Protein AF-A0A409XR43-F1 (afdb_monomer)

Mean predicted aligned error: 22.11 Å

InterPro domains:
  IPR002133 S-adenosylmethionine synthetase [MF_00086] (869-1264)
  IPR002133 S-adenosylmethionine synthetase [PTHR11964] (870-1263)
  IPR002133 S-adenosylmethionine synthetase [TIGR01034] (872-1263)
  IPR010569 Myotubularin-like, phosphatase domain [PF06602] (106-155)
  IPR010569 Myotubularin-like, phosphatase domain [PF06602] (156-466)
  IPR010569 Myotubularin-like, phosphatase domain [PS51339] (156-533)
  IPR011993 PH-like domain superfamily [G3DSA:2.30.29.30] (1-97)
  IPR016130 Protein-tyrosine phosphatase, active site [PS00383] (319-329)
  IPR022628 S-adenosylmethionine synthetase, N-terminal [PF00438] (871-968)
  IPR022629 S-adenosylmethionine synthetase, central domain [PF02772] (982-1102)
  IPR022630 S-adenosylmethionine synthetase, C-terminal [PF02773] (1104-1154)
  IPR022630 S-adenosylmethionine synthetase, C-terminal [PF02773] (1170-1258)
  IPR022631 S-adenosylmethionine synthetase, conserved site [PS00376] (983-993)
  IPR022631 S-adenosylmethionine synthetase, conserved site [PS00377] (1130-1138)
  IPR022636 S-adenosylmethionine synthetase superfamily [SSF55973] (870-977)
  IPR022636 S-adenosylmethionine synthetase superfamily [SSF55973] (979-1103)
  IPR022636 S-adenosylmethionine synthetase superfamily [SSF55973] (1104-1263)
  IPR029021 Protein-tyrosine phosphatase-like [SSF52799] (121-538)
  IPR048994 MTMR6-9, GRAM domain [PF21098] (8-97)

Structure (mmCIF, N/CA/C/O backbone):
data_AF-A0A409XR43-F1
#
_entry.id   AF-A0A409XR43-F1
#
loop_
_atom_site.group_PDB
_atom_site.id
_atom_site.type_symbol
_atom_site.label_atom_id
_atom_site.label_alt_id
_atom_site.label_comp_id
_atom_site.label_asym_id
_atom_site.label_entity_id
_atom_site.label_seq_id
_atom_site.pdbx_PDB_ins_code
_atom_site.Cartn_x
_atom_site.Cartn_y
_atom_site.Cartn_z
_atom_site.occupancy
_atom_site.B_iso_or_equiv
_atom_site.auth_seq_id
_atom_site.auth_comp_id
_atom_site.auth_asym_id
_atom_site.auth_atom_id
_atom_site.pdbx_PDB_model_num
ATOM 1 N N . MET A 1 1 ? -24.125 31.873 16.838 1.00 56.75 1 MET A N 1
ATOM 2 C CA . MET A 1 1 ? -24.594 32.013 18.234 1.00 56.75 1 MET A CA 1
ATOM 3 C C . MET A 1 1 ? -25.557 30.895 18.568 1.00 56.75 1 MET A C 1
ATOM 5 O O . MET A 1 1 ? -25.382 30.265 19.590 1.00 56.75 1 MET A O 1
ATOM 9 N N . ASP A 1 2 ? -26.499 30.618 17.676 1.00 68.12 2 ASP A N 1
ATOM 10 C CA . ASP A 1 2 ? -27.660 29.738 17.850 1.00 68.12 2 ASP A CA 1
ATOM 11 C C . ASP A 1 2 ? -27.308 28.286 18.249 1.00 68.12 2 ASP A C 1
ATOM 13 O O . ASP A 1 2 ? -28.085 27.643 18.943 1.00 68.12 2 ASP A O 1
ATOM 17 N N . ALA A 1 3 ? -26.110 27.810 17.885 1.00 78.12 3 ALA A N 1
ATOM 18 C CA . ALA A 1 3 ? -25.539 26.517 18.289 1.00 78.12 3 ALA A CA 1
ATOM 19 C C . ALA A 1 3 ? -24.966 26.472 19.729 1.00 78.12 3 ALA A C 1
ATOM 21 O O . ALA A 1 3 ? -24.562 25.417 20.207 1.00 78.12 3 ALA A O 1
ATOM 22 N N . ILE A 1 4 ? -24.873 27.608 20.433 1.00 89.69 4 ILE A N 1
ATOM 23 C CA . ILE A 1 4 ? -24.396 27.675 21.823 1.00 89.69 4 ILE A CA 1
ATOM 24 C C . ILE A 1 4 ? -25.603 27.489 22.745 1.00 89.69 4 ILE A C 1
ATOM 26 O O . ILE A 1 4 ? -26.322 28.445 23.038 1.00 89.69 4 ILE A O 1
ATOM 30 N N . ARG A 1 5 ? -25.809 26.257 23.218 1.00 89.88 5 ARG A N 1
ATOM 31 C CA . ARG A 1 5 ? -26.901 25.899 24.140 1.00 89.88 5 ARG A CA 1
ATOM 32 C C . ARG A 1 5 ? -26.661 26.452 25.550 1.00 89.88 5 ARG A C 1
ATOM 34 O O . ARG A 1 5 ? -27.595 26.905 26.205 1.00 89.88 5 ARG A O 1
ATOM 41 N N . VAL A 1 6 ? -25.396 26.515 25.976 1.00 89.69 6 VAL A N 1
ATOM 42 C CA . VAL A 1 6 ? -24.961 27.171 27.220 1.00 89.69 6 VAL A CA 1
ATOM 43 C C . VAL A 1 6 ? -23.689 27.989 26.984 1.00 89.69 6 VAL A C 1
ATOM 45 O O . VAL A 1 6 ? -22.737 27.508 26.382 1.00 89.69 6 VAL A O 1
ATOM 48 N N . SER A 1 7 ? -23.653 29.246 27.434 1.00 90.31 7 SER A N 1
ATOM 49 C CA . SER A 1 7 ? -22.516 30.159 27.197 1.00 90.31 7 SER A CA 1
ATOM 50 C C . SER A 1 7 ? -21.487 30.193 28.334 1.00 90.31 7 SER A C 1
ATOM 52 O O . SER A 1 7 ? -20.334 30.574 28.113 1.00 90.31 7 SER A O 1
ATOM 54 N N . LYS A 1 8 ? -21.892 29.801 29.548 1.00 94.62 8 LYS A N 1
ATOM 55 C CA . LYS A 1 8 ? -21.066 29.771 30.761 1.00 94.62 8 LYS A CA 1
ATOM 56 C C . LYS A 1 8 ? -21.533 28.652 31.696 1.00 94.62 8 LYS A C 1
ATOM 58 O O . LYS A 1 8 ? -22.727 28.566 31.970 1.00 94.62 8 LYS A O 1
ATOM 63 N N . VAL A 1 9 ? -20.602 27.870 32.242 1.00 95.56 9 VAL A N 1
ATOM 64 C CA . VAL A 1 9 ? -20.854 26.913 33.332 1.00 95.56 9 VAL A CA 1
ATOM 65 C C . VAL A 1 9 ? -19.812 27.107 34.434 1.00 95.56 9 VAL A C 1
ATOM 67 O O . VAL A 1 9 ? -18.614 27.066 34.169 1.00 95.56 9 VAL A O 1
ATOM 70 N N . GLU A 1 10 ? -20.267 27.333 35.665 1.00 93.94 10 GLU A N 1
ATOM 71 C CA . GLU A 1 10 ? -19.424 27.593 36.843 1.00 93.94 10 GLU A CA 1
ATOM 72 C C . GLU A 1 10 ? -19.152 26.317 37.656 1.00 93.94 10 GLU A C 1
ATOM 74 O O . GLU A 1 10 ? -19.918 25.353 37.605 1.00 93.94 10 GLU A O 1
ATOM 79 N N . HIS A 1 11 ? -18.080 26.333 38.454 1.00 91.75 11 HIS A N 1
ATOM 80 C CA . HIS A 1 11 ? -17.653 25.227 39.322 1.00 91.75 11 HIS A CA 1
ATOM 81 C C . HIS A 1 11 ? -17.430 23.892 38.590 1.00 91.75 11 HIS A C 1
ATOM 83 O O . HIS A 1 11 ? -17.760 22.821 39.114 1.00 91.75 11 HIS A O 1
ATOM 89 N N . VAL A 1 12 ? -16.874 23.968 37.383 1.00 94.38 12 VAL A N 1
ATOM 90 C CA . VAL A 1 12 ? -16.429 22.810 36.607 1.00 94.38 12 VAL A CA 1
ATOM 91 C C . VAL A 1 12 ? -15.034 22.422 37.088 1.00 94.38 12 VAL A C 1
ATOM 93 O O . VAL A 1 12 ? -14.179 23.286 37.290 1.00 94.38 12 VAL A O 1
ATOM 96 N N . VAL A 1 13 ? -14.801 21.126 37.280 1.00 93.06 13 VAL A N 1
ATOM 97 C CA . VAL A 1 13 ? -13.472 20.595 37.604 1.00 93.06 13 VAL A CA 1
ATOM 98 C C . VAL A 1 13 ? -12.750 20.283 36.298 1.00 93.06 13 VAL A C 1
ATOM 100 O O . VAL A 1 13 ? -13.281 19.562 35.456 1.00 93.06 13 VAL A O 1
ATOM 103 N N . PHE A 1 14 ? -11.550 20.824 36.127 1.00 91.62 14 PHE A N 1
ATOM 104 C CA . PHE A 1 14 ? -10.672 20.580 34.988 1.00 91.62 14 PHE A CA 1
ATOM 105 C C . PHE A 1 14 ? -9.510 19.696 35.427 1.00 91.62 14 PHE A C 1
ATOM 107 O O . PHE A 1 14 ? -8.864 19.972 36.437 1.00 91.62 14 PHE A O 1
ATOM 114 N N . VAL A 1 15 ? -9.238 18.643 34.657 1.00 87.25 15 VAL A N 1
ATOM 115 C CA . VAL A 1 15 ? -8.086 17.762 34.876 1.00 87.25 15 VAL A CA 1
ATOM 116 C C . VAL A 1 15 ? -7.250 17.700 33.605 1.00 87.25 15 VAL A C 1
ATOM 118 O O . VAL A 1 15 ? -7.756 17.290 32.559 1.00 87.25 15 VAL A O 1
ATOM 121 N N . LYS A 1 16 ? -5.970 18.069 33.698 1.00 83.94 16 LYS A N 1
ATOM 122 C CA . LYS A 1 16 ? -4.986 17.980 32.608 1.00 83.94 16 LYS A CA 1
ATOM 123 C C . LYS A 1 16 ? -3.634 17.549 33.172 1.00 83.94 16 LYS A C 1
ATOM 125 O O . LYS A 1 16 ? -3.187 18.088 34.177 1.00 83.94 16 LYS A O 1
ATOM 130 N N . SER A 1 17 ? -2.992 16.571 32.532 1.00 72.12 17 SER A N 1
ATOM 131 C CA . SER A 1 17 ? -1.673 16.043 32.933 1.00 72.12 17 SER A CA 1
ATOM 132 C C . SER A 1 17 ? -1.564 15.628 34.415 1.00 72.12 17 SER A C 1
ATOM 134 O O . SER A 1 17 ? -0.502 15.745 35.017 1.00 72.12 17 SER A O 1
ATOM 136 N N . GLY A 1 18 ? -2.666 15.166 35.017 1.00 67.88 18 GLY A N 1
ATOM 137 C CA . GLY A 1 18 ? -2.748 14.784 36.434 1.00 67.88 18 GLY A CA 1
ATOM 138 C C . GLY A 1 18 ? -3.056 15.930 37.409 1.00 67.88 18 GLY A C 1
ATOM 139 O O . GLY A 1 18 ? -3.532 15.654 38.508 1.00 67.88 18 GLY A O 1
ATOM 140 N N . SER A 1 19 ? -2.867 17.193 37.016 1.00 77.81 19 SER A N 1
ATOM 141 C CA . SER A 1 19 ? -3.287 18.361 37.801 1.00 77.81 19 SER A CA 1
ATOM 142 C C . SER A 1 19 ? -4.807 18.522 37.773 1.00 77.81 19 SER A C 1
ATOM 144 O O . SER A 1 19 ? -5.421 18.402 36.710 1.00 77.81 19 SER A O 1
ATOM 146 N N . LEU A 1 20 ? -5.399 18.828 38.931 1.00 86.88 20 LEU A N 1
ATOM 147 C CA . LEU A 1 20 ? -6.825 19.105 39.108 1.00 86.88 20 LEU A CA 1
ATOM 148 C C . LEU A 1 20 ? -7.008 20.558 39.562 1.00 86.88 20 LEU A C 1
ATOM 150 O O . LEU A 1 20 ? -6.550 20.922 40.644 1.00 86.88 20 LEU A O 1
ATOM 154 N N . SER A 1 21 ? -7.727 21.350 38.766 1.00 90.25 21 SER A N 1
ATOM 155 C CA . SER A 1 21 ? -8.113 22.731 39.089 1.00 90.25 21 SER A CA 1
ATOM 156 C C . SER A 1 21 ? -9.639 22.885 39.033 1.00 90.25 21 SER A C 1
ATOM 158 O O . SER A 1 21 ? -10.322 22.158 38.309 1.00 90.25 21 SER A O 1
ATOM 160 N N . GLN A 1 22 ? -10.201 23.847 39.769 1.00 92.50 22 GLN A N 1
ATOM 161 C CA . GLN A 1 22 ? -11.610 24.246 39.631 1.00 92.50 22 GLN A CA 1
ATOM 162 C C . GLN A 1 22 ? -11.707 25.579 38.876 1.00 92.50 22 GLN A C 1
ATOM 164 O O . GLN A 1 22 ? -10.772 26.382 38.897 1.00 92.50 22 GLN A O 1
ATOM 169 N N . GLY A 1 23 ? -12.817 25.797 38.173 1.00 94.50 23 GLY A N 1
ATOM 170 C CA . GLY A 1 23 ? -13.014 26.999 37.380 1.00 94.50 23 GLY A CA 1
ATOM 171 C C . GLY A 1 23 ? -14.369 27.081 36.689 1.00 94.50 23 GLY A C 1
ATOM 172 O O . GLY A 1 23 ? -15.352 26.428 37.052 1.00 94.50 23 GLY A O 1
ATOM 173 N N . THR A 1 24 ? -14.401 27.906 35.650 1.00 95.81 24 THR A N 1
ATOM 174 C CA . THR A 1 24 ? -15.565 28.219 34.827 1.00 95.81 24 THR A CA 1
ATOM 175 C C . THR A 1 24 ? -15.274 27.912 33.360 1.00 95.81 24 THR A C 1
ATOM 177 O O . THR A 1 24 ? -14.298 28.401 32.790 1.00 95.81 24 THR A O 1
ATOM 180 N N . VAL A 1 25 ? -16.162 27.150 32.724 1.00 96.62 25 VAL A N 1
ATOM 181 C CA . VAL A 1 25 ? -16.175 26.947 31.270 1.00 96.62 25 VAL A CA 1
ATOM 182 C C . VAL A 1 25 ? -16.951 28.084 30.613 1.00 96.62 25 VAL A C 1
ATOM 184 O O . VAL A 1 25 ? -18.084 28.371 30.996 1.00 96.62 25 VAL A O 1
ATOM 187 N N . HIS A 1 26 ? -16.367 28.690 29.587 1.00 95.88 26 HIS A N 1
ATOM 188 C CA . HIS A 1 26 ? -17.008 29.642 28.689 1.00 95.88 26 HIS A CA 1
ATOM 189 C C . HIS A 1 26 ? -17.009 29.084 27.262 1.00 95.88 26 HIS A C 1
ATOM 191 O O . HIS A 1 26 ? -15.996 28.563 26.792 1.00 95.88 26 HIS A O 1
ATOM 197 N N . LEU A 1 27 ? -18.133 29.220 26.556 1.00 95.06 27 LEU A N 1
ATOM 198 C CA . LEU A 1 27 ? -18.263 28.818 25.154 1.00 95.06 27 LEU A CA 1
ATOM 199 C C . LEU A 1 27 ? -18.451 30.043 24.260 1.00 95.06 27 LEU A C 1
ATOM 201 O O . LEU A 1 27 ? -19.288 30.911 24.512 1.00 95.06 27 LEU A O 1
ATOM 205 N N . THR A 1 28 ? -17.653 30.103 23.197 1.00 94.00 28 THR A N 1
ATOM 206 C CA . THR A 1 28 ? -17.691 31.155 22.171 1.00 94.00 28 THR A CA 1
ATOM 207 C C . THR A 1 28 ? -17.979 30.535 20.803 1.00 94.00 28 THR A C 1
ATOM 209 O O . THR A 1 28 ? -18.048 29.315 20.678 1.00 94.00 28 THR A O 1
ATOM 212 N N . ALA A 1 29 ? -18.100 31.342 19.745 1.00 91.44 29 ALA A N 1
ATOM 213 C CA . ALA A 1 29 ? -18.298 30.823 18.387 1.00 91.44 29 ALA A CA 1
ATOM 214 C C . ALA A 1 29 ? -17.105 30.010 17.832 1.00 91.44 29 ALA A C 1
ATOM 216 O O . ALA A 1 29 ? -17.284 29.282 16.863 1.00 91.44 29 ALA A O 1
ATOM 217 N N . HIS A 1 30 ? -15.909 30.118 18.428 1.00 93.69 30 HIS A N 1
ATOM 218 C CA . HIS A 1 30 ? -14.676 29.524 17.882 1.00 93.69 30 HIS A CA 1
ATOM 219 C C . HIS A 1 30 ? -13.808 28.768 18.903 1.00 93.69 30 HIS A C 1
ATOM 221 O O . HIS A 1 30 ? -12.930 28.009 18.497 1.00 93.69 30 HIS A O 1
ATOM 227 N N . HIS A 1 31 ? -14.032 28.978 20.204 1.00 95.25 31 HIS A N 1
ATOM 228 C CA . HIS A 1 31 ? -13.247 28.393 21.293 1.00 95.25 31 HIS A CA 1
ATOM 229 C C . HIS A 1 31 ? -14.134 27.942 22.452 1.00 95.25 31 HIS A C 1
ATOM 231 O O . HIS A 1 31 ? -15.040 28.684 22.855 1.00 95.25 31 HIS A O 1
ATOM 237 N N . ILE A 1 32 ? -13.758 26.820 23.064 1.00 95.75 32 ILE A N 1
ATOM 238 C CA . ILE A 1 32 ? -14.008 26.576 24.485 1.00 95.75 32 ILE A CA 1
ATOM 239 C C . ILE A 1 32 ? -12.869 27.216 25.286 1.00 95.75 32 ILE A C 1
ATOM 241 O O . ILE A 1 32 ? -11.696 27.103 24.924 1.00 95.75 32 ILE A O 1
ATOM 245 N N . ILE A 1 33 ? -13.220 27.932 26.350 1.00 95.81 33 ILE A N 1
ATOM 246 C CA . ILE A 1 33 ? -12.279 28.613 27.240 1.00 95.81 33 ILE A CA 1
ATOM 247 C C . ILE A 1 33 ? -12.524 28.092 28.654 1.00 95.81 33 ILE A C 1
ATOM 249 O O . ILE A 1 33 ? -13.663 28.098 29.121 1.00 95.81 33 ILE A O 1
ATOM 253 N N . PHE A 1 34 ? -11.475 27.652 29.344 1.00 95.12 34 PHE A N 1
ATOM 254 C CA . PHE A 1 34 ? -11.529 27.358 30.773 1.00 95.12 34 PHE A CA 1
ATOM 255 C C . PHE A 1 34 ? -10.788 28.445 31.545 1.00 95.12 34 PHE A C 1
ATOM 257 O O . PHE A 1 34 ? -9.589 28.662 31.354 1.00 95.12 34 PHE A O 1
ATOM 264 N N . ARG A 1 35 ? -11.518 29.128 32.423 1.00 94.50 35 ARG A N 1
ATOM 265 C CA . ARG A 1 35 ? -10.984 30.120 33.346 1.00 94.50 35 ARG A CA 1
ATOM 266 C C . ARG A 1 35 ? -10.892 29.501 34.733 1.00 94.50 35 ARG A C 1
ATOM 268 O O . ARG A 1 35 ? -11.909 29.092 35.282 1.00 94.50 35 ARG A O 1
ATOM 275 N N . TYR A 1 36 ? -9.690 29.469 35.282 1.00 92.56 36 TYR A N 1
ATOM 276 C CA . TYR A 1 36 ? -9.402 28.966 36.619 1.00 92.56 36 TYR A CA 1
ATOM 277 C C . TYR A 1 36 ? -10.042 29.857 37.700 1.00 92.56 36 TYR A C 1
ATOM 279 O O . TYR A 1 36 ? -10.218 31.062 37.497 1.00 92.56 36 TYR A O 1
ATOM 287 N N . ASP A 1 37 ? -10.419 29.256 38.833 1.00 88.88 37 ASP A N 1
ATOM 288 C CA . ASP A 1 37 ? -10.868 29.994 40.025 1.00 88.88 37 ASP A CA 1
ATOM 289 C C . ASP A 1 37 ? -9.679 30.660 40.756 1.00 88.88 37 ASP A C 1
ATOM 291 O O . ASP A 1 37 ? -9.871 31.648 41.468 1.00 88.88 37 ASP A O 1
ATOM 295 N N . ASP A 1 38 ? -8.454 30.156 40.554 1.00 82.00 38 ASP A N 1
ATOM 296 C CA . ASP A 1 38 ? -7.212 30.829 40.951 1.00 82.00 38 ASP A CA 1
ATOM 297 C C . ASP A 1 38 ? -6.918 32.009 40.005 1.00 82.00 38 ASP A C 1
ATOM 299 O O . ASP A 1 38 ? -7.050 31.900 38.785 1.00 82.00 38 ASP A O 1
ATOM 303 N N . ALA A 1 39 ? -6.526 33.151 40.572 1.00 65.44 39 ALA A N 1
ATOM 304 C CA . ALA A 1 39 ? -6.247 34.377 39.832 1.00 65.44 39 ALA A CA 1
ATOM 305 C C . ALA A 1 39 ? -4.817 34.446 39.257 1.00 65.44 39 ALA A C 1
ATOM 307 O O . ALA A 1 39 ? -4.546 35.336 38.448 1.00 65.44 39 ALA A O 1
ATOM 308 N N . GLU A 1 40 ? -3.910 33.550 39.664 1.00 73.50 40 GLU A N 1
ATOM 309 C CA . GLU A 1 40 ? -2.545 33.469 39.128 1.00 73.50 40 GLU A CA 1
ATOM 310 C C . GLU A 1 40 ? -2.440 32.538 37.899 1.00 73.50 40 GLU A C 1
ATOM 312 O O . GLU A 1 40 ? -1.562 32.734 37.049 1.00 73.50 40 GLU A O 1
ATOM 317 N N . GLU A 1 41 ? -3.360 31.576 37.734 1.00 74.38 41 GLU A N 1
ATOM 318 C CA . GLU A 1 41 ? -3.400 30.691 36.559 1.00 74.38 41 GLU A CA 1
ATOM 319 C C . GLU A 1 41 ? -4.002 31.389 35.321 1.00 74.38 41 GLU A C 1
ATOM 321 O O . GLU A 1 41 ? -5.062 32.018 35.355 1.00 74.38 41 GLU A O 1
ATOM 326 N N . LYS A 1 42 ? -3.331 31.262 34.168 1.00 81.44 42 LYS A N 1
ATOM 327 C CA . LYS A 1 42 ? -3.791 31.851 32.896 1.00 81.44 42 LYS A CA 1
ATOM 328 C C . LYS A 1 42 ? -4.887 31.001 32.263 1.00 81.44 42 LYS A C 1
ATOM 330 O O . LYS A 1 42 ? -4.706 29.798 32.115 1.00 81.44 42 LYS A O 1
ATOM 335 N N . GLU A 1 43 ? -5.958 31.644 31.792 1.00 90.81 43 GLU A N 1
ATOM 336 C CA . GLU A 1 43 ? -7.058 30.994 31.064 1.00 90.81 43 GLU A CA 1
ATOM 337 C C . GLU A 1 43 ? -6.564 30.044 29.955 1.00 90.81 43 GLU A C 1
ATOM 339 O O . GLU A 1 43 ? -5.723 30.401 29.126 1.00 90.81 43 GLU A O 1
ATOM 344 N N . MET A 1 44 ? -7.138 28.842 29.901 1.00 90.62 44 MET A N 1
ATOM 345 C CA . MET A 1 44 ? -6.900 27.871 28.836 1.00 90.62 44 MET A CA 1
ATOM 346 C C . MET A 1 44 ? -7.872 28.150 27.687 1.00 90.62 44 MET A C 1
ATOM 348 O O . MET A 1 44 ? -9.084 28.064 27.867 1.00 90.62 44 MET A O 1
ATOM 352 N N . TRP A 1 45 ? -7.346 28.489 26.510 1.00 92.81 45 TRP A N 1
ATOM 353 C CA . TRP A 1 45 ? -8.127 28.786 25.305 1.00 92.81 45 TRP A CA 1
ATOM 354 C C . TRP A 1 45 ? -7.925 27.686 24.259 1.00 92.81 45 TRP A C 1
ATOM 356 O O . TRP A 1 45 ? -6.801 27.473 23.798 1.00 92.81 45 TRP A O 1
ATOM 366 N N . MET A 1 46 ? -9.006 27.023 23.837 1.00 94.12 46 MET A N 1
ATOM 367 C CA . MET A 1 46 ? -8.946 25.947 22.846 1.00 94.12 46 MET A CA 1
ATOM 368 C C . MET A 1 46 ? -9.850 26.210 21.634 1.00 94.12 46 MET A C 1
ATOM 370 O O . MET A 1 46 ? -11.071 26.070 21.744 1.00 94.12 46 MET A O 1
ATOM 374 N N . PRO A 1 47 ? -9.267 26.546 20.466 1.00 95.19 47 PRO A N 1
ATOM 375 C CA . PRO A 1 47 ? -9.981 26.587 19.194 1.00 95.19 47 PRO A CA 1
ATOM 376 C C . PRO A 1 47 ? -10.643 25.242 18.871 1.00 95.19 47 PRO A C 1
ATOM 378 O O . PRO A 1 47 ? -9.985 24.203 18.934 1.00 95.19 47 PRO A O 1
ATOM 381 N N . TYR A 1 48 ? -11.912 25.242 18.458 1.00 94.81 48 TYR A N 1
ATOM 382 C CA . TYR A 1 48 ? -12.632 24.001 18.136 1.00 94.81 48 TYR A CA 1
ATOM 383 C C . TYR A 1 48 ? -11.939 23.113 17.079 1.00 94.81 48 TYR A C 1
ATOM 385 O O . TYR A 1 48 ? -11.883 21.901 17.285 1.00 94.81 48 TYR A O 1
ATOM 393 N N . PRO A 1 49 ? -11.312 23.644 16.006 1.00 93.44 49 PRO A N 1
ATOM 394 C CA . PRO A 1 49 ? -10.635 22.804 15.011 1.00 93.44 49 PRO A CA 1
ATOM 395 C C . PRO A 1 49 ? -9.370 22.078 15.511 1.00 93.44 49 PRO A C 1
ATOM 397 O O . PRO A 1 49 ? -8.866 21.196 14.815 1.00 93.44 49 PRO A O 1
ATOM 400 N N . LEU A 1 50 ? -8.864 22.393 16.713 1.00 94.12 50 LEU A N 1
ATOM 401 C CA . LEU A 1 50 ? -7.809 21.613 17.377 1.00 94.12 50 LEU A CA 1
ATOM 402 C C . LEU A 1 50 ? -8.332 20.345 18.059 1.00 94.12 50 LEU A C 1
ATOM 404 O O . LEU A 1 50 ? -7.527 19.472 18.380 1.00 94.12 50 LEU A O 1
ATOM 408 N N . ILE A 1 51 ? -9.643 20.211 18.265 1.00 93.94 51 ILE A N 1
ATOM 409 C CA . ILE A 1 51 ? -10.250 19.021 18.864 1.00 93.94 51 ILE A CA 1
ATOM 410 C C . ILE A 1 51 ? -10.161 17.851 17.864 1.00 93.94 51 ILE A C 1
ATOM 412 O O . ILE A 1 51 ? -10.384 18.007 16.656 1.00 93.94 51 ILE A O 1
ATOM 416 N N . SER A 1 52 ? -9.771 16.677 18.365 1.00 90.50 52 SER A N 1
ATOM 417 C CA . SER A 1 52 ? -9.657 15.420 17.605 1.00 90.50 52 SER A CA 1
ATOM 418 C C . SER A 1 52 ? -10.626 14.336 18.083 1.00 90.50 52 SER A C 1
ATOM 420 O O . SER A 1 52 ? -10.995 13.476 17.287 1.00 90.50 52 SER A O 1
ATOM 422 N N . LEU A 1 53 ? -11.053 14.382 19.349 1.00 90.94 53 LEU A N 1
ATOM 423 C CA . LEU A 1 53 ? -12.076 13.507 19.924 1.00 90.94 53 LEU A CA 1
ATOM 424 C C . LEU A 1 53 ? -12.704 14.178 21.155 1.00 90.94 53 LEU A C 1
ATOM 426 O O . LEU A 1 53 ? -11.985 14.779 21.957 1.00 90.94 53 LEU A O 1
ATOM 430 N N . VAL A 1 54 ? -14.015 14.027 21.344 1.00 93.62 54 VAL A N 1
ATOM 431 C CA . VAL A 1 54 ? -14.704 14.303 22.613 1.00 93.62 54 VAL A CA 1
ATOM 432 C C . VAL A 1 54 ? -15.534 13.088 23.004 1.00 93.62 54 VAL A C 1
ATOM 434 O O . VAL A 1 54 ? -16.404 12.657 22.250 1.00 93.62 54 VAL A O 1
ATOM 437 N N . ASN A 1 55 ? -15.286 12.559 24.199 1.00 90.12 55 ASN A N 1
ATOM 438 C CA . ASN A 1 55 ? -16.040 11.456 24.784 1.00 90.12 55 ASN A CA 1
ATOM 439 C C . ASN A 1 55 ? -16.783 11.960 26.023 1.00 90.12 55 ASN A C 1
ATOM 441 O O . ASN A 1 55 ? -16.154 12.264 27.038 1.00 90.12 55 ASN A O 1
ATOM 445 N N . ARG A 1 56 ? -18.113 12.012 25.968 1.00 90.19 56 ARG A N 1
ATOM 446 C CA . ARG A 1 56 ? -18.955 12.110 27.164 1.00 90.19 56 ARG A CA 1
ATOM 447 C C . ARG A 1 56 ? -18.976 10.743 27.845 1.00 90.19 56 ARG A C 1
ATOM 449 O O . ARG A 1 56 ? -19.181 9.729 27.182 1.00 90.19 56 ARG A O 1
ATOM 456 N N . LEU A 1 57 ? -18.733 10.705 29.150 1.00 84.88 57 LEU A N 1
ATOM 457 C CA . LEU A 1 57 ? -18.824 9.490 29.960 1.00 84.88 57 LEU A CA 1
ATOM 458 C C . LEU A 1 57 ? -20.201 9.380 30.642 1.00 84.88 57 LEU A C 1
ATOM 460 O O . LEU A 1 57 ? -20.863 10.403 30.836 1.00 84.88 57 LEU A O 1
ATOM 464 N N . PRO A 1 58 ? -20.635 8.163 31.030 1.00 80.62 58 PRO A N 1
ATOM 465 C CA . PRO A 1 58 ? -21.769 7.971 31.934 1.00 80.62 58 PRO A CA 1
ATOM 466 C C . PRO A 1 58 ? -21.564 8.656 33.294 1.00 80.62 58 PRO A C 1
ATOM 468 O O . PRO A 1 58 ? -20.452 9.048 33.652 1.00 80.62 58 PRO A O 1
ATOM 471 N N . HIS A 1 59 ? -22.636 8.756 34.082 1.00 79.12 59 HIS A N 1
ATOM 472 C CA . HIS A 1 59 ? -22.570 9.345 35.418 1.00 79.12 59 HIS A CA 1
ATOM 473 C C . HIS A 1 59 ? -21.654 8.583 36.369 1.00 79.12 59 HIS A C 1
ATOM 475 O O . HIS A 1 59 ? -21.693 7.355 36.455 1.00 79.12 59 HIS A O 1
ATOM 481 N N . THR A 1 60 ? -20.892 9.337 37.160 1.00 77.69 60 THR A N 1
ATOM 482 C CA . THR A 1 60 ? -20.228 8.784 38.340 1.00 77.69 60 THR A CA 1
ATOM 483 C C . THR A 1 60 ? -21.265 8.467 39.421 1.00 77.69 60 THR A C 1
ATOM 485 O O . THR A 1 60 ? -22.353 9.046 39.453 1.00 77.69 60 THR A O 1
ATOM 488 N N . LEU A 1 61 ? -20.907 7.615 40.387 1.00 73.56 61 LEU A N 1
ATOM 489 C CA . LEU A 1 61 ? -21.747 7.320 41.561 1.00 73.56 61 LEU A CA 1
ATOM 490 C C . LEU A 1 61 ? -22.075 8.563 42.419 1.00 73.56 61 LEU A C 1
ATOM 492 O O . LEU A 1 61 ? -22.948 8.503 43.279 1.00 73.56 61 LEU A O 1
ATOM 496 N N . GLN A 1 62 ? -21.393 9.690 42.185 1.00 74.75 62 GLN A N 1
ATOM 497 C CA . GLN A 1 62 ? -21.636 10.982 42.834 1.00 74.75 62 GLN A CA 1
ATOM 498 C C . GLN A 1 62 ? -22.556 11.908 42.008 1.00 74.75 62 GLN A C 1
ATOM 500 O O . GLN A 1 62 ? -22.700 13.082 42.343 1.00 74.75 62 GLN A O 1
ATOM 505 N N . GLY A 1 63 ? -23.146 11.418 40.910 1.00 77.19 63 GLY A N 1
ATOM 506 C CA . GLY A 1 63 ? -24.011 12.193 40.010 1.00 77.19 63 GLY A CA 1
ATOM 507 C C . GLY A 1 63 ? -23.270 13.182 39.100 1.00 77.19 63 GLY A C 1
ATOM 508 O O . GLY A 1 63 ? -23.903 14.007 38.443 1.00 77.19 63 GLY A O 1
ATOM 509 N N . GLN A 1 64 ? -21.936 13.124 39.055 1.00 85.62 64 GLN A N 1
ATOM 510 C CA . GLN A 1 64 ? -21.130 13.996 38.200 1.00 85.62 64 GLN A CA 1
ATOM 511 C C . GLN A 1 64 ? -21.073 13.457 36.767 1.00 85.62 64 GLN A C 1
ATOM 513 O O . GLN A 1 64 ? -21.243 12.261 36.528 1.00 85.62 64 GLN A O 1
ATOM 518 N N . SER A 1 65 ? -20.820 14.351 35.813 1.00 89.44 65 SER A N 1
ATOM 519 C CA . SER A 1 65 ? -20.831 14.056 34.373 1.00 89.44 65 SER A CA 1
ATOM 520 C C . SER A 1 65 ? -19.535 14.553 33.743 1.00 89.44 65 SER A C 1
ATOM 522 O O . SER A 1 65 ? -19.191 15.718 33.925 1.00 89.44 65 SER A O 1
ATOM 524 N N . GLN A 1 66 ? -18.796 13.697 33.037 1.00 90.88 66 GLN A N 1
ATOM 525 C CA . GLN A 1 66 ? -17.437 14.004 32.574 1.00 90.88 66 GLN A CA 1
ATOM 526 C C . GLN A 1 66 ? -17.347 14.030 31.045 1.00 90.88 66 GLN A C 1
ATOM 528 O O . GLN A 1 66 ? -17.841 13.129 30.366 1.00 90.88 66 GLN A O 1
ATOM 533 N N . LEU A 1 67 ? -16.690 15.058 30.508 1.00 93.81 67 LEU A N 1
ATOM 534 C CA . LEU A 1 67 ? -16.326 15.184 29.099 1.00 93.81 67 LEU A CA 1
ATOM 535 C C . LEU A 1 67 ? -14.804 15.077 28.962 1.00 93.81 67 LEU A C 1
ATOM 537 O O . LEU A 1 67 ? -14.077 15.937 29.458 1.00 93.81 67 LEU A O 1
ATOM 541 N N . ASN A 1 68 ? -14.326 14.047 28.269 1.00 91.69 68 ASN A N 1
ATOM 542 C CA . ASN A 1 68 ? -12.910 13.840 27.972 1.00 91.69 68 ASN A CA 1
ATOM 543 C C . ASN A 1 68 ? -12.598 14.348 26.566 1.00 91.69 68 ASN A C 1
ATOM 545 O O . ASN A 1 68 ? -13.188 13.878 25.594 1.00 91.69 68 ASN A O 1
ATOM 549 N N . PHE A 1 69 ? -11.645 15.265 26.456 1.00 93.06 69 PHE A N 1
ATOM 550 C CA . PHE A 1 69 ? -11.223 15.893 25.211 1.00 93.06 69 PHE A CA 1
ATOM 551 C C . PHE A 1 69 ? -9.829 15.404 24.813 1.00 93.06 69 PHE A C 1
ATOM 553 O O . PHE A 1 69 ? -8.937 15.251 25.651 1.00 93.06 69 PHE A O 1
ATOM 560 N N . GLN A 1 70 ? -9.629 15.211 23.513 1.00 90.69 70 GLN A N 1
ATOM 561 C CA . GLN A 1 70 ? -8.321 14.990 22.905 1.00 90.69 70 GLN A CA 1
ATOM 562 C C . GLN A 1 70 ? -8.087 16.027 21.809 1.00 90.69 70 GLN A C 1
ATOM 564 O O . GLN A 1 70 ? -9.029 16.480 21.148 1.00 90.69 70 GLN A O 1
ATOM 569 N N . THR A 1 71 ? -6.824 16.400 21.613 1.00 92.75 71 THR A N 1
ATOM 570 C CA . THR A 1 71 ? -6.422 17.408 20.626 1.00 92.75 71 THR A CA 1
ATOM 571 C C . THR A 1 71 ? -5.557 16.833 19.506 1.00 92.75 71 THR A C 1
ATOM 573 O O . THR A 1 71 ? -4.926 15.782 19.630 1.00 92.75 71 THR A O 1
ATOM 576 N N . ARG A 1 72 ? -5.478 17.561 18.389 1.00 91.62 72 ARG A N 1
ATOM 577 C CA . ARG A 1 72 ? -4.546 17.312 17.272 1.00 91.62 72 ARG A CA 1
ATOM 578 C C . ARG A 1 72 ? -3.092 17.653 17.637 1.00 91.62 72 ARG A C 1
ATOM 580 O O . ARG A 1 72 ? -2.168 17.288 16.914 1.00 91.62 72 ARG A O 1
ATOM 587 N N . THR A 1 73 ? -2.905 18.317 18.776 1.00 91.88 73 THR A N 1
ATOM 588 C CA . THR A 1 73 ? -1.643 18.627 19.464 1.00 91.88 73 THR A CA 1
ATOM 589 C C . THR A 1 73 ? -1.302 17.634 20.577 1.00 91.88 73 THR A C 1
ATOM 591 O O . THR A 1 73 ? -0.495 17.951 21.441 1.00 91.88 73 THR A O 1
ATOM 594 N N . PHE A 1 74 ? -1.906 16.440 20.561 1.00 91.69 74 PHE A N 1
ATOM 595 C CA . PHE A 1 74 ? -1.631 15.307 21.462 1.00 91.69 74 PHE A CA 1
ATOM 596 C C . PHE A 1 74 ? -1.951 15.528 22.948 1.00 91.69 74 PHE A C 1
ATOM 598 O O . PHE A 1 74 ? -1.965 14.566 23.708 1.00 91.69 74 PHE A O 1
ATOM 605 N N . GLU A 1 75 ? -2.297 16.749 23.358 1.00 87.19 75 GLU A N 1
ATOM 606 C CA . GLU A 1 75 ? -2.827 17.025 24.690 1.00 87.19 75 GLU A CA 1
ATOM 607 C C . GLU A 1 75 ? -4.189 16.350 24.903 1.00 87.19 75 GLU A C 1
ATOM 609 O O . GLU A 1 75 ? -5.072 16.418 24.035 1.00 87.19 75 GLU A O 1
ATOM 614 N N . SER A 1 76 ? -4.364 15.781 26.095 1.00 87.88 76 SER A N 1
ATOM 615 C CA . SER A 1 76 ? -5.625 15.287 26.640 1.00 87.88 76 SER A CA 1
ATOM 616 C C . SER A 1 76 ? -6.021 16.106 27.877 1.00 87.88 76 SER A C 1
ATOM 618 O O . SER A 1 76 ? -5.168 16.634 28.595 1.00 87.88 76 SER A O 1
ATOM 620 N N . PHE A 1 77 ? -7.324 16.258 28.117 1.00 90.62 77 PHE A N 1
ATOM 621 C CA . PHE A 1 77 ? -7.867 16.843 29.349 1.00 90.62 77 PHE A CA 1
ATOM 622 C C . PHE A 1 77 ? -9.317 16.398 29.560 1.00 90.62 77 PHE A C 1
ATOM 624 O O . PHE A 1 77 ? -9.956 15.866 28.649 1.00 90.62 77 PHE A O 1
ATOM 631 N N . SER A 1 78 ? -9.865 16.637 30.749 1.00 91.81 78 SER A N 1
ATOM 632 C CA . SER A 1 78 ? -11.286 16.416 31.016 1.00 91.81 78 SER A CA 1
ATOM 633 C C . SER A 1 78 ? -11.932 17.557 31.790 1.00 91.81 78 SER A C 1
ATOM 635 O O . SER A 1 78 ? -11.272 18.249 32.566 1.00 91.81 78 SER A O 1
ATOM 637 N N . LEU A 1 79 ? -13.227 17.747 31.545 1.00 94.44 79 LEU A N 1
ATOM 638 C CA . LEU A 1 79 ? -14.102 18.671 32.255 1.00 94.44 79 LEU A CA 1
ATOM 639 C C . LEU A 1 79 ? -15.201 17.862 32.950 1.00 94.44 79 LEU A C 1
ATOM 641 O O . LEU A 1 79 ? -15.963 17.159 32.284 1.00 94.44 79 LEU A O 1
ATOM 645 N N . THR A 1 80 ? -15.290 17.971 34.273 1.00 94.00 80 THR A N 1
ATOM 646 C CA . THR A 1 80 ? -16.277 17.269 35.102 1.00 94.00 80 THR A CA 1
ATOM 647 C C . THR A 1 80 ? -17.278 18.258 35.691 1.00 94.00 80 THR A C 1
ATOM 649 O O . THR A 1 80 ? -16.921 19.216 36.382 1.00 94.00 80 THR A O 1
ATOM 652 N N . PHE A 1 81 ? -18.552 18.011 35.402 1.00 94.56 81 PHE A N 1
ATOM 653 C CA . PHE A 1 81 ? -19.689 18.887 35.655 1.00 94.56 81 PHE A CA 1
ATOM 654 C C . PHE A 1 81 ? -20.585 18.335 36.770 1.00 94.56 81 PHE A C 1
ATOM 656 O O . PHE A 1 81 ? -20.775 17.123 36.900 1.00 94.56 81 PHE A O 1
ATOM 663 N N . LYS A 1 82 ? -21.190 19.240 37.550 1.00 90.75 82 LYS A N 1
ATOM 664 C CA . LYS A 1 82 ? -22.090 18.906 38.672 1.00 90.75 82 LYS A CA 1
ATOM 665 C C . LYS A 1 82 ? -23.518 18.527 38.249 1.00 90.75 82 LYS A C 1
ATOM 667 O O . LYS A 1 82 ? -24.277 18.053 39.088 1.00 90.75 82 LYS A O 1
ATOM 672 N N . LYS A 1 83 ? -23.896 18.754 36.986 1.00 89.62 83 LYS A N 1
ATOM 673 C CA . LYS A 1 83 ? -25.184 18.347 36.399 1.00 89.62 83 LYS A CA 1
ATOM 674 C C . LYS A 1 83 ? -24.960 17.712 35.032 1.00 89.62 83 LYS A C 1
ATOM 676 O O . LYS A 1 83 ? -24.032 18.110 34.329 1.00 89.62 83 LYS A O 1
ATOM 681 N N . ASP A 1 84 ? -25.850 16.806 34.634 1.00 87.44 84 ASP A N 1
ATOM 682 C CA . ASP A 1 84 ? -25.829 16.250 33.278 1.00 87.44 84 ASP A CA 1
ATOM 683 C C . ASP A 1 84 ? -26.201 17.278 32.209 1.00 87.44 84 ASP A C 1
ATOM 685 O O . ASP A 1 84 ? -25.520 17.363 31.194 1.00 87.44 84 ASP A O 1
ATOM 689 N N . SER A 1 85 ? -27.233 18.095 32.462 1.00 90.19 85 SER A N 1
ATOM 690 C CA . SER A 1 85 ? -27.684 19.160 31.551 1.00 90.19 85 SER A CA 1
ATOM 691 C C . SER A 1 85 ? -26.515 20.007 31.065 1.00 90.19 85 SER A C 1
ATOM 693 O O . SER A 1 85 ? -26.297 20.164 29.871 1.00 90.19 85 SER A O 1
ATOM 695 N N . ASP A 1 86 ? -25.700 20.461 32.013 1.00 93.62 86 ASP A N 1
ATOM 696 C CA . ASP A 1 86 ? -24.596 21.372 31.763 1.00 93.62 86 ASP A CA 1
ATOM 697 C C . ASP A 1 86 ? -23.480 20.686 30.945 1.00 93.62 86 ASP A C 1
ATOM 699 O O . ASP A 1 86 ? -22.850 21.326 30.107 1.00 93.62 86 ASP A O 1
ATOM 703 N N . ALA A 1 87 ? -23.263 19.376 31.133 1.00 92.38 87 ALA A N 1
ATOM 704 C CA . ALA A 1 87 ? -22.332 18.583 30.326 1.00 92.38 87 ALA A CA 1
ATOM 705 C C . ALA A 1 87 ? -22.886 18.262 28.926 1.00 92.38 87 ALA A C 1
ATOM 707 O O . ALA A 1 87 ? -22.139 18.301 27.949 1.00 92.38 87 ALA A O 1
ATOM 708 N N . GLY A 1 88 ? -24.179 17.953 28.811 1.00 92.50 88 GLY A N 1
ATOM 709 C CA . GLY A 1 88 ? -24.857 17.686 27.542 1.00 92.50 88 GLY A CA 1
ATOM 710 C C . GLY A 1 88 ? -24.917 18.925 26.649 1.00 92.50 88 GLY A C 1
ATOM 711 O O . GLY A 1 88 ? -24.553 18.852 25.475 1.00 92.50 88 GLY A O 1
ATOM 712 N N . ASP A 1 89 ? -25.283 20.075 27.219 1.00 94.06 89 ASP A N 1
ATOM 713 C CA . ASP A 1 89 ? -25.318 21.357 26.516 1.00 94.06 89 ASP A CA 1
ATOM 714 C C . ASP A 1 89 ? -23.919 21.801 26.074 1.00 94.06 89 ASP A C 1
ATOM 716 O O . ASP A 1 89 ? -23.767 22.271 24.945 1.00 94.06 89 ASP A O 1
ATOM 720 N N . VAL A 1 90 ? -22.877 21.605 26.898 1.00 95.50 90 VAL A N 1
ATOM 721 C CA . VAL A 1 90 ? -21.486 21.854 26.477 1.00 95.50 90 VAL A CA 1
ATOM 722 C C . VAL A 1 90 ? -21.064 20.893 25.362 1.00 95.50 90 VAL A C 1
ATOM 724 O O . VAL A 1 90 ? -20.549 21.351 24.344 1.00 95.50 90 VAL A O 1
ATOM 727 N N . PHE A 1 91 ? -21.293 19.585 25.512 1.00 94.88 91 PHE A N 1
ATOM 728 C CA . PHE A 1 91 ? -20.909 18.574 24.518 1.00 94.88 91 PHE A CA 1
ATOM 729 C C . PHE A 1 91 ? -21.529 18.853 23.144 1.00 94.88 91 PHE A C 1
ATOM 731 O O . PHE A 1 91 ? -20.818 18.888 22.139 1.00 94.88 91 PHE A O 1
ATOM 738 N N . GLU A 1 92 ? -22.838 19.103 23.101 1.00 93.88 92 GLU A N 1
ATOM 739 C CA . GLU A 1 92 ? -23.550 19.384 21.856 1.00 93.88 92 GLU A CA 1
ATOM 740 C C . GLU A 1 92 ? -23.164 20.747 21.259 1.00 93.88 92 GLU A C 1
ATOM 742 O O . GLU A 1 92 ? -22.958 20.833 20.050 1.00 93.88 92 GLU A O 1
ATOM 747 N N . SER A 1 93 ? -22.962 21.786 22.083 1.00 94.88 93 SER A N 1
ATOM 748 C CA . SER A 1 93 ? -22.480 23.088 21.590 1.00 94.88 93 SER A CA 1
ATOM 749 C C . SER A 1 93 ? -21.094 22.969 20.945 1.00 94.88 93 SER A C 1
ATOM 751 O O . SER A 1 93 ? -20.863 23.493 19.857 1.00 94.88 93 SER A O 1
ATOM 753 N N . VAL A 1 94 ? -20.160 22.249 21.580 1.00 94.88 94 VAL A N 1
ATOM 754 C CA . VAL A 1 94 ? -18.818 22.023 21.017 1.00 94.88 94 VAL A CA 1
ATOM 755 C C . VAL A 1 94 ? -18.903 21.198 19.731 1.00 94.88 94 VAL A C 1
ATOM 757 O O . VAL A 1 94 ? -18.219 21.522 18.762 1.00 94.88 94 VAL A O 1
ATOM 760 N N . LYS A 1 95 ? -19.756 20.169 19.683 1.00 93.12 95 LYS A N 1
ATOM 761 C CA . LYS A 1 95 ? -19.997 19.337 18.494 1.00 93.12 95 LYS A CA 1
ATOM 762 C C . LYS A 1 95 ? -20.492 20.164 17.306 1.00 93.12 95 LYS A C 1
ATOM 764 O O . LYS A 1 95 ? -19.872 20.121 16.244 1.00 93.12 95 LYS A O 1
ATOM 769 N N . GLU A 1 96 ? -21.544 20.961 17.488 1.00 91.06 96 GLU A N 1
ATOM 770 C CA . GLU A 1 96 ? -22.099 21.822 16.433 1.00 91.06 96 GLU A CA 1
ATOM 771 C C . GLU A 1 96 ? -21.094 22.879 15.939 1.00 91.06 96 GLU A C 1
ATOM 773 O O . GLU A 1 96 ? -21.062 23.188 14.749 1.00 91.06 96 GLU A O 1
ATOM 778 N N . LEU A 1 97 ? -20.234 23.402 16.820 1.00 92.00 97 LEU A N 1
ATOM 779 C CA . LEU A 1 97 ? -19.240 24.430 16.479 1.00 92.00 97 LEU A CA 1
ATOM 780 C C . LEU A 1 97 ? -17.901 23.867 15.961 1.00 92.00 97 LEU A C 1
ATOM 782 O O . LEU A 1 97 ? -17.116 24.603 15.364 1.00 92.00 97 LEU A O 1
ATOM 786 N N . THR A 1 98 ? -17.631 22.573 16.161 1.00 91.62 98 THR A N 1
ATOM 787 C CA . THR A 1 98 ? -16.433 21.892 15.633 1.00 91.62 98 THR A CA 1
ATOM 788 C C . THR A 1 98 ? -16.651 21.351 14.219 1.00 91.62 98 THR A C 1
ATOM 790 O O . THR A 1 98 ? -15.704 21.296 13.434 1.00 91.62 98 THR A O 1
ATOM 793 N N . VAL A 1 99 ? -17.876 20.939 13.878 1.00 88.88 99 VAL A N 1
ATOM 794 C CA . VAL A 1 99 ? -18.207 20.322 12.580 1.00 88.88 99 VAL A CA 1
ATOM 795 C C . VAL A 1 99 ? -18.631 21.400 11.575 1.00 88.88 99 VAL A C 1
ATOM 797 O O . VAL A 1 99 ? -19.797 21.536 11.205 1.00 88.88 99 VAL A O 1
ATOM 800 N N . ALA A 1 100 ? -17.660 22.212 11.153 1.00 86.69 100 ALA A N 1
ATOM 801 C CA . ALA A 1 100 ? -17.877 23.305 10.209 1.00 86.69 100 ALA A CA 1
ATOM 802 C C . ALA A 1 100 ? -18.275 22.789 8.811 1.00 86.69 100 ALA A C 1
ATOM 804 O O . ALA A 1 100 ? -17.667 21.874 8.262 1.00 86.69 100 ALA A O 1
ATOM 805 N N . THR A 1 101 ? -19.259 23.431 8.179 1.00 85.81 101 THR A N 1
ATOM 806 C CA . THR A 1 101 ? -19.734 23.071 6.826 1.00 85.81 101 THR A CA 1
ATOM 807 C C . THR A 1 101 ? -19.010 23.826 5.708 1.00 85.81 101 THR A C 1
ATOM 809 O O . THR A 1 101 ? -19.124 23.461 4.539 1.00 85.81 101 THR A O 1
ATOM 812 N N . SER A 1 102 ? -18.243 24.870 6.038 1.00 89.00 102 SER A N 1
ATOM 813 C CA . SER A 1 102 ? -17.432 25.629 5.081 1.00 89.00 102 SER A CA 1
ATOM 814 C C . SER A 1 102 ? -16.188 26.217 5.740 1.00 89.00 102 SER A C 1
ATOM 816 O O . SER A 1 102 ? -16.236 26.663 6.882 1.00 89.00 102 SER A O 1
ATOM 818 N N . VAL A 1 103 ? -15.094 26.327 4.981 1.00 90.25 103 VAL A N 1
ATOM 819 C CA . VAL A 1 103 ? -13.857 27.007 5.409 1.00 90.25 103 VAL A CA 1
ATOM 820 C C . VAL A 1 103 ? -14.118 28.460 5.836 1.00 90.25 103 VAL A C 1
ATOM 822 O O . VAL A 1 103 ? -13.496 28.939 6.777 1.00 90.25 103 VAL A O 1
ATOM 825 N N . ASN A 1 104 ? -15.105 29.132 5.228 1.00 90.88 104 ASN A N 1
ATOM 826 C CA . ASN A 1 104 ? -15.529 30.490 5.598 1.00 90.88 104 ASN A CA 1
ATOM 827 C C . ASN A 1 104 ? -16.134 30.609 7.017 1.00 90.88 104 ASN A C 1
ATOM 829 O O . ASN A 1 104 ? -16.361 31.725 7.473 1.00 90.88 104 ASN A O 1
ATOM 833 N N . GLN A 1 105 ? -16.432 29.494 7.696 1.00 91.50 105 GLN A N 1
ATOM 834 C CA . GLN A 1 105 ? -16.929 29.467 9.081 1.00 91.50 105 GLN A CA 1
ATOM 835 C C . GLN A 1 105 ? -15.794 29.317 10.110 1.00 91.50 105 GLN A C 1
ATOM 837 O O . GLN A 1 105 ? -16.046 29.380 11.309 1.00 91.50 105 GLN A O 1
ATOM 842 N N . LEU A 1 106 ? -14.551 29.104 9.664 1.00 93.88 106 LEU A N 1
ATOM 843 C CA . LEU A 1 106 ? -13.396 28.940 10.544 1.00 93.88 106 LEU A CA 1
ATOM 844 C C . LEU A 1 106 ? -12.881 30.294 11.058 1.00 93.88 106 LEU A C 1
ATOM 846 O O . LEU A 1 106 ? -13.012 31.327 10.397 1.00 93.88 106 LEU A O 1
ATOM 850 N N . TYR A 1 107 ? -12.245 30.271 12.234 1.00 95.06 107 TYR A N 1
ATOM 851 C CA . TYR A 1 107 ? -11.901 31.471 13.005 1.00 95.06 107 TYR A CA 1
ATOM 852 C C . TYR A 1 107 ? -11.090 32.522 12.228 1.00 95.06 107 TYR A C 1
ATOM 854 O O . TYR A 1 107 ? -11.305 33.710 12.441 1.00 95.06 107 TYR A O 1
ATOM 862 N N . ALA A 1 108 ? -10.233 32.130 11.282 1.00 96.50 108 ALA A N 1
ATOM 863 C CA . ALA A 1 108 ? -9.437 33.046 10.459 1.00 96.50 108 ALA A CA 1
ATOM 864 C C . ALA A 1 108 ? -10.244 34.138 9.729 1.00 96.50 108 ALA A C 1
ATOM 866 O O . ALA A 1 108 ? -9.700 35.209 9.479 1.00 96.50 108 ALA A O 1
ATOM 867 N N . PHE A 1 109 ? -11.523 33.894 9.412 1.00 95.25 109 PHE A N 1
ATOM 868 C CA . PHE A 1 109 ? -12.420 34.873 8.769 1.00 95.25 109 PHE A CA 1
ATOM 869 C C . PHE A 1 109 ? -13.098 35.838 9.757 1.00 95.25 109 PHE A C 1
ATOM 871 O O . PHE A 1 109 ? -13.795 36.763 9.343 1.00 95.25 109 PHE A O 1
ATOM 878 N N . PHE A 1 110 ? -12.890 35.625 11.058 1.00 94.50 110 PHE A N 1
ATOM 879 C CA . PHE A 1 110 ? -13.409 36.432 12.165 1.00 94.50 110 PHE A CA 1
ATOM 880 C C . PHE A 1 110 ? -12.294 36.926 13.107 1.00 94.50 110 PHE A C 1
ATOM 882 O O . PHE A 1 110 ? -12.558 37.700 14.028 1.00 94.50 110 PHE A O 1
ATOM 889 N N . TYR A 1 111 ? -11.050 36.482 12.906 1.00 95.06 111 TYR A N 1
ATOM 890 C CA . TYR A 1 111 ? -9.910 36.832 13.742 1.00 95.06 111 TYR A CA 1
ATOM 891 C C . TYR A 1 111 ? -9.355 38.210 13.372 1.00 95.06 111 TYR A C 1
ATOM 893 O O . TYR A 1 111 ? -8.811 38.412 12.290 1.00 95.06 111 TYR A O 1
ATOM 901 N N . THR A 1 112 ? -9.451 39.149 14.315 1.00 92.88 112 THR A N 1
ATOM 902 C CA . THR A 1 112 ? -8.778 40.452 14.245 1.00 92.88 112 THR A CA 1
ATOM 903 C C . THR A 1 112 ? -7.729 40.531 15.362 1.00 92.88 112 THR A C 1
ATOM 905 O O . THR A 1 112 ? -8.112 40.534 16.537 1.00 92.88 112 THR A O 1
ATOM 908 N N . PRO A 1 113 ? -6.417 40.583 15.056 1.00 90.44 113 PRO A N 1
ATOM 909 C CA . PRO A 1 113 ? -5.381 40.730 16.074 1.00 90.44 113 PRO A CA 1
ATOM 910 C C . PRO A 1 113 ? -5.578 42.030 16.862 1.00 90.44 113 PRO A C 1
ATOM 912 O O . PRO A 1 113 ? -5.802 43.096 16.289 1.00 90.44 113 PRO A O 1
ATOM 915 N N . THR A 1 114 ? -5.526 41.927 18.191 1.00 87.94 114 THR A N 1
ATOM 916 C CA . THR A 1 114 ? -5.739 43.044 19.121 1.00 87.94 114 THR A CA 1
ATOM 917 C C . THR A 1 114 ? -4.628 43.038 20.182 1.00 87.94 114 THR A C 1
ATOM 919 O O . THR A 1 114 ? -4.639 42.152 21.038 1.00 87.94 114 THR A O 1
ATOM 922 N N . PRO A 1 115 ? -3.675 43.993 20.159 1.00 88.75 115 PRO A N 1
ATOM 923 C CA . PRO A 1 115 ? -3.474 44.999 19.109 1.00 88.75 115 PRO A CA 1
ATOM 924 C C . PRO A 1 115 ? -3.138 44.360 17.743 1.00 88.75 115 PRO A C 1
ATOM 926 O O . PRO A 1 115 ? -2.689 43.211 17.709 1.00 88.75 115 PRO A O 1
ATOM 929 N N . PRO A 1 116 ? -3.330 45.082 16.622 1.00 89.00 116 PRO A N 1
ATOM 930 C CA . PRO A 1 116 ? -2.901 44.619 15.304 1.00 89.00 116 PRO A CA 1
ATOM 931 C C . PRO A 1 116 ? -1.396 44.332 15.247 1.00 89.00 116 PRO A C 1
ATOM 933 O O . PRO A 1 116 ? -0.612 44.949 15.975 1.00 89.00 116 PRO A O 1
ATOM 936 N N . PHE A 1 117 ? -0.982 43.428 14.357 1.00 90.00 117 PHE A N 1
ATOM 937 C CA . PHE A 1 117 ? 0.439 43.172 14.128 1.00 90.00 117 PHE A CA 1
ATOM 938 C C . PHE A 1 117 ? 1.123 44.407 13.507 1.00 90.00 117 PHE A C 1
ATOM 940 O O . PHE A 1 117 ? 0.500 45.123 12.714 1.00 90.00 117 PHE A O 1
ATOM 947 N N . PRO A 1 118 ? 2.391 44.693 13.873 1.00 84.00 118 PRO A N 1
ATOM 948 C CA . PRO A 1 118 ? 3.100 45.883 13.395 1.00 84.00 118 PRO A CA 1
ATOM 949 C C . PRO A 1 118 ? 3.438 45.804 11.901 1.00 84.00 118 PRO A C 1
ATOM 951 O O . PRO A 1 118 ? 3.508 46.835 11.236 1.00 84.00 118 PRO A O 1
ATOM 954 N N . ASN A 1 119 ? 3.591 44.583 11.385 1.00 80.12 119 ASN A N 1
ATOM 955 C CA . ASN A 1 119 ? 3.730 44.265 9.972 1.00 80.12 119 ASN A CA 1
ATOM 956 C C . ASN A 1 119 ? 2.495 43.459 9.538 1.00 80.12 119 ASN A C 1
ATOM 958 O O . ASN A 1 119 ? 1.955 42.698 10.339 1.00 80.12 119 ASN A O 1
ATOM 962 N N . ASN A 1 120 ? 2.062 43.633 8.289 1.00 82.06 120 ASN A N 1
ATOM 963 C CA . ASN A 1 120 ? 0.961 42.877 7.672 1.00 82.06 120 ASN A CA 1
ATOM 964 C C . ASN A 1 120 ? 1.351 42.429 6.243 1.00 82.06 120 ASN A C 1
ATOM 966 O O . ASN A 1 120 ? 0.528 42.423 5.329 1.00 82.06 120 ASN A O 1
ATOM 970 N N . ASP A 1 121 ? 2.643 42.160 6.022 1.00 87.75 121 ASP A N 1
ATOM 971 C CA . ASP A 1 121 ? 3.232 41.767 4.737 1.00 87.75 121 ASP A CA 1
ATOM 972 C C . ASP A 1 121 ? 3.400 40.242 4.591 1.00 87.75 121 ASP A C 1
ATOM 974 O O . ASP A 1 121 ? 3.941 39.771 3.586 1.00 87.75 121 ASP A O 1
ATOM 978 N N . GLY A 1 122 ? 2.887 39.445 5.534 1.00 91.50 122 GLY A N 1
ATOM 979 C CA . GLY A 1 122 ? 2.993 37.988 5.554 1.00 91.50 122 GLY A CA 1
ATOM 980 C C . GLY A 1 122 ? 2.346 37.291 4.355 1.00 91.50 122 GLY A C 1
ATOM 981 O O . GLY A 1 122 ? 2.841 36.257 3.919 1.00 91.50 122 GLY A O 1
ATOM 982 N N . TRP A 1 123 ? 1.301 37.853 3.741 1.00 93.75 123 TRP A N 1
ATOM 983 C CA . TRP A 1 123 ? 0.767 37.340 2.463 1.00 93.75 123 TRP A CA 1
ATOM 984 C C . TRP A 1 123 ? 1.636 37.678 1.239 1.00 93.75 123 TRP A C 1
ATOM 986 O O . TRP A 1 123 ? 1.443 37.107 0.165 1.00 93.75 123 TRP A O 1
ATOM 996 N N . THR A 1 124 ? 2.604 38.582 1.396 1.00 93.00 124 THR A N 1
ATOM 997 C CA . THR A 1 124 ? 3.549 39.029 0.358 1.00 93.00 124 THR A CA 1
ATOM 998 C C . THR A 1 124 ? 4.998 38.599 0.615 1.00 93.00 124 THR A C 1
ATOM 1000 O O . THR A 1 124 ? 5.866 38.885 -0.208 1.00 93.00 124 THR A O 1
ATOM 1003 N N . ILE A 1 125 ? 5.275 37.870 1.706 1.00 93.44 125 ILE A N 1
ATOM 1004 C CA . ILE A 1 125 ? 6.630 37.428 2.084 1.00 93.44 125 ILE A CA 1
ATOM 1005 C C . ILE A 1 125 ? 7.298 36.557 1.006 1.00 93.44 125 ILE A C 1
ATOM 1007 O O . ILE A 1 125 ? 8.518 36.617 0.828 1.00 93.44 125 ILE A O 1
ATOM 1011 N N . TYR A 1 126 ? 6.494 35.792 0.258 1.00 94.81 126 TYR A N 1
ATOM 1012 C CA . TYR A 1 126 ? 6.923 34.976 -0.872 1.00 94.81 126 TYR A CA 1
ATOM 1013 C C . TYR A 1 126 ? 6.473 35.568 -2.213 1.00 94.81 126 TYR A C 1
ATOM 1015 O O . TYR A 1 126 ? 5.292 35.563 -2.569 1.00 94.81 126 TYR A O 1
ATOM 1023 N N . SER A 1 127 ? 7.461 35.986 -3.002 1.00 93.19 127 SER A N 1
ATOM 1024 C CA . SER A 1 127 ? 7.324 36.289 -4.425 1.00 93.19 127 SER A CA 1
ATOM 1025 C C . SER A 1 127 ? 8.046 35.211 -5.244 1.00 93.19 127 SER A C 1
ATOM 1027 O O . SER A 1 127 ? 9.264 35.053 -5.098 1.00 93.19 127 SER A O 1
ATOM 1029 N N . PRO A 1 128 ? 7.351 34.481 -6.141 1.00 89.44 128 PRO A N 1
ATOM 1030 C CA . PRO A 1 128 ? 7.989 33.471 -6.981 1.00 89.44 128 PRO A CA 1
ATOM 1031 C C . PRO A 1 128 ? 9.113 34.030 -7.858 1.00 89.44 128 PRO A C 1
ATOM 1033 O O . PRO A 1 128 ? 10.109 33.345 -8.076 1.00 89.44 128 PRO A O 1
ATOM 1036 N N . ARG A 1 129 ? 8.982 35.265 -8.368 1.00 88.25 129 ARG A N 1
ATOM 1037 C CA . ARG A 1 129 ? 10.013 35.856 -9.236 1.00 88.25 129 ARG A CA 1
ATOM 1038 C C . ARG A 1 129 ? 11.272 36.188 -8.447 1.00 88.25 129 ARG A C 1
ATOM 1040 O O . ARG A 1 129 ? 12.349 35.792 -8.878 1.00 88.25 129 ARG A O 1
ATOM 1047 N N . ASP A 1 130 ? 11.134 36.830 -7.292 1.00 91.19 130 ASP A N 1
ATOM 1048 C CA . ASP A 1 130 ? 12.283 37.268 -6.493 1.00 91.19 130 ASP A CA 1
ATOM 1049 C C . ASP A 1 130 ? 13.038 36.075 -5.888 1.00 91.19 130 ASP A C 1
ATOM 1051 O O . ASP A 1 130 ? 14.267 36.044 -5.913 1.00 91.19 130 ASP A O 1
ATOM 1055 N N . GLU A 1 131 ? 12.323 35.031 -5.456 1.00 91.81 131 GLU A N 1
ATOM 1056 C CA . GLU A 1 131 ? 12.935 33.798 -4.946 1.00 91.81 131 GLU A CA 1
ATOM 1057 C C . GLU A 1 131 ? 13.684 33.014 -6.041 1.00 91.81 131 GLU A C 1
ATOM 1059 O O . GLU A 1 131 ? 14.819 32.583 -5.835 1.00 91.81 131 GLU A O 1
ATOM 1064 N N . TYR A 1 132 ? 13.119 32.876 -7.246 1.00 86.62 132 TYR A N 1
ATOM 1065 C CA . TYR A 1 132 ? 13.854 32.255 -8.354 1.00 86.62 132 TYR A CA 1
ATOM 1066 C C . TYR A 1 132 ? 14.999 33.149 -8.875 1.00 86.62 132 TYR A C 1
ATOM 1068 O O . TYR A 1 132 ? 16.033 32.628 -9.298 1.00 86.62 132 TYR A O 1
ATOM 1076 N N . MET A 1 133 ? 14.893 34.481 -8.782 1.00 85.12 133 MET A N 1
ATOM 1077 C CA . MET A 1 133 ? 16.008 35.395 -9.072 1.00 85.12 133 MET A CA 1
ATOM 1078 C C . MET A 1 133 ? 17.132 35.306 -8.029 1.00 85.12 133 MET A C 1
ATOM 1080 O O . MET A 1 133 ? 18.299 35.366 -8.421 1.00 85.12 133 MET A O 1
ATOM 1084 N N . ARG A 1 134 ? 16.818 35.079 -6.741 1.00 88.12 134 ARG A N 1
ATOM 1085 C CA . ARG A 1 134 ? 17.798 34.765 -5.678 1.00 88.12 134 ARG A CA 1
ATOM 1086 C C . ARG A 1 134 ? 18.599 33.504 -6.018 1.00 88.12 134 ARG A C 1
ATOM 1088 O O . ARG A 1 134 ? 19.820 33.504 -5.885 1.00 88.12 134 ARG A O 1
ATOM 1095 N N . MET A 1 135 ? 17.935 32.473 -6.551 1.00 80.06 135 MET A N 1
ATOM 1096 C CA . MET A 1 135 ? 18.582 31.264 -7.092 1.00 80.06 135 MET A CA 1
ATOM 1097 C C . MET A 1 135 ? 19.383 31.501 -8.391 1.00 80.06 135 MET A C 1
ATOM 1099 O O . MET A 1 135 ? 20.096 30.608 -8.846 1.00 80.06 135 MET A O 1
ATOM 1103 N N . GLY A 1 136 ? 19.286 32.680 -9.013 1.00 73.25 136 GLY A N 1
ATOM 1104 C CA . GLY A 1 136 ? 19.988 33.023 -10.253 1.00 73.25 136 GLY A CA 1
ATOM 1105 C C . GLY A 1 136 ? 19.223 32.737 -11.554 1.00 73.25 136 GLY A C 1
ATOM 1106 O O . GLY A 1 136 ? 19.790 32.913 -12.638 1.00 73.25 136 GLY A O 1
ATOM 1107 N N . VAL A 1 137 ? 17.955 32.313 -11.490 1.00 76.69 137 VAL A N 1
ATOM 1108 C CA . VAL A 1 137 ? 17.120 32.045 -12.675 1.00 76.69 137 VAL A CA 1
ATOM 1109 C C . VAL A 1 137 ? 16.821 33.353 -13.406 1.00 76.69 137 VAL A C 1
ATOM 1111 O O . VAL A 1 137 ? 16.331 34.314 -12.816 1.00 76.69 137 VAL A O 1
ATOM 1114 N N . GLY A 1 138 ? 17.124 33.404 -14.706 1.00 66.81 138 GLY A N 1
ATOM 1115 C CA . GLY A 1 138 ? 16.936 34.604 -15.528 1.00 66.81 138 GLY A CA 1
ATOM 1116 C C . GLY A 1 138 ? 17.937 35.739 -15.265 1.00 66.81 138 GLY A C 1
ATOM 1117 O O . GLY A 1 138 ? 17.849 36.766 -15.932 1.00 66.81 138 GLY A O 1
ATOM 1118 N N . THR A 1 139 ? 18.890 35.567 -14.340 1.00 67.44 139 THR A N 1
ATOM 1119 C CA . THR A 1 139 ? 19.926 36.567 -14.017 1.00 67.44 139 THR A CA 1
ATOM 1120 C C . THR A 1 139 ? 21.340 36.015 -14.204 1.00 67.44 139 THR A C 1
ATOM 1122 O O . THR A 1 139 ? 22.123 36.583 -14.962 1.00 67.44 139 THR A O 1
ATOM 1125 N N . ARG A 1 140 ? 21.670 34.892 -13.552 1.00 58.62 140 ARG A N 1
ATOM 1126 C CA . ARG A 1 140 ? 22.998 34.251 -13.591 1.00 58.62 140 ARG A CA 1
ATOM 1127 C C . ARG A 1 140 ? 23.118 33.154 -14.650 1.00 58.62 140 ARG A C 1
ATOM 1129 O O . ARG A 1 140 ? 24.229 32.861 -15.065 1.00 58.62 140 ARG A O 1
ATOM 1136 N N . SER A 1 141 ? 22.007 32.562 -15.099 1.00 58.91 141 SER A N 1
ATOM 1137 C CA . SER A 1 141 ? 21.994 31.574 -16.188 1.00 58.91 141 SER A CA 1
ATOM 1138 C C . SER A 1 141 ? 20.802 31.770 -17.125 1.00 58.91 141 SER A C 1
ATOM 1140 O O . SER A 1 141 ? 19.675 31.986 -16.675 1.00 58.91 141 SER A O 1
ATOM 1142 N N . LYS A 1 142 ? 21.050 31.628 -18.435 1.00 67.44 142 LYS A N 1
ATOM 1143 C CA . LYS A 1 142 ? 20.018 31.584 -19.487 1.00 67.44 142 LYS A CA 1
ATOM 1144 C C . LYS A 1 142 ? 19.450 30.180 -19.740 1.00 67.44 142 LYS A C 1
ATOM 1146 O O . LYS A 1 142 ? 18.564 30.036 -20.577 1.00 67.44 142 LYS A O 1
ATOM 1151 N N . ALA A 1 143 ? 19.942 29.143 -19.053 1.00 66.88 143 ALA A N 1
ATOM 1152 C CA . ALA A 1 143 ? 19.452 27.771 -19.232 1.00 66.88 143 ALA A CA 1
ATOM 1153 C C . ALA A 1 143 ? 18.015 27.567 -18.712 1.00 66.88 143 ALA A C 1
ATOM 1155 O O . ALA A 1 143 ? 17.336 26.634 -19.131 1.00 66.88 143 ALA A O 1
ATOM 1156 N N . TRP A 1 144 ? 17.546 28.458 -17.832 1.00 74.69 144 TRP A N 1
ATOM 1157 C CA . TRP A 1 144 ? 16.208 28.436 -17.245 1.00 74.69 144 TRP A CA 1
ATOM 1158 C C . TRP A 1 144 ? 15.522 29.788 -17.447 1.00 74.69 144 TRP A C 1
ATOM 1160 O O . TRP A 1 144 ? 16.146 30.840 -17.297 1.00 74.69 144 TRP A O 1
ATOM 1170 N N . ARG A 1 145 ? 14.226 29.764 -17.775 1.00 75.44 145 ARG A N 1
ATOM 1171 C CA . ARG A 1 145 ? 13.409 30.960 -18.023 1.00 75.44 145 ARG A CA 1
ATOM 1172 C C . ARG A 1 145 ? 12.071 30.879 -17.299 1.00 75.44 145 ARG A C 1
ATOM 1174 O O . ARG A 1 145 ? 11.515 29.795 -17.137 1.00 75.44 145 ARG A O 1
ATOM 1181 N N . PHE A 1 146 ? 11.512 32.037 -16.966 1.00 78.50 146 PHE A N 1
ATOM 1182 C CA . PHE A 1 146 ? 10.108 32.133 -16.578 1.00 78.50 146 PHE A CA 1
ATOM 1183 C C . PHE A 1 146 ? 9.183 31.812 -17.767 1.00 78.50 146 PHE A C 1
ATOM 1185 O O . PHE A 1 146 ? 9.573 31.873 -18.942 1.00 78.50 146 PHE A O 1
ATOM 1192 N N . THR A 1 147 ? 7.941 31.451 -17.457 1.00 72.50 147 THR A N 1
ATOM 1193 C CA . THR A 1 147 ? 6.885 31.213 -18.440 1.00 72.50 147 THR A CA 1
ATOM 1194 C C . THR A 1 147 ? 5.550 31.627 -17.833 1.00 72.50 147 THR A C 1
ATOM 1196 O O . THR A 1 147 ? 5.208 31.180 -16.743 1.00 72.50 147 THR A O 1
ATOM 1199 N N . ASP A 1 148 ? 4.789 32.472 -18.524 1.00 68.56 148 ASP A N 1
ATOM 1200 C CA . ASP A 1 148 ? 3.475 32.929 -18.048 1.00 68.56 148 ASP A CA 1
ATOM 1201 C C . ASP A 1 148 ? 2.336 31.981 -18.490 1.00 68.56 148 ASP A C 1
ATOM 1203 O O . ASP A 1 148 ? 1.162 32.288 -18.322 1.00 68.56 148 ASP A O 1
ATOM 1207 N N . LEU A 1 149 ? 2.680 30.793 -19.013 1.00 57.97 149 LEU A N 1
ATOM 1208 C CA . LEU A 1 149 ? 1.745 29.760 -19.490 1.00 57.97 149 LEU A CA 1
ATOM 1209 C C . LEU A 1 149 ? 0.700 29.344 -18.440 1.00 57.97 149 LEU A C 1
ATOM 1211 O O . LEU A 1 149 ? -0.423 29.028 -18.809 1.00 57.97 149 LEU A O 1
ATOM 1215 N N . ASN A 1 150 ? 1.062 29.364 -17.151 1.00 60.81 150 ASN A N 1
ATOM 1216 C CA . ASN A 1 150 ? 0.161 29.032 -16.042 1.00 60.81 150 ASN A CA 1
ATOM 1217 C C . ASN A 1 150 ? -0.368 30.265 -15.288 1.00 60.81 150 ASN A C 1
ATOM 1219 O O . ASN A 1 150 ? -0.914 30.111 -14.198 1.00 60.81 150 ASN A O 1
ATOM 1223 N N . LYS A 1 151 ? -0.175 31.487 -15.806 1.00 66.38 151 LYS A N 1
ATOM 1224 C CA . LYS A 1 151 ? -0.531 32.731 -15.096 1.00 66.38 151 LYS A CA 1
ATOM 1225 C C . LYS A 1 151 ? -2.012 32.772 -14.697 1.00 66.38 151 LYS A C 1
ATOM 1227 O O . LYS A 1 151 ? -2.337 33.233 -13.609 1.00 66.38 151 LYS A O 1
ATOM 1232 N N . ASP A 1 152 ? -2.872 32.217 -15.548 1.00 63.50 152 ASP A N 1
ATOM 1233 C CA . ASP A 1 152 ? -4.323 32.147 -15.348 1.00 63.50 152 ASP A CA 1
ATOM 1234 C C . ASP A 1 152 ? -4.774 30.764 -14.804 1.00 63.50 152 ASP A C 1
ATOM 1236 O O . ASP A 1 152 ? -5.953 30.406 -14.848 1.00 63.50 152 ASP A O 1
ATOM 1240 N N . TYR A 1 153 ? -3.828 29.977 -14.267 1.00 53.28 153 TYR A N 1
ATOM 1241 C CA . TYR A 1 153 ? -3.990 28.602 -13.763 1.00 53.28 153 TYR A CA 1
ATOM 1242 C C . TYR A 1 153 ? -4.522 27.597 -14.805 1.00 53.28 153 TYR A C 1
ATOM 1244 O O . TYR A 1 153 ? -5.396 26.778 -14.511 1.00 53.28 153 TYR A O 1
ATOM 1252 N N . THR A 1 154 ? -4.002 27.672 -16.032 1.00 40.84 154 THR A N 1
ATOM 1253 C CA . THR A 1 154 ? -4.431 26.892 -17.208 1.00 40.84 154 THR A CA 1
ATOM 1254 C C . THR A 1 154 ? -3.533 25.694 -17.563 1.00 40.84 154 THR A C 1
ATOM 1256 O O . THR A 1 154 ? -3.921 24.897 -18.416 1.00 40.84 154 THR A O 1
ATOM 1259 N N . GLY A 1 155 ? -2.374 25.507 -16.916 1.00 37.69 155 GLY A N 1
ATOM 1260 C CA . GLY A 1 155 ? -1.509 24.329 -17.104 1.00 37.69 155 GLY A CA 1
ATOM 1261 C C . GLY A 1 155 ? -0.127 24.456 -16.444 1.00 37.69 155 GLY A C 1
ATOM 1262 O O . GLY A 1 155 ? 0.617 25.389 -16.735 1.00 37.69 155 GLY A O 1
ATOM 1263 N N . SER A 1 156 ? 0.238 23.516 -15.565 1.00 34.91 156 SER A N 1
ATOM 1264 C CA . SER A 1 156 ? 1.406 23.596 -14.666 1.00 34.91 156 SER A CA 1
ATOM 1265 C C . SER A 1 156 ? 2.558 22.639 -15.023 1.00 34.91 156 SER A C 1
ATOM 1267 O O . SER A 1 156 ? 2.339 21.638 -15.696 1.00 34.91 156 SER A O 1
ATOM 1269 N N . ILE A 1 157 ? 3.780 22.940 -14.541 1.00 39.06 157 ILE A N 1
ATOM 1270 C CA . ILE A 1 157 ? 4.883 21.997 -14.219 1.00 39.06 157 ILE A CA 1
ATOM 1271 C C . ILE A 1 157 ? 6.067 22.762 -13.584 1.00 39.06 157 ILE A C 1
ATOM 1273 O O . ILE A 1 157 ? 6.372 23.893 -13.960 1.00 39.06 157 ILE A O 1
ATOM 1277 N N . THR A 1 158 ? 6.753 22.120 -12.634 1.00 50.31 158 THR A N 1
ATOM 1278 C CA . THR A 1 158 ? 8.161 22.400 -12.215 1.00 50.31 158 THR A CA 1
ATOM 1279 C C . THR A 1 158 ? 8.724 21.257 -11.355 1.00 50.31 158 THR A C 1
ATOM 1281 O O . THR A 1 158 ? 9.931 21.075 -11.255 1.00 50.31 158 THR A O 1
ATOM 1284 N N . ARG A 1 159 ? 7.821 20.449 -10.796 1.00 67.00 159 ARG A N 1
ATOM 1285 C CA . ARG A 1 159 ? 7.969 19.098 -10.235 1.00 67.00 159 ARG A CA 1
ATOM 1286 C C . ARG A 1 159 ? 6.695 18.339 -10.620 1.00 67.00 159 ARG A C 1
ATOM 1288 O O . ARG A 1 159 ? 5.663 18.987 -10.809 1.00 67.00 159 ARG A O 1
ATOM 1295 N N . SER A 1 160 ? 6.758 17.024 -10.808 1.00 78.44 160 SER A N 1
ATOM 1296 C CA . SER A 1 160 ? 5.713 16.285 -11.529 1.00 78.44 160 SER A CA 1
ATOM 1297 C C . SER A 1 160 ? 4.879 15.345 -10.651 1.00 78.44 160 SER A C 1
ATOM 1299 O O . SER A 1 160 ? 5.292 14.879 -9.583 1.00 78.44 160 SER A O 1
ATOM 1301 N N . SER A 1 161 ? 3.673 15.053 -11.140 1.00 85.62 161 SER A N 1
ATOM 1302 C CA . SER A 1 161 ? 2.983 13.792 -10.873 1.00 85.62 161 SER A CA 1
ATOM 1303 C C . SER A 1 161 ? 3.676 12.647 -11.625 1.00 85.62 161 SER A C 1
ATOM 1305 O O . SER A 1 161 ? 4.567 12.861 -12.442 1.00 85.62 161 SER A O 1
ATOM 1307 N N . GLN A 1 162 ? 3.228 11.418 -11.398 1.00 89.19 162 GLN A N 1
ATOM 1308 C CA . GLN A 1 162 ? 3.547 10.282 -12.258 1.00 89.19 162 GLN A CA 1
ATOM 1309 C C . GLN A 1 162 ? 3.207 10.538 -13.741 1.00 89.19 162 GLN A C 1
ATOM 1311 O O . GLN A 1 162 ? 2.198 11.193 -14.026 1.00 89.19 162 GLN A O 1
ATOM 1316 N N . PRO A 1 163 ? 3.972 9.958 -14.683 1.00 90.06 163 PRO A N 1
ATOM 1317 C CA . PRO A 1 163 ? 3.629 9.961 -16.099 1.00 90.06 163 PRO A CA 1
ATOM 1318 C C . PRO A 1 163 ? 2.496 8.963 -16.401 1.00 90.06 163 PRO A C 1
ATOM 1320 O O . PRO A 1 163 ? 2.414 7.875 -15.821 1.00 90.06 163 PRO A O 1
ATOM 1323 N N . MET A 1 164 ? 1.629 9.308 -17.357 1.00 88.81 164 MET A N 1
ATOM 1324 C CA . MET A 1 164 ? 0.450 8.513 -17.741 1.00 88.81 164 MET A CA 1
ATOM 1325 C C . MET A 1 164 ? 0.795 7.405 -18.750 1.00 88.81 164 MET A C 1
ATOM 1327 O O . MET A 1 164 ? 0.343 7.400 -19.893 1.00 88.81 164 MET A O 1
ATOM 1331 N N . VAL A 1 165 ? 1.664 6.487 -18.323 1.00 87.00 165 VAL A N 1
ATOM 1332 C CA . VAL A 1 165 ? 2.255 5.429 -19.160 1.00 87.00 165 VAL A CA 1
ATOM 1333 C C . VAL A 1 165 ? 1.278 4.263 -19.378 1.00 87.00 165 VAL A C 1
ATOM 1335 O O . VAL A 1 165 ? 1.032 3.833 -20.505 1.00 87.00 165 VAL A O 1
ATOM 1338 N N . GLY A 1 166 ? 0.683 3.757 -18.305 1.00 85.50 166 GLY A N 1
ATOM 1339 C CA . GLY A 1 166 ? -0.255 2.641 -18.297 1.00 85.50 166 GLY A CA 1
ATOM 1340 C C . GLY A 1 166 ? 0.353 1.279 -18.653 1.00 85.50 166 GLY A C 1
ATOM 1341 O O . GLY A 1 166 ? 1.540 1.134 -18.962 1.00 85.50 166 GLY A O 1
ATOM 1342 N N . ILE A 1 167 ? -0.508 0.257 -18.652 1.00 81.12 167 ILE A N 1
ATOM 1343 C CA . ILE A 1 167 ? -0.180 -1.106 -19.112 1.00 81.12 167 ILE A CA 1
ATOM 1344 C C . ILE A 1 167 ? 0.298 -1.086 -20.576 1.00 81.12 167 ILE A C 1
ATOM 1346 O O . ILE A 1 167 ? 1.185 -1.844 -20.953 1.00 81.12 167 ILE A O 1
ATOM 1350 N N . THR A 1 168 ? -0.246 -0.174 -21.385 1.00 82.75 168 THR A N 1
ATOM 1351 C CA . THR A 1 168 ? 0.074 0.029 -22.806 1.00 82.75 168 THR A CA 1
ATOM 1352 C C . THR A 1 168 ? 1.460 0.621 -23.077 1.00 82.75 168 THR A C 1
ATOM 1354 O O . THR A 1 168 ? 1.837 0.712 -24.241 1.00 82.75 168 THR A O 1
ATOM 1357 N N . GLN A 1 169 ? 2.215 1.029 -22.047 1.00 84.56 169 GLN A N 1
ATOM 1358 C CA . GLN A 1 169 ? 3.515 1.707 -22.189 1.00 84.56 169 GLN A CA 1
ATOM 1359 C C . GLN A 1 169 ? 3.451 2.945 -23.106 1.00 84.56 169 GLN A C 1
ATOM 1361 O O . GLN A 1 169 ? 4.316 3.186 -23.948 1.00 84.56 169 GLN A O 1
ATOM 1366 N N . SER A 1 170 ? 2.391 3.732 -22.922 1.00 85.62 170 SER A N 1
ATOM 1367 C CA . SER A 1 170 ? 2.118 4.992 -23.615 1.00 85.62 170 SER A CA 1
ATOM 1368 C C . SER A 1 170 ? 3.247 6.000 -23.394 1.00 85.62 170 SER A C 1
ATOM 1370 O O . SER A 1 170 ? 3.854 6.054 -22.323 1.00 85.62 170 SER A O 1
ATOM 1372 N N . ARG A 1 171 ? 3.521 6.815 -24.416 1.00 90.38 171 ARG A N 1
ATOM 1373 C CA . ARG A 1 171 ? 4.685 7.707 -24.474 1.00 90.38 171 ARG A CA 1
ATOM 1374 C C . ARG A 1 171 ? 4.288 9.144 -24.768 1.00 90.38 171 ARG A C 1
ATOM 1376 O O . ARG A 1 171 ? 3.331 9.385 -25.500 1.00 90.38 171 ARG A O 1
ATOM 1383 N N . SER A 1 172 ? 5.086 10.081 -24.267 1.00 90.44 172 SER A N 1
ATOM 1384 C CA . SER A 1 172 ? 4.993 11.506 -24.578 1.00 90.44 172 SER A CA 1
ATOM 1385 C C . SER A 1 172 ? 6.371 11.995 -25.007 1.00 90.44 172 SER A C 1
ATOM 1387 O O . SER A 1 172 ? 7.260 12.173 -24.180 1.00 90.44 172 SER A O 1
ATOM 1389 N N . VAL A 1 173 ? 6.563 12.216 -26.310 1.00 90.12 173 VAL A N 1
ATOM 1390 C CA . VAL A 1 173 ? 7.846 12.708 -26.852 1.00 90.12 173 VAL A CA 1
ATOM 1391 C C . VAL A 1 173 ? 8.160 14.111 -26.316 1.00 90.12 173 VAL A C 1
ATOM 1393 O O . VAL A 1 173 ? 9.321 14.479 -26.171 1.00 90.12 173 VAL A O 1
ATOM 1396 N N . GLN A 1 174 ? 7.126 14.883 -25.980 1.00 88.56 174 GLN A N 1
ATOM 1397 C CA . GLN A 1 174 ? 7.220 16.188 -25.335 1.00 88.56 174 GLN A CA 1
ATOM 1398 C C . GLN A 1 174 ? 7.781 16.083 -23.909 1.00 88.56 174 GLN A C 1
ATOM 1400 O O . GLN A 1 174 ? 8.603 16.911 -23.529 1.00 88.56 174 GLN A O 1
ATOM 1405 N N . ASP A 1 175 ? 7.374 15.065 -23.146 1.00 89.50 175 ASP A N 1
ATOM 1406 C CA . ASP A 1 175 ? 7.854 14.810 -21.780 1.00 89.50 175 ASP A CA 1
ATOM 1407 C C . ASP A 1 175 ? 9.284 14.246 -21.787 1.00 89.50 175 ASP A C 1
ATOM 1409 O O . ASP A 1 175 ? 10.171 14.779 -21.120 1.00 89.50 175 ASP A O 1
ATOM 1413 N N . GLU A 1 176 ? 9.546 13.264 -22.660 1.00 90.44 176 GLU A N 1
ATOM 1414 C CA . GLU A 1 176 ? 10.889 12.740 -22.940 1.00 90.44 176 GLU A CA 1
ATOM 1415 C C . GLU A 1 176 ? 11.866 13.878 -23.291 1.00 90.44 176 GLU A C 1
ATOM 1417 O O . GLU A 1 176 ? 12.956 13.961 -22.723 1.00 90.44 176 GLU A O 1
ATOM 1422 N N . LYS A 1 177 ? 11.461 14.805 -24.175 1.00 87.50 177 LYS A N 1
ATOM 1423 C CA . LYS A 1 177 ? 12.281 15.962 -24.573 1.00 87.50 177 LYS A CA 1
ATOM 1424 C C . LYS A 1 177 ? 12.389 17.049 -23.508 1.00 87.50 177 LYS A C 1
ATOM 1426 O O . LYS A 1 177 ? 13.413 17.730 -23.469 1.00 87.50 177 LYS A O 1
ATOM 1431 N N . LEU A 1 178 ? 11.386 17.219 -22.648 1.00 86.81 178 LEU A N 1
ATOM 1432 C CA . LEU A 1 178 ? 11.458 18.146 -21.519 1.00 86.81 178 LEU A CA 1
ATOM 1433 C C . LEU A 1 178 ? 12.478 17.656 -20.485 1.00 86.81 178 LEU A C 1
ATOM 1435 O O . LEU A 1 178 ? 13.347 18.424 -20.075 1.00 86.81 178 LEU A O 1
ATOM 1439 N N . ILE A 1 179 ? 12.424 16.375 -20.117 1.00 86.62 179 ILE A N 1
ATOM 1440 C CA . ILE A 1 179 ? 13.366 15.765 -19.171 1.00 86.62 179 ILE A CA 1
ATOM 1441 C C . ILE A 1 179 ? 14.781 15.712 -19.764 1.00 86.62 179 ILE A C 1
ATOM 1443 O O . ILE A 1 179 ? 15.736 16.062 -19.074 1.00 86.62 179 ILE A O 1
ATOM 1447 N N . GLU A 1 180 ? 14.927 15.399 -21.057 1.00 84.56 180 GLU A N 1
ATOM 1448 C CA . GLU A 1 180 ? 16.211 15.502 -21.765 1.00 84.56 180 GLU A CA 1
ATOM 1449 C C . GLU A 1 180 ? 16.782 16.932 -21.718 1.00 84.56 180 GLU A C 1
ATOM 1451 O O . GLU A 1 180 ? 17.962 17.105 -21.421 1.00 84.56 180 GLU A O 1
ATOM 1456 N N . ALA A 1 181 ? 15.965 17.969 -21.942 1.00 82.44 181 ALA A N 1
ATOM 1457 C CA . ALA A 1 181 ? 16.414 19.362 -21.870 1.00 82.44 181 ALA A CA 1
ATOM 1458 C C . ALA A 1 181 ? 16.833 19.780 -20.446 1.00 82.44 181 ALA A C 1
ATOM 1460 O O . ALA A 1 181 ? 17.846 20.462 -20.278 1.00 82.44 181 ALA A O 1
ATOM 1461 N N . ILE A 1 182 ? 16.108 19.327 -19.415 1.00 81.75 182 ILE A N 1
ATOM 1462 C CA . ILE A 1 182 ? 16.473 19.533 -18.003 1.00 81.75 182 ILE A CA 1
ATOM 1463 C C . ILE A 1 182 ? 17.833 18.880 -17.713 1.00 81.75 182 ILE A C 1
ATOM 1465 O O . ILE A 1 182 ? 18.747 19.549 -17.224 1.00 81.75 182 ILE A O 1
ATOM 1469 N N . PHE A 1 183 ? 17.996 17.607 -18.085 1.00 81.56 183 PHE A N 1
ATOM 1470 C CA . PHE A 1 183 ? 19.225 16.821 -17.909 1.00 81.56 183 PHE A CA 1
ATOM 1471 C C . PHE A 1 183 ? 20.375 17.225 -18.845 1.00 81.56 183 PHE A C 1
ATOM 1473 O O . PHE A 1 183 ? 21.491 16.738 -18.682 1.00 81.56 183 PHE A O 1
ATOM 1480 N N . GLN A 1 184 ? 20.144 18.136 -19.794 1.00 76.19 184 GLN A N 1
ATOM 1481 C CA . GLN A 1 184 ? 21.190 18.758 -20.607 1.00 76.19 184 GLN A CA 1
ATOM 1482 C C . GLN A 1 184 ? 21.525 20.195 -20.173 1.00 76.19 184 GLN A C 1
ATOM 1484 O O . GLN A 1 184 ? 22.525 20.738 -20.645 1.00 76.19 184 GLN A O 1
ATOM 1489 N N . SER A 1 185 ? 20.767 20.811 -19.257 1.00 72.00 185 SER A N 1
ATOM 1490 C CA . SER A 1 185 ? 20.915 22.238 -18.912 1.00 72.00 185 SER A CA 1
ATOM 1491 C C . SER A 1 185 ? 22.330 22.623 -18.439 1.00 72.00 185 SER A C 1
ATOM 1493 O O . SER A 1 185 ? 22.845 23.672 -18.836 1.00 72.00 185 SER A O 1
ATOM 1495 N N . HIS A 1 186 ? 23.030 21.732 -17.725 1.00 64.62 186 HIS A N 1
ATOM 1496 C CA . HIS A 1 186 ? 24.437 21.890 -17.319 1.00 64.62 186 HIS A CA 1
ATOM 1497 C C . HIS A 1 186 ? 25.472 21.982 -18.468 1.00 64.62 186 HIS A C 1
ATOM 1499 O O . HIS A 1 186 ? 26.632 22.334 -18.229 1.00 64.62 186 HIS A O 1
ATOM 1505 N N . TRP A 1 187 ? 25.086 21.692 -19.718 1.00 58.66 187 TRP A N 1
ATOM 1506 C CA . TRP A 1 187 ? 25.953 21.862 -20.894 1.00 58.66 187 TRP A CA 1
ATOM 1507 C C . TRP A 1 187 ? 25.957 23.290 -21.453 1.00 58.66 187 TRP A C 1
ATOM 1509 O O . TRP A 1 187 ? 26.880 23.636 -22.189 1.00 58.66 187 TRP A O 1
ATOM 1519 N N . SER A 1 188 ? 24.978 24.134 -21.103 1.00 56.25 188 SER A N 1
ATOM 1520 C CA . SER A 1 188 ? 24.995 25.545 -21.508 1.00 56.25 188 SER A CA 1
ATOM 1521 C C . SER A 1 188 ? 26.198 26.257 -20.859 1.00 56.25 188 SER A C 1
ATOM 1523 O O . SER A 1 188 ? 26.290 26.240 -19.624 1.00 56.25 188 SER A O 1
ATOM 1525 N N . PRO A 1 189 ? 27.110 26.891 -21.635 1.00 48.66 189 PRO A N 1
ATOM 1526 C CA . PRO A 1 189 ? 28.356 27.466 -21.111 1.00 48.66 189 PRO A CA 1
ATOM 1527 C C . PRO A 1 189 ? 28.155 28.485 -19.987 1.00 48.66 189 PRO A C 1
ATOM 1529 O O . PRO A 1 189 ? 28.977 28.585 -19.082 1.00 48.66 189 PRO A O 1
ATOM 1532 N N . GLU A 1 190 ? 27.036 29.207 -20.024 1.00 49.97 190 GLU A N 1
ATOM 1533 C CA . GLU A 1 190 ? 26.684 30.272 -19.081 1.00 49.97 190 GLU A CA 1
ATOM 1534 C C . GLU A 1 190 ? 26.129 29.742 -17.746 1.00 49.97 190 GLU A C 1
ATOM 1536 O O . GLU A 1 190 ? 25.906 30.511 -16.821 1.00 49.97 190 GLU A O 1
ATOM 1541 N N . SER A 1 191 ? 25.912 28.429 -17.616 1.00 47.75 191 SER A N 1
ATOM 1542 C CA . SER A 1 191 ? 25.415 27.802 -16.377 1.00 47.75 191 SER A CA 1
ATOM 1543 C C . SER A 1 191 ? 26.514 27.527 -15.351 1.00 47.75 191 SER A C 1
ATOM 1545 O O . SER A 1 191 ? 26.226 27.086 -14.239 1.00 47.75 191 SER A O 1
ATOM 1547 N N . ARG A 1 192 ? 27.783 27.707 -15.728 1.00 49.88 192 ARG A N 1
ATOM 1548 C CA . ARG A 1 192 ? 28.933 27.306 -14.916 1.00 49.88 192 ARG A CA 1
ATOM 1549 C C . ARG A 1 192 ? 29.399 28.461 -14.039 1.00 49.88 192 ARG A C 1
ATOM 1551 O O . ARG A 1 192 ? 30.024 29.400 -14.517 1.00 49.88 192 ARG A O 1
ATOM 1558 N N . VAL A 1 193 ? 29.158 28.338 -12.732 1.00 45.53 193 VAL A N 1
ATOM 1559 C CA . VAL A 1 193 ? 29.593 29.312 -11.709 1.00 45.53 193 VAL A CA 1
ATOM 1560 C C . VAL A 1 193 ? 31.127 29.444 -11.643 1.00 45.53 193 VAL A C 1
ATOM 1562 O O . VAL A 1 193 ? 31.644 30.455 -11.175 1.00 45.53 193 VAL A O 1
ATOM 1565 N N . SER A 1 194 ? 31.881 28.468 -12.165 1.00 46.53 194 SER A N 1
ATOM 1566 C CA . SER A 1 194 ? 33.312 28.627 -12.440 1.00 46.53 194 SER A CA 1
ATOM 1567 C C . SER A 1 194 ? 33.747 27.868 -13.697 1.00 46.53 194 SER A C 1
ATOM 1569 O O . SER A 1 194 ? 33.131 26.877 -14.088 1.00 46.53 194 SER A O 1
ATOM 1571 N N . ASN A 1 195 ? 34.868 28.287 -14.291 1.00 42.50 195 ASN A N 1
ATOM 1572 C CA . ASN A 1 195 ? 35.522 27.567 -15.391 1.00 42.50 195 ASN A CA 1
ATOM 1573 C C . ASN A 1 195 ? 36.278 26.298 -14.938 1.00 42.50 195 ASN A C 1
ATOM 1575 O O . ASN A 1 195 ? 36.891 25.628 -15.770 1.00 42.50 195 ASN A O 1
ATOM 1579 N N . ALA A 1 196 ? 36.266 25.955 -13.645 1.00 45.72 196 ALA A N 1
ATOM 1580 C CA . ALA A 1 196 ? 36.902 24.739 -13.155 1.00 45.72 196 ALA A CA 1
ATOM 1581 C C . ALA A 1 196 ? 36.049 23.511 -13.507 1.00 45.72 196 ALA A C 1
ATOM 1583 O O . ALA A 1 196 ? 34.906 23.375 -13.073 1.00 45.72 196 ALA A O 1
ATOM 1584 N N . VAL A 1 197 ? 36.626 22.580 -14.268 1.00 45.16 197 VAL A N 1
ATOM 1585 C CA . VAL A 1 197 ? 36.059 21.235 -14.416 1.00 45.16 197 VAL A CA 1
ATOM 1586 C C . VAL A 1 197 ? 36.243 20.510 -13.084 1.00 45.16 197 VAL A C 1
ATOM 1588 O O . VAL A 1 197 ? 37.378 20.268 -12.673 1.00 45.16 197 VAL A O 1
ATOM 1591 N N . VAL A 1 198 ? 35.142 20.157 -12.416 1.00 48.44 198 VAL A N 1
ATOM 1592 C CA . VAL A 1 198 ? 35.172 19.348 -11.188 1.00 48.44 198 VAL A CA 1
ATOM 1593 C C . VAL A 1 198 ? 35.722 17.964 -11.538 1.00 48.44 198 VAL A C 1
ATOM 1595 O O . VAL A 1 198 ? 35.053 17.147 -12.174 1.00 48.44 198 VAL A O 1
ATOM 1598 N N . TYR A 1 199 ? 36.984 17.725 -11.185 1.00 36.59 199 TYR A N 1
ATOM 1599 C CA . TYR A 1 199 ? 37.727 16.546 -11.614 1.00 36.59 199 TYR A CA 1
ATOM 1600 C C . TYR A 1 199 ? 37.146 15.277 -10.974 1.00 36.59 199 TYR A C 1
ATOM 1602 O O . TYR A 1 199 ? 37.289 15.057 -9.774 1.00 36.59 199 TYR A O 1
ATOM 1610 N N . GLY A 1 200 ? 36.483 14.447 -11.785 1.00 42.72 200 GLY A N 1
ATOM 1611 C CA . GLY A 1 200 ? 35.796 13.229 -11.339 1.00 42.72 200 GLY A CA 1
ATOM 1612 C C . GLY A 1 200 ? 34.268 13.333 -11.256 1.00 42.72 200 GLY A C 1
ATOM 1613 O O . GLY A 1 200 ? 33.623 12.311 -11.024 1.00 42.72 200 GLY A O 1
ATOM 1614 N N . ALA A 1 201 ? 33.668 14.506 -11.497 1.00 47.38 201 ALA A N 1
ATOM 1615 C CA . ALA A 1 201 ? 32.216 14.612 -11.637 1.00 47.38 201 ALA A CA 1
ATOM 1616 C C . ALA A 1 201 ? 31.733 13.776 -12.837 1.00 47.38 201 ALA A C 1
ATOM 1618 O O . ALA A 1 201 ? 32.243 13.913 -13.951 1.00 47.38 201 ALA A O 1
ATOM 1619 N N . THR A 1 202 ? 30.744 12.908 -12.610 1.00 51.41 202 THR A N 1
ATOM 1620 C CA . THR A 1 202 ? 30.115 12.093 -13.660 1.00 51.41 202 THR A CA 1
ATOM 1621 C C . THR A 1 202 ? 28.617 12.393 -13.710 1.00 51.41 202 THR A C 1
ATOM 1623 O O . THR A 1 202 ? 27.978 12.398 -12.654 1.00 51.41 202 THR A O 1
ATOM 1626 N N . PRO A 1 203 ? 28.037 12.643 -14.902 1.00 61.06 203 PRO A N 1
ATOM 1627 C CA . PRO A 1 203 ? 26.618 12.949 -15.023 1.00 61.06 203 PRO A CA 1
ATOM 1628 C C . PRO A 1 203 ? 25.801 11.734 -14.581 1.00 61.06 203 PRO A C 1
ATOM 1630 O O . PRO A 1 203 ? 25.824 10.666 -15.194 1.00 61.06 203 PRO A O 1
ATOM 1633 N N . THR A 1 204 ? 25.109 11.895 -13.462 1.00 77.12 204 THR A N 1
ATOM 1634 C CA . THR A 1 204 ? 24.304 10.860 -12.810 1.00 77.12 204 THR A CA 1
ATOM 1635 C C . THR A 1 204 ? 22.936 11.434 -12.476 1.00 77.12 204 THR A C 1
ATOM 1637 O O . THR A 1 204 ? 22.498 11.437 -11.331 1.00 77.12 204 THR A O 1
ATOM 1640 N N . ASN A 1 205 ? 22.258 11.968 -13.493 1.00 84.25 205 ASN A N 1
ATOM 1641 C CA . ASN A 1 205 ? 20.931 12.543 -13.310 1.00 84.25 205 ASN A CA 1
ATOM 1642 C C . ASN A 1 205 ? 19.953 11.469 -12.808 1.00 84.25 205 ASN A C 1
ATOM 1644 O O . ASN A 1 205 ? 19.965 10.336 -13.299 1.00 84.25 205 ASN A O 1
ATOM 1648 N N . LEU A 1 206 ? 19.122 11.806 -11.822 1.00 88.75 206 LEU A N 1
ATOM 1649 C CA . LEU A 1 206 ? 18.190 10.861 -11.202 1.00 88.75 206 LEU A CA 1
ATOM 1650 C C . LEU A 1 206 ? 16.734 11.227 -11.484 1.00 88.75 206 LEU A C 1
ATOM 1652 O O . LEU A 1 206 ? 16.360 12.397 -11.475 1.00 88.75 206 LEU A O 1
ATOM 1656 N N . ILE A 1 207 ? 15.906 10.200 -11.658 1.00 91.88 207 ILE A N 1
ATOM 1657 C CA . ILE A 1 207 ? 14.444 10.285 -11.610 1.00 91.88 207 ILE A CA 1
ATOM 1658 C C . ILE A 1 207 ? 14.017 9.527 -10.355 1.00 91.88 207 ILE A C 1
ATOM 1660 O O . ILE A 1 207 ? 14.214 8.317 -10.263 1.00 91.88 207 ILE A O 1
ATOM 1664 N N . ILE A 1 208 ? 13.508 10.238 -9.356 1.00 92.81 208 ILE A N 1
ATOM 1665 C CA . ILE A 1 208 ? 13.164 9.676 -8.050 1.00 92.81 208 ILE A CA 1
ATOM 1666 C C . ILE A 1 208 ? 11.649 9.559 -7.940 1.00 92.81 208 ILE A C 1
ATOM 1668 O O . ILE A 1 208 ? 10.946 10.556 -7.756 1.00 92.81 208 ILE A O 1
ATOM 1672 N N . ASP A 1 209 ? 11.168 8.319 -7.996 1.00 95.25 209 ASP A N 1
ATOM 1673 C CA . ASP A 1 209 ? 9.810 7.968 -7.606 1.00 95.25 209 ASP A CA 1
ATOM 1674 C C . ASP A 1 209 ? 9.793 7.741 -6.092 1.00 95.25 209 ASP A C 1
ATOM 1676 O O . ASP A 1 209 ? 10.387 6.789 -5.579 1.00 95.25 209 ASP A O 1
ATOM 1680 N N . ALA A 1 210 ? 9.104 8.603 -5.344 1.00 94.06 210 ALA A N 1
ATOM 1681 C CA . ALA A 1 210 ? 9.057 8.475 -3.889 1.00 94.06 210 ALA A CA 1
ATOM 1682 C C . ALA A 1 210 ? 8.307 7.217 -3.392 1.00 94.06 210 ALA A C 1
ATOM 1684 O O . ALA A 1 210 ? 8.287 6.957 -2.189 1.00 94.06 210 ALA A O 1
ATOM 1685 N N . ARG A 1 211 ? 7.642 6.463 -4.280 1.00 95.25 211 ARG A N 1
ATOM 1686 C CA . ARG A 1 211 ? 6.798 5.311 -3.933 1.00 95.25 211 ARG A CA 1
ATOM 1687 C C . ARG A 1 211 ? 7.591 3.998 -3.889 1.00 95.25 211 ARG A C 1
ATOM 1689 O O . ARG A 1 211 ? 8.391 3.753 -4.793 1.00 95.25 211 ARG A O 1
ATOM 1696 N N . PRO A 1 212 ? 7.236 3.071 -2.974 1.00 91.56 212 PRO A N 1
ATOM 1697 C CA . PRO A 1 212 ? 7.650 1.676 -3.066 1.00 91.56 212 PRO A CA 1
ATOM 1698 C C . PRO A 1 212 ? 7.323 1.102 -4.446 1.00 91.56 212 PRO A C 1
ATOM 1700 O O . PRO A 1 212 ? 6.225 1.329 -4.961 1.00 91.56 212 PRO A O 1
ATOM 1703 N N . THR A 1 213 ? 8.231 0.311 -5.021 1.00 89.31 213 THR A N 1
ATOM 1704 C CA . THR A 1 213 ? 8.122 -0.212 -6.396 1.00 89.31 213 THR A CA 1
ATOM 1705 C C . THR A 1 213 ? 6.782 -0.904 -6.673 1.00 89.31 213 THR A C 1
ATOM 1707 O O . THR A 1 213 ? 6.189 -0.702 -7.729 1.00 89.31 213 THR A O 1
ATOM 1710 N N . VAL A 1 214 ? 6.253 -1.655 -5.697 1.00 85.00 214 VAL A N 1
ATOM 1711 C CA . VAL A 1 214 ? 4.929 -2.305 -5.769 1.00 85.00 214 VAL A CA 1
ATOM 1712 C C . VAL A 1 214 ? 3.814 -1.283 -6.021 1.00 85.00 214 VAL A C 1
ATOM 1714 O O . VAL A 1 214 ? 2.961 -1.490 -6.879 1.00 85.00 214 VAL A O 1
ATOM 1717 N N . ASN A 1 215 ? 3.853 -0.140 -5.333 1.00 86.56 215 ASN A N 1
ATOM 1718 C CA . ASN A 1 215 ? 2.857 0.921 -5.465 1.00 86.56 215 ASN A CA 1
ATOM 1719 C C . ASN A 1 215 ? 2.989 1.662 -6.806 1.00 86.56 215 ASN A C 1
ATOM 1721 O O . ASN A 1 215 ? 1.973 2.032 -7.394 1.00 86.56 215 ASN A O 1
ATOM 1725 N N . ALA A 1 216 ? 4.207 1.843 -7.329 1.00 83.50 216 ALA A N 1
ATOM 1726 C CA . ALA A 1 216 ? 4.427 2.407 -8.664 1.00 83.50 216 ALA A CA 1
ATOM 1727 C C . ALA A 1 216 ? 3.894 1.478 -9.778 1.00 83.50 216 ALA A C 1
ATOM 1729 O O . ALA A 1 216 ? 3.158 1.913 -10.670 1.00 83.50 216 ALA A O 1
ATOM 1730 N N . VAL A 1 217 ? 4.167 0.171 -9.683 1.00 84.19 217 VAL A N 1
ATOM 1731 C CA . VAL A 1 217 ? 3.632 -0.847 -10.607 1.00 84.19 217 VAL A CA 1
ATOM 1732 C C . VAL A 1 217 ? 2.103 -0.945 -10.505 1.00 84.19 217 VAL A C 1
ATOM 1734 O O . VAL A 1 217 ? 1.422 -0.965 -11.529 1.00 84.19 217 VAL A O 1
ATOM 1737 N N . ALA A 1 218 ? 1.530 -0.886 -9.299 1.00 81.94 218 ALA A N 1
ATOM 1738 C CA . ALA A 1 218 ? 0.077 -0.873 -9.103 1.00 81.94 218 ALA A CA 1
ATOM 1739 C C . ALA A 1 218 ? -0.609 0.382 -9.683 1.00 81.94 218 ALA A C 1
ATOM 1741 O O . ALA A 1 218 ? -1.761 0.309 -10.107 1.00 81.94 218 ALA A O 1
ATOM 1742 N N . ASN A 1 219 ? 0.080 1.528 -9.750 1.00 81.88 219 ASN A N 1
ATOM 1743 C CA . ASN A 1 219 ? -0.413 2.697 -10.488 1.00 81.88 219 ASN A CA 1
ATOM 1744 C C . ASN A 1 219 ? -0.285 2.515 -12.013 1.00 81.88 219 ASN A C 1
ATOM 1746 O O . ASN A 1 219 ? -1.160 2.965 -12.750 1.00 81.88 219 ASN A O 1
ATOM 1750 N N . THR A 1 220 ? 0.740 1.797 -12.484 1.00 82.81 220 THR A N 1
ATOM 1751 C CA . THR A 1 220 ? 0.895 1.441 -13.910 1.00 82.81 220 THR A CA 1
ATOM 1752 C C . THR A 1 220 ? -0.275 0.580 -14.399 1.00 82.81 220 THR A C 1
ATOM 1754 O O . THR A 1 220 ? -0.839 0.834 -15.463 1.00 82.81 220 THR A O 1
ATOM 1757 N N . ALA A 1 221 ? -0.734 -0.364 -13.569 1.00 76.69 221 ALA A N 1
ATOM 1758 C CA . ALA A 1 221 ? -1.940 -1.153 -13.830 1.00 76.69 221 ALA A CA 1
ATOM 1759 C C . ALA A 1 221 ? -3.234 -0.311 -13.911 1.00 76.69 221 ALA A C 1
ATOM 1761 O O . ALA A 1 221 ? -4.194 -0.722 -14.555 1.00 76.69 221 ALA A O 1
ATOM 1762 N N . LYS A 1 222 ? -3.261 0.882 -13.299 1.00 78.19 222 LYS A N 1
ATOM 1763 C CA . LYS A 1 222 ? -4.405 1.815 -13.298 1.00 78.19 222 LYS A CA 1
ATOM 1764 C C . LYS A 1 222 ? -4.350 2.867 -14.419 1.00 78.19 222 LYS A C 1
ATOM 1766 O O . LYS A 1 222 ? -5.104 3.832 -14.381 1.00 78.19 222 LYS A O 1
ATOM 1771 N N . GLY A 1 223 ? -3.459 2.708 -15.402 1.00 76.00 223 GLY A N 1
ATOM 1772 C CA . GLY A 1 223 ? -3.310 3.639 -16.533 1.00 76.00 223 GLY A CA 1
ATOM 1773 C C . GLY A 1 223 ? -2.354 4.814 -16.287 1.00 76.00 223 GLY A C 1
ATOM 1774 O O . GLY A 1 223 ? -2.043 5.542 -17.225 1.00 76.00 223 GLY A O 1
ATOM 1775 N N . ALA A 1 224 ? -1.850 4.975 -15.062 1.00 84.25 224 ALA A N 1
ATOM 1776 C CA . ALA A 1 224 ? -0.787 5.921 -14.728 1.00 84.25 224 ALA A CA 1
ATOM 1777 C C . ALA A 1 224 ? 0.581 5.208 -14.781 1.00 84.25 224 ALA A C 1
ATOM 1779 O O . ALA A 1 224 ? 0.767 4.362 -15.649 1.00 84.25 224 ALA A O 1
ATOM 1780 N N . GLY A 1 225 ? 1.541 5.469 -13.888 1.00 82.69 225 GLY A N 1
ATOM 1781 C CA . GLY A 1 225 ? 2.733 4.615 -13.789 1.00 82.69 225 GLY A CA 1
ATOM 1782 C C . GLY A 1 225 ? 4.039 5.347 -13.533 1.00 82.69 225 GLY A C 1
ATOM 1783 O O . GLY A 1 225 ? 4.158 6.063 -12.543 1.00 82.69 225 GLY A O 1
ATOM 1784 N N . THR A 1 226 ? 5.056 5.055 -14.344 1.00 86.31 226 THR A N 1
ATOM 1785 C CA . THR A 1 226 ? 6.442 5.493 -14.134 1.00 86.31 226 THR A CA 1
ATOM 1786 C C . THR A 1 226 ? 7.275 5.328 -15.414 1.00 86.31 226 THR A C 1
ATOM 1788 O O . THR A 1 226 ? 7.005 4.474 -16.254 1.00 86.31 226 THR A O 1
ATOM 1791 N N . GLU A 1 227 ? 8.295 6.164 -15.542 1.00 88.94 227 GLU A N 1
ATOM 1792 C CA . GLU A 1 227 ? 9.161 6.442 -16.683 1.00 88.94 227 GLU A CA 1
ATOM 1793 C C . GLU A 1 227 ? 9.859 5.180 -17.214 1.00 88.94 227 GLU A C 1
ATOM 1795 O O . GLU A 1 227 ? 10.573 4.500 -16.472 1.00 88.94 227 GLU A O 1
ATOM 1800 N N . ASN A 1 228 ? 9.706 4.862 -18.501 1.00 89.38 228 ASN A N 1
ATOM 1801 C CA . ASN A 1 228 ? 10.430 3.751 -19.121 1.00 89.38 228 ASN A CA 1
ATOM 1802 C C . ASN A 1 228 ? 11.835 4.206 -19.573 1.00 89.38 228 ASN A C 1
ATOM 1804 O O . ASN A 1 228 ? 11.975 5.041 -20.466 1.00 89.38 228 ASN A O 1
ATOM 1808 N N . MET A 1 229 ? 12.878 3.657 -18.943 1.00 91.12 229 MET A N 1
ATOM 1809 C CA . MET A 1 229 ? 14.278 4.078 -19.127 1.00 91.12 229 MET A CA 1
ATOM 1810 C C . MET A 1 229 ? 14.838 3.831 -20.538 1.00 91.12 229 MET A C 1
ATOM 1812 O O . MET A 1 229 ? 15.853 4.428 -20.884 1.00 91.12 229 MET A O 1
ATOM 1816 N N . ASP A 1 230 ? 14.161 3.044 -21.381 1.00 88.81 230 ASP A N 1
ATOM 1817 C CA . ASP A 1 230 ? 14.494 2.932 -22.809 1.00 88.81 230 ASP A CA 1
ATOM 1818 C C . ASP A 1 230 ? 14.326 4.275 -23.556 1.00 88.81 230 ASP A C 1
ATOM 1820 O O . ASP A 1 230 ? 14.901 4.486 -24.631 1.00 88.81 230 ASP A O 1
ATOM 1824 N N . TYR A 1 231 ? 13.522 5.189 -22.996 1.00 88.44 231 TYR A N 1
ATOM 1825 C CA . TYR A 1 231 ? 13.138 6.463 -23.609 1.00 88.44 231 TYR A CA 1
ATOM 1826 C C . TYR A 1 231 ? 13.722 7.677 -22.869 1.00 88.44 231 TYR A C 1
ATOM 1828 O O . TYR A 1 231 ? 14.240 8.587 -23.518 1.00 88.44 231 TYR A O 1
ATOM 1836 N N . TYR A 1 232 ? 13.723 7.669 -21.530 1.00 88.19 232 TYR A N 1
ATOM 1837 C CA . TYR A 1 232 ? 14.297 8.743 -20.702 1.00 88.19 232 TYR A CA 1
ATOM 1838 C C . TYR A 1 232 ? 15.814 8.566 -20.533 1.00 88.19 232 TYR A C 1
ATOM 1840 O O . TYR A 1 232 ? 16.305 8.075 -19.516 1.00 88.19 232 TYR A O 1
ATOM 1848 N N . LYS A 1 233 ? 16.548 8.948 -21.581 1.00 79.88 233 LYS A N 1
ATOM 1849 C CA . LYS A 1 233 ? 18.017 8.881 -21.671 1.00 79.88 233 LYS A CA 1
ATOM 1850 C C . LYS A 1 233 ? 18.709 9.871 -20.727 1.00 79.88 233 LYS A C 1
ATOM 1852 O O . LYS A 1 233 ? 18.081 10.769 -20.176 1.00 79.88 233 LYS A O 1
ATOM 1857 N N . GLU A 1 234 ? 20.020 9.700 -20.552 1.00 78.81 234 GLU A N 1
ATOM 1858 C CA . GLU A 1 234 ? 20.889 10.524 -19.690 1.00 78.81 234 GLU A CA 1
ATOM 1859 C C . GLU A 1 234 ? 20.491 10.601 -18.200 1.00 78.81 234 GLU A C 1
ATOM 1861 O O . GLU A 1 234 ? 21.053 11.405 -17.452 1.00 78.81 234 GLU A O 1
ATOM 1866 N N . GLY A 1 235 ? 19.570 9.741 -17.747 1.00 79.81 235 GLY A N 1
ATOM 1867 C CA . GLY A 1 235 ? 19.125 9.638 -16.358 1.00 79.81 235 GLY A CA 1
ATOM 1868 C C . GLY A 1 235 ? 18.980 8.195 -15.865 1.00 79.81 235 GLY A C 1
ATOM 1869 O O . GLY A 1 235 ? 19.024 7.238 -16.636 1.00 79.81 235 GLY A O 1
ATOM 1870 N N . LYS A 1 236 ? 18.826 8.031 -14.547 1.00 90.19 236 LYS A N 1
ATOM 1871 C CA . LYS A 1 236 ? 18.592 6.740 -13.879 1.00 90.19 236 LYS A CA 1
ATOM 1872 C C . LYS A 1 236 ? 17.416 6.846 -12.918 1.00 90.19 236 LYS A C 1
ATOM 1874 O O . LYS A 1 236 ? 17.401 7.725 -12.058 1.00 90.19 236 LYS A O 1
ATOM 1879 N N . LYS A 1 237 ? 16.457 5.925 -13.015 1.00 91.94 237 LYS A N 1
ATOM 1880 C CA . LYS A 1 237 ? 15.331 5.872 -12.079 1.00 91.94 237 LYS A CA 1
ATOM 1881 C C . LYS A 1 237 ? 15.685 5.169 -10.766 1.00 91.94 237 LYS A C 1
ATOM 1883 O O . LYS A 1 237 ? 16.336 4.126 -10.770 1.00 91.94 237 LYS A O 1
ATOM 1888 N N . VAL A 1 238 ? 15.199 5.723 -9.658 1.00 93.62 238 VAL A N 1
ATOM 1889 C CA . VAL A 1 238 ? 15.307 5.195 -8.293 1.00 93.62 238 VAL A CA 1
ATOM 1890 C C . VAL A 1 238 ? 13.917 5.209 -7.652 1.00 93.62 238 VAL A C 1
ATOM 1892 O O . VAL A 1 238 ? 13.215 6.213 -7.734 1.00 93.62 238 VAL A O 1
ATOM 1895 N N . TYR A 1 239 ? 13.532 4.111 -6.998 1.00 94.12 239 TYR A N 1
ATOM 1896 C CA . TYR A 1 239 ? 12.334 4.046 -6.152 1.00 94.12 239 TYR A CA 1
ATOM 1897 C C . TYR A 1 239 ? 12.727 4.220 -4.682 1.00 94.12 239 TYR A C 1
ATOM 1899 O O . TYR A 1 239 ? 13.732 3.653 -4.249 1.00 94.12 239 TYR A O 1
ATOM 1907 N N . LEU A 1 240 ? 11.926 4.953 -3.907 1.00 92.06 240 LEU A N 1
ATOM 1908 C CA . LEU A 1 240 ? 12.084 5.080 -2.453 1.00 92.06 240 LEU A CA 1
ATOM 1909 C C . LEU A 1 240 ? 11.044 4.247 -1.689 1.00 92.06 240 LEU A C 1
ATOM 1911 O O . LEU A 1 240 ? 10.020 3.839 -2.223 1.00 92.06 240 LEU A O 1
ATOM 1915 N N . GLY A 1 241 ? 11.282 4.013 -0.398 1.00 89.94 241 GLY A N 1
ATOM 1916 C CA . GLY A 1 241 ? 10.386 3.234 0.466 1.00 89.94 241 GLY A CA 1
ATOM 1917 C C . GLY A 1 241 ? 9.204 4.005 1.070 1.00 89.94 241 GLY A C 1
ATOM 1918 O O . GLY A 1 241 ? 8.673 3.557 2.083 1.00 89.94 241 GLY A O 1
ATOM 1919 N N . ILE A 1 242 ? 8.814 5.175 0.541 1.00 94.38 242 ILE A N 1
ATOM 1920 C CA . ILE A 1 242 ? 7.895 6.080 1.254 1.00 94.38 242 ILE A CA 1
ATOM 1921 C C . ILE A 1 242 ? 6.430 5.731 0.954 1.00 94.38 242 ILE A C 1
ATOM 1923 O O . ILE A 1 242 ? 5.870 6.043 -0.104 1.00 94.38 242 ILE A O 1
ATOM 1927 N N . ASP A 1 243 ? 5.814 5.063 1.928 1.00 93.88 243 ASP A N 1
ATOM 1928 C CA . ASP A 1 243 ? 4.432 4.580 1.912 1.00 93.88 243 ASP A CA 1
ATOM 1929 C C . ASP A 1 243 ? 3.376 5.671 1.620 1.00 93.88 243 ASP A C 1
ATOM 1931 O O . ASP A 1 243 ? 3.658 6.861 1.484 1.00 93.88 243 ASP A O 1
ATOM 1935 N N . HIS A 1 244 ? 2.127 5.252 1.433 1.00 92.62 244 HIS A N 1
ATOM 1936 C CA . HIS A 1 244 ? 1.019 6.132 1.060 1.00 92.62 244 HIS A CA 1
ATOM 1937 C C . HIS A 1 244 ? 0.290 6.717 2.285 1.00 92.62 244 HIS A C 1
ATOM 1939 O O . HIS A 1 244 ? 0.471 6.260 3.412 1.00 92.62 244 HIS A O 1
ATOM 1945 N N . ILE A 1 245 ? -0.556 7.726 2.054 1.00 94.56 245 ILE A N 1
ATOM 1946 C CA . ILE A 1 245 ? -1.181 8.556 3.100 1.00 94.56 245 ILE A CA 1
ATOM 1947 C C . ILE A 1 245 ? -1.939 7.773 4.192 1.00 94.56 245 ILE A C 1
ATOM 1949 O O . ILE A 1 245 ? -1.921 8.174 5.353 1.00 94.56 245 ILE A O 1
ATOM 1953 N N . HIS A 1 246 ? -2.560 6.633 3.870 1.00 93.12 246 HIS A N 1
ATOM 1954 C CA . HIS A 1 246 ? -3.298 5.842 4.862 1.00 93.12 246 HIS A CA 1
ATOM 1955 C C . HIS A 1 246 ? -2.356 5.164 5.866 1.00 93.12 246 HIS A C 1
ATOM 1957 O O . HIS A 1 246 ? -2.583 5.282 7.066 1.00 93.12 246 HIS A O 1
ATOM 1963 N N . ALA A 1 247 ? -1.235 4.600 5.402 1.00 94.06 247 ALA A N 1
ATOM 1964 C CA . ALA A 1 247 ? -0.203 4.044 6.277 1.00 94.06 247 ALA A CA 1
ATOM 1965 C C . ALA A 1 247 ? 0.401 5.109 7.214 1.00 94.06 247 ALA A C 1
ATOM 1967 O O . ALA A 1 247 ? 0.678 4.824 8.375 1.00 94.06 247 ALA A O 1
ATOM 1968 N N . MET A 1 248 ? 0.548 6.358 6.749 1.00 95.44 248 MET A N 1
ATOM 1969 C CA . MET A 1 248 ? 1.029 7.464 7.594 1.00 95.44 248 MET A CA 1
ATOM 1970 C C . MET A 1 248 ? 0.011 7.855 8.674 1.00 95.44 248 MET A C 1
ATOM 1972 O O . MET A 1 248 ? 0.395 8.129 9.812 1.00 95.44 248 MET A O 1
ATOM 1976 N N . ARG A 1 249 ? -1.288 7.848 8.343 1.00 94.94 249 ARG A N 1
ATOM 1977 C CA . ARG A 1 249 ? -2.382 8.048 9.307 1.00 94.94 249 ARG A CA 1
ATOM 1978 C C . ARG A 1 249 ? -2.447 6.911 10.330 1.00 94.94 249 ARG A C 1
ATOM 1980 O O . ARG A 1 249 ? -2.541 7.188 11.517 1.00 94.94 249 ARG A O 1
ATOM 1987 N N . GLU A 1 250 ? -2.374 5.658 9.890 1.00 94.31 250 GLU A N 1
ATOM 1988 C CA . GLU A 1 250 ? -2.386 4.468 10.757 1.00 94.31 250 GLU A CA 1
ATOM 1989 C C . GLU A 1 250 ? -1.158 4.412 11.676 1.00 94.31 250 GLU A C 1
ATOM 1991 O O . GLU A 1 250 ? -1.273 4.054 12.847 1.00 94.31 250 GLU A O 1
ATOM 1996 N N . SER A 1 251 ? 0.008 4.825 11.172 1.00 97.38 251 SER A N 1
ATOM 1997 C CA . SER A 1 251 ? 1.233 4.941 11.962 1.00 97.38 251 SER A CA 1
ATOM 1998 C C . SER A 1 251 ? 1.093 5.980 13.081 1.00 97.38 251 SER A C 1
ATOM 2000 O O . SER A 1 251 ? 1.384 5.667 14.234 1.00 97.38 251 SER A O 1
ATOM 2002 N N . LEU A 1 252 ? 0.567 7.178 12.785 1.00 95.88 252 LEU A N 1
ATOM 2003 C CA . LEU A 1 252 ? 0.316 8.187 13.821 1.00 95.88 252 LEU A CA 1
ATOM 2004 C C . LEU A 1 252 ? -0.810 7.776 14.780 1.00 95.88 252 LEU A C 1
ATOM 2006 O O . LEU A 1 252 ? -0.698 8.030 15.974 1.00 95.88 252 LEU A O 1
ATOM 2010 N N . ALA A 1 253 ? -1.866 7.116 14.292 1.00 93.31 253 ALA A N 1
ATOM 2011 C CA . ALA A 1 253 ? -2.964 6.640 15.134 1.00 93.31 253 ALA A CA 1
ATOM 2012 C C . ALA A 1 253 ? -2.456 5.718 16.253 1.00 93.31 253 ALA A C 1
ATOM 2014 O O . ALA A 1 253 ? -2.824 5.916 17.405 1.00 93.31 253 ALA A O 1
ATOM 2015 N N . LYS A 1 254 ? -1.525 4.804 15.943 1.00 95.00 254 LYS A N 1
ATOM 2016 C CA . LYS A 1 254 ? -0.866 3.944 16.941 1.00 95.00 254 LYS A CA 1
ATOM 2017 C C . LYS A 1 254 ? -0.045 4.731 17.969 1.00 95.00 254 LYS A C 1
ATOM 2019 O O . LYS A 1 254 ? -0.046 4.369 19.136 1.00 95.00 254 LYS A O 1
ATOM 2024 N N . VAL A 1 255 ? 0.625 5.819 17.571 1.00 94.12 255 VAL A N 1
ATOM 2025 C CA . VAL A 1 255 ? 1.327 6.707 18.524 1.00 94.12 255 VAL A CA 1
ATOM 2026 C C . VAL A 1 255 ? 0.326 7.398 19.459 1.00 94.12 255 VAL A C 1
ATOM 2028 O O . VAL A 1 255 ? 0.539 7.420 20.667 1.00 94.12 255 VAL A O 1
ATOM 2031 N N . VAL A 1 256 ? -0.785 7.918 18.923 1.00 91.31 256 VAL A N 1
ATOM 2032 C CA . VAL A 1 256 ? -1.860 8.550 19.715 1.00 91.31 256 VAL A CA 1
ATOM 2033 C C . VAL A 1 256 ? -2.513 7.551 20.676 1.00 91.31 256 VAL A C 1
ATOM 2035 O O . VAL A 1 256 ? -2.797 7.901 21.817 1.00 91.31 256 VAL A O 1
ATOM 2038 N N . GLU A 1 257 ? -2.716 6.311 20.237 1.00 89.50 257 GLU A N 1
ATOM 2039 C CA . GLU A 1 257 ? -3.264 5.216 21.040 1.00 89.50 257 GLU A CA 1
ATOM 2040 C C . GLU A 1 257 ? -2.347 4.877 22.226 1.00 89.50 257 GLU A C 1
ATOM 2042 O O . GLU A 1 257 ? -2.792 4.959 23.368 1.00 89.50 257 GLU A O 1
ATOM 2047 N N . THR A 1 258 ? -1.044 4.675 21.993 1.00 90.12 258 THR A N 1
ATOM 2048 C CA . THR A 1 258 ? -0.063 4.443 23.073 1.00 90.12 258 THR A CA 1
ATOM 2049 C C . THR A 1 258 ? 0.051 5.624 24.047 1.00 90.12 258 THR A C 1
ATOM 2051 O O . THR A 1 258 ? 0.210 5.430 25.253 1.00 90.12 258 THR A O 1
ATOM 2054 N N . LEU A 1 259 ? -0.038 6.866 23.556 1.00 87.56 259 LEU A N 1
ATOM 2055 C CA . LEU A 1 259 ? -0.038 8.057 24.416 1.00 87.56 259 LEU A CA 1
ATOM 2056 C C . LEU A 1 259 ? -1.301 8.127 25.288 1.00 87.56 259 LEU A C 1
ATOM 2058 O O . LEU A 1 259 ? -1.199 8.440 26.473 1.00 87.56 259 LEU A O 1
ATOM 2062 N N . LYS A 1 260 ? -2.465 7.799 24.719 1.00 82.81 260 LYS A N 1
ATOM 2063 C CA . LYS A 1 260 ? -3.759 7.743 25.413 1.00 82.81 260 LYS A CA 1
ATOM 2064 C C . LYS A 1 260 ? -3.780 6.653 26.488 1.00 82.81 260 LYS A C 1
ATOM 2066 O O . LYS A 1 260 ? -4.266 6.916 27.582 1.00 82.81 260 LYS A O 1
ATOM 2071 N N . GLU A 1 261 ? -3.254 5.464 26.204 1.00 83.94 261 GLU A N 1
ATOM 2072 C CA . GLU A 1 261 ? -3.156 4.366 27.177 1.00 83.94 261 GLU A CA 1
ATOM 2073 C C . GLU A 1 261 ? -2.350 4.794 28.415 1.00 83.94 261 GLU A C 1
ATOM 2075 O O . GLU A 1 261 ? -2.806 4.611 29.544 1.00 83.94 261 GLU A O 1
ATOM 2080 N N . ALA A 1 262 ? -1.207 5.463 28.217 1.00 80.94 262 ALA A N 1
ATOM 2081 C CA . ALA A 1 262 ? -0.399 6.002 29.311 1.00 80.94 262 ALA A CA 1
ATOM 2082 C C . ALA A 1 262 ? -1.134 7.083 30.137 1.00 80.94 262 ALA A C 1
ATOM 2084 O O . ALA A 1 262 ? -1.070 7.054 31.367 1.00 80.94 262 ALA A O 1
ATOM 2085 N N . ASP A 1 263 ? -1.875 7.995 29.492 1.00 77.25 263 ASP A N 1
ATOM 2086 C CA . ASP A 1 263 ? -2.703 8.996 30.193 1.00 77.25 263 ASP A CA 1
ATOM 2087 C C . ASP A 1 263 ? -3.842 8.344 31.003 1.00 77.25 263 ASP A C 1
ATOM 2089 O O . ASP A 1 263 ? -4.155 8.787 32.109 1.00 77.25 263 ASP A O 1
ATOM 2093 N N . GLN A 1 264 ? -4.462 7.281 30.478 1.00 73.81 264 GLN A N 1
ATOM 2094 C CA . GLN A 1 264 ? -5.534 6.552 31.167 1.00 73.81 264 GLN A CA 1
ATOM 2095 C C . GLN A 1 264 ? -5.011 5.773 32.383 1.00 73.81 264 GLN A C 1
ATOM 2097 O O . GLN A 1 264 ? -5.667 5.766 33.426 1.00 73.81 264 GLN A O 1
ATOM 2102 N N . LEU A 1 265 ? -3.817 5.179 32.288 1.00 71.69 265 LEU A N 1
ATOM 2103 C CA . LEU A 1 265 ? -3.148 4.545 33.427 1.00 71.69 265 LEU A CA 1
ATOM 2104 C C . LEU A 1 265 ? -2.819 5.572 34.523 1.00 71.69 265 LEU A C 1
ATOM 2106 O O . LEU A 1 265 ? -3.184 5.350 35.678 1.00 71.69 265 LEU A O 1
ATOM 2110 N N . LEU A 1 266 ? -2.240 6.727 34.168 1.00 67.88 266 LEU A N 1
ATOM 2111 C CA . LEU A 1 266 ? -1.998 7.844 35.099 1.00 67.88 266 LEU A CA 1
ATOM 2112 C C . LEU A 1 266 ? -3.278 8.284 35.828 1.00 67.88 266 LEU A C 1
ATOM 2114 O O . LEU A 1 266 ? -3.288 8.395 37.053 1.00 67.88 266 LEU A O 1
ATOM 2118 N N . ALA A 1 267 ? -4.373 8.480 35.090 1.00 63.91 267 ALA A N 1
ATOM 2119 C CA . ALA A 1 267 ? -5.657 8.887 35.659 1.00 63.91 267 ALA A CA 1
ATOM 2120 C C . ALA A 1 267 ? -6.259 7.846 36.624 1.00 63.91 267 ALA A C 1
ATOM 2122 O O . ALA A 1 267 ? -7.004 8.218 37.529 1.00 63.91 267 ALA A O 1
ATOM 2123 N N . SER A 1 268 ? -5.936 6.557 36.461 1.00 62.66 268 SER A N 1
ATOM 2124 C CA . SER A 1 268 ? -6.410 5.497 37.362 1.00 62.66 268 SER A CA 1
ATOM 2125 C C . SER A 1 268 ? -5.677 5.474 38.713 1.00 62.66 268 SER A C 1
ATOM 2127 O O . SER A 1 268 ? -6.317 5.269 39.746 1.00 62.66 268 SER A O 1
ATOM 2129 N N . ILE A 1 269 ? -4.365 5.748 38.717 1.00 60.00 269 ILE A N 1
ATOM 2130 C CA . ILE A 1 269 ? -3.487 5.635 39.897 1.00 60.00 269 ILE A CA 1
ATOM 2131 C C . ILE A 1 269 ? -3.766 6.745 40.922 1.00 60.00 269 ILE A C 1
ATOM 2133 O O . ILE A 1 269 ? -3.712 6.499 42.123 1.00 60.00 269 ILE A O 1
ATOM 2137 N N . ASN A 1 270 ? -4.158 7.941 40.470 1.00 52.12 270 ASN A N 1
ATOM 2138 C CA . ASN A 1 270 ? -4.410 9.113 41.323 1.00 52.12 270 ASN A CA 1
ATOM 2139 C C . ASN A 1 270 ? -5.614 8.989 42.293 1.00 52.12 270 ASN A C 1
ATOM 2141 O O . ASN A 1 270 ? -6.002 9.980 42.909 1.00 52.12 270 ASN A O 1
ATOM 2145 N N . ASN A 1 271 ? -6.204 7.798 42.448 1.00 48.00 271 ASN A N 1
ATOM 2146 C CA . ASN A 1 271 ? -7.220 7.508 43.465 1.00 48.00 271 ASN A CA 1
ATOM 2147 C C . ASN A 1 271 ? -6.631 6.990 44.795 1.00 48.00 271 ASN A C 1
ATOM 2149 O O . ASN A 1 271 ? -7.373 6.927 45.774 1.00 48.00 271 ASN A O 1
ATOM 2153 N N . ASP A 1 272 ? -5.336 6.648 44.854 1.00 42.78 272 ASP A N 1
ATOM 2154 C CA . ASP A 1 272 ? -4.655 6.221 46.088 1.00 42.78 272 ASP A CA 1
ATOM 2155 C C . ASP A 1 272 ? -3.281 6.923 46.245 1.00 42.78 272 ASP A C 1
ATOM 2157 O O . ASP A 1 272 ? -2.349 6.643 45.483 1.00 42.78 272 ASP A O 1
ATOM 2161 N N . PRO A 1 273 ? -3.132 7.880 47.186 1.00 41.91 273 PRO A N 1
ATOM 2162 C CA . PRO A 1 273 ? -1.945 8.732 47.270 1.00 41.91 273 PRO A CA 1
ATOM 2163 C C . PRO A 1 273 ? -0.707 8.065 47.897 1.00 41.91 273 PRO A C 1
ATOM 2165 O O . PRO A 1 273 ? 0.394 8.591 47.728 1.00 41.91 273 PRO A O 1
ATOM 2168 N N . ASP A 1 274 ? -0.833 6.924 48.585 1.00 42.28 274 ASP A N 1
ATOM 2169 C CA . ASP A 1 274 ? 0.283 6.309 49.333 1.00 42.28 274 ASP A CA 1
ATOM 2170 C C . ASP A 1 274 ? 1.169 5.364 48.481 1.00 42.28 274 ASP A C 1
ATOM 2172 O O . ASP A 1 274 ? 2.105 4.736 48.987 1.00 42.28 274 ASP A O 1
ATOM 2176 N N . HIS A 1 275 ? 0.930 5.272 47.165 1.00 42.12 275 HIS A N 1
ATOM 2177 C CA . HIS A 1 275 ? 1.704 4.433 46.228 1.00 42.12 275 HIS A CA 1
ATOM 2178 C C . HIS A 1 275 ? 2.412 5.200 45.092 1.00 42.12 275 HIS A C 1
ATOM 2180 O O . HIS A 1 275 ? 2.811 4.621 44.078 1.00 42.12 275 HIS A O 1
ATOM 2186 N N . VAL A 1 276 ? 2.676 6.497 45.281 1.00 44.22 276 VAL A N 1
ATOM 2187 C CA . VAL A 1 276 ? 3.412 7.345 44.320 1.00 44.22 276 VAL A CA 1
ATOM 2188 C C . VAL A 1 276 ? 4.929 7.057 44.342 1.00 44.22 276 VAL A C 1
ATOM 2190 O O . VAL A 1 276 ? 5.735 7.857 44.808 1.00 44.22 276 VAL A O 1
ATOM 2193 N N . THR A 1 277 ? 5.350 5.881 43.860 1.00 42.38 277 THR A N 1
ATOM 2194 C CA . THR A 1 277 ? 6.771 5.550 43.575 1.00 42.38 277 THR A CA 1
ATOM 2195 C C . THR A 1 277 ? 6.952 4.470 42.488 1.00 42.38 277 THR A C 1
ATOM 2197 O O . THR A 1 277 ? 7.869 3.652 42.538 1.00 42.38 277 THR A O 1
ATOM 2200 N N . GLY A 1 278 ? 6.107 4.486 41.451 1.00 41.75 278 GLY A N 1
ATOM 2201 C CA . GLY A 1 278 ? 6.244 3.647 40.251 1.00 41.75 278 GLY A CA 1
ATOM 2202 C C . GLY A 1 278 ? 5.929 4.439 38.980 1.00 41.75 278 GLY A C 1
ATOM 2203 O O . GLY A 1 278 ? 4.938 5.162 38.943 1.00 41.75 278 GLY A O 1
ATOM 2204 N N . LEU A 1 279 ? 6.780 4.347 37.951 1.00 48.50 279 LEU A N 1
ATOM 2205 C CA . LEU A 1 279 ? 6.598 5.096 36.701 1.00 48.50 279 LEU A CA 1
ATOM 2206 C C . LEU A 1 279 ? 5.308 4.667 35.986 1.00 48.50 279 LEU A C 1
ATOM 2208 O O . LEU A 1 279 ? 5.081 3.473 35.795 1.00 48.50 279 LEU A O 1
ATOM 2212 N N . ALA A 1 280 ? 4.556 5.629 35.449 1.00 51.16 280 ALA A N 1
ATOM 2213 C CA . ALA A 1 280 ? 3.636 5.354 34.351 1.00 51.16 280 ALA A CA 1
ATOM 2214 C C . ALA A 1 280 ? 4.454 5.070 33.080 1.00 51.16 280 ALA A C 1
ATOM 2216 O O . ALA A 1 280 ? 4.909 5.980 32.387 1.00 51.16 280 ALA A O 1
ATOM 2217 N N . VAL A 1 281 ? 4.721 3.792 32.808 1.00 65.44 281 VAL A N 1
ATOM 2218 C CA . VAL A 1 281 ? 5.578 3.385 31.688 1.00 65.44 281 VAL A CA 1
ATOM 2219 C C . VAL A 1 281 ? 4.798 3.446 30.375 1.00 65.44 281 VAL A C 1
ATOM 2221 O O . VAL A 1 281 ? 4.079 2.518 30.019 1.00 65.44 281 VAL A O 1
ATOM 2224 N N . LEU A 1 282 ? 4.999 4.529 29.623 1.00 81.44 282 LEU A N 1
ATOM 2225 C CA . LEU A 1 282 ? 4.643 4.626 28.205 1.00 81.44 282 LEU A CA 1
ATOM 2226 C C . LEU A 1 282 ? 5.247 3.436 27.430 1.00 81.44 282 LEU A C 1
ATOM 2228 O O . LEU A 1 282 ? 6.467 3.240 27.480 1.00 81.44 282 LEU A O 1
ATOM 2232 N N . ASP A 1 283 ? 4.438 2.638 26.713 1.00 85.94 283 ASP A N 1
ATOM 2233 C CA . ASP A 1 283 ? 4.962 1.434 26.047 1.00 85.94 283 ASP A CA 1
ATOM 2234 C C . ASP A 1 283 ? 5.857 1.779 24.843 1.00 85.94 283 ASP A C 1
ATOM 2236 O O . ASP A 1 283 ? 5.434 1.939 23.694 1.00 85.94 283 ASP A O 1
ATOM 2240 N N . LYS A 1 284 ? 7.161 1.807 25.118 1.00 85.06 284 LYS A N 1
ATOM 2241 C CA . LYS A 1 284 ? 8.241 1.950 24.138 1.00 85.06 284 LYS A CA 1
ATOM 2242 C C . LYS A 1 284 ? 8.229 0.859 23.061 1.00 85.06 284 LYS A C 1
ATOM 2244 O O . LYS A 1 284 ? 8.835 1.064 22.007 1.00 85.06 284 LYS A O 1
ATOM 2249 N N . GLN A 1 285 ? 7.590 -0.290 23.288 1.00 86.12 285 GLN A N 1
ATOM 2250 C CA . GLN A 1 285 ? 7.381 -1.299 22.254 1.00 86.12 285 GLN A CA 1
ATOM 2251 C C . GLN A 1 285 ? 6.210 -0.934 21.336 1.00 86.12 285 GLN A C 1
ATOM 2253 O O . GLN A 1 285 ? 6.410 -0.937 20.124 1.00 86.12 285 GLN A O 1
ATOM 2258 N N . ALA A 1 286 ? 5.040 -0.548 21.854 1.00 87.19 286 ALA A N 1
ATOM 2259 C CA . ALA A 1 286 ? 3.917 -0.047 21.053 1.00 87.19 286 ALA A CA 1
ATOM 2260 C C . ALA A 1 286 ? 4.321 1.167 20.201 1.00 87.19 286 ALA A C 1
ATOM 2262 O O . ALA A 1 286 ? 4.099 1.162 18.986 1.00 87.19 286 ALA A O 1
ATOM 2263 N N . LEU A 1 287 ? 5.063 2.124 20.777 1.00 90.19 287 LEU A N 1
ATOM 2264 C CA . LEU A 1 287 ? 5.664 3.227 20.021 1.00 90.19 287 LEU A CA 1
ATOM 2265 C C . LEU A 1 287 ? 6.531 2.725 18.854 1.00 90.19 287 LEU A C 1
ATOM 2267 O O . LEU A 1 287 ? 6.454 3.273 17.757 1.00 90.19 287 LEU A O 1
ATOM 2271 N N . ARG A 1 288 ? 7.317 1.654 19.017 1.00 88.44 288 ARG A N 1
ATOM 2272 C CA . ARG A 1 288 ? 8.082 1.049 17.906 1.00 88.44 288 ARG A CA 1
ATOM 2273 C C . ARG A 1 288 ? 7.181 0.311 16.907 1.00 88.44 288 ARG A C 1
ATOM 2275 O O . ARG A 1 288 ? 7.381 0.469 15.702 1.00 88.44 288 ARG A O 1
ATOM 2282 N N . ARG A 1 289 ? 6.164 -0.424 17.378 1.00 91.94 289 ARG A N 1
ATOM 2283 C CA . ARG A 1 289 ? 5.142 -1.113 16.559 1.00 91.94 289 ARG A CA 1
ATOM 2284 C C . ARG A 1 289 ? 4.272 -0.139 15.741 1.00 91.94 289 ARG A C 1
ATOM 2286 O O . ARG A 1 289 ? 3.673 -0.554 14.749 1.00 91.94 289 ARG A O 1
ATOM 2293 N N . SER A 1 290 ? 4.252 1.155 16.081 1.00 95.44 290 SER A N 1
ATOM 2294 C CA . SER A 1 290 ? 3.658 2.214 15.244 1.00 95.44 290 SER A CA 1
ATOM 2295 C C . SER A 1 290 ? 4.343 2.368 13.879 1.00 95.44 290 SER A C 1
ATOM 2297 O O . SER A 1 290 ? 3.719 2.811 12.916 1.00 95.44 290 SER A O 1
ATOM 2299 N N . GLY A 1 291 ? 5.638 2.042 13.785 1.00 96.69 291 GLY A N 1
ATOM 2300 C CA . GLY A 1 291 ? 6.459 2.285 12.600 1.00 96.69 291 GLY A CA 1
ATOM 2301 C C . GLY A 1 291 ? 6.806 3.756 12.330 1.00 96.69 291 GLY A C 1
ATOM 2302 O O . GLY A 1 291 ? 7.494 4.019 11.348 1.00 96.69 291 GLY A O 1
ATOM 2303 N N . TRP A 1 292 ? 6.401 4.720 13.165 1.00 97.75 292 TRP A N 1
ATOM 2304 C CA . TRP A 1 292 ? 6.511 6.155 12.854 1.00 97.75 292 TRP A CA 1
ATOM 2305 C C . TRP A 1 292 ? 7.939 6.599 12.498 1.00 97.75 292 TRP A C 1
ATOM 2307 O O . TRP A 1 292 ? 8.182 7.151 11.422 1.00 97.75 292 TRP A O 1
ATOM 2317 N N . LEU A 1 293 ? 8.927 6.238 13.326 1.00 97.12 293 LEU A N 1
ATOM 2318 C CA . LEU A 1 293 ? 10.335 6.551 13.053 1.00 97.12 293 LEU A CA 1
ATOM 2319 C C . LEU A 1 293 ? 10.905 5.830 11.817 1.00 97.12 293 LEU A C 1
ATOM 2321 O O . LEU A 1 293 ? 11.849 6.341 11.220 1.00 97.12 293 LEU A O 1
ATOM 2325 N N . ARG A 1 294 ? 10.324 4.702 11.373 1.00 97.38 294 ARG A N 1
ATOM 2326 C CA . ARG A 1 294 ? 10.679 4.061 10.087 1.00 97.38 294 ARG A CA 1
ATOM 2327 C C . ARG A 1 294 ? 10.271 4.956 8.916 1.00 97.38 294 ARG A C 1
ATOM 2329 O O . ARG A 1 294 ? 11.040 5.099 7.970 1.00 97.38 294 ARG A O 1
ATOM 2336 N N . HIS A 1 295 ? 9.098 5.586 8.989 1.00 98.00 295 HIS A N 1
ATOM 2337 C CA . HIS A 1 295 ? 8.631 6.518 7.961 1.00 98.00 295 HIS A CA 1
ATOM 2338 C C . HIS A 1 295 ? 9.479 7.801 7.929 1.00 98.00 295 HIS A C 1
ATOM 2340 O O . HIS A 1 295 ? 9.931 8.195 6.856 1.00 98.00 295 HIS A O 1
ATOM 2346 N N . ILE A 1 296 ? 9.793 8.391 9.092 1.00 98.31 296 ILE A N 1
ATOM 2347 C CA . ILE A 1 296 ? 10.714 9.542 9.190 1.00 98.31 296 ILE A CA 1
ATOM 2348 C C . ILE A 1 296 ? 12.117 9.183 8.658 1.00 98.31 296 ILE A C 1
ATOM 2350 O O . ILE A 1 296 ? 12.708 9.955 7.903 1.00 98.31 296 ILE A O 1
ATOM 2354 N N . SER A 1 297 ? 12.636 7.995 8.991 1.00 98.12 297 SER A N 1
ATOM 2355 C CA . SER A 1 297 ? 13.922 7.486 8.491 1.00 98.12 297 SER A CA 1
ATOM 2356 C C . SER A 1 297 ? 13.941 7.358 6.960 1.00 98.12 297 SER A C 1
ATOM 2358 O O . SER A 1 297 ? 14.872 7.848 6.323 1.00 98.12 297 SER A O 1
ATOM 2360 N N . ALA A 1 298 ? 12.884 6.801 6.356 1.00 97.88 298 ALA A N 1
ATOM 2361 C CA . ALA A 1 298 ? 12.760 6.660 4.902 1.00 97.88 298 ALA A CA 1
ATOM 2362 C C . ALA A 1 298 ? 12.658 8.011 4.164 1.00 97.88 298 ALA A C 1
ATOM 2364 O O . ALA A 1 298 ? 13.199 8.156 3.067 1.00 97.88 298 ALA A O 1
ATOM 2365 N N . ILE A 1 299 ? 12.008 9.014 4.769 1.00 98.38 299 ILE A N 1
ATOM 2366 C CA . ILE A 1 299 ? 11.985 10.390 4.245 1.00 98.38 299 ILE A CA 1
ATOM 2367 C C . ILE A 1 299 ? 13.403 10.981 4.262 1.00 98.38 299 ILE A C 1
ATOM 2369 O O . ILE A 1 299 ? 13.873 11.467 3.235 1.00 98.38 299 ILE A O 1
ATOM 2373 N N . LEU A 1 300 ? 14.119 10.883 5.390 1.00 98.38 300 LEU A N 1
ATOM 2374 C CA . LEU A 1 300 ? 15.494 11.387 5.512 1.00 98.38 300 LEU A CA 1
ATOM 2375 C C . LEU A 1 300 ? 16.494 10.653 4.603 1.00 98.38 300 LEU A C 1
ATOM 2377 O O . LEU A 1 300 ? 17.441 11.272 4.126 1.00 98.38 300 LEU A O 1
ATOM 2381 N N . GLU A 1 301 ? 16.296 9.360 4.335 1.00 98.06 301 GLU A N 1
ATOM 2382 C CA . GLU A 1 301 ? 17.113 8.604 3.379 1.00 98.06 301 GLU A CA 1
ATOM 2383 C C . GLU A 1 301 ? 16.897 9.103 1.941 1.00 98.06 301 GLU A C 1
ATOM 2385 O O . GLU A 1 301 ? 17.870 9.344 1.225 1.00 98.06 301 GLU A O 1
ATOM 2390 N N . GLY A 1 302 ? 15.645 9.367 1.549 1.00 96.50 302 GLY A N 1
ATOM 2391 C CA . GLY A 1 302 ? 15.327 10.024 0.279 1.00 96.50 302 GLY A CA 1
ATOM 2392 C C . GLY A 1 302 ? 15.969 11.410 0.155 1.00 96.50 302 GLY A C 1
ATOM 2393 O O . GLY A 1 302 ? 16.647 11.688 -0.836 1.00 96.50 302 GLY A O 1
ATOM 2394 N N . THR A 1 303 ? 15.838 12.246 1.190 1.00 97.44 303 THR A N 1
ATOM 2395 C CA . THR A 1 303 ? 16.496 13.561 1.279 1.00 97.44 303 THR A CA 1
ATOM 2396 C C . THR A 1 303 ? 18.012 13.446 1.108 1.00 97.44 303 THR A C 1
ATOM 2398 O O . THR A 1 303 ? 18.605 14.189 0.326 1.00 97.44 303 THR A O 1
ATOM 2401 N N . LEU A 1 304 ? 18.650 12.489 1.791 1.00 96.88 304 LEU A N 1
ATOM 2402 C CA . LEU A 1 304 ? 20.095 12.258 1.730 1.00 96.88 304 LEU A CA 1
ATOM 2403 C C . LEU A 1 304 ? 20.570 11.850 0.325 1.00 96.88 304 LEU A C 1
ATOM 2405 O O . LEU A 1 304 ? 21.658 12.259 -0.085 1.00 96.88 304 LEU A O 1
ATOM 2409 N N . ILE A 1 305 ? 19.774 11.067 -0.412 1.00 94.69 305 ILE A N 1
ATOM 2410 C CA . ILE A 1 305 ? 20.061 10.669 -1.800 1.00 94.69 305 ILE A CA 1
ATOM 2411 C C . ILE A 1 305 ? 20.020 11.892 -2.727 1.00 94.69 305 ILE A C 1
ATOM 2413 O O . ILE A 1 305 ? 20.979 12.125 -3.465 1.00 94.69 305 ILE A O 1
ATOM 2417 N N . VAL A 1 306 ? 18.956 12.699 -2.653 1.00 89.75 306 VAL A N 1
ATOM 2418 C CA . VAL A 1 306 ? 18.796 13.929 -3.452 1.00 89.75 306 VAL A CA 1
ATOM 2419 C C . VAL A 1 306 ? 19.943 14.909 -3.176 1.00 89.75 306 VAL A C 1
ATOM 2421 O O . VAL A 1 306 ? 20.636 15.326 -4.106 1.00 89.75 306 VAL A O 1
ATOM 2424 N N . THR A 1 307 ? 20.193 15.230 -1.901 1.00 87.38 307 THR A N 1
ATOM 2425 C CA . THR A 1 307 ? 21.232 16.184 -1.475 1.00 87.38 307 THR A CA 1
ATOM 2426 C C . THR A 1 307 ? 22.622 15.740 -1.934 1.00 87.38 307 THR A C 1
ATOM 2428 O O . THR A 1 307 ? 23.391 16.555 -2.442 1.00 87.38 307 THR A O 1
ATOM 2431 N N . LYS A 1 308 ? 22.947 14.441 -1.843 1.00 88.00 308 LYS A N 1
ATOM 2432 C CA . LYS A 1 308 ? 24.220 13.911 -2.358 1.00 88.00 308 LYS A CA 1
ATOM 2433 C C . LYS A 1 308 ? 24.325 13.978 -3.877 1.00 88.00 308 LYS A C 1
ATOM 2435 O O . LYS A 1 308 ? 25.398 14.303 -4.375 1.00 88.00 308 LYS A O 1
ATOM 2440 N N . ASN A 1 309 ? 23.253 13.707 -4.620 1.00 83.75 309 ASN A N 1
ATOM 2441 C CA . ASN A 1 309 ? 23.325 13.754 -6.080 1.00 83.75 309 ASN A CA 1
ATOM 2442 C C . ASN A 1 309 ? 23.516 15.185 -6.608 1.00 83.75 309 ASN A C 1
ATOM 2444 O O . ASN A 1 309 ? 24.297 15.403 -7.532 1.00 83.75 309 ASN A O 1
ATOM 2448 N N . ILE A 1 310 ? 22.862 16.162 -5.973 1.00 81.94 310 ILE A N 1
ATOM 2449 C CA . ILE A 1 310 ? 22.996 17.575 -6.337 1.00 81.94 310 ILE A CA 1
ATOM 2450 C C . ILE A 1 310 ? 24.367 18.119 -5.912 1.00 81.94 310 ILE A C 1
ATOM 2452 O O . ILE A 1 310 ? 25.077 18.670 -6.748 1.00 81.94 310 ILE A O 1
ATOM 2456 N N . HIS A 1 311 ? 24.779 17.936 -4.652 1.00 78.75 311 HIS A N 1
ATOM 2457 C CA . HIS A 1 311 ? 26.033 18.512 -4.151 1.00 78.75 311 HIS A CA 1
ATOM 2458 C C . HIS A 1 311 ? 27.281 17.726 -4.588 1.00 78.75 311 HIS A C 1
ATOM 2460 O O . HIS A 1 311 ? 28.191 18.291 -5.188 1.00 78.75 311 HIS A O 1
ATOM 2466 N N . VAL A 1 312 ? 27.333 16.416 -4.318 1.00 80.12 312 VAL A N 1
ATOM 2467 C CA . VAL A 1 312 ? 28.545 15.598 -4.526 1.00 80.12 312 VAL A CA 1
ATOM 2468 C C . VAL A 1 312 ? 28.701 15.189 -5.990 1.00 80.12 312 VAL A C 1
ATOM 2470 O O . VAL A 1 312 ? 29.794 15.292 -6.541 1.00 80.12 312 VAL A O 1
ATOM 2473 N N . ASN A 1 313 ? 27.616 14.760 -6.643 1.00 72.56 313 ASN A N 1
ATOM 2474 C CA . ASN A 1 313 ? 27.673 14.334 -8.047 1.00 72.56 313 ASN A CA 1
ATOM 2475 C C . ASN A 1 313 ? 27.454 15.488 -9.046 1.00 72.56 313 ASN A C 1
ATOM 2477 O O . ASN A 1 313 ? 27.522 15.254 -10.254 1.00 72.56 313 ASN A O 1
ATOM 2481 N N . SER A 1 314 ? 27.162 16.712 -8.575 1.00 72.25 314 SER A N 1
ATOM 2482 C CA . SER A 1 314 ? 26.856 17.887 -9.417 1.00 72.25 314 SER A CA 1
ATOM 2483 C C . SER A 1 314 ? 25.799 17.606 -10.505 1.00 72.25 314 SER A C 1
ATOM 2485 O O . SER A 1 314 ? 25.900 18.108 -11.624 1.00 72.25 314 SER A O 1
ATOM 2487 N N . SER A 1 315 ? 24.817 16.749 -10.201 1.00 77.75 315 SER A N 1
ATOM 2488 C CA . SER A 1 315 ? 23.902 16.141 -11.178 1.00 77.75 315 SER A CA 1
ATOM 2489 C C . SER A 1 315 ? 22.432 16.420 -10.853 1.00 77.75 315 SER A C 1
ATOM 2491 O O . SER A 1 315 ? 22.037 16.507 -9.688 1.00 77.75 315 SER A O 1
ATOM 2493 N N . HIS A 1 316 ? 21.598 16.541 -11.888 1.00 81.44 316 HIS A N 1
ATOM 2494 C CA . HIS A 1 316 ? 20.189 16.910 -11.747 1.00 81.44 316 HIS A CA 1
ATOM 2495 C C . HIS A 1 316 ? 19.352 15.804 -11.084 1.00 81.44 316 HIS A C 1
ATOM 2497 O O . HIS A 1 316 ? 19.677 14.616 -11.149 1.00 81.44 316 HIS A O 1
ATOM 2503 N N . VAL A 1 317 ? 18.239 16.193 -10.462 1.00 87.00 317 VAL A N 1
ATOM 2504 C CA . VAL A 1 317 ? 17.269 15.266 -9.869 1.00 87.00 317 VAL A CA 1
ATOM 2505 C C . VAL A 1 317 ? 15.856 15.730 -10.210 1.00 87.00 317 VAL A C 1
ATOM 2507 O O . VAL A 1 317 ? 15.483 16.856 -9.893 1.00 87.00 317 VAL A O 1
ATOM 2510 N N . LEU A 1 318 ? 15.066 14.852 -10.824 1.00 90.81 318 LEU A N 1
ATOM 2511 C CA . LEU A 1 318 ? 13.612 14.969 -10.912 1.00 90.81 318 LEU A CA 1
ATOM 2512 C C . LEU A 1 318 ? 12.993 14.174 -9.755 1.00 90.81 318 LEU A C 1
ATOM 2514 O O . LEU A 1 318 ? 13.397 13.038 -9.515 1.00 90.81 318 LEU A O 1
ATOM 2518 N N . ILE A 1 319 ? 12.016 14.745 -9.048 1.00 92.56 319 ILE A N 1
ATOM 2519 C CA . ILE A 1 319 ? 11.307 14.077 -7.945 1.00 92.56 319 ILE A CA 1
ATOM 2520 C C . ILE A 1 319 ? 9.809 14.061 -8.256 1.00 92.56 319 ILE A C 1
ATOM 2522 O O . ILE A 1 319 ? 9.214 15.112 -8.497 1.00 92.56 319 ILE A O 1
ATOM 2526 N N . HIS A 1 320 ? 9.193 12.881 -8.189 1.00 93.25 320 HIS A N 1
ATOM 2527 C CA . HIS A 1 320 ? 7.750 12.691 -8.331 1.00 93.25 320 HIS A CA 1
ATOM 2528 C C . HIS A 1 320 ? 7.228 11.640 -7.334 1.00 93.25 320 HIS A C 1
ATOM 2530 O O . HIS A 1 320 ? 7.968 11.071 -6.528 1.00 93.25 320 HIS A O 1
ATOM 2536 N N . CYS A 1 321 ? 5.919 11.391 -7.353 1.00 91.75 321 CYS A N 1
ATOM 2537 C CA . CYS A 1 321 ? 5.325 10.212 -6.720 1.00 91.75 321 CYS A CA 1
ATOM 2538 C C . CYS A 1 321 ? 4.098 9.771 -7.534 1.00 91.75 321 CYS A C 1
ATOM 2540 O O . CYS A 1 321 ? 4.216 9.654 -8.750 1.00 91.75 321 CYS A O 1
ATOM 2542 N N . SER A 1 322 ? 2.928 9.565 -6.913 1.00 90.19 322 SER A N 1
ATOM 2543 C CA . SER A 1 322 ? 1.659 9.530 -7.659 1.00 90.19 322 SER A CA 1
ATOM 2544 C C . SER A 1 322 ? 1.271 10.953 -8.061 1.00 90.19 322 SER A C 1
ATOM 2546 O O . SER A 1 322 ? 1.535 11.360 -9.182 1.00 90.19 322 SER A O 1
ATOM 2548 N N . ASP A 1 323 ? 0.721 11.746 -7.151 1.00 89.25 323 ASP A N 1
ATOM 2549 C CA . ASP A 1 323 ? 0.043 13.001 -7.513 1.00 89.25 323 ASP A CA 1
ATOM 2550 C C . ASP A 1 323 ? 0.958 14.236 -7.443 1.00 89.25 323 ASP A C 1
ATOM 2552 O O . ASP A 1 323 ? 0.617 15.308 -7.927 1.00 89.25 323 ASP A O 1
ATOM 2556 N N . GLY A 1 324 ? 2.154 14.086 -6.866 1.00 90.12 324 GLY A N 1
ATOM 2557 C CA . GLY A 1 324 ? 3.188 15.126 -6.861 1.00 90.12 324 GLY A CA 1
ATOM 2558 C C . GLY A 1 324 ? 3.074 16.185 -5.755 1.00 90.12 324 GLY A C 1
ATOM 2559 O O . GLY A 1 324 ? 3.962 17.032 -5.673 1.00 90.12 324 GLY A O 1
ATOM 2560 N N . TRP A 1 325 ? 2.062 16.134 -4.875 1.00 92.56 325 TRP A N 1
ATOM 2561 C CA . TRP A 1 325 ? 1.819 17.140 -3.814 1.00 92.56 325 TRP A CA 1
ATOM 2562 C C . TRP A 1 325 ? 2.068 16.674 -2.362 1.00 92.56 325 TRP A C 1
ATOM 2564 O O . TRP A 1 325 ? 2.040 17.494 -1.450 1.00 92.56 325 TRP A O 1
ATOM 2574 N N . ASP A 1 326 ? 2.292 15.377 -2.110 1.00 96.06 326 ASP A N 1
ATOM 2575 C CA . ASP A 1 326 ? 2.531 14.835 -0.754 1.00 96.06 326 ASP A CA 1
ATOM 2576 C C . ASP A 1 326 ? 4.036 14.598 -0.498 1.00 96.06 326 ASP A C 1
ATOM 2578 O O . ASP A 1 326 ? 4.783 15.511 -0.152 1.00 96.06 326 ASP A O 1
ATOM 2582 N N . ARG A 1 327 ? 4.513 13.367 -0.731 1.00 96.44 327 ARG A N 1
ATOM 2583 C CA . ARG A 1 327 ? 5.914 12.939 -0.528 1.00 96.44 327 ARG A CA 1
ATOM 2584 C C . ARG A 1 327 ? 6.926 13.780 -1.302 1.00 96.44 327 ARG A C 1
ATOM 2586 O O . ARG A 1 327 ? 8.036 14.007 -0.835 1.00 96.44 327 ARG A O 1
ATOM 2593 N N . THR A 1 328 ? 6.530 14.273 -2.473 1.00 95.94 328 THR A N 1
ATOM 2594 C CA . THR A 1 328 ? 7.354 15.169 -3.285 1.00 95.94 328 THR A CA 1
ATOM 2595 C C . THR A 1 328 ? 7.607 16.505 -2.574 1.00 95.94 328 THR A C 1
ATOM 2597 O O . THR A 1 328 ? 8.706 17.027 -2.706 1.00 95.94 328 THR A O 1
ATOM 2600 N N . SER A 1 329 ? 6.670 17.029 -1.764 1.00 96.00 329 SER A N 1
ATOM 2601 C CA . SER A 1 329 ? 6.912 18.225 -0.933 1.00 96.00 329 SER A CA 1
ATOM 2602 C C . SER A 1 329 ? 7.836 17.928 0.241 1.00 96.00 329 SER A C 1
ATOM 2604 O O . SER A 1 329 ? 8.732 18.723 0.505 1.00 96.00 329 SER A O 1
ATOM 2606 N N . GLN A 1 330 ? 7.684 16.768 0.892 1.00 97.88 330 GLN A N 1
ATOM 2607 C CA . GLN A 1 330 ? 8.604 16.326 1.949 1.00 97.88 330 GLN A CA 1
ATOM 2608 C C . GLN A 1 330 ? 10.050 16.291 1.426 1.00 97.88 330 GLN A C 1
ATOM 2610 O O . GLN A 1 330 ? 10.917 16.964 1.975 1.00 97.88 330 GLN A O 1
ATOM 2615 N N . LEU A 1 331 ? 10.299 15.574 0.326 1.00 97.19 331 LEU A N 1
ATOM 2616 C CA . LEU A 1 331 ? 11.638 15.430 -0.257 1.00 97.19 331 LEU A CA 1
ATOM 2617 C C . LEU A 1 331 ? 12.185 16.749 -0.817 1.00 97.19 331 LEU A C 1
ATOM 2619 O O . LEU A 1 331 ? 13.306 17.134 -0.494 1.00 97.19 331 LEU A O 1
ATOM 2623 N N . SER A 1 332 ? 11.395 17.457 -1.629 1.00 95.56 332 SER A N 1
ATOM 2624 C CA . SER A 1 332 ? 11.822 18.700 -2.282 1.00 95.56 332 SER A CA 1
ATOM 2625 C C . SER A 1 332 ? 12.171 19.786 -1.260 1.00 95.56 332 SER A C 1
ATOM 2627 O O . SER A 1 332 ? 13.228 20.410 -1.370 1.00 95.56 332 SER A O 1
ATOM 2629 N N . ALA A 1 333 ? 11.348 19.972 -0.221 1.00 97.12 333 ALA A N 1
ATOM 2630 C CA . ALA A 1 333 ? 11.611 20.969 0.811 1.00 97.12 333 ALA A CA 1
ATOM 2631 C C . ALA A 1 333 ? 12.791 20.579 1.718 1.00 97.12 333 ALA A C 1
ATOM 2633 O O . ALA A 1 333 ? 13.661 21.408 1.968 1.00 97.12 333 ALA A O 1
ATOM 2634 N N . LEU A 1 334 ? 12.871 19.324 2.184 1.00 98.44 334 LEU A N 1
ATOM 2635 C CA . LEU A 1 334 ? 13.962 18.889 3.070 1.00 98.44 334 LEU A CA 1
ATOM 2636 C C . LEU A 1 334 ? 15.324 18.891 2.365 1.00 98.44 334 LEU A C 1
ATOM 2638 O O . LEU A 1 334 ? 16.320 19.262 2.979 1.00 98.44 334 LEU A O 1
ATOM 2642 N N . SER A 1 335 ? 15.397 18.524 1.084 1.00 95.69 335 SER A N 1
ATOM 2643 C CA . SER A 1 335 ? 16.663 18.594 0.347 1.00 95.69 335 SER A CA 1
ATOM 2644 C C . SER A 1 335 ? 17.096 20.026 0.077 1.00 95.69 335 SER A C 1
ATOM 2646 O O . SER A 1 335 ? 18.276 20.325 0.212 1.00 95.69 335 SER A O 1
ATOM 2648 N N . GLN A 1 336 ? 16.161 20.931 -0.216 1.00 95.50 336 GLN A N 1
ATOM 2649 C CA . GLN A 1 336 ? 16.452 22.363 -0.291 1.00 95.50 336 GLN A CA 1
ATOM 2650 C C . GLN A 1 336 ? 16.960 22.914 1.052 1.00 95.50 336 GLN A C 1
ATOM 2652 O O . GLN A 1 336 ? 17.982 23.589 1.074 1.00 95.50 336 GLN A O 1
ATOM 2657 N N . LEU A 1 337 ? 16.329 22.550 2.172 1.00 96.25 337 LEU A N 1
ATOM 2658 C CA . LEU A 1 337 ? 16.763 22.910 3.529 1.00 96.25 337 LEU A CA 1
ATOM 2659 C C . LEU A 1 337 ? 18.184 22.412 3.864 1.00 96.25 337 LEU A C 1
ATOM 2661 O O . LEU A 1 337 ? 18.934 23.070 4.585 1.00 96.25 337 LEU A O 1
ATOM 2665 N N . CYS A 1 338 ? 18.562 21.249 3.330 1.00 94.94 338 CYS A N 1
ATOM 2666 C CA . CYS A 1 338 ? 19.912 20.702 3.438 1.00 94.94 338 CYS A CA 1
ATOM 2667 C C . CYS A 1 338 ? 20.934 21.367 2.498 1.00 94.94 338 CYS A C 1
ATOM 2669 O O . CYS A 1 338 ? 22.118 21.327 2.816 1.00 94.94 338 CYS A O 1
ATOM 2671 N N . LEU A 1 339 ? 20.511 21.920 1.356 1.00 88.44 339 LEU A N 1
ATOM 2672 C CA . LEU A 1 339 ? 21.388 22.434 0.290 1.00 88.44 339 LEU A CA 1
ATOM 2673 C C . LEU A 1 339 ? 21.593 23.956 0.314 1.00 88.44 339 LEU A C 1
ATOM 2675 O O . LEU A 1 339 ? 22.622 24.422 -0.165 1.00 88.44 339 LEU A O 1
ATOM 2679 N N . ASP A 1 340 ? 20.622 24.721 0.815 1.00 90.44 340 ASP A N 1
ATOM 2680 C CA . ASP A 1 340 ? 20.627 26.187 0.800 1.00 90.44 340 ASP A CA 1
ATOM 2681 C C . ASP A 1 340 ? 20.478 26.741 2.232 1.00 90.44 340 ASP A C 1
ATOM 2683 O O . ASP A 1 340 ? 19.389 26.647 2.814 1.00 90.44 340 ASP A O 1
ATOM 2687 N N . PRO A 1 341 ? 21.541 27.338 2.811 1.00 92.44 341 PRO A N 1
ATOM 2688 C CA . PRO A 1 341 ? 21.499 27.955 4.136 1.00 92.44 341 PRO A CA 1
ATOM 2689 C C . PRO A 1 341 ? 20.393 28.997 4.318 1.00 92.44 341 PRO A C 1
ATOM 2691 O O . PRO A 1 341 ? 19.895 29.158 5.432 1.00 92.44 341 PRO A O 1
ATOM 2694 N N . PHE A 1 342 ? 19.950 29.669 3.246 1.00 94.31 342 PHE A N 1
ATOM 2695 C CA . PHE A 1 342 ? 18.863 30.647 3.322 1.00 94.31 342 PHE A CA 1
ATOM 2696 C C . PHE A 1 342 ? 17.608 30.050 3.962 1.00 94.31 342 PHE A C 1
ATOM 2698 O O . PHE A 1 342 ? 17.018 30.668 4.844 1.00 94.31 342 PHE A O 1
ATOM 2705 N N . TYR A 1 343 ? 17.235 28.822 3.597 1.00 97.19 343 TYR A N 1
ATOM 2706 C CA . TYR A 1 343 ? 16.036 28.164 4.120 1.00 97.19 343 TYR A CA 1
ATOM 2707 C C . TYR A 1 343 ? 16.129 27.740 5.589 1.00 97.19 343 TYR A C 1
ATOM 2709 O O . TYR A 1 343 ? 15.135 27.290 6.156 1.00 97.19 343 TYR A O 1
ATOM 2717 N N . ARG A 1 344 ? 17.302 27.888 6.214 1.00 97.38 344 ARG A N 1
ATOM 2718 C CA . ARG A 1 344 ? 17.515 27.654 7.646 1.00 97.38 344 ARG A CA 1
ATOM 2719 C C . ARG A 1 344 ? 17.419 28.941 8.479 1.00 97.38 344 ARG A C 1
ATOM 2721 O O . ARG A 1 344 ? 17.420 28.862 9.706 1.00 97.38 344 ARG A O 1
ATOM 2728 N N . THR A 1 345 ? 17.244 30.098 7.829 1.00 97.62 345 THR A N 1
ATOM 2729 C CA . THR A 1 345 ? 16.712 31.328 8.450 1.00 97.62 345 THR A CA 1
ATOM 2730 C C . THR A 1 345 ? 15.200 31.214 8.685 1.00 97.62 345 THR A C 1
ATOM 2732 O O . THR A 1 345 ? 14.535 30.431 8.004 1.00 97.62 345 THR A O 1
ATOM 2735 N N . ILE A 1 346 ? 14.635 32.008 9.600 1.00 97.62 346 ILE A N 1
ATOM 2736 C CA . ILE A 1 346 ? 13.183 32.117 9.832 1.00 97.62 346 ILE A CA 1
ATOM 2737 C C . ILE A 1 346 ? 12.490 32.486 8.515 1.00 97.62 346 ILE A C 1
ATOM 2739 O O . ILE A 1 346 ? 11.724 31.691 7.972 1.00 97.62 346 ILE A O 1
ATOM 2743 N N . ARG A 1 347 ? 12.849 33.642 7.937 1.00 96.88 347 ARG A N 1
ATOM 2744 C CA . ARG A 1 347 ? 12.252 34.161 6.695 1.00 96.88 347 ARG A CA 1
ATOM 2745 C C . ARG A 1 347 ? 12.376 33.177 5.528 1.00 96.88 347 ARG A C 1
ATOM 2747 O O . ARG A 1 347 ? 11.447 33.028 4.737 1.00 96.88 347 ARG A O 1
ATOM 2754 N N . GLY A 1 348 ? 13.523 32.512 5.398 1.00 97.56 348 GLY A N 1
ATOM 2755 C CA . GLY A 1 348 ? 13.732 31.512 4.357 1.00 97.56 348 GLY A CA 1
ATOM 2756 C C . GLY A 1 348 ? 12.866 30.271 4.559 1.00 97.56 348 GLY A C 1
ATOM 2757 O O . GLY A 1 348 ? 12.315 29.763 3.588 1.00 97.56 348 GLY A O 1
ATOM 2758 N N . PHE A 1 349 ? 12.683 29.801 5.792 1.00 98.62 349 PHE A N 1
ATOM 2759 C CA . PHE A 1 349 ? 11.819 28.655 6.082 1.00 98.62 349 PHE A CA 1
ATOM 2760 C C . PHE A 1 349 ? 10.333 28.954 5.825 1.00 98.62 349 PHE A C 1
ATOM 2762 O O . PHE A 1 349 ? 9.620 28.115 5.273 1.00 98.62 349 PHE A O 1
ATOM 2769 N N . GLU A 1 350 ? 9.878 30.169 6.140 1.00 98.31 350 GLU A N 1
ATOM 2770 C CA . GLU A 1 350 ? 8.537 30.656 5.785 1.00 98.31 350 GLU A CA 1
ATOM 2771 C C . GLU A 1 350 ? 8.350 30.674 4.255 1.00 98.31 350 GLU A C 1
ATOM 2773 O O . GLU A 1 350 ? 7.390 30.101 3.735 1.00 98.31 350 GLU A O 1
ATOM 2778 N N . ILE A 1 351 ? 9.328 31.209 3.511 1.00 98.19 351 ILE A N 1
ATOM 2779 C CA . ILE A 1 351 ? 9.361 31.187 2.035 1.00 98.19 351 ILE A CA 1
ATOM 2780 C C . ILE A 1 351 ? 9.422 29.756 1.469 1.00 98.19 351 ILE A C 1
ATOM 2782 O O . ILE A 1 351 ? 8.806 29.475 0.439 1.00 98.19 351 ILE A O 1
ATOM 2786 N N . LEU A 1 352 ? 10.120 28.826 2.129 1.00 97.81 352 LEU A N 1
ATOM 2787 C CA . LEU A 1 352 ? 10.177 27.419 1.727 1.00 97.81 352 LEU A CA 1
ATOM 2788 C C . LEU A 1 352 ? 8.804 26.743 1.852 1.00 97.81 352 LEU A C 1
ATOM 2790 O O . LEU A 1 352 ? 8.449 25.935 0.995 1.00 97.81 352 LEU A O 1
ATOM 2794 N N . ILE A 1 353 ? 8.021 27.081 2.880 1.00 98.50 353 ILE A N 1
ATOM 2795 C CA . ILE A 1 353 ? 6.653 26.574 3.064 1.00 98.50 353 ILE A CA 1
ATOM 2796 C C . ILE A 1 353 ? 5.693 27.220 2.059 1.00 98.50 353 ILE A C 1
ATOM 2798 O O . ILE A 1 353 ? 4.951 26.502 1.381 1.00 98.50 353 ILE A O 1
ATOM 2802 N N . GLU A 1 354 ? 5.744 28.546 1.904 1.00 97.62 354 GLU A N 1
ATOM 2803 C CA . GLU A 1 354 ? 4.952 29.269 0.901 1.00 97.62 354 GLU A CA 1
ATOM 2804 C C . GLU A 1 354 ? 5.191 28.743 -0.520 1.00 97.62 354 GLU A C 1
ATOM 2806 O O . GLU A 1 354 ? 4.246 28.566 -1.288 1.00 97.62 354 GLU A O 1
ATOM 2811 N N . LYS A 1 355 ? 6.437 28.385 -0.849 1.00 94.69 355 LYS A N 1
ATOM 2812 C CA . LYS A 1 355 ? 6.782 27.722 -2.107 1.00 94.69 355 LYS A CA 1
ATOM 2813 C C . LYS A 1 355 ? 6.370 26.244 -2.115 1.00 94.69 355 LYS A C 1
ATOM 2815 O O . LYS A 1 355 ? 5.355 25.874 -2.700 1.00 94.69 355 LYS A O 1
ATOM 2820 N N . ASP A 1 356 ? 7.152 25.367 -1.488 1.00 94.62 356 ASP A N 1
ATOM 2821 C CA . ASP A 1 356 ? 7.104 23.914 -1.721 1.00 94.62 356 ASP A CA 1
ATOM 2822 C C . ASP A 1 356 ? 5.847 23.207 -1.190 1.00 94.62 356 ASP A C 1
ATOM 2824 O O . ASP A 1 356 ? 5.621 22.037 -1.528 1.00 94.62 356 ASP A O 1
ATOM 2828 N N . TRP A 1 357 ? 5.023 23.901 -0.402 1.00 96.69 357 TRP A N 1
ATOM 2829 C CA . TRP A 1 357 ? 3.774 23.380 0.148 1.00 96.69 357 TRP A CA 1
ATOM 2830 C C . TRP A 1 357 ? 2.550 24.192 -0.281 1.00 96.69 357 TRP A C 1
ATOM 2832 O O . TRP A 1 357 ? 1.571 23.599 -0.732 1.00 96.69 357 TRP A O 1
ATOM 2842 N N . LEU A 1 358 ? 2.570 25.523 -0.167 1.00 96.12 358 LEU A N 1
ATOM 2843 C CA . LEU A 1 358 ? 1.366 26.335 -0.385 1.00 96.12 358 LEU A CA 1
ATOM 2844 C C . LEU A 1 358 ? 1.142 26.721 -1.854 1.00 96.12 358 LEU A C 1
ATOM 2846 O O . LEU A 1 358 ? 0.005 26.578 -2.323 1.00 96.12 358 LEU A O 1
ATOM 2850 N N . SER A 1 359 ? 2.177 27.136 -2.594 1.00 92.69 359 SER A N 1
ATOM 2851 C CA . SER A 1 359 ? 2.058 27.418 -4.034 1.00 92.69 359 SER A CA 1
ATOM 2852 C C . SER A 1 359 ? 1.995 26.130 -4.861 1.00 92.69 359 SER A C 1
ATOM 2854 O O . SER A 1 359 ? 1.119 25.980 -5.712 1.00 92.69 359 SER A O 1
ATOM 2856 N N . PHE A 1 360 ? 2.814 25.128 -4.516 1.00 91.38 360 PHE A N 1
ATOM 2857 C CA . PHE A 1 360 ? 2.794 23.794 -5.138 1.00 91.38 360 PHE A CA 1
ATOM 2858 C C . PHE A 1 360 ? 1.584 22.905 -4.768 1.00 91.38 360 PHE A C 1
ATOM 2860 O O . PHE A 1 360 ? 1.528 21.750 -5.190 1.00 91.38 360 PHE A O 1
ATOM 2867 N N . GLY A 1 361 ? 0.593 23.430 -4.038 1.00 92.62 361 GLY A N 1
ATOM 2868 C CA . GLY A 1 361 ? -0.725 22.800 -3.902 1.00 92.62 361 GLY A CA 1
ATOM 2869 C C . GLY A 1 361 ? -0.771 21.553 -3.017 1.00 92.62 361 GLY A C 1
ATOM 2870 O O . GLY A 1 361 ? -1.460 20.588 -3.351 1.00 92.62 361 GLY A O 1
ATOM 2871 N N . HIS A 1 362 ? -0.058 21.551 -1.887 1.00 96.44 362 HIS A N 1
ATOM 2872 C CA . HIS A 1 362 ? -0.309 20.553 -0.851 1.00 96.44 362 HIS A CA 1
ATOM 2873 C C . HIS A 1 362 ? -1.733 20.710 -0.306 1.00 96.44 362 HIS A C 1
ATOM 2875 O O . HIS A 1 362 ? -2.154 21.806 0.077 1.00 96.44 362 HIS A O 1
ATOM 2881 N N . LYS A 1 363 ? -2.464 19.592 -0.243 1.00 95.88 363 LYS A N 1
ATOM 2882 C CA . LYS A 1 363 ? -3.894 19.547 0.081 1.00 95.88 363 LYS A CA 1
ATOM 2883 C C . LYS A 1 363 ? -4.179 19.728 1.580 1.00 95.88 363 LYS A C 1
ATOM 2885 O O . LYS A 1 363 ? -4.717 18.827 2.216 1.00 95.88 363 LYS A O 1
ATOM 2890 N N . PHE A 1 364 ? -3.780 20.859 2.166 1.00 97.31 364 PHE A N 1
ATOM 2891 C CA . PHE A 1 364 ? -3.857 21.086 3.615 1.00 97.31 364 PHE A CA 1
ATOM 2892 C C . PHE A 1 364 ? -5.268 20.896 4.189 1.00 97.31 364 PHE A C 1
ATOM 2894 O O . PHE A 1 364 ? -5.400 20.226 5.210 1.00 97.31 364 PHE A O 1
ATOM 2901 N N . LEU A 1 365 ? -6.312 21.405 3.524 1.00 94.50 365 LEU A N 1
ATOM 2902 C CA . LEU A 1 365 ? -7.700 21.266 3.982 1.00 94.50 365 LEU A CA 1
ATOM 2903 C C . LEU A 1 365 ? -8.106 19.791 4.138 1.00 94.50 365 LEU A C 1
ATOM 2905 O O . LEU A 1 365 ? -8.638 19.396 5.177 1.00 94.50 365 LEU A O 1
ATOM 2909 N N . ASP A 1 366 ? -7.795 18.969 3.134 1.00 93.38 366 ASP A N 1
ATOM 2910 C CA . ASP A 1 366 ? -8.099 17.534 3.127 1.00 93.38 366 ASP A CA 1
ATOM 2911 C C . ASP A 1 366 ? -7.198 16.745 4.091 1.00 93.38 366 ASP A C 1
ATOM 2913 O O . ASP A 1 366 ? -7.656 15.849 4.801 1.00 93.38 366 ASP A O 1
ATOM 2917 N N . ARG A 1 367 ? -5.895 17.060 4.107 1.00 96.00 367 ARG A N 1
ATOM 2918 C CA . ARG A 1 367 ? -4.862 16.321 4.851 1.00 96.00 367 ARG A CA 1
ATOM 2919 C C . ARG A 1 367 ? -4.946 16.582 6.350 1.00 96.00 367 ARG A C 1
ATOM 2921 O O . ARG A 1 367 ? -4.826 15.634 7.127 1.00 96.00 367 ARG A O 1
ATOM 2928 N N . CYS A 1 368 ? -5.190 17.830 6.748 1.00 94.12 368 CYS A N 1
ATOM 2929 C CA . CYS A 1 368 ? -5.413 18.218 8.137 1.00 94.12 368 CYS A CA 1
ATOM 2930 C C . CYS A 1 368 ? -6.863 17.991 8.584 1.00 94.12 368 CYS A C 1
ATOM 2932 O O . CYS A 1 368 ? -7.082 17.757 9.770 1.00 94.12 368 CYS A O 1
ATOM 2934 N N . GLY A 1 369 ? -7.845 18.047 7.674 1.00 91.38 369 GLY A N 1
ATOM 2935 C CA . GLY A 1 369 ? -9.260 17.810 7.976 1.00 91.38 369 GLY A CA 1
ATOM 2936 C C . GLY A 1 369 ? -9.880 18.898 8.859 1.00 91.38 369 GLY A C 1
ATOM 2937 O O . GLY A 1 369 ? -10.470 18.584 9.896 1.00 91.38 369 GLY A O 1
ATOM 2938 N N . HIS A 1 370 ? -9.707 20.176 8.504 1.00 92.25 370 HIS A N 1
ATOM 2939 C CA . HIS A 1 370 ? -10.109 21.324 9.344 1.00 92.25 370 HIS A CA 1
ATOM 2940 C C . HIS A 1 370 ? -11.615 21.428 9.621 1.00 92.25 370 HIS A C 1
ATOM 2942 O O . HIS A 1 370 ? -12.000 22.010 10.627 1.00 92.25 370 HIS A O 1
ATOM 2948 N N . LEU A 1 371 ? -12.455 20.840 8.765 1.00 89.31 371 LEU A N 1
ATOM 2949 C CA . LEU A 1 371 ? -13.918 20.829 8.914 1.00 89.31 371 LEU A CA 1
ATOM 2950 C C . LEU A 1 371 ? -14.434 19.779 9.920 1.00 89.31 371 LEU A C 1
ATOM 2952 O O . LEU A 1 371 ? -15.593 19.827 10.320 1.00 89.31 371 LEU A O 1
ATOM 2956 N N . SER A 1 372 ? -13.563 18.865 10.370 1.00 85.94 372 SER A N 1
ATOM 2957 C CA . SER A 1 372 ? -13.878 17.799 11.334 1.00 85.94 372 SER A CA 1
ATOM 2958 C C . SER A 1 372 ? -15.031 16.866 10.901 1.00 85.94 372 SER A C 1
ATOM 2960 O O . SER A 1 372 ? -15.386 16.797 9.727 1.00 85.94 372 SER A O 1
ATOM 2962 N N . SER A 1 373 ? -15.560 16.075 11.837 1.00 87.25 373 SER A N 1
ATOM 2963 C CA . SER A 1 373 ? -16.738 15.214 11.662 1.00 87.25 373 SER A CA 1
ATOM 2964 C C . SER A 1 373 ? -17.415 14.947 13.009 1.00 87.25 373 SER A C 1
ATOM 2966 O O . SER A 1 373 ? -16.769 14.828 14.050 1.00 87.25 373 SER A O 1
ATOM 2968 N N . ASP A 1 374 ? -18.733 14.798 12.955 1.00 85.75 374 ASP A N 1
ATOM 2969 C CA . ASP A 1 374 ? -19.619 14.289 14.002 1.00 85.75 374 ASP A CA 1
ATOM 2970 C C . ASP A 1 374 ? -1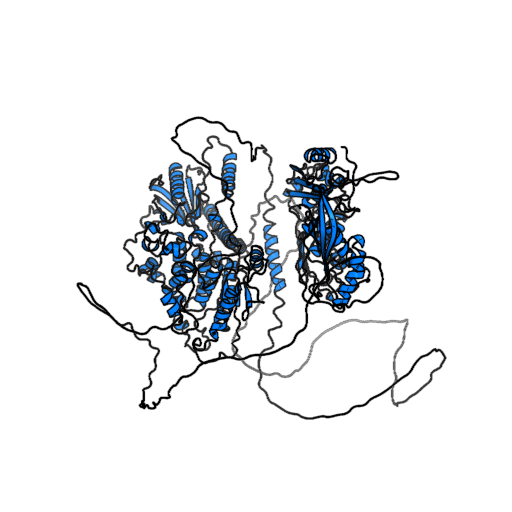9.148 12.967 14.634 1.00 85.75 374 ASP A C 1
ATOM 2972 O O . ASP A 1 374 ? -19.346 12.746 15.826 1.00 85.75 374 ASP A O 1
ATOM 2976 N N . LYS A 1 375 ? -18.448 12.114 13.878 1.00 84.31 375 LYS A N 1
ATOM 2977 C CA . LYS A 1 375 ? -17.906 10.830 14.356 1.00 84.31 375 LYS A CA 1
ATOM 2978 C C . LYS A 1 375 ? -16.818 10.966 15.427 1.00 84.31 375 LYS A C 1
ATOM 2980 O O . LYS A 1 375 ? -16.480 9.972 16.064 1.00 84.31 375 LYS A O 1
ATOM 2985 N N . PHE A 1 376 ? -16.276 12.168 15.626 1.00 85.81 376 PHE A N 1
ATOM 2986 C CA . PHE A 1 376 ? -15.337 12.479 16.707 1.00 85.81 376 PHE A CA 1
ATOM 2987 C C . PHE A 1 376 ? -16.038 12.902 18.013 1.00 85.81 376 PHE A C 1
ATOM 2989 O O . PHE A 1 376 ? -15.364 13.307 18.957 1.00 85.81 376 PHE A O 1
ATOM 2996 N N . PHE A 1 377 ? -17.369 12.793 18.092 1.00 89.56 377 PHE A N 1
ATOM 2997 C CA . PHE A 1 377 ? -18.169 13.126 19.271 1.00 89.56 377 PHE A CA 1
ATOM 2998 C C . PHE A 1 377 ? -18.940 11.897 19.759 1.00 89.56 377 PHE A C 1
ATOM 3000 O O . PHE A 1 377 ? -19.988 11.545 19.218 1.00 89.56 377 PHE A O 1
ATOM 3007 N N . LEU A 1 378 ? -18.422 11.237 20.797 1.00 87.38 378 LEU A N 1
ATOM 3008 C CA . LEU A 1 378 ? -19.019 10.037 21.385 1.00 87.38 378 LEU A CA 1
ATOM 3009 C C . LEU A 1 378 ? -19.797 10.391 22.660 1.00 87.38 378 LEU A C 1
ATOM 3011 O O . LEU A 1 378 ? -19.271 11.043 23.559 1.00 87.38 378 LEU A O 1
ATOM 3015 N N . SER A 1 379 ? -21.043 9.927 22.749 1.00 83.69 379 SER A N 1
ATOM 3016 C CA . SER A 1 379 ? -21.896 10.015 23.941 1.00 83.69 379 SER A CA 1
ATOM 3017 C C . SER A 1 379 ? -22.571 8.662 24.169 1.00 83.69 379 SER A C 1
ATOM 3019 O O . SER A 1 379 ? -22.888 7.988 23.184 1.00 83.69 379 SER A O 1
ATOM 3021 N N . PRO A 1 380 ? -22.872 8.277 25.423 1.00 71.06 380 PRO A N 1
ATOM 3022 C CA . PRO A 1 380 ? -23.871 7.253 25.694 1.00 71.06 380 PRO A CA 1
ATOM 3023 C C . PRO A 1 380 ? -25.194 7.662 25.035 1.00 71.06 380 PRO A C 1
ATOM 3025 O O . PRO A 1 380 ? -25.545 8.849 25.023 1.00 71.06 380 PRO A O 1
ATOM 3028 N N . THR A 1 381 ? -25.907 6.698 24.458 1.00 53.03 381 THR A N 1
ATOM 3029 C CA . THR A 1 381 ? -27.198 6.917 23.798 1.00 53.03 381 THR A CA 1
ATOM 3030 C C . THR A 1 381 ? -28.296 7.086 24.842 1.00 53.03 381 THR A C 1
ATOM 3032 O O . THR A 1 381 ? -28.681 6.125 25.504 1.00 53.03 381 THR A O 1
ATOM 3035 N N . GLY A 1 382 ? -28.788 8.312 25.008 1.00 39.72 382 GLY A N 1
ATOM 3036 C CA . GLY A 1 382 ? -29.847 8.626 25.963 1.00 39.72 382 GLY A CA 1
ATOM 3037 C C . GLY A 1 382 ? -31.241 8.416 25.381 1.00 39.72 382 GLY A C 1
ATOM 3038 O O . GLY A 1 382 ? -31.786 9.358 24.824 1.00 39.72 382 GLY A O 1
ATOM 3039 N N . ASP A 1 383 ? -31.797 7.211 25.539 1.00 33.59 383 ASP A N 1
ATOM 3040 C CA . ASP A 1 383 ? -33.252 6.956 25.502 1.00 33.59 383 ASP A CA 1
ATOM 3041 C C . ASP A 1 383 ? -33.602 5.589 26.147 1.00 33.59 383 ASP A C 1
ATOM 3043 O O . ASP A 1 383 ? -34.320 4.758 25.598 1.00 33.59 383 ASP A O 1
ATOM 3047 N N . ALA A 1 384 ? -33.050 5.332 27.342 1.00 31.11 384 ALA A N 1
ATOM 3048 C CA . ALA A 1 384 ? -33.174 4.060 28.066 1.00 31.11 384 ALA A CA 1
ATOM 3049 C C . ALA A 1 384 ? -33.720 4.260 29.494 1.00 31.11 384 ALA A C 1
ATOM 3051 O O . ALA A 1 384 ? -33.002 4.144 30.487 1.00 31.11 384 ALA A O 1
ATOM 3052 N N . ASN A 1 385 ? -35.015 4.568 29.623 1.00 34.81 385 ASN A N 1
ATOM 3053 C CA . ASN A 1 385 ? -35.681 4.720 30.928 1.00 34.81 385 ASN A CA 1
ATOM 3054 C C . ASN A 1 385 ? -36.138 3.364 31.521 1.00 34.81 385 ASN A C 1
ATOM 3056 O O . ASN A 1 385 ? -37.272 3.208 31.975 1.00 34.81 385 ASN A O 1
ATOM 3060 N N . SER A 1 386 ? -35.256 2.362 31.463 1.00 33.59 386 SER A N 1
ATOM 3061 C CA . SER A 1 386 ? -35.459 0.999 31.970 1.00 33.59 386 SER A CA 1
ATOM 3062 C C . SER A 1 386 ? -34.105 0.301 32.125 1.00 33.59 386 SER A C 1
ATOM 3064 O O . SER A 1 386 ? -33.480 -0.050 31.130 1.00 33.59 386 SER A O 1
ATOM 3066 N N . GLY A 1 387 ? -33.630 0.109 33.357 1.00 39.78 387 GLY A N 1
ATOM 3067 C CA . GLY A 1 387 ? -32.266 -0.375 33.592 1.00 39.78 387 GLY A CA 1
ATOM 3068 C C . GLY A 1 387 ? -32.039 -1.836 33.187 1.00 39.78 387 GLY A C 1
ATOM 3069 O O . GLY A 1 387 ? -32.617 -2.741 33.788 1.00 39.78 387 GLY A O 1
ATOM 3070 N N . SER A 1 388 ? -31.129 -2.067 32.237 1.00 34.84 388 SER A N 1
ATOM 3071 C CA . SER A 1 388 ? -30.522 -3.375 31.966 1.00 34.84 388 SER A CA 1
ATOM 3072 C C . SER A 1 388 ? -29.062 -3.215 31.512 1.00 34.84 388 SER A C 1
ATOM 3074 O O . SER A 1 388 ? -28.626 -2.119 31.173 1.00 34.84 388 SER A O 1
ATOM 3076 N N . GLY A 1 389 ? -28.284 -4.302 31.484 1.00 36.22 389 GLY A N 1
ATOM 3077 C CA . GLY A 1 389 ? -26.900 -4.263 30.985 1.00 36.22 389 GLY A CA 1
ATOM 3078 C C . GLY A 1 389 ? -26.765 -4.086 29.463 1.00 36.22 389 GLY A C 1
ATOM 3079 O O . GLY A 1 389 ? -25.658 -3.857 28.979 1.00 36.22 389 GLY A O 1
ATOM 3080 N N . ALA A 1 390 ? -27.863 -4.189 28.703 1.00 36.03 390 ALA A N 1
ATOM 3081 C CA . ALA A 1 390 ? -27.835 -4.178 27.240 1.00 36.03 390 ALA A CA 1
ATOM 3082 C C . ALA A 1 390 ? -27.464 -2.805 26.650 1.00 36.03 390 ALA A C 1
ATOM 3084 O O . ALA A 1 390 ? -26.761 -2.734 25.640 1.00 36.03 390 ALA A O 1
ATOM 3085 N N . ASP A 1 391 ? -27.869 -1.711 27.301 1.00 35.00 391 ASP A N 1
ATOM 3086 C CA . ASP A 1 391 ? -27.735 -0.349 26.765 1.00 35.00 391 ASP A CA 1
ATOM 3087 C C . ASP A 1 391 ? -26.270 0.072 26.546 1.00 35.00 391 ASP A C 1
ATOM 3089 O O . ASP A 1 391 ? -25.952 0.790 25.596 1.00 35.00 391 ASP A O 1
ATOM 3093 N N . ALA A 1 392 ? -25.345 -0.434 27.370 1.00 40.06 392 ALA A N 1
ATOM 3094 C CA . ALA A 1 392 ? -23.910 -0.194 27.209 1.00 40.06 392 ALA A CA 1
ATOM 3095 C C . ALA A 1 392 ? -23.341 -0.883 25.953 1.00 40.06 392 ALA A C 1
ATOM 3097 O O . ALA A 1 392 ? -22.567 -0.278 25.206 1.00 40.06 392 ALA A O 1
ATOM 3098 N N . ALA A 1 393 ? -23.764 -2.123 25.681 1.00 38.12 393 ALA A N 1
ATOM 3099 C CA . ALA A 1 393 ? -23.407 -2.834 24.455 1.00 38.12 393 ALA A CA 1
ATOM 3100 C C . ALA A 1 393 ? -24.033 -2.165 23.221 1.00 38.12 393 ALA A C 1
ATOM 3102 O O . ALA A 1 393 ? -23.390 -2.066 22.176 1.00 38.12 393 ALA A O 1
ATOM 3103 N N . GLN A 1 394 ? -25.249 -1.633 23.347 1.00 36.09 394 GLN A N 1
ATOM 3104 C CA . GLN A 1 394 ? -25.949 -0.956 22.258 1.00 36.09 394 GLN A CA 1
ATOM 3105 C C . GLN A 1 394 ? -25.330 0.416 21.925 1.00 36.09 394 GLN A C 1
ATOM 3107 O O . GLN A 1 394 ? -25.150 0.731 20.748 1.00 36.09 394 GLN A O 1
ATOM 3112 N N . ALA A 1 395 ? -24.877 1.182 22.925 1.00 40.50 395 ALA A N 1
ATOM 3113 C CA . ALA A 1 395 ? -24.078 2.394 22.717 1.00 40.50 395 ALA A CA 1
ATOM 3114 C C . ALA A 1 395 ? -22.713 2.091 22.059 1.00 40.50 395 ALA A C 1
ATOM 3116 O O . ALA A 1 395 ? -22.284 2.801 21.143 1.00 40.50 395 ALA A O 1
ATOM 3117 N N . PHE A 1 396 ? -22.048 1.001 22.464 1.00 42.44 396 PHE A N 1
ATOM 3118 C CA . PHE A 1 396 ? -20.819 0.529 21.819 1.00 42.44 396 PHE A CA 1
ATOM 3119 C C . PHE A 1 396 ? -21.067 0.144 20.349 1.00 42.44 396 PHE A C 1
ATOM 3121 O O . PHE A 1 396 ? -20.364 0.631 19.460 1.00 42.44 396 PHE A O 1
ATOM 3128 N N . LEU A 1 397 ? -22.113 -0.637 20.064 1.00 38.53 397 LEU A N 1
ATOM 3129 C CA . LEU A 1 397 ? -22.507 -1.029 18.707 1.00 38.53 397 LEU A CA 1
ATOM 3130 C C . LEU A 1 397 ? -22.896 0.172 17.831 1.00 38.53 397 LEU A C 1
ATOM 3132 O O . LEU A 1 397 ? -22.511 0.205 16.663 1.00 38.53 397 LEU A O 1
ATOM 3136 N N . ALA A 1 398 ? -23.554 1.198 18.378 1.00 36.94 398 ALA A N 1
ATOM 3137 C CA . ALA A 1 398 ? -23.827 2.447 17.663 1.00 36.94 398 ALA A CA 1
ATOM 3138 C C . ALA A 1 398 ? -22.527 3.187 17.276 1.00 36.94 398 ALA A C 1
ATOM 3140 O O . ALA A 1 398 ? -22.389 3.667 16.146 1.00 36.94 398 ALA A O 1
ATOM 3141 N N . SER A 1 399 ? -21.526 3.211 18.168 1.00 40.38 399 SER A N 1
ATOM 3142 C CA . SER A 1 399 ? -20.197 3.772 17.863 1.00 40.38 399 SER A CA 1
ATOM 3143 C C . SER A 1 399 ? -19.460 2.998 16.754 1.00 40.38 399 SER A C 1
ATOM 3145 O O . SER A 1 399 ? -18.703 3.586 15.977 1.00 40.38 399 SER A O 1
ATOM 3147 N N . VAL A 1 400 ? -19.729 1.692 16.626 1.00 39.22 400 VAL A N 1
ATOM 3148 C CA . VAL A 1 400 ? -19.204 0.832 15.555 1.00 39.22 400 VAL A CA 1
ATOM 3149 C C . VAL A 1 400 ? -19.978 1.036 14.247 1.00 39.22 400 VAL A C 1
ATOM 3151 O O . VAL A 1 400 ? -19.348 1.234 13.209 1.00 39.22 400 VAL A O 1
ATOM 3154 N N . GLN A 1 401 ? -21.315 1.075 14.266 1.00 33.38 401 GLN A N 1
ATOM 3155 C CA . GLN A 1 401 ? -22.142 1.310 13.072 1.00 33.38 401 GLN A CA 1
ATOM 3156 C C . GLN A 1 401 ? -21.839 2.661 12.407 1.00 33.38 401 GLN A C 1
ATOM 3158 O O . GLN A 1 401 ? -21.699 2.727 11.182 1.00 33.38 401 GLN A O 1
ATOM 3163 N N . ASN A 1 402 ? -21.610 3.720 13.192 1.00 39.69 402 ASN A N 1
ATOM 3164 C CA . ASN A 1 402 ? -21.233 5.034 12.661 1.00 39.69 402 ASN A CA 1
ATOM 3165 C C . ASN A 1 402 ? -19.909 5.031 11.867 1.00 39.69 402 ASN A C 1
ATOM 3167 O O . ASN A 1 402 ? -19.681 5.929 11.047 1.00 39.69 402 ASN A O 1
ATOM 3171 N N . ARG A 1 403 ? -19.054 4.003 11.991 1.00 41.06 403 ARG A N 1
ATOM 3172 C CA . ARG A 1 403 ? -17.853 3.857 11.146 1.00 41.06 403 ARG A CA 1
ATOM 3173 C C . ARG A 1 403 ? -18.181 3.569 9.672 1.00 41.06 403 ARG A C 1
ATOM 3175 O O . ARG A 1 403 ? -17.371 3.916 8.815 1.00 41.06 403 ARG A O 1
ATOM 3182 N N . PHE A 1 404 ? -19.360 3.026 9.352 1.00 35.16 404 PHE A N 1
ATOM 3183 C CA . PHE A 1 404 ? -19.671 2.503 8.012 1.00 35.16 404 PHE A CA 1
ATOM 3184 C C . PHE A 1 404 ? -20.316 3.499 7.030 1.00 35.16 404 PHE A C 1
ATOM 3186 O O . PHE A 1 404 ? -20.294 3.252 5.824 1.00 35.16 404 PHE A O 1
ATOM 3193 N N . VAL A 1 405 ? -20.806 4.662 7.480 1.00 36.34 405 VAL A N 1
ATOM 3194 C CA . VAL A 1 405 ? -21.285 5.723 6.564 1.00 36.34 405 VAL A CA 1
ATOM 3195 C C . VAL A 1 405 ? -20.106 6.349 5.805 1.00 36.34 405 VAL A C 1
ATOM 3197 O O . VAL A 1 405 ? -19.197 6.923 6.414 1.00 36.34 405 VAL A O 1
ATOM 3200 N N . SER A 1 406 ? -20.116 6.262 4.472 1.00 38.06 406 SER A N 1
ATOM 3201 C CA . SER A 1 406 ? -18.979 6.593 3.603 1.00 38.06 406 SER A CA 1
ATOM 3202 C C . SER A 1 406 ? -18.790 8.098 3.348 1.00 38.06 406 SER A C 1
ATOM 3204 O O . SER A 1 406 ? -19.156 8.616 2.294 1.00 38.06 406 SER A O 1
ATOM 3206 N N . GLN A 1 407 ? -18.148 8.802 4.281 1.00 52.34 407 GLN A N 1
ATOM 3207 C CA . GLN A 1 407 ? -17.668 10.174 4.068 1.00 52.34 407 GLN A CA 1
ATOM 3208 C C . GLN A 1 407 ? -16.232 10.159 3.506 1.00 52.34 407 GLN A C 1
ATOM 3210 O O . GLN A 1 407 ? -15.306 9.657 4.144 1.00 52.34 407 GLN A O 1
ATOM 3215 N N . HIS A 1 408 ? -16.038 10.694 2.293 1.00 56.41 408 HIS A N 1
ATOM 3216 C CA . HIS A 1 408 ? -14.753 10.628 1.576 1.00 56.41 408 HIS A CA 1
ATOM 3217 C C . HIS A 1 408 ? -13.636 11.439 2.257 1.00 56.41 408 HIS A C 1
ATOM 3219 O O . HIS A 1 408 ? -12.486 11.005 2.266 1.00 56.41 408 HIS A O 1
ATOM 3225 N N . HIS A 1 409 ? -13.959 12.595 2.847 1.00 65.88 409 HIS A N 1
ATOM 3226 C CA . HIS A 1 409 ? -12.959 13.526 3.384 1.00 65.88 409 HIS A CA 1
ATOM 3227 C C . HIS A 1 409 ? -12.111 12.904 4.511 1.00 65.88 409 HIS A C 1
ATOM 3229 O O . HIS A 1 409 ? -10.896 13.071 4.521 1.00 65.88 409 HIS A O 1
ATOM 3235 N N . ILE A 1 410 ? -12.706 12.088 5.396 1.00 74.56 410 ILE A N 1
ATOM 3236 C CA . ILE A 1 410 ? -11.975 11.426 6.494 1.00 74.56 410 ILE A CA 1
ATOM 3237 C C . ILE A 1 410 ? -10.866 10.512 5.940 1.00 74.56 410 ILE A C 1
ATOM 3239 O O . ILE A 1 410 ? -9.775 10.442 6.506 1.00 74.56 410 ILE A O 1
ATOM 3243 N N . LYS A 1 411 ? -11.097 9.854 4.793 1.00 82.31 411 LYS A N 1
ATOM 3244 C CA . LYS A 1 411 ? -10.111 8.962 4.157 1.00 82.31 411 LYS A CA 1
ATOM 3245 C C . LYS A 1 411 ? -8.910 9.704 3.556 1.00 82.31 411 LYS A C 1
ATOM 3247 O O . LYS A 1 411 ? -7.852 9.084 3.431 1.00 82.31 411 LYS A O 1
ATOM 3252 N N . GLU A 1 412 ? -9.037 10.998 3.263 1.00 89.31 412 GLU A N 1
ATOM 3253 C CA . GLU A 1 412 ? -7.947 11.850 2.760 1.00 89.31 412 GLU A CA 1
ATOM 3254 C C . GLU A 1 412 ? -7.066 12.456 3.868 1.00 89.31 412 GLU A C 1
ATOM 3256 O O . GLU A 1 412 ? -5.956 12.914 3.577 1.00 89.31 412 GLU A O 1
ATOM 3261 N N . THR A 1 413 ? -7.503 12.414 5.133 1.00 93.06 413 THR A N 1
ATOM 3262 C CA . THR A 1 413 ? -6.705 12.907 6.269 1.00 93.06 413 THR A CA 1
ATOM 3263 C C . THR A 1 413 ? -5.402 12.116 6.424 1.00 93.06 413 THR A C 1
ATOM 3265 O O . THR A 1 413 ? -5.395 10.882 6.342 1.00 93.06 413 THR A O 1
ATOM 3268 N N . SER A 1 414 ? -4.279 12.816 6.614 1.00 96.56 414 SER A N 1
ATOM 3269 C CA . SER A 1 414 ? -2.948 12.213 6.755 1.00 96.56 414 SER A CA 1
ATOM 3270 C C . SER A 1 414 ? -1.902 13.226 7.245 1.00 96.56 414 SER A C 1
ATOM 3272 O O . SER A 1 414 ? -1.834 14.333 6.707 1.00 96.56 414 SER A O 1
ATOM 3274 N N . PRO A 1 415 ? -1.007 12.850 8.179 1.00 97.06 415 PRO A N 1
ATOM 3275 C CA . PRO A 1 415 ? -0.053 13.751 8.834 1.00 97.06 415 PRO A CA 1
ATOM 3276 C C . PRO A 1 415 ? 1.193 14.079 7.978 1.00 97.06 415 PRO A C 1
ATOM 3278 O O . PRO A 1 415 ? 2.326 14.012 8.447 1.00 97.06 415 PRO A O 1
ATOM 3281 N N . VAL A 1 416 ? 1.013 14.442 6.704 1.00 98.25 416 VAL A N 1
ATOM 3282 C CA . VAL A 1 416 ? 2.120 14.616 5.737 1.00 98.25 416 VAL A CA 1
ATOM 3283 C C . VAL A 1 416 ? 3.017 15.811 6.089 1.00 98.25 416 VAL A C 1
ATOM 3285 O O . VAL A 1 416 ? 4.243 15.681 6.084 1.00 98.25 416 VAL A O 1
ATOM 3288 N N . PHE A 1 417 ? 2.423 16.955 6.450 1.00 98.44 417 PHE A N 1
ATOM 3289 C CA . PHE A 1 417 ? 3.171 18.139 6.898 1.00 98.44 417 PHE A CA 1
ATOM 3290 C C . PHE A 1 417 ? 3.723 17.984 8.327 1.00 98.44 417 PHE A C 1
ATOM 3292 O O . PHE A 1 417 ? 4.791 18.503 8.634 1.00 98.44 417 PHE A O 1
ATOM 3299 N N . HIS A 1 418 ? 3.068 17.189 9.183 1.00 97.88 418 HIS A N 1
ATOM 3300 C CA . HIS A 1 418 ? 3.620 16.807 10.489 1.00 97.88 418 HIS A CA 1
ATOM 3301 C C . HIS A 1 418 ? 4.942 16.046 10.319 1.00 97.88 418 HIS A C 1
ATOM 3303 O O . HIS A 1 418 ? 5.950 16.439 10.898 1.00 97.88 418 HIS A O 1
ATOM 3309 N N . GLN A 1 419 ? 4.969 15.022 9.459 1.00 98.44 419 GLN A N 1
ATOM 3310 C CA . GLN A 1 419 ? 6.198 14.287 9.144 1.00 98.44 419 GLN A CA 1
ATOM 3311 C C . GLN A 1 419 ? 7.295 15.194 8.578 1.00 98.44 419 GLN A C 1
ATOM 3313 O O . GLN A 1 419 ? 8.461 14.984 8.887 1.00 98.44 419 GLN A O 1
ATOM 3318 N N . PHE A 1 420 ? 6.941 16.226 7.803 1.00 98.75 420 PHE A N 1
ATOM 3319 C CA . PHE A 1 420 ? 7.902 17.243 7.372 1.00 98.75 420 PHE A CA 1
ATOM 3320 C C . PHE A 1 420 ? 8.482 18.023 8.559 1.00 98.75 420 PHE A C 1
ATOM 3322 O O . PHE A 1 420 ? 9.701 18.047 8.703 1.00 98.75 420 PHE A O 1
ATOM 3329 N N . LEU A 1 421 ? 7.652 18.596 9.438 1.00 98.62 421 LEU A N 1
ATOM 3330 C CA . LEU 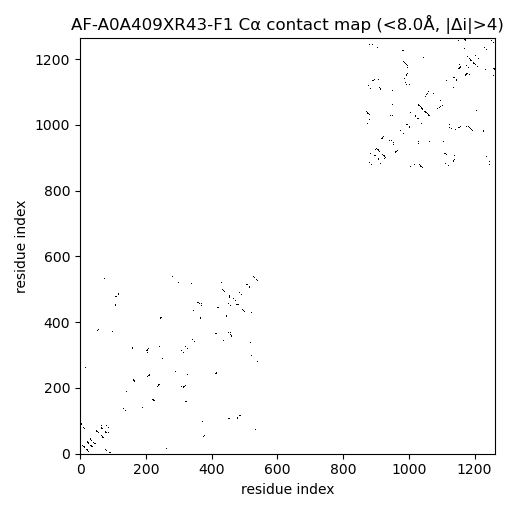A 1 421 ? 8.135 19.346 10.606 1.00 98.62 421 LEU A CA 1
ATOM 3331 C C . LEU A 1 421 ? 8.949 18.466 11.575 1.00 98.62 421 LEU A C 1
ATOM 3333 O O . LEU A 1 421 ? 9.989 18.906 12.064 1.00 98.62 421 LEU A O 1
ATOM 3337 N N . GLU A 1 422 ? 8.557 17.207 11.798 1.00 97.94 422 GLU A N 1
ATOM 3338 C CA . GLU A 1 422 ? 9.357 16.279 12.609 1.00 97.94 422 GLU A CA 1
ATOM 3339 C C . GLU A 1 422 ? 10.671 15.889 11.906 1.00 97.94 422 GLU A C 1
ATOM 3341 O O . GLU A 1 422 ? 11.702 15.800 12.573 1.00 97.94 422 GLU A O 1
ATOM 3346 N N . SER A 1 423 ? 10.698 15.740 10.574 1.00 98.69 423 SER A N 1
ATOM 3347 C CA . SER A 1 423 ? 11.945 15.581 9.806 1.00 98.69 423 SER A CA 1
ATOM 3348 C C . SER A 1 423 ? 12.853 16.812 9.902 1.00 98.69 423 SER A C 1
ATOM 3350 O O . SER A 1 423 ? 14.056 16.643 10.095 1.00 98.69 423 SER A O 1
ATOM 3352 N N . VAL A 1 424 ? 12.309 18.035 9.848 1.00 98.75 424 VAL A N 1
ATOM 3353 C CA . VAL A 1 424 ? 13.062 19.278 10.110 1.00 98.75 424 VAL A CA 1
ATOM 3354 C C . VAL A 1 424 ? 13.667 19.236 11.514 1.00 98.75 424 VAL A C 1
ATOM 3356 O O . VAL A 1 424 ? 14.868 19.456 11.664 1.00 98.75 424 VAL A O 1
ATOM 3359 N N . ARG A 1 425 ? 12.888 18.844 12.532 1.00 97.94 425 ARG A N 1
ATOM 3360 C CA . ARG A 1 425 ? 13.376 18.670 13.910 1.00 97.94 425 ARG A CA 1
ATOM 3361 C C . ARG A 1 425 ? 14.467 17.597 14.032 1.00 97.94 425 ARG A C 1
ATOM 3363 O O . ARG A 1 425 ? 15.392 17.782 14.824 1.00 97.94 425 ARG A O 1
ATOM 3370 N N . GLN A 1 426 ? 14.426 16.511 13.246 1.00 98.19 426 GLN A N 1
ATOM 3371 C CA . GLN A 1 426 ? 15.533 15.540 13.201 1.00 98.19 426 GLN A CA 1
ATOM 3372 C C . GLN A 1 426 ? 16.829 16.191 12.693 1.00 98.19 426 GLN A C 1
ATOM 3374 O O . GLN A 1 426 ? 17.880 15.975 13.294 1.00 98.19 426 GLN A O 1
ATOM 3379 N N . ILE A 1 427 ? 16.764 16.988 11.617 1.00 98.38 427 ILE A N 1
ATOM 3380 C CA . ILE A 1 427 ? 17.937 17.672 11.041 1.00 98.38 427 ILE A CA 1
ATOM 3381 C C . ILE A 1 427 ? 18.463 18.726 12.026 1.00 98.38 427 ILE A C 1
ATOM 3383 O O . ILE A 1 427 ? 19.654 18.739 12.325 1.00 98.38 427 ILE A O 1
ATOM 3387 N N . GLN A 1 428 ? 17.573 19.534 12.610 1.00 97.81 428 GLN A N 1
ATOM 3388 C CA . GLN A 1 428 ? 17.891 20.532 13.637 1.00 97.81 428 GLN A CA 1
ATOM 3389 C C . GLN A 1 428 ? 18.558 19.898 14.872 1.00 97.81 428 GLN A C 1
ATOM 3391 O O . GLN A 1 428 ? 19.528 20.440 15.385 1.00 97.81 428 GLN A O 1
ATOM 3396 N N . ARG A 1 429 ? 18.122 18.709 15.323 1.00 96.81 429 ARG A N 1
ATOM 3397 C CA . ARG A 1 429 ? 18.798 17.976 16.415 1.00 96.81 429 ARG A CA 1
ATOM 3398 C C . ARG A 1 429 ? 20.206 17.504 16.030 1.00 96.81 429 ARG A C 1
ATOM 3400 O O . ARG A 1 429 ? 21.068 17.409 16.896 1.00 96.81 429 ARG A O 1
ATOM 3407 N N . GLN A 1 430 ? 20.433 17.156 14.764 1.00 96.94 430 GLN A N 1
ATOM 3408 C CA . GLN A 1 430 ? 21.744 16.709 14.277 1.00 96.94 430 GLN A CA 1
ATOM 3409 C C . GLN A 1 430 ? 22.702 17.881 13.993 1.00 96.94 430 GLN A C 1
ATOM 3411 O O . GLN A 1 430 ? 23.913 17.676 14.000 1.00 96.94 430 GLN A O 1
ATOM 3416 N N . HIS A 1 431 ? 22.173 19.092 13.788 1.00 96.44 431 HIS A N 1
ATOM 3417 C CA . HIS A 1 431 ? 22.923 20.305 13.451 1.00 96.44 431 HIS A CA 1
ATOM 3418 C C . HIS A 1 431 ? 22.364 21.540 14.205 1.00 96.44 431 HIS A C 1
ATOM 3420 O O . HIS A 1 431 ? 21.810 22.440 13.567 1.00 96.44 431 HIS A O 1
ATOM 3426 N N . PRO A 1 432 ? 22.465 21.599 15.550 1.00 96.25 432 PRO A N 1
ATOM 3427 C CA . PRO A 1 432 ? 21.767 22.603 16.365 1.00 96.25 432 PRO A CA 1
ATOM 3428 C C . PRO A 1 432 ? 22.179 24.051 16.066 1.00 96.25 432 PRO A C 1
ATOM 3430 O O . PRO A 1 432 ? 21.329 24.935 16.056 1.00 96.25 432 PRO A O 1
ATOM 3433 N N . GLU A 1 433 ? 23.449 24.291 15.737 1.00 96.38 433 GLU A N 1
ATOM 3434 C CA . GLU A 1 433 ? 23.987 25.630 15.445 1.00 96.38 433 GLU A CA 1
ATOM 3435 C C . GLU A 1 433 ? 23.606 26.162 14.046 1.00 96.38 433 GLU A C 1
ATOM 3437 O O . GLU A 1 433 ? 23.985 27.269 13.674 1.00 96.38 433 GLU A O 1
ATOM 3442 N N . ARG A 1 434 ? 22.891 25.376 13.225 1.00 95.62 434 ARG A N 1
ATOM 3443 C CA . ARG A 1 434 ? 22.714 25.626 11.777 1.00 95.62 434 ARG A CA 1
ATOM 3444 C C . ARG A 1 434 ? 21.316 26.109 11.380 1.00 95.62 434 ARG A C 1
ATOM 3446 O O . ARG A 1 434 ? 20.999 26.124 10.193 1.00 95.62 434 ARG A O 1
ATOM 3453 N N . PHE A 1 435 ? 20.485 26.489 12.349 1.00 98.19 435 PHE A N 1
ATOM 3454 C CA . PHE A 1 435 ? 19.120 26.986 12.139 1.00 98.19 435 PHE A CA 1
ATOM 3455 C C . PHE A 1 435 ? 18.868 28.237 12.981 1.00 98.19 435 PHE A C 1
ATOM 3457 O O . PHE A 1 435 ? 19.111 28.210 14.184 1.00 98.19 435 PHE A O 1
ATOM 3464 N N . GLU A 1 436 ? 18.350 29.303 12.370 1.00 98.25 436 GLU A N 1
ATOM 3465 C CA . GLU A 1 436 ? 17.997 30.554 13.059 1.00 98.25 436 GLU A CA 1
ATOM 3466 C C . GLU A 1 436 ? 16.756 30.391 13.935 1.00 98.25 436 GLU A C 1
ATOM 3468 O O . GLU A 1 436 ? 16.657 31.011 14.989 1.00 98.25 436 GLU A O 1
ATOM 3473 N N . PHE A 1 437 ? 15.812 29.543 13.520 1.00 98.31 437 PHE A N 1
ATOM 3474 C CA . PHE A 1 437 ? 14.646 29.201 14.324 1.00 98.31 437 PHE A CA 1
ATOM 3475 C C . PHE A 1 437 ? 14.958 28.073 15.311 1.00 98.31 437 PHE A C 1
ATOM 3477 O O . PHE A 1 437 ? 15.633 27.090 14.990 1.00 98.31 437 PHE A O 1
ATOM 3484 N N . ASN A 1 438 ? 14.410 28.193 16.516 1.00 97.62 438 ASN A N 1
ATOM 3485 C CA . ASN A 1 438 ? 14.448 27.167 17.551 1.00 97.62 438 ASN A CA 1
ATOM 3486 C C . ASN A 1 438 ? 13.251 26.195 17.428 1.00 97.62 438 ASN A C 1
ATOM 3488 O O . ASN A 1 438 ? 12.480 26.221 16.468 1.00 97.62 438 ASN A O 1
ATOM 3492 N N . GLU A 1 439 ? 13.088 25.287 18.391 1.00 96.75 439 GLU A N 1
ATOM 3493 C CA . GLU A 1 439 ? 11.989 24.314 18.374 1.00 96.75 439 GLU A CA 1
ATOM 3494 C C . GLU A 1 439 ? 10.603 24.937 18.651 1.00 96.75 439 GLU A C 1
ATOM 3496 O O . GLU A 1 439 ? 9.599 24.483 18.093 1.00 96.75 439 GLU A O 1
ATOM 3501 N N . ARG A 1 440 ? 10.524 25.983 19.489 1.00 96.94 440 ARG A N 1
ATOM 3502 C CA . ARG A 1 440 ? 9.260 26.653 19.847 1.00 96.94 440 ARG A CA 1
ATOM 3503 C C . ARG A 1 440 ? 8.545 27.145 18.593 1.00 96.94 440 ARG A C 1
ATOM 3505 O O . ARG A 1 440 ? 7.335 26.961 18.489 1.00 96.94 440 ARG A O 1
ATOM 3512 N N . PHE A 1 441 ? 9.296 27.688 17.634 1.00 98.31 441 PHE A N 1
ATOM 3513 C CA . PHE A 1 441 ? 8.795 28.081 16.318 1.00 98.31 441 PHE A CA 1
ATOM 3514 C C . PHE A 1 441 ? 8.094 26.912 15.604 1.00 98.31 441 PHE A C 1
ATOM 3516 O O . PHE A 1 441 ? 6.929 27.028 15.224 1.00 98.31 441 PHE A O 1
ATOM 3523 N N . LEU A 1 442 ? 8.750 25.749 15.506 1.00 98.38 442 LEU A N 1
ATOM 3524 C CA . LEU A 1 442 ? 8.192 24.565 14.841 1.00 98.38 442 LEU A CA 1
ATOM 3525 C C . LEU A 1 442 ? 6.950 24.007 15.565 1.00 98.38 442 LEU A C 1
ATOM 3527 O O . LEU A 1 442 ? 5.978 23.637 14.905 1.00 98.38 442 LEU A O 1
ATOM 3531 N N . ARG A 1 443 ? 6.930 23.983 16.909 1.00 97.19 443 ARG A N 1
ATOM 3532 C CA . ARG A 1 443 ? 5.739 23.553 17.677 1.00 97.19 443 ARG A CA 1
ATOM 3533 C C . ARG A 1 443 ? 4.585 24.550 17.579 1.00 97.19 443 ARG A C 1
ATOM 3535 O O . ARG A 1 443 ? 3.436 24.137 17.437 1.00 97.19 443 ARG A O 1
ATOM 3542 N N . LYS A 1 444 ? 4.866 25.856 17.577 1.00 97.44 444 LYS A N 1
ATOM 3543 C CA . LYS A 1 444 ? 3.864 26.901 17.305 1.00 97.44 444 LYS A CA 1
ATOM 3544 C C . LYS A 1 444 ? 3.299 26.792 15.893 1.00 97.44 444 LYS A C 1
ATOM 3546 O O . LYS A 1 444 ? 2.097 26.958 15.711 1.00 97.44 444 LYS A O 1
ATOM 3551 N N . LEU A 1 445 ? 4.131 26.465 14.908 1.00 98.00 445 LEU A N 1
ATOM 3552 C CA . LEU A 1 445 ? 3.697 26.283 13.526 1.00 98.00 445 LEU A CA 1
ATOM 3553 C C . LEU A 1 445 ? 2.778 25.059 13.399 1.00 98.00 445 LEU A C 1
ATOM 3555 O O . LEU A 1 445 ? 1.725 25.144 12.771 1.00 98.00 445 LEU A O 1
ATOM 3559 N N . TYR A 1 446 ? 3.118 23.960 14.078 1.00 98.12 446 TYR A N 1
ATOM 3560 C CA . TYR A 1 446 ? 2.257 22.781 14.192 1.00 98.12 446 TYR A CA 1
ATOM 3561 C C . TYR A 1 446 ? 0.926 23.076 14.916 1.00 98.12 446 TYR A C 1
ATOM 3563 O O . TYR A 1 446 ? -0.120 22.583 14.502 1.00 98.12 446 TYR A O 1
ATOM 3571 N N . TYR A 1 447 ? 0.923 23.910 15.961 1.00 97.50 447 TYR A N 1
ATOM 3572 C CA . TYR A 1 447 ? -0.319 24.375 16.592 1.00 97.50 447 TYR A CA 1
ATOM 3573 C C . TYR A 1 447 ? -1.172 25.186 15.600 1.00 97.50 447 TYR A C 1
ATOM 3575 O O . TYR A 1 447 ? -2.365 24.916 15.425 1.00 97.50 447 TYR A O 1
ATOM 3583 N N . HIS A 1 448 ? -0.571 26.148 14.890 1.00 97.69 448 HIS A N 1
ATOM 3584 C CA . HIS A 1 448 ? -1.323 27.023 13.992 1.00 97.69 448 HIS A CA 1
ATOM 3585 C C . HIS A 1 448 ? -1.813 26.345 12.706 1.00 97.69 448 HIS A C 1
ATOM 3587 O O . HIS A 1 448 ? -2.868 26.741 12.207 1.00 97.69 448 HIS A O 1
ATOM 3593 N N . LEU A 1 449 ? -1.162 25.259 12.271 1.00 96.88 449 LEU A N 1
ATOM 3594 C CA . LEU A 1 449 ? -1.644 24.323 11.245 1.00 96.88 449 LEU A CA 1
ATOM 3595 C C . LEU A 1 449 ? -3.076 23.823 11.505 1.00 96.88 449 LEU A C 1
ATOM 3597 O O . LEU A 1 449 ? -3.823 23.607 10.553 1.00 96.88 449 LEU A O 1
ATOM 3601 N N . TYR A 1 450 ? -3.461 23.643 12.775 1.00 96.31 450 TYR A N 1
ATOM 3602 C CA . TYR A 1 450 ? -4.783 23.139 13.171 1.00 96.31 450 TYR A CA 1
ATOM 3603 C C . TYR A 1 450 ? -5.666 24.175 13.875 1.00 96.31 450 TYR A C 1
ATOM 3605 O O . TYR A 1 450 ? -6.883 24.047 13.814 1.00 96.31 450 TYR A O 1
ATOM 3613 N N . SER A 1 451 ? -5.102 25.221 14.492 1.00 95.75 451 SER A N 1
ATOM 3614 C CA . SER A 1 451 ? -5.876 26.263 15.201 1.00 95.75 451 SER A CA 1
ATOM 3615 C C . SER A 1 451 ? -6.937 26.966 14.341 1.00 95.75 451 SER A C 1
ATOM 3617 O O . SER A 1 451 ? -7.894 27.520 14.873 1.00 95.75 451 SER A O 1
ATOM 3619 N N . CYS A 1 452 ? -6.739 26.983 13.016 1.00 96.38 452 CYS A N 1
ATOM 3620 C CA . CYS A 1 452 ? -7.546 27.716 12.037 1.00 96.38 452 CYS A CA 1
ATOM 3621 C C . CYS A 1 452 ? -7.731 29.216 12.343 1.00 96.38 452 CYS A C 1
ATOM 3623 O O . CYS A 1 452 ? -8.688 29.827 11.876 1.00 96.38 452 CYS A O 1
ATOM 3625 N N . GLN A 1 453 ? -6.808 29.806 13.109 1.00 96.50 453 GLN A N 1
ATOM 3626 C CA . GLN A 1 453 ? -6.754 31.234 13.441 1.00 96.50 453 GLN A CA 1
ATOM 3627 C C . GLN A 1 453 ? -6.234 32.102 12.282 1.00 96.50 453 GLN A C 1
ATOM 3629 O O . GLN A 1 453 ? -6.535 33.289 12.217 1.00 96.50 453 GLN A O 1
ATOM 3634 N N . PHE A 1 454 ? -5.475 31.509 11.358 1.00 97.62 454 PHE A N 1
ATOM 3635 C CA . PHE A 1 454 ? -4.835 32.182 10.225 1.00 97.62 454 PHE A CA 1
ATOM 3636 C C . PHE A 1 454 ? -5.234 31.508 8.911 1.00 97.62 454 PHE A C 1
ATOM 3638 O O . PHE A 1 454 ? -5.450 30.295 8.878 1.00 97.62 454 PHE A O 1
ATOM 3645 N N . GLY A 1 455 ? -5.312 32.275 7.821 1.00 96.44 455 GLY A N 1
ATOM 3646 C CA . GLY A 1 455 ? -5.780 31.765 6.526 1.00 96.44 455 GLY A CA 1
ATOM 3647 C C . GLY A 1 455 ? -4.789 30.855 5.798 1.00 96.44 455 GLY A C 1
ATOM 3648 O O . GLY A 1 455 ? -5.196 30.057 4.952 1.00 96.44 455 GLY A O 1
ATOM 3649 N N . THR A 1 456 ? -3.499 30.954 6.139 1.00 97.31 456 THR A N 1
ATOM 3650 C CA . THR A 1 456 ? -2.354 30.334 5.449 1.00 97.31 456 THR A CA 1
ATOM 3651 C C . THR A 1 456 ? -2.604 28.869 5.056 1.00 97.31 456 THR A C 1
ATOM 3653 O O . THR A 1 456 ? -2.486 28.508 3.885 1.00 97.31 456 THR A O 1
ATOM 3656 N N . PHE A 1 457 ? -3.046 28.029 5.998 1.00 97.62 457 PHE A N 1
ATOM 3657 C CA . PHE A 1 457 ? -3.177 26.578 5.797 1.00 97.62 457 PHE A CA 1
ATOM 3658 C C . PHE A 1 457 ? -4.594 26.081 5.444 1.00 97.62 457 PHE A C 1
ATOM 3660 O O . PHE A 1 457 ? -4.800 24.876 5.369 1.00 97.62 457 PHE A O 1
ATOM 3667 N N . LEU A 1 458 ? -5.581 26.951 5.205 1.00 94.44 458 LEU A N 1
ATOM 3668 C CA . LEU A 1 458 ? -7.001 26.540 5.156 1.00 94.44 458 LEU A CA 1
ATOM 3669 C C . LEU A 1 458 ? -7.516 25.968 3.818 1.00 94.44 458 LEU A C 1
ATOM 3671 O O . LEU A 1 458 ? -8.696 25.641 3.705 1.00 94.44 458 LEU A O 1
ATOM 3675 N N . PHE A 1 459 ? -6.667 25.857 2.795 1.00 95.00 459 PHE A N 1
ATOM 3676 C CA . PHE A 1 459 ? -7.074 25.506 1.424 1.00 95.00 459 PHE A CA 1
ATOM 3677 C C . PHE A 1 459 ? -6.108 24.515 0.764 1.00 95.00 459 PHE A C 1
ATOM 3679 O O . PHE A 1 459 ? -4.962 24.360 1.198 1.00 95.00 459 PHE A O 1
ATOM 3686 N N . ASN A 1 460 ? -6.547 23.863 -0.313 1.00 94.44 460 ASN A N 1
ATOM 3687 C CA . ASN A 1 460 ? -5.768 22.834 -1.002 1.00 94.44 460 ASN A CA 1
ATOM 3688 C C . ASN A 1 460 ? -4.795 23.400 -2.052 1.00 94.44 460 ASN A C 1
ATOM 3690 O O . ASN A 1 460 ? -3.801 22.757 -2.375 1.00 94.44 460 ASN A O 1
ATOM 3694 N N . THR A 1 461 ? -5.050 24.596 -2.584 1.00 92.50 461 THR A N 1
ATOM 3695 C CA . THR A 1 461 ? -4.317 25.183 -3.715 1.00 92.50 461 THR A CA 1
ATOM 3696 C C . THR A 1 461 ? -4.049 26.678 -3.534 1.00 92.50 461 THR A C 1
ATOM 3698 O O . THR A 1 461 ? -4.739 27.377 -2.791 1.00 92.50 461 THR A O 1
ATOM 3701 N N . GLU A 1 462 ? -3.055 27.201 -4.259 1.00 91.50 462 GLU A N 1
ATOM 3702 C CA . GLU A 1 462 ? -2.806 28.646 -4.332 1.00 91.50 462 GLU A CA 1
ATOM 3703 C C . GLU A 1 462 ? -3.990 29.414 -4.932 1.00 91.50 462 GLU A C 1
ATOM 3705 O O . GLU A 1 462 ? -4.338 30.486 -4.440 1.00 91.50 462 GLU A O 1
ATOM 3710 N N . LYS A 1 463 ? -4.646 28.847 -5.953 1.00 90.31 463 LYS A N 1
ATOM 3711 C CA . LYS A 1 463 ? -5.796 29.463 -6.625 1.00 90.31 463 LYS A CA 1
ATOM 3712 C C . LYS A 1 463 ? -6.945 29.726 -5.650 1.00 90.31 463 LYS A C 1
ATOM 3714 O O . LYS A 1 463 ? -7.481 30.829 -5.632 1.00 90.31 463 LYS A O 1
ATOM 3719 N N . GLU A 1 464 ? -7.277 28.759 -4.797 1.00 92.25 464 GLU A N 1
ATOM 3720 C CA . GLU A 1 464 ? -8.292 28.948 -3.752 1.00 92.25 464 GLU A CA 1
ATOM 3721 C C . GLU A 1 464 ? -7.899 30.065 -2.769 1.00 92.25 464 GLU A C 1
ATOM 3723 O O . GLU A 1 464 ? -8.748 30.881 -2.427 1.00 92.25 464 GLU A O 1
ATOM 3728 N N . ARG A 1 465 ? -6.618 30.165 -2.369 1.00 93.38 465 ARG A N 1
ATOM 3729 C CA . ARG A 1 465 ? -6.118 31.227 -1.468 1.00 93.38 465 ARG A CA 1
ATOM 3730 C C . ARG A 1 465 ? -6.134 32.626 -2.094 1.00 93.38 465 ARG A C 1
ATOM 3732 O O . ARG A 1 465 ? -6.560 33.569 -1.431 1.00 93.38 465 ARG A O 1
ATOM 3739 N N . LYS A 1 466 ? -5.631 32.759 -3.329 1.00 90.56 466 LYS A N 1
ATOM 3740 C CA . LYS A 1 466 ? -5.308 34.045 -3.987 1.00 90.56 466 LYS A CA 1
ATOM 3741 C C . LYS A 1 466 ? -6.346 34.531 -5.005 1.00 90.56 466 LYS A C 1
ATOM 3743 O O . LYS A 1 466 ? -6.290 35.686 -5.406 1.00 90.56 466 LYS A O 1
ATOM 3748 N N . VAL A 1 467 ? -7.274 33.674 -5.435 1.00 88.19 467 VAL A N 1
ATOM 3749 C CA . VAL A 1 467 ? -8.363 34.018 -6.376 1.00 88.19 467 VAL A CA 1
ATOM 3750 C C . VAL A 1 467 ? -9.741 33.748 -5.763 1.00 88.19 467 VAL A C 1
ATOM 3752 O O . VAL A 1 467 ? -10.694 34.465 -6.053 1.00 88.19 467 VAL A O 1
ATOM 3755 N N . GLY A 1 468 ? -9.855 32.747 -4.885 1.00 85.06 468 GLY A N 1
ATOM 3756 C CA . GLY A 1 468 ? -11.133 32.346 -4.299 1.00 85.06 468 GLY A CA 1
ATOM 3757 C C . GLY A 1 468 ? -12.069 31.682 -5.314 1.00 85.06 468 GLY A C 1
ATOM 3758 O O . GLY A 1 468 ? -11.628 31.049 -6.275 1.00 85.06 468 GLY A O 1
ATOM 3759 N N . ASP A 1 469 ? -13.373 31.815 -5.079 1.00 78.81 469 ASP A N 1
ATOM 3760 C CA . ASP A 1 469 ? -14.454 31.267 -5.910 1.00 78.81 469 ASP A CA 1
ATOM 3761 C C . ASP A 1 469 ? -15.028 32.276 -6.927 1.00 78.81 469 ASP A C 1
ATOM 3763 O O . ASP A 1 469 ? -15.869 31.914 -7.748 1.00 78.81 469 ASP A O 1
ATOM 3767 N N . GLY A 1 470 ? -14.571 33.533 -6.883 1.00 74.38 470 GLY A N 1
ATOM 3768 C CA . GLY A 1 470 ? -15.060 34.639 -7.709 1.00 74.38 470 GLY A CA 1
ATOM 3769 C C . GLY A 1 470 ? -16.278 35.390 -7.150 1.00 74.38 470 GLY A C 1
ATOM 3770 O O . GLY A 1 470 ? -16.709 36.357 -7.774 1.00 74.38 470 GLY A O 1
ATOM 3771 N N . ASN A 1 471 ? -16.817 35.007 -5.984 1.00 76.56 471 ASN A N 1
ATOM 3772 C CA . ASN A 1 471 ? -18.011 35.634 -5.391 1.00 76.56 471 ASN A CA 1
ATOM 3773 C C . ASN A 1 471 ? -17.696 36.778 -4.401 1.00 76.56 471 ASN A C 1
ATOM 3775 O O . ASN A 1 471 ? -18.601 37.327 -3.772 1.00 76.56 471 ASN A O 1
ATOM 3779 N N . GLY A 1 472 ? -16.424 37.150 -4.246 1.00 82.62 472 GLY A N 1
ATOM 3780 C CA . GLY A 1 472 ? -15.960 38.212 -3.350 1.00 82.62 472 GLY A CA 1
ATOM 3781 C C . GLY A 1 472 ? -14.432 38.357 -3.378 1.00 82.62 472 GLY A C 1
ATOM 3782 O O . GLY A 1 472 ? -13.786 37.710 -4.205 1.00 82.62 472 GLY A O 1
ATOM 3783 N N . PRO A 1 473 ? -13.838 39.180 -2.492 1.00 89.94 473 PRO A N 1
ATOM 3784 C CA . PRO A 1 473 ? -12.384 39.267 -2.374 1.00 89.94 473 PRO A CA 1
ATOM 3785 C C . PRO A 1 473 ? -11.779 37.915 -1.944 1.00 89.94 473 PRO A C 1
ATOM 3787 O O . PRO A 1 473 ? -12.420 37.163 -1.193 1.00 89.94 473 PRO A O 1
ATOM 3790 N N . PRO A 1 474 ? -10.565 37.574 -2.414 1.00 92.44 474 PRO A N 1
ATOM 3791 C CA . PRO A 1 474 ? -9.941 36.278 -2.168 1.00 92.44 474 PRO A CA 1
ATOM 3792 C C . PRO A 1 474 ? -9.661 36.041 -0.672 1.00 92.44 474 PRO A C 1
ATOM 3794 O O . PRO A 1 474 ? -9.496 36.995 0.092 1.00 92.44 474 PRO A O 1
ATOM 3797 N N . PRO A 1 475 ? -9.564 34.777 -0.215 1.00 93.25 475 PRO A N 1
ATOM 3798 C CA . PRO A 1 475 ? -9.303 34.461 1.189 1.00 93.25 475 PRO A CA 1
ATOM 3799 C C . PRO A 1 475 ? -8.082 35.156 1.810 1.00 93.25 475 PRO A C 1
ATOM 3801 O O . PRO A 1 475 ? -8.155 35.529 2.980 1.00 93.25 475 PRO A O 1
ATOM 3804 N N . CYS A 1 476 ? -7.003 35.398 1.056 1.00 93.69 476 CYS A N 1
ATOM 3805 C CA . CYS A 1 476 ? -5.837 36.146 1.550 1.00 93.69 476 CYS A CA 1
ATOM 3806 C C . CYS A 1 476 ? -6.113 37.633 1.854 1.00 93.69 476 CYS A C 1
ATOM 3808 O O . CYS A 1 476 ? -5.419 38.220 2.672 1.00 93.69 476 CYS A O 1
ATOM 3810 N N . GLU A 1 477 ? -7.141 38.245 1.259 1.00 93.56 477 GLU A N 1
ATOM 3811 C CA . GLU A 1 477 ? -7.595 39.607 1.604 1.00 93.56 477 GLU A CA 1
ATOM 3812 C C . GLU A 1 477 ? -8.606 39.616 2.766 1.00 93.56 477 GLU A C 1
ATOM 3814 O O . GLU A 1 477 ? -8.946 40.670 3.300 1.00 93.56 477 GLU A O 1
ATOM 3819 N N . ARG A 1 478 ? -9.107 38.438 3.163 1.00 94.12 478 ARG A N 1
ATOM 3820 C CA . ARG A 1 478 ? -10.168 38.254 4.170 1.00 94.12 478 ARG A CA 1
ATOM 3821 C C . ARG A 1 478 ? -9.694 37.591 5.466 1.00 94.12 478 ARG A C 1
ATOM 3823 O O . ARG A 1 478 ? -10.517 37.334 6.341 1.00 94.12 478 ARG A O 1
ATOM 3830 N N . THR A 1 479 ? -8.409 37.259 5.571 1.00 95.81 479 THR A N 1
ATOM 3831 C CA . THR A 1 479 ? -7.819 36.513 6.692 1.00 95.81 479 THR A CA 1
ATOM 3832 C C . THR A 1 479 ? -6.382 36.971 6.943 1.00 95.81 479 THR A C 1
ATOM 3834 O O . THR A 1 479 ? -5.701 37.412 6.020 1.00 95.81 479 THR A O 1
ATOM 3837 N N . VAL A 1 480 ? -5.895 36.852 8.179 1.00 96.31 480 VAL A N 1
ATOM 3838 C CA . VAL A 1 480 ? -4.506 37.202 8.541 1.00 96.31 480 VAL A CA 1
ATOM 3839 C C . VAL A 1 480 ? -3.558 36.037 8.225 1.00 96.31 480 VAL A C 1
ATOM 3841 O O . VAL A 1 480 ? -3.966 34.872 8.328 1.00 96.31 480 VAL A O 1
ATOM 3844 N N . SER A 1 481 ? -2.305 36.321 7.853 1.00 96.81 481 SER A N 1
ATOM 3845 C CA . SER A 1 481 ? -1.290 35.286 7.632 1.00 96.81 481 SER A CA 1
ATOM 3846 C C . SER A 1 481 ? -0.611 34.895 8.944 1.00 96.81 481 SER A C 1
ATOM 3848 O O . SER A 1 481 ? -0.380 35.720 9.827 1.00 96.81 481 SER A O 1
ATOM 3850 N N . VAL A 1 482 ? -0.243 33.621 9.086 1.00 97.44 482 VAL A N 1
ATOM 3851 C CA . VAL A 1 482 ? 0.491 33.146 10.271 1.00 97.44 482 VAL A CA 1
ATOM 3852 C C . VAL A 1 482 ? 1.887 33.785 10.375 1.00 97.44 482 VAL A C 1
ATOM 3854 O O . VAL A 1 482 ? 2.426 33.928 11.472 1.00 97.44 482 VAL A O 1
ATOM 3857 N N . TRP A 1 483 ? 2.448 34.236 9.249 1.00 97.38 483 TRP A N 1
ATOM 3858 C CA . TRP A 1 483 ? 3.749 34.907 9.192 1.00 97.38 483 TRP A CA 1
ATOM 3859 C C . TRP A 1 483 ? 3.712 36.324 9.789 1.00 97.38 483 TRP A C 1
ATOM 3861 O O . TRP A 1 483 ? 4.726 36.768 10.322 1.00 97.38 483 TRP A O 1
ATOM 3871 N N . ASP A 1 484 ? 2.551 37.000 9.798 1.00 96.25 484 ASP A N 1
ATOM 3872 C CA . ASP A 1 484 ? 2.366 38.296 10.482 1.00 96.25 484 ASP A CA 1
ATOM 3873 C C . ASP A 1 484 ? 2.508 38.136 12.011 1.00 96.25 484 ASP A C 1
ATOM 3875 O O . ASP A 1 484 ? 3.083 38.979 12.703 1.00 96.25 484 ASP A O 1
ATOM 3879 N N . TYR A 1 485 ? 2.035 36.999 12.539 1.00 95.75 485 TYR A N 1
ATOM 3880 C CA . TYR A 1 485 ? 2.201 36.613 13.940 1.00 95.75 485 TYR A CA 1
ATOM 3881 C C . TYR A 1 485 ? 3.647 36.198 14.252 1.00 95.75 485 TYR A C 1
ATOM 3883 O O . TYR A 1 485 ? 4.221 36.699 15.222 1.00 95.75 485 TYR A O 1
ATOM 3891 N N . PHE A 1 486 ? 4.263 35.338 13.432 1.00 96.44 486 PHE A N 1
ATOM 3892 C CA . PHE A 1 486 ? 5.638 34.867 13.657 1.00 96.44 486 PHE A CA 1
ATOM 3893 C C . PHE A 1 486 ? 6.688 35.979 13.571 1.00 96.44 486 PHE A C 1
ATOM 3895 O O . PHE A 1 486 ? 7.587 36.019 14.414 1.00 96.44 486 PHE A O 1
ATOM 3902 N N . ASN A 1 487 ? 6.532 36.909 12.625 1.00 95.81 487 ASN A N 1
ATOM 3903 C CA . ASN A 1 487 ? 7.397 38.079 12.468 1.00 95.81 487 ASN A CA 1
ATOM 3904 C C . ASN A 1 487 ? 7.000 39.262 13.377 1.00 95.81 487 ASN A C 1
ATOM 3906 O O . ASN A 1 487 ? 7.571 40.350 13.275 1.00 95.81 487 ASN A O 1
ATOM 3910 N N . SER A 1 488 ? 6.059 39.074 14.312 1.00 94.25 488 SER A N 1
ATOM 3911 C CA . SER A 1 488 ? 5.846 40.053 15.383 1.00 94.25 488 SER A CA 1
ATOM 3912 C C . SER A 1 488 ? 7.060 40.064 16.337 1.00 94.25 488 SER A C 1
ATOM 3914 O O . SER A 1 488 ? 7.551 38.992 16.707 1.00 94.25 488 SER A O 1
ATOM 3916 N N . PRO A 1 489 ? 7.556 41.232 16.802 1.00 93.75 489 PRO A N 1
ATOM 3917 C CA . PRO A 1 489 ? 8.779 41.301 17.614 1.00 93.75 489 PRO A CA 1
ATOM 3918 C C . PRO A 1 489 ? 8.739 40.450 18.891 1.00 93.75 489 PRO A C 1
ATOM 3920 O O . PRO A 1 489 ? 9.753 39.886 19.299 1.00 93.75 489 PRO A O 1
ATOM 3923 N N . SER A 1 490 ? 7.558 40.318 19.503 1.00 91.44 490 SER A N 1
ATOM 3924 C CA . SER A 1 490 ? 7.326 39.474 20.678 1.00 91.44 490 SER A CA 1
ATOM 3925 C C . SER A 1 490 ? 7.469 37.978 20.401 1.00 91.44 490 SER A C 1
ATOM 3927 O O . SER A 1 490 ? 7.849 37.237 21.303 1.00 91.44 490 SER A O 1
ATOM 3929 N N . GLU A 1 491 ? 7.165 37.519 19.187 1.00 94.81 491 GLU A N 1
ATOM 3930 C CA . GLU A 1 491 ? 7.303 36.115 18.797 1.00 94.81 491 GLU A CA 1
ATOM 3931 C C . GLU A 1 491 ? 8.698 35.827 18.241 1.00 94.81 491 GLU A C 1
ATOM 3933 O O . GLU A 1 491 ? 9.316 34.858 18.679 1.00 94.81 491 GLU A O 1
ATOM 3938 N N . MET A 1 492 ? 9.251 36.692 17.382 1.00 94.94 492 MET A N 1
ATOM 3939 C CA . MET A 1 492 ? 10.630 36.561 16.884 1.00 94.94 492 MET A CA 1
ATOM 3940 C C . MET A 1 492 ? 11.633 36.385 18.033 1.00 94.94 492 MET A C 1
ATOM 3942 O O . MET A 1 492 ? 12.411 35.433 18.032 1.00 94.94 492 MET A O 1
ATOM 3946 N N . ALA A 1 493 ? 11.549 37.229 19.069 1.00 95.75 493 ALA A N 1
ATOM 3947 C CA . ALA A 1 493 ? 12.428 37.163 20.240 1.00 95.75 493 ALA A CA 1
ATOM 3948 C C . ALA A 1 493 ? 12.327 35.845 21.041 1.00 95.75 493 ALA A C 1
ATOM 3950 O O . ALA A 1 493 ? 13.253 35.508 21.773 1.00 95.75 493 ALA A O 1
ATOM 3951 N N . GLN A 1 494 ? 11.228 35.092 20.909 1.00 96.94 494 GLN A N 1
ATOM 3952 C CA . GLN A 1 494 ? 11.055 33.766 21.520 1.00 96.94 494 GLN A CA 1
ATOM 3953 C C . GLN A 1 494 ? 11.369 32.608 20.556 1.00 96.94 494 GLN A C 1
ATOM 3955 O O . GLN A 1 494 ? 11.497 31.466 20.996 1.00 96.94 494 GLN A O 1
ATOM 3960 N N . ASN A 1 495 ? 11.441 32.876 19.251 1.00 97.31 495 ASN A N 1
ATOM 3961 C CA . ASN A 1 495 ? 11.581 31.879 18.188 1.00 97.31 495 ASN A CA 1
ATOM 3962 C C . ASN A 1 495 ? 13.005 31.781 17.626 1.00 97.31 495 ASN A C 1
ATOM 3964 O O . ASN A 1 495 ? 13.324 30.775 16.996 1.00 97.31 495 ASN A O 1
ATOM 3968 N N . ILE A 1 496 ? 13.860 32.776 17.876 1.00 97.31 496 ILE A N 1
ATOM 3969 C CA . ILE A 1 496 ? 15.288 32.730 17.538 1.00 97.31 496 ILE A CA 1
ATOM 3970 C C . ILE A 1 496 ? 16.015 31.667 18.381 1.00 97.31 496 ILE A C 1
ATOM 3972 O O . ILE A 1 496 ? 15.751 31.479 19.572 1.00 97.31 496 ILE A O 1
ATOM 3976 N N . ASN A 1 497 ? 16.939 30.959 17.743 1.00 97.50 497 ASN A N 1
ATOM 3977 C CA . ASN A 1 497 ? 17.883 30.029 18.342 1.00 97.50 497 ASN A CA 1
ATOM 3978 C C . ASN A 1 497 ? 19.146 30.787 18.802 1.00 97.50 497 ASN A C 1
ATOM 3980 O O . ASN A 1 497 ? 19.827 31.363 17.952 1.00 97.50 497 ASN A O 1
ATOM 3984 N N . PRO A 1 498 ? 19.488 30.802 20.106 1.00 96.19 498 PRO A N 1
ATOM 3985 C CA . PRO A 1 498 ? 20.675 31.507 20.596 1.00 96.19 498 PRO A CA 1
ATOM 3986 C C . PRO A 1 498 ? 21.989 30.882 20.108 1.00 96.19 498 PRO A C 1
ATOM 3988 O O . PRO A 1 498 ? 22.994 31.584 20.035 1.00 96.19 498 PRO A O 1
ATOM 3991 N N . ASP A 1 499 ? 21.972 29.597 19.739 1.00 96.50 499 ASP A N 1
ATOM 3992 C CA . ASP A 1 499 ? 23.149 28.856 19.277 1.00 96.50 499 ASP A CA 1
ATOM 3993 C C . ASP A 1 499 ? 23.371 28.990 17.754 1.00 96.50 499 ASP A C 1
ATOM 3995 O O . ASP A 1 499 ? 24.279 28.370 17.201 1.00 96.50 499 ASP A O 1
ATOM 3999 N N . TYR A 1 500 ? 22.546 29.769 17.039 1.00 96.94 500 TYR A N 1
ATOM 4000 C CA . TYR A 1 500 ? 22.652 29.906 15.584 1.00 96.94 500 TYR A CA 1
ATOM 4001 C C . TYR A 1 500 ? 23.937 30.625 15.159 1.00 96.94 500 TYR A C 1
ATOM 4003 O O . TYR A 1 500 ? 24.143 31.804 15.452 1.00 96.94 500 TYR A O 1
ATOM 4011 N N . ASN A 1 501 ? 24.772 29.929 14.389 1.00 93.81 501 ASN A N 1
ATOM 4012 C CA . ASN A 1 501 ? 26.034 30.442 13.882 1.00 93.81 501 ASN A CA 1
ATOM 4013 C C . ASN A 1 501 ? 26.082 30.403 12.339 1.00 93.81 501 ASN A C 1
ATOM 4015 O O . ASN A 1 501 ? 26.551 29.416 11.761 1.00 93.81 501 ASN A O 1
ATOM 4019 N N . PRO A 1 502 ? 25.683 31.489 11.645 1.00 89.81 502 PRO A N 1
ATOM 4020 C CA . PRO A 1 502 ? 25.710 31.552 10.181 1.00 89.81 502 PRO A CA 1
ATOM 4021 C C . PRO A 1 502 ? 27.125 31.502 9.578 1.00 89.81 502 PRO A C 1
ATOM 4023 O O . PRO A 1 502 ? 27.259 31.295 8.376 1.00 89.81 502 PRO A O 1
ATOM 4026 N N . THR A 1 503 ? 28.199 31.658 10.366 1.00 88.94 503 THR A N 1
ATOM 4027 C CA . THR A 1 503 ? 29.575 31.526 9.838 1.00 88.94 503 THR A CA 1
ATOM 4028 C C . THR A 1 503 ? 29.942 30.080 9.489 1.00 88.94 503 THR A C 1
ATOM 4030 O O . THR A 1 503 ? 30.836 29.855 8.678 1.00 88.94 503 THR A O 1
ATOM 4033 N N . LEU A 1 504 ? 29.208 29.098 10.029 1.00 87.50 504 LEU A N 1
ATOM 4034 C CA . LEU A 1 504 ? 29.331 27.684 9.661 1.00 87.50 504 LEU A CA 1
ATOM 4035 C C . LEU A 1 504 ? 28.778 27.384 8.256 1.00 87.50 504 LEU A C 1
ATOM 4037 O O . LEU A 1 504 ? 28.975 26.286 7.745 1.00 87.50 504 LEU A O 1
ATOM 4041 N N . ASP A 1 505 ? 28.084 28.345 7.641 1.00 83.25 505 ASP A N 1
ATOM 4042 C CA . ASP A 1 505 ? 27.476 28.232 6.314 1.00 83.25 505 ASP A CA 1
ATOM 4043 C C . ASP A 1 505 ? 28.229 29.000 5.214 1.00 83.25 505 ASP A C 1
ATOM 4045 O O . ASP A 1 505 ? 27.743 29.077 4.088 1.00 83.25 505 ASP A O 1
ATOM 4049 N N . ASP A 1 506 ? 29.417 29.542 5.509 1.00 79.00 506 ASP A N 1
ATOM 4050 C CA . ASP A 1 506 ? 30.270 30.233 4.535 1.00 79.00 506 ASP A CA 1
ATOM 4051 C C . ASP A 1 506 ? 30.863 29.256 3.490 1.00 79.00 506 ASP A C 1
ATOM 4053 O O . ASP A 1 506 ? 31.768 28.479 3.817 1.00 79.00 506 ASP A O 1
ATOM 4057 N N . PRO A 1 507 ? 30.444 29.317 2.207 1.00 67.00 507 PRO A N 1
ATOM 4058 C CA . PRO A 1 507 ? 30.964 28.450 1.151 1.00 67.00 507 PRO A CA 1
ATOM 4059 C C . PRO A 1 507 ? 32.337 28.906 0.624 1.00 67.00 507 PRO A C 1
ATOM 4061 O O . PRO A 1 507 ? 32.867 28.306 -0.312 1.00 67.00 507 PRO A O 1
ATOM 4064 N N . THR A 1 508 ? 32.906 29.993 1.156 1.00 73.19 508 THR A N 1
ATOM 4065 C CA . THR A 1 508 ? 34.249 30.483 0.806 1.00 73.19 508 THR A CA 1
ATOM 4066 C C . THR A 1 508 ? 35.329 30.023 1.785 1.00 73.19 508 THR A C 1
ATOM 4068 O O . THR A 1 508 ? 36.518 30.078 1.441 1.00 73.19 508 THR A O 1
ATOM 4071 N N . SER A 1 509 ? 34.928 29.522 2.960 1.00 74.94 509 SER A N 1
ATOM 4072 C CA . SER A 1 509 ? 35.823 28.991 3.984 1.00 74.94 509 SER A CA 1
ATOM 4073 C C . SER A 1 509 ? 36.634 27.798 3.464 1.00 74.94 509 SER A C 1
ATOM 4075 O O . SER A 1 509 ? 36.159 26.984 2.674 1.00 74.94 509 SER A O 1
ATOM 4077 N N . ARG A 1 510 ? 37.906 27.722 3.874 1.00 67.12 510 ARG A N 1
ATOM 4078 C CA . ARG A 1 510 ? 38.894 26.744 3.367 1.00 67.12 510 ARG A CA 1
ATOM 4079 C C . ARG A 1 510 ? 39.563 25.919 4.466 1.00 67.12 510 ARG A C 1
ATOM 4081 O O . ARG A 1 510 ? 40.657 25.393 4.256 1.00 67.12 510 ARG A O 1
ATOM 4088 N N . THR A 1 511 ? 38.966 25.848 5.653 1.00 73.62 511 THR A N 1
ATOM 4089 C CA . THR A 1 511 ? 39.422 24.920 6.696 1.00 73.62 511 THR A CA 1
ATOM 4090 C C . THR A 1 511 ? 39.047 23.485 6.312 1.00 73.62 511 THR A C 1
ATOM 4092 O O . THR A 1 511 ? 38.090 23.254 5.583 1.00 73.62 511 THR A O 1
ATOM 4095 N N . ALA A 1 512 ? 39.839 22.499 6.743 1.00 58.97 512 ALA A N 1
ATOM 4096 C CA . ALA A 1 512 ? 39.760 21.137 6.199 1.00 58.97 512 ALA A CA 1
ATOM 4097 C C . ALA A 1 512 ? 38.446 20.389 6.513 1.00 58.97 512 ALA A C 1
ATOM 4099 O O . ALA A 1 512 ? 38.134 19.409 5.840 1.00 58.97 512 ALA A O 1
ATOM 4100 N N . ASP A 1 513 ? 37.692 20.861 7.509 1.00 62.12 513 ASP A N 1
ATOM 4101 C CA . ASP A 1 513 ? 36.503 20.208 8.062 1.00 62.12 513 ASP A CA 1
ATOM 4102 C C . ASP A 1 513 ? 35.178 20.913 7.680 1.00 62.12 513 ASP A C 1
ATOM 4104 O O . ASP A 1 513 ? 34.138 20.639 8.277 1.00 62.12 513 ASP A O 1
ATOM 4108 N N . THR A 1 514 ? 35.183 21.839 6.709 1.00 69.88 514 THR A N 1
ATOM 4109 C CA . THR A 1 514 ? 33.967 22.557 6.266 1.00 69.88 514 THR A CA 1
ATOM 4110 C C . THR A 1 514 ? 33.072 21.726 5.350 1.00 69.88 514 THR A C 1
ATOM 4112 O O . THR A 1 514 ? 33.547 21.106 4.399 1.00 69.88 514 THR A O 1
ATOM 4115 N N . ASP A 1 515 ? 31.757 21.811 5.561 1.00 73.62 515 ASP A N 1
ATOM 4116 C CA . ASP A 1 515 ? 30.724 21.135 4.757 1.00 73.62 515 ASP A CA 1
ATOM 4117 C C . ASP A 1 515 ? 30.138 21.996 3.617 1.00 73.62 515 ASP A C 1
ATOM 4119 O O . ASP A 1 515 ? 29.131 21.631 3.009 1.00 73.62 515 ASP A O 1
ATOM 4123 N N . MET A 1 516 ? 30.771 23.135 3.309 1.00 73.44 516 MET A N 1
ATOM 4124 C CA . MET A 1 516 ? 30.354 24.088 2.266 1.00 73.44 516 MET A CA 1
ATOM 4125 C C . MET A 1 516 ? 28.922 24.641 2.441 1.00 73.44 516 MET A C 1
ATOM 4127 O O . MET A 1 516 ? 28.318 25.085 1.464 1.00 73.44 516 MET A O 1
ATOM 4131 N N . GLY A 1 517 ? 28.360 24.594 3.656 1.00 80.88 517 GLY A N 1
ATOM 4132 C CA . GLY A 1 517 ? 26.981 25.006 3.938 1.00 80.88 517 GLY A CA 1
ATOM 4133 C C . GLY A 1 517 ? 25.929 23.913 3.700 1.00 80.88 517 GLY A C 1
ATOM 4134 O O . GLY A 1 517 ? 24.731 24.202 3.758 1.00 80.88 517 GLY A O 1
ATOM 4135 N N . VAL A 1 518 ? 26.339 22.664 3.433 1.00 88.31 518 VAL A N 1
ATOM 4136 C CA . VAL A 1 518 ? 25.433 21.565 3.059 1.00 88.31 518 VAL A CA 1
ATOM 4137 C C . VAL A 1 518 ? 25.337 20.495 4.146 1.00 88.31 518 VAL A C 1
ATOM 4139 O O . VAL A 1 518 ? 26.312 19.843 4.512 1.00 88.31 518 VAL A O 1
ATOM 4142 N N . LEU A 1 519 ? 24.114 20.262 4.627 1.00 93.06 519 LEU A N 1
ATOM 4143 C CA . LEU A 1 519 ? 23.826 19.318 5.707 1.00 93.06 519 LEU A CA 1
ATOM 4144 C C . LEU A 1 519 ? 23.495 17.922 5.159 1.00 93.06 519 LEU A C 1
ATOM 4146 O O . LEU A 1 519 ? 22.604 17.760 4.323 1.00 93.06 519 LEU A O 1
ATOM 4150 N N . PHE A 1 520 ? 24.149 16.886 5.690 1.00 94.94 520 PHE A N 1
ATOM 4151 C CA . PHE A 1 520 ? 23.893 15.486 5.332 1.00 94.94 520 PHE A CA 1
ATOM 4152 C C . PHE A 1 520 ? 23.203 14.732 6.482 1.00 94.94 520 PHE A C 1
ATOM 4154 O O . PHE A 1 520 ? 23.896 14.183 7.343 1.00 94.94 520 PHE A O 1
ATOM 4161 N N . PRO A 1 521 ? 21.857 14.647 6.506 1.00 96.12 521 PRO A N 1
ATOM 4162 C CA . PRO A 1 521 ? 21.144 14.001 7.600 1.00 96.12 521 PRO A CA 1
ATOM 4163 C C . PRO A 1 521 ? 21.460 12.508 7.686 1.00 96.12 521 PRO A C 1
ATOM 4165 O O . PRO A 1 521 ? 21.516 11.798 6.682 1.00 96.12 521 PRO A O 1
ATOM 4168 N N . ASN A 1 522 ? 21.608 12.006 8.908 1.00 97.44 522 ASN A N 1
ATOM 4169 C CA . ASN A 1 522 ? 21.764 10.590 9.199 1.00 97.44 522 ASN A CA 1
ATOM 4170 C C . ASN A 1 522 ? 20.381 9.949 9.449 1.00 97.44 522 ASN A C 1
ATOM 4172 O O . ASN A 1 522 ? 19.839 10.111 10.548 1.00 97.44 522 ASN A O 1
ATOM 4176 N N . PRO A 1 523 ? 19.811 9.176 8.498 1.00 96.62 523 PRO A N 1
ATOM 4177 C CA . PRO A 1 523 ? 18.491 8.558 8.654 1.00 96.62 523 PRO A CA 1
ATOM 4178 C C . PRO A 1 523 ? 18.450 7.462 9.730 1.00 96.62 523 PRO A C 1
ATOM 4180 O O . PRO A 1 523 ? 17.366 7.034 10.119 1.00 96.62 523 PRO A O 1
ATOM 4183 N N . LYS A 1 524 ? 19.604 7.005 10.239 1.00 96.12 524 LYS A N 1
ATOM 4184 C CA . LYS A 1 524 ? 19.691 6.034 11.345 1.00 96.12 524 LYS A CA 1
ATOM 4185 C C . LYS A 1 524 ? 19.677 6.699 12.725 1.00 96.12 524 LYS A C 1
ATOM 4187 O O . LYS A 1 524 ? 19.450 6.015 13.716 1.00 96.12 524 LYS A O 1
ATOM 4192 N N . ASN A 1 525 ? 19.904 8.012 12.799 1.00 96.06 525 ASN A N 1
ATOM 4193 C CA . ASN A 1 525 ? 19.783 8.806 14.023 1.00 96.06 525 ASN A CA 1
ATOM 4194 C C . ASN A 1 525 ? 18.410 9.499 14.054 1.00 96.06 525 ASN A C 1
ATOM 4196 O O . ASN A 1 525 ? 18.309 10.720 13.923 1.00 96.06 525 ASN A O 1
ATOM 4200 N N . VAL A 1 526 ? 17.351 8.701 14.207 1.00 96.31 526 VAL A N 1
ATOM 4201 C CA . VAL A 1 526 ? 15.974 9.180 14.402 1.00 96.31 526 VAL A CA 1
ATOM 4202 C C . VAL A 1 526 ? 15.503 8.918 15.831 1.00 96.31 526 VAL A C 1
ATOM 4204 O O . VAL A 1 526 ? 15.828 7.891 16.423 1.00 96.31 526 VAL A O 1
ATOM 4207 N N . ARG A 1 527 ? 14.753 9.871 16.385 1.00 95.56 527 ARG A N 1
ATOM 4208 C CA . ARG A 1 527 ? 14.156 9.850 17.731 1.00 95.56 527 ARG A CA 1
ATOM 4209 C C . ARG A 1 527 ? 12.796 10.542 17.649 1.00 95.56 527 ARG A C 1
ATOM 4211 O O . ARG A 1 527 ? 12.666 11.462 16.840 1.00 95.56 527 ARG A O 1
ATOM 4218 N N . PHE A 1 528 ? 11.819 10.135 18.452 1.00 96.62 528 PHE A N 1
ATOM 4219 C CA . PHE A 1 528 ? 10.536 10.835 18.515 1.00 96.62 528 PHE A CA 1
ATOM 4220 C C . PHE A 1 528 ? 10.729 12.249 19.062 1.00 96.62 528 PHE A C 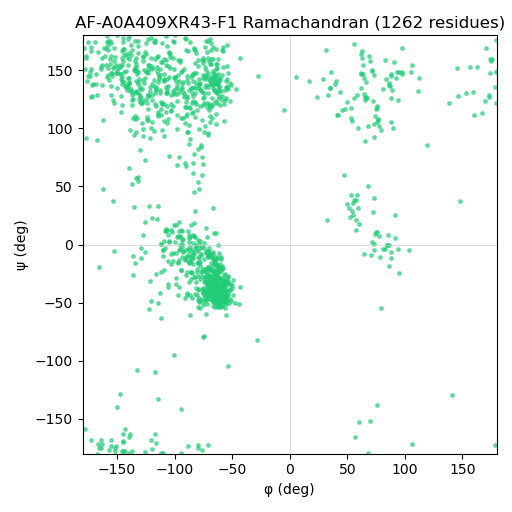1
ATOM 4222 O O . PHE A 1 528 ? 11.533 12.456 19.972 1.00 96.62 528 PHE A O 1
ATOM 4229 N N . TRP A 1 529 ? 9.970 13.205 18.538 1.00 96.88 529 TRP A N 1
ATOM 4230 C CA . TRP A 1 529 ? 9.934 14.587 19.013 1.00 96.88 529 TRP A CA 1
ATOM 4231 C C . TRP A 1 529 ? 9.133 14.722 20.319 1.00 96.88 529 TRP A C 1
ATOM 4233 O O . TRP A 1 529 ? 7.990 15.171 20.329 1.00 96.88 529 TRP A O 1
ATOM 4243 N N . ASN A 1 530 ? 9.721 14.289 21.434 1.00 93.81 530 ASN A N 1
ATOM 4244 C CA . ASN A 1 530 ? 9.059 14.164 22.734 1.00 93.81 530 ASN A CA 1
ATOM 4245 C C . ASN A 1 530 ? 8.334 15.447 23.200 1.00 93.81 530 ASN A C 1
ATOM 4247 O O . ASN A 1 530 ? 7.205 15.362 23.682 1.00 93.81 530 ASN A O 1
ATOM 4251 N N . GLU A 1 531 ? 8.900 16.630 22.946 1.00 93.88 531 GLU A N 1
ATOM 4252 C CA . GLU A 1 531 ? 8.314 17.933 23.292 1.00 93.88 531 GLU A CA 1
ATOM 4253 C C . GLU A 1 531 ? 7.037 18.284 22.504 1.00 93.88 531 GLU A C 1
ATOM 4255 O O . GLU A 1 531 ? 6.266 19.146 22.939 1.00 93.88 531 GLU A O 1
ATOM 4260 N N . LEU A 1 532 ? 6.813 17.663 21.338 1.00 94.94 532 LEU A N 1
ATOM 4261 C CA . LEU A 1 532 ? 5.583 17.823 20.555 1.00 94.94 532 LEU A CA 1
ATOM 4262 C C . LEU A 1 532 ? 4.458 16.927 21.083 1.00 94.94 532 LEU A C 1
ATOM 4264 O O . LEU A 1 532 ? 3.310 17.356 21.123 1.00 94.94 532 LEU A O 1
ATOM 4268 N N . TYR A 1 533 ? 4.788 15.711 21.520 1.00 93.19 533 TYR A N 1
ATOM 4269 C CA . TYR A 1 533 ? 3.827 14.752 22.079 1.00 93.19 533 TYR A CA 1
ATOM 4270 C C . TYR A 1 533 ? 3.589 14.937 23.593 1.00 93.19 533 TYR A C 1
ATOM 4272 O O . TYR A 1 533 ? 2.918 14.114 24.209 1.00 93.19 533 TYR A O 1
ATOM 4280 N N . GLY A 1 534 ? 4.149 15.989 24.206 1.00 88.38 534 GLY A N 1
ATOM 4281 C CA . GLY A 1 534 ? 3.950 16.311 25.624 1.00 88.38 534 GLY A CA 1
ATOM 4282 C C . GLY A 1 534 ? 4.659 15.371 26.609 1.00 88.38 534 GLY A C 1
ATOM 4283 O O . GLY A 1 534 ? 4.171 15.193 27.723 1.00 88.38 534 GLY A O 1
ATOM 4284 N N . ARG A 1 535 ? 5.781 14.755 26.212 1.00 88.44 535 ARG A N 1
ATOM 4285 C CA . ARG A 1 535 ? 6.538 13.769 27.010 1.00 88.44 535 ARG A CA 1
ATOM 4286 C C . ARG A 1 535 ? 8.016 14.154 27.169 1.00 88.44 535 ARG A C 1
ATOM 4288 O O . ARG A 1 535 ? 8.547 14.995 26.441 1.00 88.44 535 ARG A O 1
ATOM 4295 N N . THR A 1 536 ? 8.701 13.497 28.098 1.00 89.00 536 THR A N 1
ATOM 4296 C CA . THR A 1 536 ? 10.162 13.568 28.266 1.00 89.00 536 THR A CA 1
ATOM 4297 C C . THR A 1 536 ? 10.906 12.741 27.211 1.00 89.00 536 THR A C 1
ATOM 4299 O O . THR A 1 536 ? 10.364 11.804 26.611 1.00 89.00 536 THR A O 1
ATOM 4302 N N . ASP A 1 537 ? 12.182 13.062 26.989 1.00 89.38 537 ASP A N 1
ATOM 4303 C CA . ASP A 1 537 ? 13.055 12.274 26.113 1.00 89.38 537 ASP A CA 1
ATOM 4304 C C . ASP A 1 537 ? 13.327 10.877 26.705 1.00 89.38 537 ASP A C 1
ATOM 4306 O O . ASP A 1 537 ? 13.428 9.890 25.977 1.00 89.38 537 ASP A O 1
ATOM 4310 N N . GLU A 1 538 ? 13.357 10.755 28.032 1.00 87.50 538 GLU A N 1
ATOM 4311 C CA . GLU A 1 538 ? 13.505 9.499 28.765 1.00 87.50 538 GLU A CA 1
ATOM 4312 C C . GLU A 1 538 ? 12.322 8.540 28.548 1.00 87.50 538 GLU A C 1
ATOM 4314 O O . GLU A 1 538 ? 12.548 7.346 28.317 1.00 87.50 538 GLU A O 1
ATOM 4319 N N . GLU A 1 539 ? 11.080 9.033 28.572 1.00 86.25 539 GLU A N 1
ATOM 4320 C CA . GLU A 1 539 ? 9.860 8.247 28.306 1.00 86.25 539 GLU A CA 1
ATOM 4321 C C . GLU A 1 539 ? 9.778 7.781 26.850 1.00 86.25 539 GLU A C 1
ATOM 4323 O O . GLU A 1 539 ? 9.425 6.634 26.584 1.00 86.25 539 GLU A O 1
ATOM 4328 N N . MET A 1 540 ? 10.136 8.645 25.900 1.00 89.25 540 MET A N 1
ATOM 4329 C CA . MET A 1 540 ? 9.942 8.399 24.465 1.00 89.25 540 MET A CA 1
ATOM 4330 C C . MET A 1 540 ? 11.129 7.681 23.812 1.00 89.25 540 MET A C 1
ATOM 4332 O O . MET A 1 540 ? 10.964 6.774 22.995 1.00 89.25 540 MET A O 1
ATOM 4336 N N . ASN A 1 541 ? 12.345 8.082 24.181 1.00 91.06 541 ASN A N 1
ATOM 4337 C CA . ASN A 1 541 ? 13.593 7.723 23.507 1.00 91.06 541 ASN A CA 1
ATOM 4338 C C . ASN A 1 541 ? 14.677 7.182 24.460 1.00 91.06 541 ASN A C 1
ATOM 4340 O O . ASN A 1 541 ? 15.769 6.824 24.002 1.00 91.06 541 ASN A O 1
ATOM 4344 N N . GLY A 1 542 ? 14.422 7.143 25.772 1.00 83.38 542 GLY A N 1
ATOM 4345 C CA . GLY A 1 542 ? 15.354 6.632 26.775 1.00 83.38 542 GLY A CA 1
ATOM 4346 C C . GLY A 1 542 ? 15.570 5.119 26.673 1.00 83.38 542 GLY A C 1
ATOM 4347 O O . GLY A 1 542 ? 14.706 4.376 26.195 1.00 83.38 542 GLY A O 1
ATOM 4348 N N . LYS A 1 543 ? 16.726 4.649 27.159 1.00 71.00 543 LYS A N 1
ATOM 4349 C CA . LYS A 1 543 ? 17.152 3.237 27.093 1.00 71.00 543 LYS A CA 1
ATOM 4350 C C . LYS A 1 543 ? 16.112 2.280 27.699 1.00 71.00 543 LYS A C 1
ATOM 4352 O O . LYS A 1 543 ? 15.329 2.650 28.570 1.00 71.00 543 LYS A O 1
ATOM 4357 N N . PHE A 1 544 ? 16.119 1.038 27.217 1.00 58.09 544 PHE A N 1
ATOM 4358 C CA . PHE A 1 544 ? 15.251 -0.020 27.732 1.00 58.09 544 PHE A CA 1
ATOM 4359 C C . PHE A 1 544 ? 15.773 -0.499 29.092 1.00 58.09 544 PHE A C 1
ATOM 4361 O O . PHE A 1 544 ? 16.944 -0.863 29.201 1.00 58.09 544 PHE A O 1
ATOM 4368 N N . VAL A 1 545 ? 14.912 -0.506 30.108 1.00 49.16 545 VAL A N 1
ATOM 4369 C CA . VAL A 1 545 ? 15.196 -1.105 31.416 1.00 49.16 545 VAL A CA 1
ATOM 4370 C C . VAL A 1 545 ? 14.459 -2.436 31.464 1.00 49.16 545 VAL A C 1
ATOM 4372 O O . VAL A 1 545 ? 13.233 -2.460 31.421 1.00 49.16 545 VAL A O 1
ATOM 4375 N N . VAL A 1 546 ? 15.200 -3.543 31.533 1.00 40.91 546 VAL A N 1
ATOM 4376 C CA . VAL A 1 546 ? 14.614 -4.864 31.796 1.00 40.91 546 VAL A CA 1
ATOM 4377 C C . VAL A 1 546 ? 14.317 -4.935 33.295 1.00 40.91 546 VAL A C 1
ATOM 4379 O O . VAL A 1 546 ? 15.167 -5.336 34.088 1.00 40.91 546 VAL A O 1
ATOM 4382 N N . GLY A 1 547 ? 13.142 -4.436 33.684 1.00 37.72 547 GLY A N 1
ATOM 4383 C CA . GLY A 1 547 ? 12.646 -4.497 35.058 1.00 37.72 547 GLY A CA 1
ATOM 4384 C C . GLY A 1 547 ? 12.266 -5.926 35.445 1.00 37.72 547 GLY A C 1
ATOM 4385 O O . GLY A 1 547 ? 11.749 -6.679 34.625 1.00 37.72 547 GLY A O 1
ATOM 4386 N N . GLN A 1 548 ? 12.552 -6.309 36.687 1.00 31.09 548 GLN A N 1
ATOM 4387 C CA . GLN A 1 548 ? 12.252 -7.645 37.204 1.00 31.09 548 GLN A CA 1
ATOM 4388 C C . GLN A 1 548 ? 10.769 -7.758 37.573 1.00 31.09 548 GLN A C 1
ATOM 4390 O O . GLN A 1 548 ? 10.247 -6.876 38.256 1.00 31.09 548 GLN A O 1
ATOM 4395 N N . ASN A 1 549 ? 10.129 -8.883 37.239 1.00 30.58 549 ASN A N 1
ATOM 4396 C CA . ASN A 1 549 ? 8.901 -9.279 37.925 1.00 30.58 549 ASN A CA 1
ATOM 4397 C C . ASN A 1 549 ? 9.220 -9.462 39.416 1.00 30.58 549 ASN A C 1
ATOM 4399 O O . ASN A 1 549 ? 10.044 -10.302 39.781 1.00 30.58 549 ASN A O 1
ATOM 4403 N N . ARG A 1 550 ? 8.553 -8.690 40.275 1.00 28.19 550 ARG A N 1
ATOM 4404 C CA . ARG A 1 550 ? 8.340 -9.060 41.675 1.00 28.19 550 ARG A CA 1
ATOM 4405 C C . ARG A 1 550 ? 6.950 -9.663 41.767 1.00 28.19 550 ARG A C 1
ATOM 4407 O O . ARG A 1 550 ? 5.965 -8.935 41.788 1.00 28.19 550 ARG A O 1
ATOM 4414 N N . GLU A 1 551 ? 6.893 -10.986 41.774 1.00 29.67 551 GLU A N 1
ATOM 4415 C CA . GLU A 1 551 ? 5.679 -11.707 42.142 1.00 29.67 551 GLU A CA 1
ATOM 4416 C C . GLU A 1 551 ? 5.423 -11.508 43.641 1.00 29.67 551 GLU A C 1
ATOM 4418 O O . GLU A 1 551 ? 6.355 -11.522 44.449 1.00 29.67 551 GLU A O 1
ATOM 4423 N N . THR A 1 552 ? 4.163 -11.283 44.010 1.00 29.17 552 THR A N 1
ATOM 4424 C CA . THR A 1 552 ? 3.744 -11.147 45.408 1.00 29.17 552 THR A CA 1
ATOM 4425 C C . THR A 1 552 ? 3.261 -12.511 45.886 1.00 29.17 552 THR A C 1
ATOM 4427 O O . THR A 1 552 ? 2.208 -12.973 45.449 1.00 29.17 552 THR A O 1
ATOM 4430 N N . GLU A 1 553 ? 4.026 -13.175 46.754 1.00 26.16 553 GLU A N 1
ATOM 4431 C CA . GLU A 1 553 ? 3.675 -14.512 47.248 1.00 26.16 553 GLU A CA 1
ATOM 4432 C C . GLU A 1 553 ? 2.338 -14.509 48.008 1.00 26.16 553 GLU A C 1
ATOM 4434 O O . GLU A 1 553 ? 2.157 -13.784 48.988 1.00 26.16 553 GLU A O 1
ATOM 4439 N N . VAL A 1 554 ? 1.414 -15.377 47.587 1.00 29.23 554 VAL A N 1
ATOM 4440 C CA . VAL A 1 554 ? 0.210 -15.726 48.352 1.00 29.23 554 VAL A CA 1
ATOM 4441 C C . VAL A 1 554 ? 0.455 -17.076 49.020 1.00 29.23 554 VAL A C 1
ATOM 4443 O O . VAL A 1 554 ? 0.701 -18.078 48.351 1.00 29.23 554 VAL A O 1
ATOM 4446 N N . VAL A 1 555 ? 0.406 -17.098 50.352 1.00 26.55 555 VAL A N 1
ATOM 4447 C CA . VAL A 1 555 ? 0.782 -18.264 51.164 1.00 26.55 555 VAL A CA 1
ATOM 4448 C C . VAL A 1 555 ? -0.236 -19.402 51.027 1.00 26.55 555 VAL A C 1
ATOM 4450 O O . VAL A 1 555 ? -1.400 -19.250 51.395 1.00 26.55 555 VAL A O 1
ATOM 4453 N N . GLY A 1 556 ? 0.232 -20.568 50.573 1.00 27.73 556 GLY A N 1
ATOM 4454 C CA . GLY A 1 556 ? -0.459 -21.855 50.705 1.00 27.73 556 GLY A CA 1
ATOM 4455 C C . GLY A 1 556 ? 0.116 -22.690 51.866 1.00 27.73 556 GLY A C 1
ATOM 4456 O O . GLY A 1 556 ? 1.300 -22.537 52.177 1.00 27.73 556 GLY A O 1
ATOM 4457 N N . PRO A 1 557 ? -0.667 -23.564 52.532 1.00 29.45 557 PRO A N 1
ATOM 4458 C CA . PRO A 1 557 ? -0.162 -24.378 53.640 1.00 29.45 557 PRO A CA 1
ATOM 4459 C C . PRO A 1 557 ? 0.858 -25.433 53.189 1.00 29.45 557 PRO A C 1
ATOM 4461 O O . PRO A 1 557 ? 0.676 -26.091 52.167 1.00 29.45 557 PRO A O 1
ATOM 4464 N N . VAL A 1 558 ? 1.903 -25.625 53.994 1.00 30.22 558 VAL A N 1
ATOM 4465 C CA . VAL A 1 558 ? 2.902 -26.688 53.814 1.00 30.22 558 VAL A CA 1
ATOM 4466 C C . VAL A 1 558 ? 2.371 -27.999 54.382 1.00 30.22 558 VAL A C 1
ATOM 4468 O O . VAL A 1 558 ? 1.936 -28.021 55.532 1.00 30.22 558 VAL A O 1
ATOM 4471 N N . ASP A 1 559 ? 2.527 -29.095 53.636 1.00 26.20 559 ASP A N 1
ATOM 4472 C CA . ASP A 1 559 ? 2.458 -30.442 54.204 1.00 26.20 559 ASP A CA 1
ATOM 4473 C C . ASP A 1 559 ? 3.699 -31.277 53.834 1.00 26.20 559 ASP A C 1
ATOM 4475 O O . ASP A 1 559 ? 3.813 -31.829 52.745 1.00 26.20 559 ASP A O 1
ATOM 4479 N N . SER A 1 560 ? 4.661 -31.213 54.760 1.00 28.91 560 SER A N 1
ATOM 4480 C CA . SER A 1 560 ? 5.521 -32.274 55.319 1.00 28.91 560 SER A CA 1
ATOM 4481 C C . SER A 1 560 ? 6.047 -33.462 54.467 1.00 28.91 560 SER A C 1
ATOM 4483 O O . SER A 1 560 ? 5.368 -34.023 53.619 1.00 28.91 560 SER A O 1
ATOM 4485 N N . ALA A 1 561 ? 7.236 -34.028 54.732 1.00 25.28 561 ALA A N 1
ATOM 4486 C CA . ALA A 1 561 ? 8.457 -33.558 55.417 1.00 25.28 561 ALA A CA 1
ATOM 4487 C C . ALA A 1 561 ? 9.591 -34.594 55.198 1.00 25.28 561 ALA A C 1
ATOM 4489 O O . ALA A 1 561 ? 9.339 -35.792 55.328 1.00 25.28 561 ALA A O 1
ATOM 4490 N N . ALA A 1 562 ? 10.826 -34.151 54.922 1.00 27.81 562 ALA A N 1
ATOM 4491 C CA . ALA A 1 562 ? 12.051 -34.968 54.996 1.00 27.81 562 ALA A CA 1
ATOM 4492 C C . ALA A 1 562 ? 13.308 -34.071 54.918 1.00 27.81 562 ALA A C 1
ATOM 4494 O O . ALA A 1 562 ? 13.806 -33.781 53.831 1.00 27.81 562 ALA A O 1
ATOM 4495 N N . ASP A 1 563 ? 13.794 -33.612 56.069 1.00 30.52 563 ASP A N 1
ATOM 4496 C CA . ASP A 1 563 ? 14.903 -32.655 56.180 1.00 30.52 563 ASP A CA 1
ATOM 4497 C C . ASP A 1 563 ? 16.302 -33.292 55.994 1.00 30.52 563 ASP A C 1
ATOM 4499 O O . ASP A 1 563 ? 16.560 -34.347 56.567 1.00 30.52 563 ASP A O 1
ATOM 4503 N N . ASP A 1 564 ? 17.175 -32.599 55.234 1.00 26.28 564 ASP A N 1
ATOM 4504 C CA . ASP A 1 564 ? 18.508 -32.069 55.648 1.00 26.28 564 ASP A CA 1
ATOM 4505 C C . ASP A 1 564 ? 19.585 -33.048 56.238 1.00 26.28 564 ASP A C 1
ATOM 4507 O O . ASP A 1 564 ? 19.301 -34.208 56.530 1.00 26.28 564 ASP A O 1
ATOM 4511 N N . PRO A 1 565 ? 20.861 -32.657 56.487 1.00 35.44 565 PRO A N 1
ATOM 4512 C CA . PRO A 1 565 ? 21.691 -31.593 55.899 1.00 35.44 565 PRO A CA 1
ATOM 4513 C C . PRO A 1 565 ? 22.996 -32.084 55.240 1.00 35.44 565 PRO A C 1
ATOM 4515 O O . PRO A 1 565 ? 23.656 -32.987 55.751 1.00 35.44 565 PRO A O 1
ATOM 4518 N N . ILE A 1 566 ? 23.500 -31.323 54.256 1.00 25.81 566 ILE A N 1
ATOM 4519 C CA . ILE A 1 566 ? 24.896 -30.829 54.289 1.00 25.81 566 ILE A CA 1
ATOM 4520 C C . ILE A 1 566 ? 24.912 -29.374 53.800 1.00 25.81 566 ILE A C 1
ATOM 4522 O O . ILE A 1 566 ? 24.960 -29.098 52.603 1.00 25.81 566 ILE A O 1
ATOM 4526 N N . VAL A 1 567 ? 24.935 -28.442 54.748 1.00 26.62 567 VAL A N 1
ATOM 4527 C CA . VAL A 1 567 ? 25.318 -27.043 54.524 1.00 26.62 567 VAL A CA 1
ATOM 4528 C C . VAL A 1 567 ? 26.757 -26.884 55.016 1.00 26.62 567 VAL A C 1
ATOM 4530 O O . VAL A 1 567 ? 27.030 -27.316 56.132 1.00 26.62 567 VAL A O 1
ATOM 4533 N N . GLN A 1 568 ? 27.654 -26.271 54.227 1.00 26.67 568 GLN A N 1
ATOM 4534 C CA . GLN A 1 568 ? 28.456 -25.112 54.670 1.00 26.67 568 GLN A CA 1
ATOM 4535 C C . GLN A 1 568 ? 29.466 -24.569 53.631 1.00 26.67 568 GLN A C 1
ATOM 4537 O O . GLN A 1 568 ? 30.243 -25.293 53.017 1.00 26.67 568 GLN A O 1
ATOM 4542 N N . ASP A 1 569 ? 29.445 -23.237 53.561 1.00 26.69 569 ASP A N 1
ATOM 4543 C CA . ASP A 1 569 ? 30.576 -22.302 53.529 1.00 26.69 569 ASP A CA 1
ATOM 4544 C C . ASP A 1 569 ? 31.308 -21.840 52.243 1.00 26.69 569 ASP A C 1
ATOM 4546 O O . ASP A 1 569 ? 32.233 -22.448 51.717 1.00 26.69 569 ASP A O 1
ATOM 4550 N N . ILE A 1 570 ? 30.975 -20.579 51.922 1.00 29.50 570 ILE A N 1
ATOM 4551 C CA . ILE A 1 570 ? 31.882 -19.414 51.832 1.00 29.50 570 ILE A CA 1
ATOM 4552 C C . ILE A 1 570 ? 32.752 -19.252 50.566 1.00 29.50 570 ILE A C 1
ATOM 4554 O O . ILE A 1 570 ? 33.879 -19.712 50.419 1.00 29.50 570 ILE A O 1
ATOM 4558 N N . SER A 1 571 ? 32.201 -18.389 49.714 1.00 23.16 571 SER A N 1
ATOM 4559 C CA . SER A 1 571 ? 32.822 -17.423 48.796 1.00 23.16 571 SER A CA 1
ATOM 4560 C C . SER A 1 571 ? 34.213 -16.841 49.137 1.00 23.16 571 SER A C 1
ATOM 4562 O O . SER A 1 571 ? 34.447 -16.389 50.257 1.00 23.16 571 SER A O 1
ATOM 4564 N N . GLY A 1 572 ? 35.022 -16.601 48.092 1.00 28.58 572 GLY A N 1
ATOM 4565 C CA . GLY A 1 572 ? 36.271 -15.807 48.128 1.00 28.58 572 GLY A CA 1
ATOM 4566 C C . GLY A 1 572 ? 37.542 -16.662 48.266 1.00 28.58 572 GLY A C 1
ATOM 4567 O O . GLY A 1 572 ? 37.416 -17.857 48.520 1.00 28.58 572 GLY A O 1
ATOM 4568 N N . PRO A 1 573 ? 38.769 -16.111 48.094 1.00 31.50 573 PRO A N 1
ATOM 4569 C CA . PRO A 1 573 ? 39.171 -14.700 47.914 1.00 31.50 573 PRO A CA 1
ATOM 4570 C C . PRO A 1 573 ? 39.564 -14.353 46.449 1.00 31.50 573 PRO A C 1
ATOM 4572 O O . PRO A 1 573 ? 39.705 -15.252 45.629 1.00 31.50 573 PRO A O 1
ATOM 4575 N N . GLN A 1 574 ? 39.686 -13.108 45.953 1.00 24.67 574 GLN A N 1
ATOM 4576 C CA . GLN A 1 574 ? 39.979 -11.754 46.485 1.00 24.67 574 GLN A CA 1
ATOM 4577 C C . GLN A 1 574 ? 41.467 -11.317 46.569 1.00 24.67 574 GLN A C 1
ATOM 4579 O O . GLN A 1 574 ? 42.283 -11.984 47.191 1.00 24.67 574 GLN A O 1
ATOM 4584 N N . PHE A 1 575 ? 41.713 -10.083 46.079 1.00 25.52 575 PHE A N 1
ATOM 4585 C CA . PHE A 1 575 ? 42.734 -9.096 46.517 1.00 25.52 575 PHE A CA 1
ATOM 4586 C C . PHE A 1 575 ? 44.250 -9.361 46.262 1.00 25.52 575 PHE A C 1
ATOM 4588 O O . PHE A 1 575 ? 44.649 -10.487 46.010 1.00 25.52 575 PHE A O 1
ATOM 4595 N N . PHE A 1 576 ? 45.161 -8.358 46.237 1.00 26.86 576 PHE A N 1
ATOM 4596 C CA . PHE A 1 576 ? 45.053 -6.890 46.463 1.00 26.86 576 PHE A CA 1
ATOM 4597 C C . PHE A 1 576 ? 46.091 -6.047 45.652 1.00 26.86 576 PHE A C 1
ATOM 4599 O O . PHE A 1 576 ? 47.208 -6.496 45.438 1.00 26.86 576 PHE A O 1
ATOM 4606 N N . GLN A 1 577 ? 45.707 -4.806 45.288 1.00 25.12 577 GLN A N 1
ATOM 4607 C CA . GLN A 1 577 ? 46.471 -3.523 45.193 1.00 25.12 577 GLN A CA 1
ATOM 4608 C C . GLN A 1 577 ? 47.930 -3.406 44.658 1.00 25.12 577 GLN A C 1
ATOM 4610 O O . GLN A 1 577 ? 48.848 -4.078 45.109 1.00 25.12 577 GLN A O 1
ATOM 4615 N N . GLY A 1 578 ? 48.174 -2.348 43.855 1.00 25.41 578 GLY A N 1
ATOM 4616 C CA . GLY A 1 578 ? 49.508 -1.760 43.606 1.00 25.41 578 GLY A CA 1
ATOM 4617 C C . GLY A 1 578 ? 49.521 -0.566 42.619 1.00 25.41 578 GLY A C 1
ATOM 4618 O O . GLY A 1 578 ? 49.099 -0.708 41.477 1.00 25.41 578 GLY A O 1
ATOM 4619 N N . LEU A 1 579 ? 50.007 0.607 43.049 1.00 24.69 579 LEU A N 1
ATOM 4620 C CA . LEU A 1 579 ? 50.261 1.836 42.249 1.00 24.69 579 LEU A CA 1
ATOM 4621 C C . LEU A 1 579 ? 51.797 2.042 42.065 1.00 24.69 579 LEU A C 1
ATOM 4623 O O . LEU A 1 579 ? 52.535 1.295 42.710 1.00 24.69 579 LEU A O 1
ATOM 4627 N N . PRO A 1 580 ? 52.344 3.079 41.368 1.00 34.94 580 PRO A N 1
ATOM 4628 C CA . PRO A 1 580 ? 51.831 3.982 40.312 1.00 34.94 580 PRO A CA 1
ATOM 4629 C C . PRO A 1 580 ? 52.781 4.146 39.078 1.00 34.94 580 PRO A C 1
ATOM 4631 O O . PRO A 1 580 ? 53.932 3.741 39.098 1.00 34.94 580 PRO A O 1
ATOM 4634 N N . SER A 1 581 ? 52.313 4.872 38.047 1.00 27.91 581 SER A N 1
ATOM 4635 C CA . SER A 1 581 ? 53.040 5.804 37.135 1.00 27.91 581 SER A CA 1
ATOM 4636 C C . SER A 1 581 ? 54.463 5.532 36.564 1.00 27.91 581 SER A C 1
ATOM 4638 O O . SER A 1 581 ? 55.419 5.323 37.302 1.00 27.91 581 SER A O 1
ATOM 4640 N N . LYS A 1 582 ? 54.619 5.913 35.278 1.00 28.98 582 LYS A N 1
ATOM 4641 C CA . LYS A 1 582 ? 55.849 6.123 34.462 1.00 28.98 582 LYS A CA 1
ATOM 4642 C C . LYS A 1 582 ? 56.430 4.904 33.718 1.00 28.98 582 LYS A C 1
ATOM 4644 O O . LYS A 1 582 ? 56.401 3.773 34.176 1.00 28.98 582 LYS A O 1
ATOM 4649 N N . ALA A 1 583 ? 56.964 5.208 32.533 1.00 24.78 583 ALA A N 1
ATOM 4650 C CA . ALA A 1 583 ? 57.777 4.363 31.645 1.00 24.78 583 ALA A CA 1
ATOM 4651 C C . ALA A 1 583 ? 59.296 4.619 31.922 1.00 24.78 583 ALA A C 1
ATOM 4653 O O . ALA A 1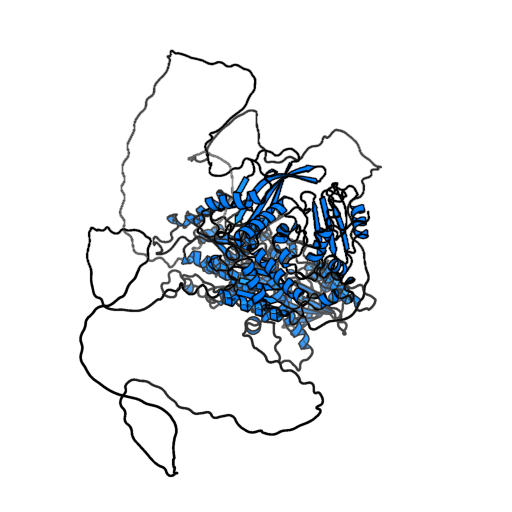 583 ? 59.561 5.497 32.752 1.00 24.78 583 ALA A O 1
ATOM 4654 N N . PRO A 1 584 ? 60.297 3.995 31.238 1.00 43.22 584 PRO A N 1
ATOM 4655 C CA . PRO A 1 584 ? 60.204 3.143 30.036 1.00 43.22 584 PRO A CA 1
ATOM 4656 C C . PRO A 1 584 ? 61.168 1.915 29.945 1.00 43.22 584 PRO A C 1
ATOM 4658 O O . PRO A 1 584 ? 62.015 1.700 30.798 1.00 43.22 584 PRO A O 1
ATOM 4661 N N . ALA A 1 585 ? 61.075 1.202 28.809 1.00 25.89 585 ALA A N 1
ATOM 4662 C CA . ALA A 1 585 ? 62.164 0.584 28.016 1.00 25.89 585 ALA A CA 1
ATOM 4663 C C . ALA A 1 585 ? 63.057 -0.596 28.522 1.00 25.89 585 ALA A C 1
ATOM 4665 O O . ALA A 1 585 ? 63.852 -0.461 29.440 1.00 25.89 585 ALA A O 1
ATOM 4666 N N . PHE A 1 586 ? 63.087 -1.636 27.663 1.00 26.66 586 PHE A N 1
ATOM 4667 C CA . PHE A 1 586 ? 64.248 -2.428 27.171 1.00 26.66 586 PHE A CA 1
ATOM 4668 C C . PHE A 1 586 ? 64.913 -3.587 27.969 1.00 26.66 586 PHE A C 1
ATOM 4670 O O . PHE A 1 586 ? 65.291 -3.444 29.119 1.00 26.66 586 PHE A O 1
ATOM 4677 N N . MET A 1 587 ? 65.145 -4.685 27.214 1.00 26.78 587 MET A N 1
ATOM 4678 C CA . MET A 1 587 ? 66.137 -5.794 27.311 1.00 26.78 587 MET A CA 1
ATOM 4679 C C . MET A 1 587 ? 66.405 -6.477 28.675 1.00 26.78 587 MET A C 1
ATOM 4681 O O . MET A 1 587 ? 66.875 -5.859 29.617 1.00 26.78 587 MET A O 1
ATOM 4685 N N . ASP A 1 588 ? 66.103 -7.770 28.862 1.00 26.45 588 ASP A N 1
ATOM 4686 C CA . ASP A 1 588 ? 66.701 -8.982 28.234 1.00 26.45 588 ASP A CA 1
ATOM 4687 C C . ASP A 1 588 ? 68.123 -9.340 28.729 1.00 26.45 588 ASP A C 1
ATOM 4689 O O . ASP A 1 588 ? 69.094 -8.732 28.275 1.00 26.45 588 ASP A O 1
ATOM 4693 N N . LYS A 1 589 ? 68.235 -10.376 29.596 1.00 27.28 589 LYS A N 1
ATOM 4694 C CA . LYS A 1 589 ? 69.141 -11.543 29.405 1.00 27.28 589 LYS A CA 1
ATOM 4695 C C . LYS A 1 589 ? 69.145 -12.611 30.524 1.00 27.28 589 LYS A C 1
ATOM 4697 O O . LYS A 1 589 ? 69.081 -12.303 31.705 1.00 27.28 589 LYS A O 1
ATOM 4702 N N . MET A 1 590 ? 69.388 -13.855 30.087 1.00 24.39 590 MET A N 1
ATOM 4703 C CA . MET A 1 590 ? 70.162 -14.947 30.731 1.00 24.39 590 MET A CA 1
ATOM 4704 C C . MET A 1 590 ? 69.785 -15.516 32.123 1.00 24.39 590 MET A C 1
ATOM 4706 O O . MET A 1 590 ? 70.245 -15.065 33.164 1.00 24.39 590 MET A O 1
ATOM 4710 N N . SER A 1 591 ? 69.110 -16.673 32.083 1.00 30.05 591 SER A N 1
ATOM 4711 C CA . SER A 1 591 ? 69.536 -17.973 32.663 1.00 30.05 591 SER A CA 1
ATOM 4712 C C . SER A 1 591 ? 70.548 -18.036 33.833 1.00 30.05 591 SER A C 1
ATOM 4714 O O . SER A 1 591 ? 71.725 -17.728 33.637 1.00 30.05 591 SER A O 1
ATOM 4716 N N . ASN A 1 592 ? 70.186 -18.742 34.921 1.00 25.69 592 ASN A N 1
ATOM 4717 C CA . ASN A 1 592 ? 70.681 -20.118 35.171 1.00 25.69 592 ASN A CA 1
ATOM 4718 C C . ASN A 1 592 ? 69.949 -20.856 36.324 1.00 25.69 592 ASN A C 1
ATOM 4720 O O . ASN A 1 592 ? 69.064 -20.297 36.963 1.00 25.69 592 ASN A O 1
ATOM 4724 N N . SER A 1 593 ? 70.274 -22.143 36.520 1.00 28.53 593 SER A N 1
ATOM 4725 C CA . SER A 1 593 ? 69.589 -23.125 37.395 1.00 28.53 593 SER A CA 1
ATOM 4726 C C . SER A 1 593 ? 70.341 -23.417 38.711 1.00 28.53 593 SER A C 1
ATOM 4728 O O . SER A 1 593 ? 71.550 -23.193 38.741 1.00 28.53 593 SER A O 1
ATOM 4730 N N . LEU A 1 594 ? 69.660 -23.975 39.742 1.00 29.06 594 LEU A N 1
ATOM 4731 C CA . LEU A 1 594 ? 69.999 -25.249 40.450 1.00 29.06 594 LEU A CA 1
ATOM 4732 C C . LEU A 1 594 ? 69.384 -25.400 41.879 1.00 29.06 594 LEU A C 1
ATOM 4734 O O . LEU A 1 594 ? 69.633 -24.563 42.735 1.00 29.06 594 LEU A O 1
ATOM 4738 N N . ASN A 1 595 ? 68.754 -26.568 42.140 1.00 30.14 595 ASN A N 1
ATOM 4739 C CA . ASN A 1 595 ? 68.821 -27.422 43.366 1.00 30.14 595 ASN A CA 1
ATOM 4740 C C . ASN A 1 595 ? 68.345 -26.925 44.772 1.00 30.14 595 ASN A C 1
ATOM 4742 O O . ASN A 1 595 ? 68.316 -25.732 45.024 1.00 30.14 595 ASN A O 1
ATOM 4746 N N . THR A 1 596 ? 68.034 -27.744 45.811 1.00 34.06 596 THR A N 1
ATOM 4747 C CA . THR A 1 596 ? 67.563 -29.162 46.035 1.00 34.06 596 THR A CA 1
ATOM 4748 C C . THR A 1 596 ? 67.262 -29.384 47.544 1.00 34.06 596 THR A C 1
ATOM 4750 O O . THR A 1 596 ? 68.032 -28.853 48.339 1.00 34.06 596 THR A O 1
ATOM 4753 N N . ALA A 1 597 ? 66.290 -30.247 47.928 1.00 26.66 597 ALA A N 1
ATOM 4754 C CA . ALA A 1 597 ? 66.196 -31.097 49.165 1.00 26.66 597 ALA A CA 1
ATOM 4755 C C . ALA A 1 597 ? 64.714 -31.470 49.475 1.00 26.66 597 ALA A C 1
ATOM 4757 O O . ALA A 1 597 ? 63.844 -30.678 49.141 1.00 26.66 597 ALA A O 1
ATOM 4758 N N . SER A 1 598 ? 64.306 -32.577 50.129 1.00 27.08 598 SER A N 1
ATOM 4759 C CA . SER A 1 598 ? 64.936 -33.862 50.541 1.00 27.08 598 SER A CA 1
ATOM 4760 C C . SER A 1 598 ? 63.838 -34.952 50.780 1.00 27.08 598 SER A C 1
ATOM 4762 O O . SER A 1 598 ? 62.661 -34.669 50.569 1.00 27.08 598 SER A O 1
ATOM 4764 N N . SER A 1 599 ? 64.185 -36.200 51.151 1.00 32.31 599 SER A N 1
ATOM 4765 C CA . SER A 1 599 ? 63.281 -37.396 51.224 1.00 32.31 599 SER A CA 1
ATOM 4766 C C . SER A 1 599 ? 63.304 -38.082 52.620 1.00 32.31 599 SER A C 1
ATOM 4768 O O . SER A 1 599 ? 64.028 -37.556 53.469 1.00 32.31 599 SER A O 1
ATOM 4770 N N . PRO A 1 600 ? 62.582 -39.210 52.921 1.00 55.12 600 PRO A N 1
ATOM 4771 C CA . PRO A 1 600 ? 62.993 -40.577 52.468 1.00 55.12 600 PRO A CA 1
ATOM 4772 C C . PRO A 1 600 ? 61.916 -41.726 52.381 1.00 55.12 600 PRO A C 1
ATOM 4774 O O . PRO A 1 600 ? 60.821 -41.583 52.911 1.00 55.12 600 PRO A O 1
ATOM 4777 N N . VAL A 1 601 ? 62.320 -42.924 51.863 1.00 32.22 601 VAL A N 1
ATOM 4778 C CA . VAL A 1 601 ? 61.720 -44.300 52.089 1.00 32.22 601 VAL A CA 1
ATOM 4779 C C . VAL A 1 601 ? 60.347 -44.585 51.390 1.00 32.22 601 VAL A C 1
ATOM 4781 O O . VAL A 1 601 ? 59.558 -43.665 51.270 1.00 32.22 601 VAL A O 1
ATOM 4784 N N . HIS A 1 602 ? 59.911 -45.768 50.875 1.00 33.91 602 HIS A N 1
ATOM 4785 C CA . HIS A 1 602 ? 60.399 -47.155 50.554 1.00 33.91 602 HIS A CA 1
ATOM 4786 C C . HIS A 1 602 ? 59.327 -47.881 49.631 1.00 33.91 602 HIS A C 1
ATOM 4788 O O . HIS A 1 602 ? 58.410 -47.187 49.213 1.00 33.91 602 HIS A O 1
ATOM 4794 N N . LYS A 1 603 ? 59.270 -49.187 49.229 1.00 27.80 603 LYS A N 1
ATOM 4795 C CA . LYS A 1 603 ? 60.037 -50.457 49.444 1.00 27.80 603 LYS A CA 1
ATOM 4796 C C . LYS A 1 603 ? 59.862 -51.516 48.294 1.00 27.80 603 LYS A C 1
ATOM 4798 O O . LYS A 1 603 ? 58.844 -51.559 47.622 1.00 27.80 603 LYS A O 1
ATOM 4803 N N . THR A 1 604 ? 60.864 -52.396 48.168 1.00 25.16 604 THR A N 1
ATOM 4804 C CA . THR A 1 604 ? 61.021 -53.782 47.604 1.00 25.16 604 THR A CA 1
ATOM 4805 C C . THR A 1 604 ? 59.860 -54.666 47.039 1.00 25.16 604 THR A C 1
ATOM 4807 O O . THR A 1 604 ? 59.030 -55.136 47.813 1.00 25.16 604 THR A O 1
ATOM 4810 N N . SER A 1 605 ? 59.890 -54.987 45.721 1.00 25.77 605 SER A N 1
ATOM 4811 C CA . SER A 1 605 ? 60.326 -56.254 45.009 1.00 25.77 605 SER A CA 1
ATOM 4812 C C . SER A 1 605 ? 60.185 -57.683 45.645 1.00 25.77 605 SER A C 1
ATOM 4814 O O . SER A 1 605 ? 60.048 -57.729 46.865 1.00 25.77 605 SER A O 1
ATOM 4816 N N . PRO A 1 606 ? 60.340 -58.859 44.928 1.00 47.50 606 PRO A N 1
ATOM 4817 C CA . PRO A 1 606 ? 60.668 -59.143 43.491 1.00 47.50 606 PRO A CA 1
ATOM 4818 C C . PRO A 1 606 ? 59.960 -60.349 42.729 1.00 47.50 606 PRO A C 1
ATOM 4820 O O . PRO A 1 606 ? 59.513 -61.315 43.330 1.00 47.50 606 PRO A O 1
ATOM 4823 N N . SER A 1 607 ? 59.990 -60.322 41.375 1.00 29.70 607 SER A N 1
ATOM 4824 C CA . SER A 1 607 ? 60.149 -61.405 40.331 1.00 29.70 607 SER A CA 1
ATOM 4825 C C . SER A 1 607 ? 59.591 -62.866 40.416 1.00 29.70 607 SER A C 1
ATOM 4827 O O . SER A 1 607 ? 59.979 -63.596 41.324 1.00 29.70 607 SER A O 1
ATOM 4829 N N . LEU A 1 608 ? 58.972 -63.390 39.320 1.00 31.67 608 LEU A N 1
ATOM 4830 C CA . LEU A 1 608 ? 59.586 -64.332 38.316 1.00 31.67 608 LEU A CA 1
ATOM 4831 C C . LEU A 1 608 ? 58.627 -64.941 37.223 1.00 31.67 608 LEU A C 1
ATOM 4833 O O . LEU A 1 608 ? 57.668 -65.620 37.560 1.00 31.67 608 LEU A O 1
ATOM 4837 N N . ARG A 1 609 ? 59.043 -64.822 35.939 1.00 31.39 609 ARG A N 1
ATOM 4838 C CA . ARG A 1 609 ? 58.963 -65.755 34.761 1.00 31.39 609 ARG A CA 1
ATOM 4839 C C . ARG A 1 609 ? 57.686 -66.127 33.939 1.00 31.39 609 ARG A C 1
ATOM 4841 O O . ARG A 1 609 ? 56.773 -66.785 34.411 1.00 31.39 609 ARG A O 1
ATOM 4848 N N . ASP A 1 610 ? 57.838 -65.850 32.628 1.00 32.00 610 ASP A N 1
ATOM 4849 C CA . ASP A 1 610 ? 57.645 -66.680 31.405 1.00 32.00 610 ASP A CA 1
ATOM 4850 C C . ASP A 1 610 ? 56.255 -67.070 30.836 1.00 32.00 610 ASP A C 1
ATOM 4852 O O . ASP A 1 610 ? 55.628 -68.017 31.300 1.00 32.00 610 ASP A O 1
ATOM 4856 N N . LEU A 1 611 ? 55.896 -66.501 29.661 1.00 31.28 611 LEU A N 1
ATOM 4857 C CA . LEU A 1 611 ? 56.040 -67.171 28.336 1.00 31.28 611 LEU A CA 1
ATOM 4858 C C . LEU A 1 611 ? 55.644 -66.288 27.114 1.00 31.28 611 LEU A C 1
ATOM 4860 O O . LEU A 1 611 ? 54.604 -65.640 27.140 1.00 31.28 611 LEU A O 1
ATOM 4864 N N . SER A 1 612 ? 56.408 -66.390 26.004 1.00 27.58 612 SER A N 1
ATOM 4865 C CA . SER A 1 612 ? 56.168 -65.843 24.627 1.00 27.58 612 SER A CA 1
ATOM 4866 C C . SER A 1 612 ? 56.103 -64.297 24.455 1.00 27.58 612 SER A C 1
ATOM 4868 O O . SER A 1 612 ? 55.613 -63.614 25.342 1.00 27.58 612 SER A O 1
ATOM 4870 N N . SER A 1 613 ? 56.522 -63.617 23.364 1.00 32.03 613 SER A N 1
ATOM 4871 C CA . SER A 1 613 ? 57.371 -63.865 22.155 1.00 32.03 613 SER A CA 1
ATOM 4872 C C . SER A 1 613 ? 57.309 -62.594 21.248 1.00 32.03 613 SER A C 1
ATOM 4874 O O . SER A 1 613 ? 56.297 -61.908 21.334 1.00 32.03 613 SER A O 1
ATOM 4876 N N . SER A 1 614 ? 58.171 -62.206 20.285 1.00 30.02 614 SER A N 1
ATOM 4877 C CA . SER A 1 614 ? 59.580 -62.442 19.849 1.00 30.02 614 SER A CA 1
ATOM 4878 C C . SER A 1 614 ? 59.771 -61.700 18.490 1.00 30.02 614 SER A C 1
ATOM 4880 O O . SER A 1 614 ? 58.811 -61.710 17.727 1.00 30.02 614 SER A O 1
ATOM 4882 N N . LEU A 1 615 ? 60.886 -61.116 18.010 1.00 29.62 615 LEU A N 1
ATOM 4883 C CA . LEU A 1 615 ? 62.247 -60.754 18.476 1.00 29.62 615 LEU A CA 1
ATOM 4884 C C . LEU A 1 615 ? 62.818 -59.653 17.503 1.00 29.62 615 LEU A C 1
ATOM 4886 O O . LEU A 1 615 ? 62.271 -59.528 16.406 1.00 29.62 615 LEU A O 1
ATOM 4890 N N . PRO A 1 616 ? 63.870 -58.861 17.841 1.00 43.97 616 PRO A N 1
ATOM 4891 C CA . PRO A 1 616 ? 64.278 -57.661 17.070 1.00 43.97 616 PRO A CA 1
ATOM 4892 C C . PRO A 1 616 ? 65.692 -57.665 16.407 1.00 43.97 616 PRO A C 1
ATOM 4894 O O . PRO A 1 616 ? 66.519 -58.524 16.686 1.00 43.97 616 PRO A O 1
ATOM 4897 N N . GLU A 1 617 ? 65.959 -56.578 15.654 1.00 31.55 617 GLU A N 1
ATOM 4898 C CA . GLU A 1 617 ? 67.241 -55.833 15.478 1.00 31.55 617 GLU A CA 1
ATOM 4899 C C . GLU A 1 617 ? 68.351 -56.163 14.428 1.00 31.55 617 GLU A C 1
ATOM 4901 O O . GLU A 1 617 ? 68.672 -57.304 14.123 1.00 31.55 617 GLU A O 1
ATOM 4906 N N . LEU A 1 618 ? 68.987 -55.052 13.982 1.00 30.80 618 LEU A N 1
ATOM 4907 C CA . LEU A 1 618 ? 70.376 -54.814 13.499 1.00 30.80 618 LEU A CA 1
ATOM 4908 C C . LEU A 1 618 ? 70.947 -55.442 12.198 1.00 30.80 618 LEU A C 1
ATOM 4910 O O . LEU A 1 618 ? 71.138 -56.649 12.099 1.00 30.80 618 LEU A O 1
ATOM 4914 N N . THR A 1 619 ? 71.446 -54.586 11.277 1.00 29.53 619 THR A N 1
ATOM 4915 C CA . THR A 1 619 ? 72.891 -54.421 10.896 1.00 29.53 619 THR A CA 1
ATOM 4916 C C . THR A 1 619 ? 73.117 -53.350 9.785 1.00 29.53 619 THR A C 1
ATOM 4918 O O . THR A 1 619 ? 72.168 -52.719 9.332 1.00 29.53 619 THR A O 1
ATOM 4921 N N . ASN A 1 620 ? 74.383 -53.063 9.421 1.00 36.50 620 ASN A N 1
ATOM 4922 C CA . ASN A 1 620 ? 74.902 -51.963 8.558 1.00 36.50 620 ASN A CA 1
ATOM 4923 C C . ASN A 1 620 ? 76.287 -52.393 7.962 1.00 36.50 620 ASN A C 1
ATOM 4925 O O . ASN A 1 620 ? 76.806 -53.384 8.486 1.00 36.50 620 ASN A O 1
ATOM 4929 N N . PRO A 1 621 ? 77.010 -51.675 7.048 1.00 62.16 621 PRO A N 1
ATOM 4930 C CA . PRO A 1 621 ? 76.658 -50.592 6.090 1.00 62.16 621 PRO A CA 1
ATOM 4931 C C . PRO A 1 621 ? 77.306 -50.696 4.650 1.00 62.16 621 PRO A C 1
ATOM 4933 O O . PRO A 1 621 ? 78.282 -51.415 4.469 1.00 62.16 621 PRO A O 1
ATOM 4936 N N . LEU A 1 622 ? 76.886 -49.837 3.684 1.00 35.75 622 LEU A N 1
ATOM 4937 C CA . LEU A 1 622 ? 77.557 -49.461 2.385 1.00 35.75 622 LEU A CA 1
ATOM 4938 C C . LEU A 1 622 ? 77.827 -50.569 1.312 1.00 35.75 622 LEU A C 1
ATOM 4940 O O . LEU A 1 622 ? 77.854 -51.744 1.661 1.00 35.75 622 LEU A O 1
ATOM 4944 N N . PRO A 1 623 ? 78.122 -50.251 0.015 1.00 43.19 623 PRO A N 1
ATOM 4945 C CA . PRO A 1 623 ? 77.956 -49.016 -0.785 1.00 43.19 623 PRO A CA 1
ATOM 4946 C C . PRO A 1 623 ? 76.984 -49.200 -2.005 1.00 43.19 623 PRO A C 1
ATOM 4948 O O . PRO A 1 623 ? 76.206 -50.145 -2.041 1.00 43.19 623 PRO A O 1
ATOM 4951 N N . GLY A 1 624 ? 76.994 -48.290 -3.003 1.00 24.00 624 GLY A N 1
ATOM 4952 C CA . GLY A 1 624 ? 76.174 -48.358 -4.247 1.00 24.00 624 GLY A CA 1
ATOM 4953 C C . GLY A 1 624 ? 76.711 -49.305 -5.353 1.00 24.00 624 GLY A C 1
ATOM 4954 O O . GLY A 1 624 ? 77.701 -49.989 -5.091 1.00 24.00 624 GLY A O 1
ATOM 4955 N N . PRO A 1 625 ? 76.143 -49.339 -6.595 1.00 37.69 625 PRO A N 1
ATOM 4956 C CA . PRO A 1 625 ? 75.706 -48.162 -7.370 1.00 37.69 625 PRO A CA 1
ATOM 4957 C C . PRO A 1 625 ? 74.401 -48.341 -8.213 1.00 37.69 625 PRO A C 1
ATOM 4959 O O . PRO A 1 625 ? 73.564 -49.195 -7.954 1.00 37.69 625 PRO A O 1
ATOM 4962 N N . SER A 1 626 ? 74.232 -47.487 -9.233 1.00 25.05 626 SER A N 1
ATOM 4963 C CA . SER A 1 626 ? 73.148 -47.428 -10.237 1.00 25.05 626 SER A CA 1
ATOM 4964 C C . SER A 1 626 ? 73.059 -48.609 -11.228 1.00 25.05 626 SER A C 1
ATOM 4966 O O . SER A 1 626 ? 74.076 -49.262 -11.454 1.00 25.05 626 SER A O 1
ATOM 4968 N N . ARG A 1 627 ? 71.947 -48.654 -12.003 1.00 22.61 627 ARG A N 1
ATOM 4969 C CA . ARG A 1 627 ? 71.634 -49.519 -13.183 1.00 22.61 627 ARG A CA 1
ATOM 4970 C C . ARG A 1 627 ? 71.109 -50.924 -12.826 1.00 22.61 627 ARG A C 1
ATOM 4972 O O . ARG A 1 627 ? 71.405 -51.413 -11.751 1.00 22.61 627 ARG A O 1
ATOM 4979 N N . SER A 1 628 ? 70.399 -51.666 -13.688 1.00 22.38 628 SER A N 1
ATOM 4980 C CA . SER A 1 628 ? 69.449 -51.364 -14.792 1.00 22.38 628 SER A CA 1
ATOM 4981 C C . SER A 1 628 ? 68.930 -52.696 -15.362 1.00 22.38 628 SER A C 1
ATOM 4983 O O . SER A 1 628 ? 69.739 -53.616 -15.450 1.00 22.38 628 SER A O 1
ATOM 4985 N N . SER A 1 629 ? 67.704 -52.752 -15.914 1.00 24.34 629 SER A N 1
ATOM 4986 C CA . SER A 1 629 ? 67.197 -53.852 -16.785 1.00 24.34 629 SER A CA 1
ATOM 4987 C C . SER A 1 629 ? 67.096 -55.256 -16.129 1.00 24.34 629 SER A C 1
ATOM 4989 O O . SER A 1 629 ? 67.668 -55.479 -15.072 1.00 24.34 629 SER A O 1
ATOM 4991 N N . SER A 1 630 ? 66.419 -56.273 -16.679 1.00 30.09 630 SER A N 1
ATOM 4992 C CA . SER A 1 630 ? 65.140 -56.326 -17.423 1.00 30.09 630 SER A CA 1
ATOM 4993 C C . SER A 1 630 ? 64.737 -57.796 -17.639 1.00 30.09 630 SER A C 1
ATOM 4995 O O . SER A 1 630 ? 65.516 -58.526 -18.249 1.00 30.09 630 SER A O 1
ATOM 4997 N N . SER A 1 631 ? 63.514 -58.199 -17.273 1.00 30.39 631 SER A N 1
ATOM 4998 C CA . SER A 1 631 ? 62.915 -59.470 -17.729 1.00 30.39 631 SER A CA 1
ATOM 4999 C C . SER A 1 631 ? 61.388 -59.369 -17.751 1.00 30.39 631 SER A C 1
ATOM 5001 O O . SER A 1 631 ? 60.776 -59.116 -16.717 1.00 30.39 631 SER A O 1
ATOM 5003 N N . THR A 1 632 ? 60.763 -59.590 -18.906 1.00 37.78 632 THR A N 1
ATOM 5004 C CA . THR A 1 632 ? 59.322 -59.897 -19.009 1.00 37.78 632 THR A CA 1
ATOM 5005 C C . THR A 1 632 ? 59.118 -61.420 -18.950 1.00 37.78 632 THR A C 1
ATOM 5007 O O . THR A 1 632 ? 60.095 -62.173 -18.954 1.00 37.78 632 THR A O 1
ATOM 5010 N N . PRO A 1 633 ? 57.868 -61.903 -18.978 1.00 38.59 633 PRO A N 1
ATOM 5011 C CA . PRO A 1 633 ? 57.506 -62.668 -20.173 1.00 38.59 633 PRO A CA 1
ATOM 5012 C C . PRO A 1 633 ? 56.166 -62.277 -20.820 1.00 38.59 633 PRO A C 1
ATOM 5014 O O . PRO A 1 633 ? 55.330 -61.577 -20.260 1.00 38.59 633 PRO A O 1
ATOM 5017 N N . ALA A 1 634 ? 56.034 -62.748 -22.058 1.00 27.73 634 ALA A N 1
ATOM 5018 C CA . ALA A 1 634 ? 54.876 -62.701 -22.954 1.00 27.73 634 ALA A CA 1
ATOM 5019 C C . ALA A 1 634 ? 53.734 -63.656 -22.462 1.00 27.73 634 ALA A C 1
ATOM 5021 O O . ALA A 1 634 ? 53.928 -64.259 -21.404 1.00 27.73 634 ALA A O 1
ATOM 5022 N N . PRO A 1 635 ? 52.610 -63.904 -23.196 1.00 44.81 635 PRO A N 1
ATOM 5023 C CA . PRO A 1 635 ? 52.336 -63.522 -24.594 1.00 44.81 635 PRO A CA 1
ATOM 5024 C C . PRO A 1 635 ? 50.888 -63.135 -25.023 1.00 44.81 635 PRO A C 1
ATOM 5026 O O . PRO A 1 635 ? 49.907 -63.460 -24.373 1.00 44.81 635 PRO A O 1
ATOM 5029 N N . LEU A 1 636 ? 50.817 -62.570 -26.246 1.00 28.62 636 LEU A N 1
ATOM 5030 C CA . LEU A 1 636 ? 49.739 -62.654 -27.267 1.00 28.62 636 LEU A CA 1
ATOM 5031 C C . LEU A 1 636 ? 48.331 -62.052 -27.010 1.00 28.62 636 LEU A C 1
ATOM 5033 O O . LEU A 1 636 ? 47.604 -62.465 -26.118 1.00 28.62 636 LEU A O 1
ATOM 5037 N N . GLY A 1 637 ? 47.880 -61.197 -27.948 1.00 27.95 637 GLY A N 1
ATOM 5038 C CA . GLY A 1 637 ? 46.462 -60.834 -28.139 1.00 27.95 637 GLY A CA 1
ATOM 5039 C C . GLY A 1 637 ? 46.229 -59.520 -28.912 1.00 27.95 637 GLY A C 1
ATOM 5040 O O . GLY A 1 637 ? 46.505 -58.446 -28.394 1.00 27.95 637 GLY A O 1
ATOM 5041 N N . ALA A 1 638 ? 45.696 -59.593 -30.138 1.00 32.97 638 ALA A N 1
ATOM 5042 C CA . ALA A 1 638 ? 45.173 -58.466 -30.944 1.00 32.97 638 ALA A CA 1
ATOM 5043 C C . ALA A 1 638 ? 43.769 -58.862 -31.491 1.00 32.97 638 ALA A C 1
ATOM 5045 O O . ALA A 1 638 ? 43.417 -60.030 -31.298 1.00 32.97 638 ALA A O 1
ATOM 5046 N N . PRO A 1 639 ? 42.936 -57.990 -32.120 1.00 43.47 639 PRO A N 1
ATOM 5047 C CA . PRO A 1 639 ? 43.256 -57.002 -33.180 1.00 43.47 639 PRO A CA 1
ATOM 5048 C C . PRO A 1 639 ? 43.300 -55.532 -32.685 1.00 43.47 639 PRO A C 1
ATOM 5050 O O . PRO A 1 639 ? 42.653 -55.202 -31.702 1.00 43.47 639 PRO A O 1
ATOM 5053 N N . GLN A 1 640 ? 44.184 -54.648 -33.183 1.00 28.80 640 GLN A N 1
ATOM 5054 C CA . GLN A 1 640 ? 44.117 -53.829 -34.427 1.00 28.80 640 GLN A CA 1
ATOM 5055 C C . GLN A 1 640 ? 42.981 -52.776 -34.454 1.00 28.80 640 GLN A C 1
ATOM 5057 O O . GLN A 1 640 ? 41.828 -53.143 -34.282 1.00 28.80 640 GLN A O 1
ATOM 5062 N N . SER A 1 641 ? 43.197 -51.481 -34.764 1.00 30.05 641 SER A N 1
ATOM 5063 C CA . SER A 1 641 ? 44.414 -50.659 -35.041 1.00 30.05 641 SER A CA 1
ATOM 5064 C C . SER A 1 641 ? 44.047 -49.139 -34.941 1.00 30.05 641 SER A C 1
ATOM 5066 O O . SER A 1 641 ? 42.964 -48.869 -34.438 1.00 30.05 641 SER A O 1
ATOM 5068 N N . ARG A 1 642 ? 44.788 -48.069 -35.321 1.00 25.95 642 ARG A N 1
ATOM 5069 C CA . ARG A 1 642 ? 46.017 -47.775 -36.122 1.00 25.95 642 ARG A CA 1
ATOM 5070 C C . ARG A 1 642 ? 46.589 -46.389 -35.667 1.00 25.95 642 ARG A C 1
ATOM 5072 O O . ARG A 1 642 ? 45.825 -45.574 -35.173 1.00 25.95 642 ARG A O 1
ATOM 5079 N N . SER A 1 643 ? 47.910 -46.137 -35.636 1.00 28.42 643 SER A N 1
ATOM 5080 C CA . SER A 1 643 ? 48.707 -45.238 -36.536 1.00 28.42 643 SER A CA 1
ATOM 5081 C C . SER A 1 643 ? 48.030 -43.933 -37.040 1.00 28.42 643 SER A C 1
ATOM 5083 O O . SER A 1 643 ? 46.931 -44.042 -37.572 1.00 28.42 643 SER A O 1
ATOM 5085 N N . TYR A 1 644 ? 48.605 -42.713 -37.067 1.00 24.61 644 TYR A N 1
ATOM 5086 C CA . TYR A 1 644 ? 49.959 -42.130 -36.832 1.00 24.61 644 TYR A CA 1
ATOM 5087 C C . TYR A 1 644 ? 49.788 -40.680 -36.275 1.00 24.61 644 TYR A C 1
ATOM 5089 O O . TYR A 1 644 ? 48.708 -40.126 -36.434 1.00 24.61 644 TYR A O 1
ATOM 5097 N N . ILE A 1 645 ? 50.660 -40.048 -35.465 1.00 25.95 645 ILE A N 1
ATOM 5098 C CA . ILE A 1 645 ? 52.083 -39.605 -35.564 1.00 25.95 645 ILE A CA 1
ATOM 5099 C C . ILE A 1 645 ? 52.350 -38.330 -36.424 1.00 25.95 645 ILE A C 1
ATOM 5101 O O . ILE A 1 645 ? 52.190 -38.345 -37.636 1.00 25.95 645 ILE A O 1
ATOM 5105 N N . SER A 1 646 ? 52.865 -37.287 -35.734 1.00 25.81 646 SER A N 1
ATOM 5106 C CA . SER A 1 646 ? 53.675 -36.103 -36.144 1.00 25.81 646 SER A CA 1
ATOM 5107 C C . SER A 1 646 ? 53.199 -35.081 -37.200 1.00 25.81 646 SER A C 1
ATOM 5109 O O . SER A 1 646 ? 53.047 -35.436 -38.363 1.00 25.81 646 SER A O 1
ATOM 5111 N N . ALA A 1 647 ? 53.246 -33.780 -36.845 1.00 24.94 647 ALA A N 1
ATOM 5112 C CA . ALA A 1 647 ? 54.267 -32.831 -37.353 1.00 24.94 647 ALA A CA 1
ATOM 5113 C C . ALA A 1 647 ? 54.299 -31.467 -36.598 1.00 24.94 647 ALA A C 1
ATOM 5115 O O . ALA A 1 647 ? 53.273 -30.945 -36.177 1.00 24.94 647 ALA A O 1
ATOM 5116 N N . LEU A 1 648 ? 55.502 -30.893 -36.477 1.00 29.34 648 LEU A N 1
ATOM 5117 C CA . LEU A 1 648 ? 55.875 -29.492 -36.149 1.00 29.34 648 LEU A CA 1
ATOM 5118 C C . LEU A 1 648 ? 56.761 -28.984 -37.340 1.00 29.34 648 LEU A C 1
ATOM 5120 O O . LEU A 1 648 ? 57.037 -29.835 -38.193 1.00 29.34 648 LEU A O 1
ATOM 5124 N N . PRO A 1 649 ? 57.265 -27.718 -37.464 1.00 44.50 649 PRO A N 1
ATOM 5125 C CA . PRO A 1 649 ? 57.417 -26.665 -36.440 1.00 44.50 649 PRO A CA 1
ATOM 5126 C C . PRO A 1 649 ? 57.185 -25.170 -36.846 1.00 44.50 649 PRO A C 1
ATOM 5128 O O . PRO A 1 649 ? 57.171 -24.793 -38.009 1.00 44.50 649 PRO A O 1
ATOM 5131 N N . ASN A 1 650 ? 57.105 -24.323 -35.808 1.00 28.94 650 ASN A N 1
ATOM 5132 C CA . ASN A 1 650 ? 57.696 -22.980 -35.573 1.00 28.94 650 ASN A CA 1
ATOM 5133 C C . ASN A 1 650 ? 58.280 -22.112 -36.723 1.00 28.94 650 ASN A C 1
ATOM 5135 O O . ASN A 1 650 ? 59.143 -22.587 -37.455 1.00 28.94 650 ASN A O 1
ATOM 5139 N N . GLN A 1 651 ? 58.039 -20.783 -36.658 1.00 30.08 651 GLN A N 1
ATOM 5140 C CA . GLN A 1 651 ? 59.012 -19.666 -36.411 1.00 30.08 651 GLN A CA 1
ATOM 5141 C C . GLN A 1 651 ? 58.420 -18.289 -36.844 1.00 30.08 651 GLN A C 1
ATOM 5143 O O . GLN A 1 651 ? 57.581 -18.271 -37.735 1.00 30.08 651 GLN A O 1
ATOM 5148 N N . ALA A 1 652 ? 58.767 -17.101 -36.304 1.00 27.53 652 ALA A N 1
ATOM 5149 C CA . ALA A 1 652 ? 59.608 -16.677 -35.159 1.00 27.53 652 ALA A CA 1
ATOM 5150 C C . ALA A 1 652 ? 59.313 -15.191 -34.749 1.00 27.53 652 ALA A C 1
ATOM 5152 O O . ALA A 1 652 ? 58.429 -14.565 -35.325 1.00 27.53 652 ALA A O 1
ATOM 5153 N N . ASN A 1 653 ? 60.132 -14.638 -33.830 1.00 25.80 653 ASN A N 1
ATOM 5154 C CA . ASN A 1 653 ? 60.364 -13.215 -33.457 1.00 25.80 653 ASN A CA 1
ATOM 5155 C C . ASN A 1 653 ? 59.464 -12.602 -32.346 1.00 25.80 653 ASN A C 1
ATOM 5157 O O . ASN A 1 653 ? 58.314 -12.282 -32.611 1.00 25.80 653 ASN A O 1
ATOM 5161 N N . SER A 1 654 ? 59.852 -12.448 -31.062 1.00 26.27 654 SER A N 1
ATOM 5162 C CA . SER A 1 654 ? 61.096 -11.922 -30.416 1.00 26.27 654 SER A CA 1
ATOM 5163 C C . SER A 1 654 ? 61.282 -10.388 -30.533 1.00 26.27 654 SER A C 1
ATOM 5165 O O . SER A 1 654 ? 61.009 -9.879 -31.618 1.00 26.27 654 SER A O 1
ATOM 5167 N N . PRO A 1 655 ? 61.938 -9.672 -29.571 1.00 42.53 655 PRO A N 1
ATOM 5168 C CA . PRO A 1 655 ? 62.118 -9.927 -28.108 1.00 42.53 655 PRO A CA 1
ATOM 5169 C C . PRO A 1 655 ? 62.306 -8.663 -27.173 1.00 42.53 655 PRO A C 1
ATOM 5171 O O . PRO A 1 655 ? 62.340 -7.553 -27.677 1.00 42.53 655 PRO A O 1
ATOM 5174 N N . ILE A 1 656 ? 62.578 -8.877 -25.851 1.00 26.98 656 ILE A N 1
ATOM 5175 C CA . ILE A 1 656 ? 63.536 -8.135 -24.934 1.00 26.98 656 ILE A CA 1
ATOM 5176 C C . ILE A 1 656 ? 63.296 -6.611 -24.650 1.00 26.98 656 ILE A C 1
ATOM 5178 O O . ILE A 1 656 ? 62.894 -5.889 -25.543 1.00 26.98 656 ILE A O 1
ATOM 5182 N N . TRP A 1 657 ? 63.568 -5.954 -23.495 1.00 24.78 657 TRP A N 1
ATOM 5183 C CA . TRP A 1 657 ? 63.863 -6.212 -22.048 1.00 24.78 657 TRP A CA 1
ATOM 5184 C C . TRP A 1 657 ? 63.874 -4.826 -21.304 1.00 24.78 657 TRP A C 1
ATOM 5186 O O . TRP A 1 657 ? 63.598 -3.816 -21.937 1.00 24.78 657 TRP A O 1
ATOM 5196 N N . SER A 1 658 ? 64.334 -4.641 -20.047 1.00 25.44 658 SER A N 1
ATOM 5197 C CA . SER A 1 658 ? 63.867 -5.129 -18.722 1.00 25.44 658 SER A CA 1
ATOM 5198 C C . SER A 1 658 ? 64.746 -4.541 -17.576 1.00 25.44 658 SER A C 1
ATOM 5200 O O . SER A 1 658 ? 65.906 -4.244 -17.845 1.00 25.44 658 SER A O 1
ATOM 5202 N N . ARG A 1 659 ? 64.258 -4.535 -16.310 1.00 28.23 659 ARG A N 1
ATOM 5203 C CA . ARG A 1 659 ? 65.017 -4.360 -15.021 1.00 28.23 659 ARG A CA 1
ATOM 5204 C C . ARG A 1 659 ? 65.584 -2.939 -14.712 1.00 28.23 659 ARG A C 1
ATOM 5206 O O . ARG A 1 659 ? 65.895 -2.210 -15.637 1.00 28.23 659 ARG A O 1
ATOM 5213 N N . SER A 1 660 ? 65.753 -2.468 -13.454 1.00 25.78 660 SER A N 1
ATOM 5214 C CA . SER A 1 660 ? 65.403 -2.989 -12.097 1.00 25.78 660 SER A CA 1
ATOM 5215 C C . SER A 1 660 ? 65.655 -1.978 -10.934 1.00 25.78 660 SER A C 1
ATOM 5217 O O . SER A 1 660 ? 66.474 -1.085 -11.109 1.00 25.78 660 SER A O 1
ATOM 5219 N N . ILE A 1 661 ? 65.104 -2.275 -9.730 1.00 29.02 661 ILE A N 1
ATOM 5220 C CA . ILE A 1 661 ? 65.501 -1.864 -8.337 1.00 29.02 661 ILE A CA 1
ATOM 5221 C C . ILE A 1 661 ? 64.863 -0.573 -7.708 1.00 29.02 661 ILE A C 1
ATOM 5223 O O . ILE A 1 661 ? 64.597 0.366 -8.452 1.00 29.02 661 ILE A O 1
ATOM 5227 N N . PRO A 1 662 ? 64.553 -0.533 -6.372 1.00 40.12 662 PRO A N 1
ATOM 5228 C CA . PRO A 1 662 ? 63.743 0.509 -5.690 1.00 40.12 662 PRO A CA 1
ATOM 5229 C C . PRO A 1 662 ? 64.528 1.338 -4.623 1.00 40.12 662 PRO A C 1
ATOM 5231 O O . PRO A 1 662 ? 65.753 1.208 -4.564 1.00 40.12 662 PRO A O 1
ATOM 5234 N N . PRO A 1 663 ? 63.877 2.191 -3.785 1.00 38.12 663 PRO A N 1
ATOM 5235 C CA . PRO A 1 663 ? 63.426 1.735 -2.447 1.00 38.12 663 PRO A CA 1
ATOM 5236 C C . PRO A 1 663 ? 62.080 2.346 -1.936 1.00 38.12 663 PRO A C 1
ATOM 5238 O O . PRO A 1 663 ? 61.257 2.809 -2.719 1.00 38.12 663 PRO A O 1
ATOM 5241 N N . GLU A 1 664 ? 61.835 2.238 -0.623 1.00 28.70 664 GLU A N 1
ATOM 5242 C CA . GLU A 1 664 ? 60.555 2.302 0.115 1.00 28.70 664 GLU A CA 1
ATOM 5243 C C . GLU A 1 664 ? 59.866 3.676 0.281 1.00 28.70 664 GLU A C 1
ATOM 5245 O O . GLU A 1 664 ? 60.522 4.699 0.462 1.00 28.70 664 GLU A O 1
ATOM 5250 N N . LEU A 1 665 ? 58.530 3.648 0.424 1.00 26.41 665 LEU A N 1
ATOM 5251 C CA . LEU A 1 665 ? 57.790 4.146 1.606 1.00 26.41 665 LEU A CA 1
ATOM 5252 C C . LEU A 1 665 ? 56.346 3.592 1.574 1.00 26.41 665 LEU A C 1
ATOM 5254 O O . LEU A 1 665 ? 55.844 3.256 0.502 1.00 26.41 665 LEU A O 1
ATOM 5258 N N . GLY A 1 666 ? 55.700 3.397 2.731 1.00 23.47 666 GLY A N 1
ATOM 5259 C CA . GLY A 1 666 ? 54.513 2.527 2.839 1.00 23.47 666 GLY A CA 1
ATOM 5260 C C . GLY A 1 666 ? 53.250 3.158 3.434 1.00 23.47 666 GLY A C 1
ATOM 5261 O O . GLY A 1 666 ? 53.312 4.171 4.122 1.00 23.47 666 GLY A O 1
ATOM 5262 N N . GLY A 1 667 ? 52.109 2.484 3.229 1.00 23.14 667 GLY A N 1
ATOM 5263 C CA . GLY A 1 667 ? 50.864 2.713 3.974 1.00 23.14 667 GLY A CA 1
ATOM 5264 C C . GLY A 1 667 ? 49.576 2.702 3.137 1.00 23.14 667 GLY A C 1
ATOM 5265 O O . GLY A 1 667 ? 49.385 3.558 2.283 1.00 23.14 667 GLY A O 1
ATOM 5266 N N . GLY A 1 668 ? 48.637 1.807 3.476 1.00 24.50 668 GLY A N 1
ATOM 5267 C CA . GLY A 1 668 ? 47.200 2.052 3.270 1.00 24.50 668 GLY A CA 1
ATOM 5268 C C . GLY A 1 668 ? 46.432 1.218 2.227 1.00 24.50 668 GLY A C 1
ATOM 5269 O O . GLY A 1 668 ? 46.904 0.935 1.135 1.00 24.50 668 GLY A O 1
ATOM 5270 N N . VAL A 1 669 ? 45.177 0.922 2.598 1.00 26.88 669 VAL A N 1
ATOM 5271 C CA . VAL A 1 669 ? 44.015 0.530 1.766 1.00 26.88 669 VAL A CA 1
ATOM 5272 C C . VAL A 1 669 ? 44.047 -0.839 1.052 1.00 26.88 669 VAL A C 1
ATOM 5274 O O . VAL A 1 669 ? 44.557 -1.003 -0.051 1.00 26.88 669 VAL A O 1
ATOM 5277 N N . LYS A 1 670 ? 43.323 -1.812 1.631 1.00 29.80 670 LYS A N 1
ATOM 5278 C CA . LYS A 1 670 ? 42.739 -2.957 0.899 1.00 29.80 670 LYS A CA 1
ATOM 5279 C C . LYS A 1 670 ? 41.296 -2.630 0.481 1.00 29.80 670 LYS A C 1
ATOM 5281 O O . LYS A 1 670 ? 40.609 -1.889 1.178 1.00 29.80 670 LYS A O 1
ATOM 5286 N N . SER A 1 671 ? 40.846 -3.189 -0.647 1.00 33.50 671 SER A N 1
ATOM 5287 C CA . SER A 1 671 ? 39.555 -2.860 -1.280 1.00 33.50 671 SER A CA 1
ATOM 5288 C C . SER A 1 671 ? 38.324 -3.142 -0.402 1.00 33.50 671 SER A C 1
ATOM 5290 O O . SER A 1 671 ? 38.259 -4.145 0.307 1.00 33.50 671 SER A O 1
ATOM 5292 N N . VAL A 1 672 ? 37.322 -2.264 -0.509 1.00 33.16 672 VAL A N 1
ATOM 5293 C CA . VAL A 1 672 ? 36.072 -2.263 0.278 1.00 33.16 672 VAL A CA 1
ATOM 5294 C C . VAL A 1 672 ? 34.960 -3.126 -0.351 1.00 33.16 672 VAL A C 1
ATOM 5296 O O . VAL A 1 672 ? 34.005 -3.501 0.328 1.00 33.16 672 VAL A O 1
ATOM 5299 N N . TRP A 1 673 ? 35.096 -3.529 -1.618 1.00 31.91 673 TRP A N 1
ATOM 5300 C CA . TRP A 1 673 ? 34.040 -4.190 -2.409 1.00 31.91 673 TRP A CA 1
ATOM 5301 C C . TRP A 1 673 ? 33.712 -5.655 -2.038 1.00 31.91 673 TRP A C 1
ATOM 5303 O O . TRP A 1 673 ? 33.008 -6.338 -2.773 1.00 31.91 673 TRP A O 1
ATOM 5313 N N . GLY A 1 674 ? 34.172 -6.140 -0.880 1.00 32.66 674 GLY A N 1
ATOM 5314 C CA . GLY A 1 674 ? 33.934 -7.504 -0.383 1.00 32.66 674 GLY A CA 1
ATOM 5315 C C . GLY A 1 674 ? 32.941 -7.637 0.782 1.00 32.66 674 GLY A C 1
ATOM 5316 O O . GLY A 1 674 ? 32.931 -8.684 1.422 1.00 32.66 674 GLY A O 1
ATOM 5317 N N . LYS A 1 675 ? 32.165 -6.595 1.132 1.00 29.91 675 LYS A N 1
ATOM 5318 C CA . LYS A 1 675 ? 31.348 -6.570 2.373 1.00 29.91 675 LYS A CA 1
ATOM 5319 C C . LYS A 1 675 ? 29.853 -6.231 2.235 1.00 29.91 675 LYS A C 1
ATOM 5321 O O . LYS A 1 675 ? 29.183 -6.087 3.252 1.00 29.91 675 LYS A O 1
ATOM 5326 N N . LEU A 1 676 ? 29.303 -6.140 1.023 1.00 29.83 676 LEU A N 1
ATOM 5327 C CA . LEU A 1 676 ? 27.895 -5.747 0.807 1.00 29.83 676 LEU A CA 1
ATOM 5328 C C . LEU A 1 676 ? 26.881 -6.907 0.686 1.00 29.83 676 LEU A C 1
ATOM 5330 O O . LEU A 1 676 ? 25.700 -6.653 0.480 1.00 29.83 676 LEU A O 1
ATOM 5334 N N . SER A 1 677 ? 27.299 -8.165 0.858 1.00 35.25 677 SER A N 1
ATOM 5335 C CA . SER A 1 677 ? 26.449 -9.358 0.668 1.00 35.25 677 SER A CA 1
ATOM 5336 C C . SER A 1 677 ? 25.963 -10.053 1.954 1.00 35.25 677 SER A C 1
ATOM 5338 O O . SER A 1 677 ? 25.307 -11.085 1.859 1.00 35.25 677 SER A O 1
ATOM 5340 N N . LEU A 1 678 ? 26.261 -9.527 3.152 1.00 32.34 678 LEU A N 1
ATOM 5341 C CA . LEU A 1 678 ? 26.047 -10.247 4.428 1.00 32.34 678 LEU A CA 1
ATOM 5342 C C . LEU A 1 678 ? 24.926 -9.717 5.344 1.00 32.34 678 LEU A C 1
ATOM 5344 O O . LEU A 1 678 ? 24.617 -10.362 6.342 1.00 32.34 678 LEU A O 1
ATOM 5348 N N . ASN A 1 679 ? 24.273 -8.597 5.016 1.00 31.58 679 ASN A N 1
ATOM 5349 C CA . ASN A 1 679 ? 23.255 -7.996 5.898 1.00 31.58 679 ASN A CA 1
ATOM 5350 C C . ASN A 1 679 ? 21.802 -8.427 5.610 1.00 31.58 679 ASN A C 1
ATOM 5352 O O . ASN A 1 679 ? 20.905 -8.023 6.344 1.00 31.58 679 ASN A O 1
ATOM 5356 N N . ALA A 1 680 ? 21.551 -9.252 4.586 1.00 34.44 680 ALA A N 1
ATOM 5357 C CA . ALA A 1 680 ? 20.197 -9.717 4.264 1.00 34.44 680 ALA A CA 1
ATOM 5358 C C . ALA A 1 680 ? 19.605 -10.620 5.365 1.00 34.44 680 ALA A C 1
ATOM 5360 O O . ALA A 1 680 ? 18.447 -10.461 5.742 1.00 34.44 680 ALA A O 1
ATOM 5361 N N . SER A 1 681 ? 20.408 -11.529 5.929 1.00 33.06 681 SER A N 1
ATOM 5362 C CA . SER A 1 681 ? 19.939 -12.524 6.905 1.00 33.06 681 SER A CA 1
ATOM 5363 C C . SER A 1 681 ? 19.608 -11.927 8.277 1.00 33.06 681 SER A C 1
ATOM 5365 O O . SER A 1 681 ? 18.677 -12.378 8.938 1.00 33.06 681 SER A O 1
ATOM 5367 N N . ALA A 1 682 ? 20.332 -10.885 8.702 1.00 32.06 682 ALA A N 1
ATOM 5368 C CA . ALA A 1 682 ? 20.115 -10.237 9.998 1.00 32.06 682 ALA A CA 1
ATOM 5369 C C . ALA A 1 682 ? 18.770 -9.488 10.077 1.00 32.06 682 ALA A C 1
ATOM 5371 O O . ALA A 1 682 ? 18.206 -9.351 11.159 1.00 32.06 682 ALA A O 1
ATOM 5372 N N . ALA A 1 683 ? 18.239 -9.032 8.937 1.00 32.62 683 ALA A N 1
ATOM 5373 C CA . ALA A 1 683 ? 16.955 -8.337 8.876 1.00 32.62 683 ALA A CA 1
ATOM 5374 C C . ALA A 1 683 ? 15.748 -9.268 9.101 1.00 32.62 683 ALA A C 1
ATOM 5376 O O . ALA A 1 683 ? 14.722 -8.806 9.588 1.00 32.62 683 ALA A O 1
ATOM 5377 N N . PHE A 1 684 ? 15.863 -10.565 8.785 1.00 32.88 684 PHE A N 1
ATOM 5378 C CA . PHE A 1 684 ? 14.758 -11.520 8.940 1.00 32.88 684 PHE A CA 1
ATOM 5379 C C . PHE A 1 684 ? 14.513 -11.925 10.400 1.00 32.88 684 PHE A C 1
ATOM 5381 O O . PHE A 1 684 ? 13.362 -11.967 10.824 1.00 32.88 684 PHE A O 1
ATOM 5388 N N . SER A 1 685 ? 15.568 -12.149 11.194 1.00 34.25 685 SER A N 1
ATOM 5389 C CA . SER A 1 685 ? 15.416 -12.577 12.599 1.00 34.25 685 SER A CA 1
ATOM 5390 C C . SER A 1 685 ? 14.638 -11.557 13.443 1.00 34.25 685 SER A C 1
ATOM 5392 O O . SER A 1 685 ? 13.792 -11.932 14.245 1.00 34.25 685 SER A O 1
ATOM 5394 N N . VAL A 1 686 ? 14.863 -10.259 13.205 1.00 34.69 686 VAL A N 1
ATOM 5395 C CA . VAL A 1 686 ? 14.211 -9.157 13.942 1.00 34.69 686 VAL A CA 1
ATOM 5396 C C . VAL A 1 686 ? 12.713 -9.033 13.616 1.00 34.69 686 VAL A C 1
ATOM 5398 O O . VAL A 1 686 ? 11.950 -8.493 14.413 1.00 34.69 686 VAL A O 1
ATOM 5401 N N . VAL A 1 687 ? 12.266 -9.546 12.464 1.00 36.22 687 VAL A N 1
ATOM 5402 C CA . VAL A 1 687 ? 10.834 -9.618 12.112 1.00 36.22 687 VAL A CA 1
ATOM 5403 C C . VAL A 1 687 ? 10.148 -10.784 12.831 1.00 36.22 687 VAL A C 1
ATOM 5405 O O . VAL A 1 687 ? 8.969 -10.688 13.158 1.00 36.22 687 VAL A O 1
ATOM 5408 N N . GLN A 1 688 ? 10.884 -11.861 13.116 1.00 36.12 688 GLN A N 1
ATOM 5409 C CA . GLN A 1 688 ? 10.351 -13.076 13.732 1.00 36.12 688 GLN A CA 1
ATOM 5410 C C . GLN A 1 688 ? 10.066 -12.880 15.234 1.00 36.12 688 GLN A C 1
ATOM 5412 O O . GLN A 1 688 ? 8.968 -13.196 15.694 1.00 36.12 688 GLN A O 1
ATOM 5417 N N . ASP A 1 689 ? 10.985 -12.235 15.965 1.00 33.81 689 ASP A N 1
ATOM 5418 C CA . ASP A 1 689 ? 10.789 -11.857 17.378 1.00 33.81 689 ASP A CA 1
ATOM 5419 C C . ASP A 1 689 ? 9.582 -10.913 17.582 1.00 33.81 689 ASP A C 1
ATOM 5421 O O . ASP A 1 689 ? 8.946 -10.916 18.635 1.00 33.81 689 ASP A O 1
ATOM 5425 N N . ALA A 1 690 ? 9.242 -10.110 16.566 1.00 35.59 690 ALA A N 1
ATOM 5426 C CA . ALA A 1 690 ? 8.140 -9.149 16.622 1.00 35.59 690 ALA A CA 1
ATOM 5427 C C . ALA A 1 690 ? 6.741 -9.780 16.459 1.00 35.59 690 ALA A C 1
ATOM 5429 O O . ALA A 1 690 ? 5.759 -9.141 16.834 1.00 35.59 690 ALA A O 1
ATOM 5430 N N . TYR A 1 691 ? 6.642 -11.003 15.922 1.00 32.41 691 TYR A N 1
ATOM 5431 C CA . TYR A 1 691 ? 5.379 -11.749 15.810 1.00 32.41 691 TYR A CA 1
ATOM 5432 C C . TYR A 1 691 ? 5.126 -12.631 17.038 1.00 32.41 691 TYR A C 1
ATOM 5434 O O . TYR A 1 691 ? 4.051 -12.560 17.633 1.00 32.41 691 TYR A O 1
ATOM 5442 N N . ALA A 1 692 ? 6.142 -13.378 17.485 1.00 33.56 692 ALA A N 1
ATOM 5443 C CA . ALA A 1 692 ? 6.033 -14.302 18.620 1.00 33.56 692 ALA A CA 1
ATOM 5444 C C . ALA A 1 692 ? 5.642 -13.622 19.952 1.00 33.56 692 ALA A C 1
ATOM 5446 O O . ALA A 1 692 ? 5.136 -14.278 20.862 1.00 33.56 692 ALA A O 1
ATOM 5447 N N . GLY A 1 693 ? 5.864 -12.308 20.074 1.00 31.22 693 GLY A N 1
ATOM 5448 C CA . GLY A 1 693 ? 5.428 -11.510 21.222 1.00 31.22 693 GLY A CA 1
ATOM 5449 C C . GLY A 1 693 ? 3.950 -11.094 21.214 1.00 31.22 693 GLY A C 1
ATOM 5450 O O . GLY A 1 693 ? 3.461 -10.681 22.254 1.00 31.22 693 GLY A O 1
ATOM 5451 N N . VAL A 1 694 ? 3.233 -11.183 20.085 1.00 34.09 694 VAL A N 1
ATOM 5452 C CA . VAL A 1 694 ? 1.838 -10.699 19.965 1.00 34.09 694 VAL A CA 1
ATOM 5453 C C . VAL A 1 694 ? 0.817 -11.831 20.104 1.00 34.09 694 VAL A C 1
ATOM 5455 O O . VAL A 1 694 ? -0.242 -11.632 20.692 1.00 34.09 694 VAL A O 1
ATOM 5458 N N . ALA A 1 695 ? 1.145 -13.041 19.641 1.00 30.72 695 ALA A N 1
ATOM 5459 C CA . ALA A 1 695 ? 0.259 -14.207 19.746 1.00 30.72 695 ALA A CA 1
ATOM 5460 C C . ALA A 1 695 ? 0.003 -14.670 21.199 1.00 30.72 695 ALA A C 1
ATOM 5462 O O . ALA A 1 695 ? -0.907 -15.456 21.453 1.00 30.72 695 ALA A O 1
ATOM 5463 N N . LYS A 1 696 ? 0.810 -14.204 22.163 1.00 29.12 696 LYS A N 1
ATOM 5464 C CA . LYS A 1 696 ? 0.829 -14.731 23.534 1.00 29.12 696 LYS A CA 1
ATOM 5465 C C . LYS A 1 696 ? -0.137 -14.040 24.502 1.00 29.12 696 LYS A C 1
ATOM 5467 O O . LYS A 1 696 ? -0.600 -14.689 25.436 1.00 29.12 696 LYS A O 1
ATOM 5472 N N . ASP A 1 697 ? -0.480 -12.778 24.250 1.00 30.95 697 ASP A N 1
ATOM 5473 C CA . ASP A 1 697 ? -1.343 -11.978 25.136 1.00 30.95 697 ASP A CA 1
ATOM 5474 C C . ASP A 1 697 ? -2.846 -12.125 24.809 1.00 30.95 697 ASP A C 1
ATOM 5476 O O . ASP A 1 697 ? -3.697 -11.702 25.585 1.00 30.95 697 ASP A O 1
ATOM 5480 N N . LEU A 1 698 ? -3.189 -12.768 23.684 1.00 29.45 698 LEU A N 1
ATOM 5481 C CA . LEU A 1 698 ? -4.572 -12.980 23.225 1.00 29.45 698 LEU A CA 1
ATOM 5482 C C . LEU A 1 698 ? -5.228 -14.279 23.731 1.00 29.45 698 LEU A C 1
ATOM 5484 O O . LEU A 1 698 ? -6.407 -14.499 23.482 1.00 29.45 698 LEU A O 1
ATOM 5488 N N . LEU A 1 699 ? -4.495 -15.142 24.442 1.00 28.12 699 LEU A N 1
ATOM 5489 C CA . LEU A 1 699 ? -4.962 -16.480 24.844 1.00 28.12 699 LEU A CA 1
ATOM 5490 C C . LEU A 1 699 ? -5.544 -16.561 26.269 1.00 28.12 699 LEU A C 1
ATOM 5492 O O . LEU A 1 699 ? -5.727 -17.664 26.782 1.00 28.12 699 LEU A O 1
ATOM 5496 N N . ASN A 1 700 ? -5.808 -15.429 26.936 1.00 25.70 700 ASN A N 1
ATOM 5497 C CA . ASN A 1 700 ? -6.100 -15.420 28.377 1.00 25.70 700 ASN A CA 1
ATOM 5498 C C . ASN A 1 700 ? -7.273 -14.509 28.803 1.00 25.70 700 ASN A C 1
ATOM 5500 O O . ASN A 1 700 ? -7.150 -13.676 29.698 1.00 25.70 700 ASN A O 1
ATOM 5504 N N . THR A 1 701 ? -8.436 -14.669 28.166 1.00 27.78 701 THR A N 1
ATOM 5505 C CA . THR A 1 701 ? -9.773 -14.370 28.735 1.00 27.78 701 THR A CA 1
ATOM 5506 C C . THR A 1 701 ? -10.837 -14.978 27.820 1.00 27.78 701 THR A C 1
ATOM 5508 O O . THR A 1 701 ? -10.792 -14.753 26.617 1.00 27.78 701 THR A O 1
ATOM 5511 N N . GLY A 1 702 ? -11.787 -15.758 28.346 1.00 26.95 702 GLY A N 1
ATOM 5512 C CA . GLY A 1 702 ? -12.753 -16.475 27.502 1.00 26.95 702 GLY A CA 1
ATOM 5513 C C . GLY A 1 702 ? -14.121 -16.704 28.145 1.00 26.95 702 GLY A C 1
ATOM 5514 O O . GLY A 1 702 ? -14.335 -16.336 29.294 1.00 26.95 702 GLY A O 1
ATOM 5515 N N . GLN A 1 703 ? -14.998 -17.357 27.373 1.00 23.88 703 GLN A N 1
ATOM 5516 C CA . GLN A 1 703 ? -16.237 -18.047 27.780 1.00 23.88 703 GLN A CA 1
ATOM 5517 C C . GLN A 1 703 ? -17.290 -17.257 28.593 1.00 23.88 703 GLN A C 1
ATOM 5519 O O . GLN A 1 703 ? -17.185 -17.141 29.811 1.00 23.88 703 GLN A O 1
ATOM 5524 N N . SER A 1 704 ? -18.410 -16.879 27.954 1.00 25.84 704 SER A N 1
ATOM 5525 C CA . SER A 1 704 ? -19.764 -17.325 28.380 1.00 25.84 704 SER A CA 1
ATOM 5526 C C . SER A 1 704 ? -20.899 -16.925 27.409 1.00 25.84 704 SER A C 1
ATOM 5528 O O . SER A 1 704 ? -21.049 -15.766 27.042 1.00 25.84 704 SER A O 1
ATOM 5530 N N . ASP A 1 705 ? -21.668 -17.945 27.025 1.00 26.11 705 ASP A N 1
ATOM 5531 C CA . ASP A 1 705 ? -23.114 -18.066 26.757 1.00 26.11 705 ASP A CA 1
ATOM 5532 C C . ASP A 1 705 ? -23.934 -16.996 25.987 1.00 26.11 705 ASP A C 1
ATOM 5534 O O . ASP A 1 705 ? -24.271 -15.921 26.470 1.00 26.11 705 ASP A O 1
ATOM 5538 N N . GLU A 1 706 ? -24.358 -17.434 24.793 1.00 26.09 706 GLU A N 1
ATOM 5539 C CA . GLU A 1 706 ? -25.711 -17.414 24.194 1.00 26.09 706 GLU A CA 1
ATOM 5540 C C . GLU A 1 706 ? -26.734 -16.281 24.465 1.00 26.09 706 GLU A C 1
ATOM 5542 O O . GLU A 1 706 ? -27.199 -16.039 25.575 1.00 26.09 706 GLU A O 1
ATOM 5547 N N . GLY A 1 707 ? -27.274 -15.737 23.363 1.00 24.47 707 GLY A N 1
ATOM 5548 C CA . GLY A 1 707 ? -28.511 -14.946 23.339 1.00 24.47 707 GLY A CA 1
ATOM 5549 C C . GLY A 1 707 ? -28.898 -14.536 21.913 1.00 24.47 707 GLY A C 1
ATOM 5550 O O . GLY A 1 707 ? -28.427 -13.516 21.417 1.00 24.47 707 GLY A O 1
ATOM 5551 N N . ALA A 1 708 ? -29.714 -15.339 21.222 1.00 24.69 708 ALA A N 1
ATOM 5552 C CA . ALA A 1 708 ? -29.975 -15.175 19.787 1.00 24.69 708 ALA A CA 1
ATOM 5553 C C . ALA A 1 708 ? -31.381 -14.637 19.461 1.00 24.69 708 ALA A C 1
ATOM 5555 O O . ALA A 1 708 ? -32.379 -15.240 19.846 1.00 24.69 708 ALA A O 1
ATOM 5556 N N . GLU A 1 709 ? -31.460 -13.600 18.619 1.00 23.69 709 GLU A N 1
ATOM 5557 C CA . GLU A 1 709 ? -32.658 -13.296 17.820 1.00 23.69 709 GLU A CA 1
ATOM 5558 C C . GLU A 1 709 ? -32.274 -12.743 16.428 1.00 23.69 709 GLU A C 1
ATOM 5560 O O . GLU A 1 709 ? -31.101 -12.463 16.170 1.00 23.69 709 GLU A O 1
ATOM 5565 N N . LYS A 1 710 ? -33.207 -12.744 15.460 1.00 26.38 710 LYS A N 1
ATOM 5566 C CA . LYS A 1 710 ? -32.860 -12.993 14.043 1.00 26.38 710 LYS A CA 1
ATOM 5567 C C . LYS A 1 710 ? -33.719 -12.214 13.030 1.00 26.38 710 LYS A C 1
ATOM 5569 O O . LYS A 1 710 ? -34.938 -12.190 13.154 1.00 26.38 710 LYS A O 1
ATOM 5574 N N . THR A 1 711 ? -33.094 -11.778 11.922 1.00 26.66 711 THR A N 1
ATOM 5575 C CA . THR A 1 711 ? -33.722 -11.188 10.700 1.00 26.66 711 THR A CA 1
ATOM 5576 C C . THR A 1 711 ? -34.355 -9.789 10.906 1.00 26.66 711 THR A C 1
ATOM 5578 O O . THR A 1 711 ? -34.538 -9.375 12.040 1.00 26.66 711 THR A O 1
ATOM 5581 N N . SER A 1 712 ? -34.663 -8.948 9.905 1.00 24.22 712 SER A N 1
ATOM 5582 C CA . SER A 1 712 ? -34.656 -9.009 8.421 1.00 24.22 712 SER A CA 1
ATOM 5583 C C . SER A 1 712 ? -34.527 -7.554 7.868 1.00 24.22 712 SER A C 1
ATOM 5585 O O . SER A 1 712 ? -34.594 -6.623 8.664 1.00 24.22 712 SER A O 1
ATOM 5587 N N . GLU A 1 713 ? -34.367 -7.204 6.583 1.00 24.92 713 GLU A N 1
ATOM 5588 C CA . GLU A 1 713 ? -33.995 -7.905 5.342 1.00 24.92 713 GLU A CA 1
ATOM 5589 C C . GLU A 1 713 ? -33.398 -6.871 4.348 1.00 24.92 713 GLU A C 1
ATOM 5591 O O . GLU A 1 713 ? -33.638 -5.669 4.472 1.00 24.92 713 GLU A O 1
ATOM 5596 N N . LEU A 1 714 ? -32.674 -7.323 3.317 1.00 30.30 714 LEU A N 1
ATOM 5597 C CA . LEU A 1 714 ? -32.337 -6.506 2.140 1.00 30.30 714 LEU A CA 1
ATOM 5598 C C . LEU A 1 714 ? -33.440 -6.610 1.079 1.00 30.30 714 LEU A C 1
ATOM 5600 O O . LEU A 1 714 ? -33.866 -7.714 0.762 1.00 30.30 714 LEU A O 1
ATOM 5604 N N . ARG A 1 715 ? -33.793 -5.492 0.433 1.00 25.77 715 ARG A N 1
ATOM 5605 C CA . ARG A 1 715 ? -34.456 -5.414 -0.888 1.00 25.77 715 ARG A CA 1
ATOM 5606 C C . ARG A 1 715 ? -34.211 -4.019 -1.479 1.00 25.77 715 ARG A C 1
ATOM 5608 O O . ARG A 1 715 ? -33.991 -3.067 -0.743 1.00 25.77 715 ARG A O 1
ATOM 5615 N N . GLY A 1 716 ? -34.228 -3.815 -2.792 1.00 25.06 716 GLY A N 1
ATOM 5616 C CA . GLY A 1 716 ? -34.512 -4.741 -3.893 1.00 25.06 716 GLY A CA 1
ATOM 5617 C C . GLY A 1 716 ? -35.054 -3.924 -5.069 1.00 25.06 716 GLY A C 1
ATOM 5618 O O . GLY A 1 716 ? -35.902 -3.061 -4.860 1.00 25.06 716 GLY A O 1
ATOM 5619 N N . ARG A 1 717 ? -34.520 -4.104 -6.282 1.00 27.48 717 ARG A N 1
ATOM 5620 C CA . ARG A 1 717 ? -34.757 -3.172 -7.399 1.00 27.48 717 ARG A CA 1
ATOM 5621 C C . ARG A 1 717 ? -35.878 -3.657 -8.333 1.00 27.48 717 ARG A C 1
ATOM 5623 O O . ARG A 1 717 ? -35.959 -4.839 -8.628 1.00 27.48 717 ARG A O 1
ATOM 5630 N N . GLU A 1 718 ? -36.619 -2.685 -8.869 1.00 27.75 718 GLU A N 1
ATOM 5631 C CA . GLU A 1 718 ? -37.549 -2.754 -10.015 1.00 27.75 718 GLU A CA 1
ATOM 5632 C C . GLU A 1 718 ? -38.928 -3.406 -9.807 1.00 27.75 718 GLU A C 1
ATOM 5634 O O . GLU A 1 718 ? -39.077 -4.600 -9.569 1.00 27.75 718 GLU A O 1
ATOM 5639 N N . THR A 1 719 ? -39.984 -2.614 -10.028 1.00 25.73 719 THR A N 1
ATOM 5640 C CA . THR A 1 719 ? -41.241 -3.101 -10.619 1.00 25.73 719 THR A CA 1
ATOM 5641 C C . THR A 1 719 ? -42.008 -1.963 -11.298 1.00 25.73 719 THR A C 1
ATOM 5643 O O . THR A 1 719 ? -42.273 -0.939 -10.685 1.00 25.73 719 THR A O 1
ATOM 5646 N N . LEU A 1 720 ? -42.381 -2.214 -12.557 1.00 24.77 720 LEU A N 1
ATOM 5647 C CA . LEU A 1 720 ? -43.535 -1.692 -13.307 1.00 24.77 720 LEU A CA 1
ATOM 5648 C C . LEU A 1 720 ? -43.760 -0.172 -13.466 1.00 24.77 720 LEU A C 1
ATOM 5650 O O . LEU A 1 720 ? -43.965 0.593 -12.529 1.00 24.77 720 LEU A O 1
ATOM 5654 N N . SER A 1 721 ? -43.900 0.221 -14.732 1.00 26.39 721 SER A N 1
ATOM 5655 C CA . SER A 1 721 ? -44.502 1.477 -15.177 1.00 26.39 721 SER A CA 1
ATOM 5656 C C . SER A 1 721 ? -46.020 1.343 -15.386 1.00 26.39 721 SER A C 1
ATOM 5658 O O . SER A 1 721 ? -46.501 0.347 -15.925 1.00 26.39 721 SER A O 1
ATOM 5660 N N . ALA A 1 722 ? -46.779 2.381 -15.020 1.00 25.14 722 ALA A N 1
ATOM 5661 C CA . ALA A 1 722 ? -48.200 2.546 -15.348 1.00 25.14 722 ALA A CA 1
ATOM 5662 C C . ALA A 1 722 ? -48.549 4.042 -15.524 1.00 25.14 722 ALA A C 1
ATOM 5664 O O . ALA A 1 722 ? -47.856 4.908 -14.994 1.00 25.14 722 ALA A O 1
ATOM 5665 N N . TRP A 1 723 ? -49.592 4.354 -16.302 1.00 21.12 723 TRP A N 1
ATOM 5666 C CA . TRP A 1 723 ? -50.023 5.723 -16.653 1.00 21.12 723 TRP A CA 1
ATOM 5667 C C . TRP A 1 723 ? -51.320 6.139 -15.931 1.00 21.12 723 TRP A C 1
ATOM 5669 O O . TRP A 1 723 ? -52.144 5.279 -15.631 1.00 21.12 723 TRP A O 1
ATOM 5679 N N . GLY A 1 724 ? -51.586 7.450 -15.806 1.00 23.69 724 GLY A N 1
ATOM 5680 C CA . GLY A 1 724 ? -52.957 7.955 -15.596 1.00 23.69 724 GLY A CA 1
ATOM 5681 C C . GLY A 1 724 ? -53.088 9.427 -15.166 1.00 23.69 724 GLY A C 1
ATOM 5682 O O . GLY A 1 724 ? -52.710 9.777 -14.056 1.00 23.69 724 GLY A O 1
ATOM 5683 N N . HIS A 1 725 ? -53.658 10.274 -16.034 1.00 24.02 725 HIS A N 1
ATOM 5684 C CA . HIS A 1 725 ? -54.087 11.667 -15.765 1.00 24.02 725 HIS A CA 1
ATOM 5685 C C . HIS A 1 725 ? -55.312 11.741 -14.807 1.00 24.02 725 HIS A C 1
ATOM 5687 O O . HIS A 1 725 ? -55.846 10.699 -14.446 1.00 24.02 725 HIS A O 1
ATOM 5693 N N . GLU A 1 726 ? -55.863 12.877 -14.343 1.00 23.52 726 GLU A N 1
ATOM 5694 C CA . GLU A 1 726 ? -55.855 14.327 -14.696 1.00 23.52 726 GLU A CA 1
ATOM 5695 C C . GLU A 1 726 ? -55.782 15.192 -13.397 1.00 23.52 726 GLU A C 1
ATOM 5697 O O . GLU A 1 726 ? -55.741 14.611 -12.319 1.00 23.52 726 GLU A O 1
ATOM 5702 N N . ARG A 1 727 ? -55.765 16.541 -13.312 1.00 23.95 727 ARG A N 1
ATOM 5703 C CA . ARG A 1 727 ? -55.920 17.764 -14.170 1.00 23.95 727 ARG A CA 1
ATOM 5704 C C . ARG A 1 727 ? -55.220 18.926 -13.384 1.00 23.95 727 ARG A C 1
ATOM 5706 O O . ARG A 1 727 ? -54.861 18.692 -12.238 1.00 23.95 727 ARG A O 1
ATOM 5713 N N . ALA A 1 728 ? -54.995 20.191 -13.774 1.00 24.89 728 ALA A N 1
ATOM 5714 C CA . ALA A 1 728 ? -55.147 21.085 -14.945 1.00 24.89 728 ALA A CA 1
ATOM 5715 C C . ALA A 1 728 ? -54.112 22.251 -14.749 1.00 24.89 728 ALA A C 1
ATOM 5717 O O . ALA A 1 728 ? -53.386 22.218 -13.762 1.00 24.89 728 ALA A O 1
ATOM 5718 N N . HIS A 1 729 ? -53.941 23.328 -15.533 1.00 24.42 729 HIS A N 1
ATOM 5719 C CA . HIS A 1 729 ? -54.474 23.828 -16.815 1.00 24.42 729 HIS A CA 1
ATOM 5720 C C . HIS A 1 729 ? -53.288 24.337 -17.671 1.00 24.42 729 HIS A C 1
ATOM 5722 O O . HIS A 1 729 ? -52.245 24.699 -17.133 1.00 24.42 729 HIS A O 1
ATOM 5728 N N . SER A 1 730 ? -53.448 24.413 -18.996 1.00 22.91 730 SER A N 1
ATOM 5729 C CA . SER A 1 730 ? -52.420 24.918 -19.923 1.00 22.91 730 SER A CA 1
ATOM 5730 C C . SER A 1 730 ? -53.031 25.659 -21.117 1.00 22.91 730 SER A C 1
ATOM 5732 O O . SER A 1 730 ? -54.197 25.444 -21.452 1.00 22.91 730 SER A O 1
ATOM 5734 N N . SER A 1 731 ? -52.228 26.485 -21.795 1.00 21.83 731 SER A N 1
ATOM 5735 C CA . SER A 1 731 ? -52.573 27.103 -23.082 1.00 21.83 731 SER A CA 1
ATOM 5736 C C . SER A 1 731 ? -51.415 26.983 -24.084 1.00 21.83 731 SER A C 1
ATOM 5738 O O . SER A 1 731 ? -50.485 27.776 -24.033 1.00 21.83 731 SER A O 1
ATOM 5740 N N . GLN A 1 732 ? -51.503 25.951 -24.936 1.00 23.53 732 GLN A N 1
ATOM 5741 C CA . GLN A 1 732 ? -51.098 25.821 -26.358 1.00 23.53 732 GLN A CA 1
ATOM 5742 C C . GLN A 1 732 ? -49.906 26.668 -26.902 1.00 23.53 732 GLN A C 1
ATOM 5744 O O . GLN A 1 732 ? -49.789 27.857 -26.652 1.00 23.53 732 GLN A O 1
ATOM 5749 N N . SER A 1 733 ? -49.042 26.153 -27.788 1.00 21.66 733 SER A N 1
ATOM 5750 C CA . SER A 1 733 ? -49.354 25.246 -28.909 1.00 21.66 733 SER A CA 1
ATOM 5751 C C . SER A 1 733 ? -48.167 24.363 -29.383 1.00 21.66 733 SER A C 1
ATOM 5753 O O . SER A 1 733 ? -47.132 24.274 -28.733 1.00 21.66 733 SER A O 1
ATOM 5755 N N . SER A 1 734 ? -48.375 23.633 -30.486 1.00 20.47 734 SER A N 1
ATOM 5756 C CA . SER A 1 734 ? -47.524 22.578 -31.081 1.00 20.47 734 SER A CA 1
ATOM 5757 C C . SER A 1 734 ? -46.246 23.100 -31.798 1.00 20.47 734 SER A C 1
ATOM 5759 O O . SER A 1 734 ? -46.166 24.287 -32.073 1.00 20.47 734 SER A O 1
ATOM 5761 N N . SER A 1 735 ? -45.251 22.302 -32.234 1.00 21.48 735 SER A N 1
ATOM 5762 C CA . SER A 1 735 ? -45.299 20.901 -32.705 1.00 21.48 735 SER A CA 1
ATOM 5763 C C . SER A 1 735 ? -43.914 20.211 -32.827 1.00 21.48 735 SER A C 1
ATOM 5765 O O . SER A 1 735 ? -42.904 20.896 -32.906 1.00 21.48 735 SER A O 1
ATOM 5767 N N . ARG A 1 736 ? -43.924 18.867 -32.966 1.00 20.83 736 ARG A N 1
ATOM 5768 C CA . ARG A 1 736 ? -42.886 17.956 -33.534 1.00 20.83 736 ARG A CA 1
ATOM 5769 C C . ARG A 1 736 ? -41.437 18.027 -32.999 1.00 20.83 736 ARG A C 1
ATOM 5771 O O . ARG A 1 736 ? -40.695 18.949 -33.304 1.00 20.83 736 ARG A O 1
ATOM 5778 N N . ILE A 1 737 ? -40.977 16.921 -32.403 1.00 24.95 737 ILE A N 1
ATOM 5779 C CA . ILE A 1 737 ? -39.550 16.591 -32.199 1.00 24.95 737 ILE A CA 1
ATOM 5780 C C . ILE A 1 737 ? -39.296 15.149 -32.678 1.00 24.95 737 ILE A C 1
ATOM 5782 O O . ILE A 1 737 ? -40.144 14.279 -32.496 1.00 24.95 737 ILE A O 1
ATOM 5786 N N . SER A 1 738 ? -38.139 14.900 -33.302 1.00 21.94 738 SER A N 1
ATOM 5787 C CA . SER A 1 738 ? -37.578 13.558 -33.551 1.00 21.94 738 SER A CA 1
ATOM 5788 C C . SER A 1 738 ? -36.316 13.359 -32.708 1.00 21.94 738 SER A C 1
ATOM 5790 O O . SER A 1 738 ? -35.691 14.335 -32.299 1.00 21.94 738 SER A O 1
ATOM 5792 N N . ALA A 1 739 ? -35.953 12.105 -32.434 1.00 22.75 739 ALA A N 1
ATOM 5793 C CA . ALA A 1 739 ? -34.809 11.772 -31.587 1.00 22.75 739 ALA A CA 1
ATOM 5794 C C . ALA A 1 739 ? -33.463 12.253 -32.168 1.00 22.75 739 ALA A C 1
ATOM 5796 O O . ALA A 1 739 ? -33.282 12.302 -33.385 1.00 22.75 739 ALA A O 1
ATOM 5797 N N . MET A 1 740 ? -32.500 12.532 -31.284 1.00 24.83 740 MET A N 1
ATOM 5798 C CA . MET A 1 740 ? -31.093 12.749 -31.632 1.00 24.83 740 MET A CA 1
ATOM 5799 C C . MET A 1 740 ? -30.178 11.831 -30.818 1.00 24.83 740 MET A C 1
ATOM 5801 O O . MET A 1 740 ? -30.434 11.544 -29.650 1.00 24.83 740 MET A O 1
ATOM 5805 N N . THR A 1 741 ? -29.113 11.367 -31.468 1.00 24.89 741 THR A N 1
ATOM 5806 C CA . THR A 1 741 ? -28.142 10.396 -30.949 1.00 24.89 741 THR A CA 1
ATOM 5807 C C . THR A 1 741 ? -26.881 11.104 -30.451 1.00 24.89 741 THR A C 1
ATOM 5809 O O . THR A 1 741 ? -26.438 12.081 -31.052 1.00 24.89 741 THR A O 1
ATOM 5812 N N . ILE A 1 742 ? -26.273 10.595 -29.377 1.00 26.06 742 ILE A N 1
ATOM 5813 C CA . ILE A 1 742 ? -24.973 11.066 -28.871 1.00 26.06 742 ILE A CA 1
ATOM 5814 C C . ILE A 1 742 ? -23.856 10.520 -29.775 1.00 26.06 742 ILE A C 1
ATOM 5816 O O . ILE A 1 742 ? -23.830 9.322 -30.046 1.00 26.06 742 ILE A O 1
ATOM 5820 N N . ASN A 1 743 ? -22.925 11.376 -30.213 1.00 25.78 743 ASN A N 1
ATOM 5821 C CA . ASN A 1 743 ? -21.804 11.005 -31.088 1.00 25.78 743 ASN A CA 1
ATOM 5822 C C . ASN A 1 743 ? -20.429 11.338 -30.476 1.00 25.78 743 ASN A C 1
ATOM 5824 O O . ASN A 1 743 ? -20.296 12.230 -29.641 1.00 25.78 743 ASN A O 1
ATOM 5828 N N . ASN A 1 744 ? -19.408 10.592 -30.908 1.00 30.25 744 ASN A N 1
ATOM 5829 C CA . ASN A 1 744 ? -18.043 10.585 -30.366 1.00 30.25 744 ASN A CA 1
ATOM 5830 C C . ASN A 1 744 ? -17.140 11.664 -31.034 1.00 30.25 744 ASN A C 1
ATOM 5832 O O . ASN A 1 744 ? -17.127 11.718 -32.266 1.00 30.25 744 ASN A O 1
ATOM 5836 N N . PRO A 1 745 ? -16.353 12.485 -30.297 1.00 29.64 745 PRO A N 1
ATOM 5837 C CA . PRO A 1 745 ? -15.640 13.642 -30.873 1.00 29.64 745 PRO A CA 1
ATOM 5838 C C . PRO A 1 745 ? -14.463 13.378 -31.836 1.00 29.64 745 PRO A C 1
ATOM 5840 O O . PRO A 1 745 ? -13.944 14.335 -32.402 1.00 29.64 745 PRO A O 1
ATOM 5843 N N . TRP A 1 746 ? -13.999 12.134 -32.016 1.00 30.22 746 TRP A N 1
ATOM 5844 C CA . TRP A 1 746 ? -12.664 11.847 -32.585 1.00 30.22 746 TRP A CA 1
ATOM 5845 C C . TRP A 1 746 ? -12.645 11.128 -33.952 1.00 30.22 746 TRP A C 1
ATOM 5847 O O . TRP A 1 746 ? -11.741 10.342 -34.227 1.00 30.22 746 TRP A O 1
ATOM 5857 N N . SER A 1 747 ? -13.621 11.383 -34.831 1.00 29.31 747 SER A N 1
ATOM 5858 C CA . SER A 1 747 ? -13.650 10.815 -36.198 1.00 29.31 747 SER A CA 1
ATOM 5859 C C . SER A 1 747 ? -13.554 11.897 -37.281 1.00 29.31 747 SER A C 1
ATOM 5861 O O . SER A 1 747 ? -14.214 12.928 -37.184 1.00 29.31 747 SER A O 1
ATOM 5863 N N . VAL A 1 748 ? -12.726 11.678 -38.314 1.00 31.42 748 VAL A N 1
ATOM 5864 C CA . VAL A 1 748 ? -12.426 12.683 -39.356 1.00 31.42 748 VAL A CA 1
ATOM 5865 C C . VAL A 1 748 ? -12.606 12.109 -40.762 1.00 31.42 748 VAL A C 1
ATOM 5867 O O . VAL A 1 748 ? -11.918 11.167 -41.146 1.00 31.42 748 VAL A O 1
ATOM 5870 N N . SER A 1 749 ? -13.477 12.730 -41.563 1.00 23.66 749 SER A N 1
ATOM 5871 C CA . SER A 1 749 ? -13.427 12.703 -43.035 1.00 23.66 749 SER A CA 1
ATOM 5872 C C . SER A 1 749 ? -14.176 13.913 -43.632 1.00 23.66 749 SER A C 1
ATOM 5874 O O . SER A 1 749 ? -15.055 14.487 -42.996 1.00 23.66 749 SER A O 1
ATOM 5876 N N . GLN A 1 750 ? -13.751 14.348 -44.821 1.00 25.47 750 GLN A N 1
ATOM 5877 C CA . GLN A 1 750 ? -14.145 15.577 -45.550 1.00 25.47 750 GLN A CA 1
ATOM 5878 C C . GLN A 1 750 ? -14.958 15.216 -46.836 1.00 25.47 750 GLN A C 1
ATOM 5880 O O . GLN A 1 750 ? -15.114 14.010 -47.048 1.00 25.47 750 GLN A O 1
ATOM 5885 N N . PRO A 1 751 ? -15.451 16.135 -47.728 1.00 37.94 751 PRO A N 1
ATOM 5886 C CA . PRO A 1 751 ? -15.061 17.551 -47.941 1.00 37.94 751 PRO A CA 1
ATOM 5887 C C . PRO A 1 751 ? -16.172 18.578 -48.340 1.00 37.94 751 PRO A C 1
ATOM 5889 O O . PRO A 1 751 ? -17.351 18.254 -48.424 1.00 37.94 751 PRO A O 1
ATOM 5892 N N . SER A 1 752 ? -15.716 19.787 -48.738 1.00 22.97 752 SER A N 1
ATOM 5893 C CA . SER A 1 752 ? -16.386 20.868 -49.518 1.00 22.97 752 SER A CA 1
ATOM 5894 C C . SER A 1 752 ? -17.241 21.904 -48.736 1.00 22.97 752 SER A C 1
ATOM 5896 O O . SER A 1 752 ? -17.938 21.528 -47.805 1.00 22.97 752 SER A O 1
ATOM 5898 N N . GLN A 1 753 ? -17.217 23.223 -49.038 1.00 24.70 753 GLN A N 1
ATOM 5899 C CA . GLN A 1 753 ? -16.471 23.970 -50.083 1.00 24.70 753 GLN A CA 1
ATOM 5900 C C . GLN A 1 753 ? -16.294 25.494 -49.784 1.00 24.70 753 GLN A C 1
ATOM 5902 O O . GLN A 1 753 ? -17.242 26.121 -49.334 1.00 24.70 753 GLN A O 1
ATOM 5907 N N . HIS A 1 754 ? -15.133 26.068 -50.175 1.00 23.95 754 HIS A N 1
ATOM 5908 C CA . HIS A 1 754 ? -14.779 27.511 -50.360 1.00 23.95 754 HIS A CA 1
ATOM 5909 C C . HIS A 1 754 ? -14.826 28.494 -49.150 1.00 23.95 754 HIS A C 1
ATOM 5911 O O . HIS A 1 754 ? -15.712 28.379 -48.318 1.00 23.95 754 HIS A O 1
ATOM 5917 N N . MET A 1 755 ? -13.998 29.556 -48.995 1.00 22.69 755 MET A N 1
ATOM 5918 C CA . MET A 1 755 ? -12.692 30.086 -49.523 1.00 22.69 755 MET A CA 1
ATOM 5919 C C . MET A 1 755 ? -12.397 31.428 -48.771 1.00 22.69 755 MET A C 1
ATOM 5921 O O . MET A 1 755 ? -13.370 31.994 -48.271 1.00 22.69 755 MET A O 1
ATOM 5925 N N . PRO A 1 756 ? -11.206 32.083 -48.828 1.00 29.61 756 PRO A N 1
ATOM 5926 C CA . PRO A 1 756 ? -9.782 31.665 -48.818 1.00 29.61 756 PRO A CA 1
ATOM 5927 C C . PRO A 1 756 ? -9.125 31.972 -47.416 1.00 29.61 756 PRO A C 1
ATOM 5929 O O . PRO A 1 756 ? -9.771 32.611 -46.595 1.00 29.61 756 PRO A O 1
ATOM 5932 N N . ILE A 1 757 ? -7.952 31.499 -46.943 1.00 24.34 757 ILE A N 1
ATOM 5933 C CA . ILE A 1 757 ? -6.574 31.346 -47.489 1.00 24.34 757 ILE A CA 1
ATOM 5934 C C . ILE A 1 757 ? -5.903 32.717 -47.753 1.00 24.34 757 ILE A C 1
ATOM 5936 O O . ILE A 1 757 ? -6.472 33.493 -48.507 1.00 24.34 757 ILE A O 1
ATOM 5940 N N . PHE A 1 758 ? -4.707 33.111 -47.283 1.00 24.95 758 PHE A N 1
ATOM 5941 C CA . PHE A 1 758 ? -3.703 32.760 -46.228 1.00 24.95 758 PHE A CA 1
ATOM 5942 C C . PHE A 1 758 ? -2.724 34.004 -46.198 1.00 24.95 758 PHE A C 1
ATOM 5944 O O . PHE A 1 758 ? -2.980 34.930 -46.966 1.00 24.95 758 PHE A O 1
ATOM 5951 N N . GLU A 1 759 ? -1.635 34.242 -45.444 1.00 25.48 759 GLU A N 1
ATOM 5952 C CA . GLU A 1 759 ? -0.749 33.610 -44.432 1.00 25.48 759 GLU A CA 1
ATOM 5953 C C . GLU A 1 759 ? 0.063 34.749 -43.737 1.00 25.48 759 GLU A C 1
ATOM 5955 O O . GLU A 1 759 ? 0.171 35.800 -44.360 1.00 25.48 759 GLU A O 1
ATOM 5960 N N . GLU A 1 760 ? 0.663 34.575 -42.536 1.00 26.17 760 GLU A N 1
ATOM 5961 C CA . GLU A 1 760 ? 2.067 35.005 -42.251 1.00 26.17 760 GLU A CA 1
ATOM 5962 C C . GLU A 1 760 ? 2.630 34.631 -40.850 1.00 26.17 760 GLU A C 1
ATOM 5964 O O . GLU A 1 760 ? 1.957 34.028 -40.014 1.00 26.17 760 GLU A O 1
ATOM 5969 N N . ASN A 1 761 ? 3.924 34.920 -40.646 1.00 27.55 761 ASN A N 1
ATOM 5970 C CA . ASN A 1 761 ? 4.855 34.325 -39.677 1.00 27.55 761 ASN A CA 1
ATOM 5971 C C . ASN A 1 761 ? 5.354 35.351 -38.621 1.00 27.55 761 ASN A C 1
ATOM 5973 O O . ASN A 1 761 ? 5.828 36.415 -39.012 1.00 27.55 761 ASN A O 1
ATOM 5977 N N . PRO A 1 762 ? 5.352 35.045 -37.304 1.00 30.28 762 PRO A N 1
ATOM 5978 C CA . PRO A 1 762 ? 5.747 35.993 -36.252 1.00 30.28 762 PRO A CA 1
ATOM 5979 C C . PRO A 1 762 ? 7.260 36.272 -36.126 1.00 30.28 762 PRO A C 1
ATOM 5981 O O . PRO A 1 762 ? 7.648 37.106 -35.310 1.00 30.28 762 PRO A O 1
ATOM 5984 N N . TRP A 1 763 ? 8.137 35.626 -36.905 1.00 30.52 763 TRP A N 1
ATOM 5985 C CA . TRP A 1 763 ? 9.578 35.940 -36.932 1.00 30.52 763 TRP A CA 1
ATOM 5986 C C . TRP A 1 763 ? 9.907 37.176 -37.796 1.00 30.52 763 TRP A C 1
ATOM 5988 O O . TRP A 1 763 ? 10.749 37.113 -38.692 1.00 30.52 763 TRP A O 1
ATOM 5998 N N . GLY A 1 764 ? 9.247 38.306 -37.522 1.00 25.81 764 GLY A N 1
ATOM 5999 C CA . GLY A 1 764 ? 9.436 39.577 -38.227 1.00 25.81 764 GLY A CA 1
ATOM 6000 C C . GLY A 1 764 ? 9.486 40.774 -37.274 1.00 25.81 764 GLY A C 1
ATOM 6001 O O . GLY A 1 764 ? 8.526 41.045 -36.558 1.00 25.81 764 GLY A O 1
ATOM 6002 N N . SER A 1 765 ? 10.603 41.505 -37.271 1.00 34.72 765 SER A N 1
ATOM 6003 C CA . SER A 1 765 ? 10.791 42.716 -36.457 1.00 34.72 765 SER A CA 1
ATOM 6004 C C . SER A 1 765 ? 10.217 43.963 -37.148 1.00 34.72 765 SER A C 1
ATOM 6006 O O . SER A 1 765 ? 10.642 44.253 -38.268 1.00 34.72 765 SER A O 1
ATOM 6008 N N . PRO A 1 766 ? 9.360 44.766 -36.491 1.00 30.67 766 PRO A N 1
ATOM 6009 C CA . PRO A 1 766 ? 9.015 46.109 -36.948 1.00 30.67 766 PRO A CA 1
ATOM 6010 C C . PRO A 1 766 ? 9.861 47.191 -36.252 1.00 30.67 766 PRO A C 1
ATOM 6012 O O . PRO A 1 766 ? 10.138 47.128 -35.053 1.00 30.67 766 PRO A O 1
ATOM 6015 N N . THR A 1 767 ? 10.260 48.207 -37.014 1.00 24.81 767 THR A N 1
ATOM 6016 C CA . THR A 1 767 ? 10.922 49.431 -36.529 1.00 24.81 767 THR A CA 1
ATOM 6017 C C . THR A 1 767 ? 9.913 50.537 -36.172 1.00 24.81 767 THR A C 1
ATOM 6019 O O . THR A 1 767 ? 8.709 50.376 -36.344 1.00 24.81 767 THR A O 1
ATOM 6022 N N . GLN A 1 768 ? 10.427 51.664 -35.666 1.00 24.70 768 GLN A N 1
ATOM 6023 C CA . GLN A 1 768 ? 9.725 52.936 -35.390 1.00 24.70 768 GLN A CA 1
ATOM 6024 C C . GLN A 1 768 ? 9.065 53.515 -36.683 1.00 24.70 768 GLN A C 1
ATOM 6026 O O . GLN A 1 768 ? 9.368 53.012 -37.765 1.00 24.70 768 GLN A O 1
ATOM 6031 N N . SER A 1 769 ? 8.206 54.548 -36.700 1.00 23.19 769 SER A N 1
ATOM 6032 C CA . SER A 1 769 ? 7.865 55.628 -35.742 1.00 23.19 769 SER A CA 1
ATOM 6033 C C . SER A 1 769 ? 6.492 56.277 -36.067 1.00 23.19 769 SER A C 1
ATOM 6035 O O . SER A 1 769 ? 5.986 56.083 -37.166 1.00 23.19 769 SER A O 1
ATOM 6037 N N . GLU A 1 770 ? 5.976 57.110 -35.140 1.00 23.78 770 GLU A N 1
ATOM 6038 C CA . GLU A 1 770 ? 4.956 58.182 -35.342 1.00 23.78 770 GLU A CA 1
ATOM 6039 C C . GLU A 1 770 ? 3.526 57.760 -35.802 1.00 23.78 770 GLU A C 1
ATOM 6041 O O . GLU A 1 770 ? 3.313 56.675 -36.325 1.00 23.78 770 GLU A O 1
ATOM 6046 N N . GLU A 1 771 ? 2.438 58.502 -35.534 1.00 23.91 771 GLU A N 1
ATOM 6047 C CA . GLU A 1 771 ? 2.266 59.912 -35.115 1.00 23.91 771 GLU A CA 1
ATOM 6048 C C . GLU A 1 771 ? 1.125 60.085 -34.056 1.00 23.91 771 GLU A C 1
ATOM 6050 O O . GLU A 1 771 ? 0.466 59.118 -33.673 1.00 23.91 771 GLU A O 1
ATOM 6055 N N . GLN A 1 772 ? 0.899 61.305 -33.539 1.00 23.42 772 GLN A N 1
ATOM 6056 C CA . GLN A 1 772 ? -0.109 61.677 -32.500 1.00 23.42 772 GLN A CA 1
ATOM 6057 C C . GLN A 1 772 ? -1.112 62.747 -33.065 1.00 23.42 772 GLN A C 1
ATOM 6059 O O . GLN A 1 772 ? -1.046 62.921 -34.281 1.00 23.42 772 GLN A O 1
ATOM 6064 N N . PRO A 1 773 ? -2.023 63.482 -32.340 1.00 39.59 773 PRO A N 1
ATOM 6065 C CA . PRO A 1 773 ? -2.096 63.797 -30.889 1.00 39.59 773 PRO A CA 1
ATOM 6066 C C . PRO A 1 773 ? -3.497 63.904 -30.194 1.00 39.59 773 PRO A C 1
ATOM 6068 O O . PRO A 1 773 ? -4.544 64.000 -30.829 1.00 39.59 773 PRO A O 1
ATOM 6071 N N . GLY A 1 774 ? -3.473 64.071 -28.856 1.00 24.86 774 GLY A N 1
ATOM 6072 C CA . GLY A 1 774 ? -4.528 64.720 -28.037 1.00 24.86 774 GLY A CA 1
ATOM 6073 C C . GLY A 1 774 ? -5.646 63.823 -27.459 1.00 24.86 774 GLY A C 1
ATOM 6074 O O . GLY A 1 774 ? -5.927 62.765 -28.001 1.00 24.86 774 GLY A O 1
ATOM 6075 N N . ALA A 1 775 ? -6.360 64.177 -26.375 1.00 25.78 775 ALA A N 1
ATOM 6076 C CA . ALA A 1 775 ? -6.276 65.303 -25.417 1.00 25.78 775 ALA A CA 1
ATOM 6077 C C . ALA A 1 775 ? -7.294 65.036 -24.250 1.00 25.78 775 ALA A C 1
ATOM 6079 O O . ALA A 1 775 ? -8.310 64.404 -24.514 1.00 25.78 775 ALA A O 1
ATOM 6080 N N . ILE A 1 776 ? -7.176 65.467 -22.975 1.00 27.12 776 ILE A N 1
ATOM 6081 C CA . ILE A 1 776 ? -6.127 66.193 -22.215 1.00 27.12 776 ILE A CA 1
ATOM 6082 C C . ILE A 1 776 ? -6.353 66.064 -20.671 1.00 27.12 776 ILE A C 1
ATOM 6084 O O . ILE A 1 776 ? -7.329 65.446 -20.251 1.00 27.12 776 ILE A O 1
ATOM 6088 N N . THR A 1 777 ? -5.542 66.755 -19.846 1.00 25.47 777 THR A N 1
ATOM 6089 C CA . THR A 1 777 ? -5.711 67.081 -18.390 1.00 25.47 777 THR A CA 1
ATOM 6090 C C . THR A 1 777 ? -5.102 66.139 -17.329 1.00 25.47 777 THR A C 1
ATOM 6092 O O . THR A 1 777 ? -5.006 64.932 -17.510 1.00 25.47 777 THR A O 1
ATOM 6095 N N . THR A 1 778 ? -4.707 66.742 -16.196 1.00 23.77 778 THR A N 1
ATOM 6096 C CA . THR A 1 778 ? -4.233 66.161 -14.914 1.00 23.77 778 THR A CA 1
ATOM 6097 C C . THR A 1 778 ? -4.718 67.038 -13.733 1.00 23.77 778 THR A C 1
ATOM 6099 O O . THR A 1 778 ? -5.379 68.054 -13.972 1.00 23.77 778 THR A O 1
ATOM 6102 N N . PRO A 1 779 ? -4.437 66.676 -12.461 1.00 31.53 779 PRO A N 1
ATOM 6103 C CA . PRO A 1 779 ? -3.369 67.412 -11.752 1.00 31.53 779 PRO A CA 1
ATOM 6104 C C . PRO A 1 779 ? -2.438 66.545 -10.864 1.00 31.53 779 PRO A C 1
ATOM 6106 O O . PRO A 1 779 ? -2.735 65.394 -10.560 1.00 31.53 779 PRO A O 1
ATOM 6109 N N . SER A 1 780 ? -1.293 67.117 -10.460 1.00 24.83 780 SER A N 1
ATOM 6110 C CA . SER A 1 780 ? -0.273 66.570 -9.531 1.00 24.83 780 SER A CA 1
ATOM 6111 C C . SER A 1 780 ? -0.608 66.892 -8.049 1.00 24.83 780 SER A C 1
ATOM 6113 O O . SER A 1 780 ? -1.598 67.576 -7.799 1.00 24.83 780 SER A O 1
ATOM 6115 N N . PHE A 1 781 ? 0.072 66.437 -6.980 1.00 25.38 781 PHE A N 1
ATOM 6116 C CA . PHE A 1 781 ? 1.492 66.112 -6.673 1.00 25.38 781 PHE A CA 1
ATOM 6117 C C . PHE A 1 781 ? 1.580 64.887 -5.695 1.00 25.38 781 PHE A C 1
ATOM 6119 O O . PHE A 1 781 ? 0.561 64.237 -5.506 1.00 25.38 781 PHE A O 1
ATOM 6126 N N . SER A 1 782 ? 2.688 64.440 -5.065 1.00 24.03 782 SER A N 1
ATOM 6127 C CA . SER A 1 782 ? 3.968 65.070 -4.651 1.00 24.03 782 SER A CA 1
ATOM 6128 C C . SER A 1 782 ? 5.183 64.100 -4.621 1.00 24.03 782 SER A C 1
ATOM 6130 O O . SER A 1 782 ? 5.358 63.335 -5.566 1.00 24.03 782 SER A O 1
ATOM 6132 N N . SER A 1 783 ? 6.087 64.191 -3.626 1.00 26.25 783 SER A N 1
ATOM 6133 C CA . SER A 1 783 ? 7.398 63.515 -3.588 1.00 26.25 783 SER A CA 1
ATOM 6134 C C . SER A 1 783 ? 7.950 63.223 -2.177 1.00 26.25 783 SER A C 1
ATOM 6136 O O . SER A 1 783 ? 7.683 63.981 -1.246 1.00 26.25 783 SER A O 1
ATOM 6138 N N . TYR A 1 784 ? 8.856 62.225 -2.139 1.00 25.05 784 TYR A N 1
ATOM 6139 C CA . TYR A 1 784 ? 9.982 61.941 -1.209 1.00 25.05 784 TYR A CA 1
ATOM 6140 C C . TYR A 1 784 ? 9.813 60.794 -0.189 1.00 25.05 784 TYR A C 1
ATOM 6142 O O . TYR A 1 784 ? 8.690 60.551 0.245 1.00 25.05 784 TYR A O 1
ATOM 6150 N N . PRO A 1 785 ? 10.916 60.159 0.294 1.00 33.00 785 PRO A N 1
ATOM 6151 C CA . PRO A 1 785 ? 12.309 60.120 -0.207 1.00 33.00 785 PRO A CA 1
ATOM 6152 C C . PRO A 1 785 ? 12.851 58.685 -0.455 1.00 33.00 785 PRO A C 1
ATOM 6154 O O . PRO A 1 785 ? 12.245 57.696 -0.060 1.00 33.00 785 PRO A O 1
ATOM 6157 N N . THR A 1 786 ? 14.050 58.567 -1.039 1.00 31.23 786 THR A N 1
ATOM 6158 C CA . THR A 1 786 ? 14.821 57.306 -1.133 1.00 31.23 786 THR A CA 1
ATOM 6159 C C . THR A 1 786 ? 16.016 57.290 -0.174 1.00 31.23 786 THR A C 1
ATOM 6161 O O . THR A 1 786 ? 16.808 58.234 -0.183 1.00 31.23 786 THR A O 1
ATOM 6164 N N . THR A 1 787 ? 16.221 56.194 0.558 1.00 27.70 787 THR A N 1
ATOM 6165 C CA . THR A 1 787 ? 17.462 55.885 1.296 1.00 27.70 787 THR A CA 1
ATOM 6166 C C . THR A 1 787 ? 18.158 54.649 0.700 1.00 27.70 787 THR A C 1
ATOM 6168 O O . THR A 1 787 ? 17.474 53.698 0.324 1.00 27.70 787 THR A O 1
ATOM 6171 N N . PRO A 1 788 ? 19.500 54.634 0.575 1.00 34.62 788 PRO A N 1
ATOM 6172 C CA . PRO A 1 788 ? 20.234 53.486 0.045 1.00 34.62 788 PRO A CA 1
ATOM 6173 C C . PRO A 1 788 ? 20.464 52.396 1.106 1.00 34.62 788 PRO A C 1
ATOM 6175 O O . PRO A 1 788 ? 20.668 52.691 2.283 1.00 34.62 788 PRO A O 1
ATOM 6178 N N . LEU A 1 789 ? 20.481 51.138 0.661 1.00 33.59 789 LEU A N 1
ATOM 6179 C CA . LEU A 1 789 ? 20.866 49.967 1.460 1.00 33.59 789 LEU A CA 1
ATOM 6180 C C . LEU A 1 789 ? 22.406 49.829 1.563 1.00 33.59 789 LEU A C 1
ATOM 6182 O O . LEU A 1 789 ? 23.121 50.406 0.738 1.00 33.59 789 LEU A O 1
ATOM 6186 N N . PRO A 1 790 ? 22.934 49.111 2.578 1.00 32.41 790 PRO A N 1
ATOM 6187 C CA . PRO A 1 790 ? 24.373 49.023 2.844 1.00 32.41 790 PRO A CA 1
ATOM 6188 C C . PRO A 1 790 ? 25.157 48.179 1.822 1.00 32.41 790 PRO A C 1
ATOM 6190 O O . PRO A 1 790 ? 24.591 47.429 1.030 1.00 32.41 790 PRO A O 1
ATOM 6193 N N . LEU A 1 791 ? 26.487 48.322 1.858 1.00 32.50 791 LEU A N 1
ATOM 6194 C CA . LEU A 1 791 ? 27.432 47.715 0.915 1.00 32.50 791 LEU A CA 1
ATOM 6195 C C . LEU A 1 791 ? 27.822 46.268 1.268 1.00 32.50 791 LEU A C 1
ATOM 6197 O O . LEU A 1 791 ? 27.985 45.914 2.433 1.00 32.50 791 LEU A O 1
ATOM 6201 N N . ASP A 1 792 ? 28.056 45.482 0.217 1.00 32.38 792 ASP A N 1
ATOM 6202 C CA . ASP A 1 792 ? 28.642 44.136 0.233 1.00 32.38 792 ASP A CA 1
ATOM 6203 C C . ASP A 1 792 ? 30.154 44.193 0.585 1.00 32.38 792 ASP A C 1
ATOM 6205 O O . ASP A 1 792 ? 30.886 44.975 -0.033 1.00 32.38 792 ASP A O 1
ATOM 6209 N N . PRO A 1 793 ? 30.654 43.394 1.552 1.00 34.09 793 PRO A N 1
ATOM 6210 C CA . PRO A 1 793 ? 32.054 43.419 1.988 1.00 34.09 793 PRO A CA 1
ATOM 6211 C C . PRO A 1 793 ? 33.037 42.611 1.109 1.00 34.09 793 PRO A C 1
ATOM 6213 O O . PRO A 1 793 ? 34.204 42.481 1.480 1.00 34.09 793 PRO A O 1
ATOM 6216 N N . THR A 1 794 ? 32.621 42.057 -0.036 1.00 35.56 794 THR A N 1
ATOM 6217 C CA . THR A 1 794 ? 33.367 40.988 -0.745 1.00 35.56 794 THR A CA 1
ATOM 6218 C C . THR A 1 794 ? 34.211 41.455 -1.952 1.00 35.56 794 THR A C 1
ATOM 6220 O O . THR A 1 794 ? 34.620 40.640 -2.780 1.00 35.56 794 THR A O 1
ATOM 6223 N N . VAL A 1 795 ? 34.510 42.757 -2.094 1.00 33.66 795 VAL A N 1
ATOM 6224 C CA . VAL A 1 795 ? 35.267 43.301 -3.251 1.00 33.66 795 VAL A CA 1
ATOM 6225 C C . VAL A 1 795 ? 36.630 43.881 -2.856 1.00 33.66 795 VAL A C 1
ATOM 6227 O O . VAL A 1 795 ? 36.723 44.963 -2.282 1.00 33.66 795 VAL A O 1
ATOM 6230 N N . ALA A 1 796 ? 37.711 43.207 -3.263 1.00 29.89 796 ALA A N 1
ATOM 6231 C CA . ALA A 1 796 ? 39.077 43.731 -3.193 1.00 29.89 796 ALA A CA 1
ATOM 6232 C C . ALA A 1 796 ? 39.457 44.466 -4.496 1.00 29.89 796 ALA A C 1
ATOM 6234 O O . ALA A 1 796 ? 39.499 43.867 -5.571 1.00 29.89 796 ALA A O 1
ATOM 6235 N N . THR A 1 797 ? 39.758 45.764 -4.411 1.00 29.16 797 THR A N 1
ATOM 6236 C CA . THR A 1 797 ? 40.111 46.615 -5.564 1.00 29.16 797 THR A CA 1
ATOM 6237 C C . THR A 1 797 ? 41.617 46.715 -5.816 1.00 29.16 797 THR A C 1
ATOM 6239 O O . THR A 1 797 ? 42.386 46.971 -4.891 1.00 29.16 797 THR A O 1
ATOM 6242 N N . ILE A 1 798 ? 42.022 46.648 -7.090 1.00 26.75 798 ILE A N 1
ATOM 6243 C CA . ILE A 1 798 ? 43.354 47.025 -7.603 1.00 26.75 798 ILE A CA 1
ATOM 6244 C C . ILE A 1 798 ? 43.135 47.937 -8.839 1.00 26.75 798 ILE A C 1
ATOM 6246 O O . ILE A 1 798 ? 42.192 47.684 -9.592 1.00 26.75 798 ILE A O 1
ATOM 6250 N N . PRO A 1 799 ? 43.901 49.036 -9.026 1.00 30.05 799 PRO A N 1
ATOM 6251 C CA . PRO A 1 799 ? 43.500 50.143 -9.906 1.00 30.05 799 PRO A CA 1
ATOM 6252 C C . PRO A 1 799 ? 43.803 49.962 -11.407 1.00 30.05 799 PRO A C 1
ATOM 6254 O O . PRO A 1 799 ? 44.513 49.056 -11.834 1.00 30.05 799 PRO A O 1
ATOM 6257 N N . ALA A 1 800 ? 43.227 50.866 -12.205 1.00 29.91 800 ALA A N 1
ATOM 6258 C CA . ALA A 1 800 ? 43.076 50.768 -13.657 1.00 29.91 800 ALA A CA 1
ATOM 6259 C C . ALA A 1 800 ? 44.292 51.202 -14.505 1.00 29.91 800 ALA A C 1
ATOM 6261 O O . ALA A 1 800 ? 45.193 51.909 -14.057 1.00 29.91 800 ALA A O 1
ATOM 6262 N N . THR A 1 801 ? 44.237 50.883 -15.803 1.00 24.89 801 THR A N 1
ATOM 6263 C CA . THR A 1 801 ? 44.897 51.655 -16.873 1.00 24.89 801 THR A CA 1
ATOM 6264 C C . THR A 1 801 ? 44.112 51.515 -18.186 1.00 24.89 801 THR A C 1
ATOM 6266 O O . THR A 1 801 ? 43.484 50.487 -18.423 1.00 24.89 801 THR A O 1
ATOM 6269 N N . VAL A 1 802 ? 44.115 52.554 -19.028 1.00 30.64 802 VAL A N 1
ATOM 6270 C CA . VAL A 1 802 ? 43.404 52.617 -20.329 1.00 30.64 802 VAL A CA 1
ATOM 6271 C C . VAL A 1 802 ? 44.433 52.535 -21.470 1.00 30.64 802 VAL A C 1
ATOM 6273 O O . VAL A 1 802 ? 45.576 52.944 -21.252 1.00 30.64 802 VAL A O 1
ATOM 6276 N N . PRO A 1 803 ? 44.071 52.065 -22.684 1.00 32.56 803 PRO A N 1
ATOM 6277 C CA . PRO A 1 803 ? 43.993 53.047 -23.779 1.00 32.56 803 PRO A CA 1
ATOM 6278 C C . PRO A 1 803 ? 42.928 52.804 -24.883 1.00 32.56 803 PRO A C 1
ATOM 6280 O O . PRO A 1 803 ? 42.622 51.685 -25.277 1.00 32.56 803 PRO A O 1
ATOM 6283 N N . SER A 1 804 ? 42.432 53.938 -25.388 1.00 25.09 804 SER A N 1
ATOM 6284 C CA . SER A 1 804 ? 41.839 54.291 -26.701 1.00 25.09 804 SER A CA 1
ATOM 6285 C C . SER A 1 804 ? 41.558 53.270 -27.832 1.00 25.09 804 SER A C 1
ATOM 6287 O O . SER A 1 804 ? 42.391 52.452 -28.209 1.00 25.09 804 SER A O 1
ATOM 6289 N N . CYS A 1 805 ? 40.439 53.543 -28.522 1.00 22.62 805 CYS A N 1
ATOM 6290 C CA . CYS A 1 805 ? 40.065 53.140 -29.895 1.00 22.62 805 CYS A CA 1
ATOM 6291 C C . CYS A 1 805 ? 41.090 53.605 -30.974 1.00 22.62 805 CYS A C 1
ATOM 6293 O O . CYS A 1 805 ? 41.909 54.478 -30.674 1.00 22.62 805 CYS A O 1
ATOM 6295 N N . PRO A 1 806 ? 41.049 53.091 -32.229 1.00 34.72 806 PRO A N 1
ATOM 6296 C CA . PRO A 1 806 ? 40.230 53.763 -33.259 1.00 34.72 806 PRO A CA 1
ATOM 6297 C C . PRO A 1 806 ? 39.541 52.828 -34.294 1.00 34.72 806 PRO A C 1
ATOM 6299 O O . PRO A 1 806 ? 39.618 51.605 -34.224 1.00 34.72 806 PRO A O 1
ATOM 6302 N N . SER A 1 807 ? 38.839 53.441 -35.256 1.00 27.16 807 SER A N 1
ATOM 6303 C CA . SER A 1 807 ? 37.940 52.842 -36.260 1.00 27.16 807 SER A CA 1
ATOM 6304 C C . SER A 1 807 ? 38.544 52.689 -37.673 1.00 27.16 807 SER A C 1
ATOM 6306 O O . SER A 1 807 ? 39.639 53.182 -37.936 1.00 27.16 807 SER A O 1
ATOM 6308 N N . SER A 1 808 ? 37.812 52.056 -38.611 1.00 28.73 808 SER A N 1
ATOM 6309 C CA . SER A 1 808 ? 37.623 52.495 -40.026 1.00 28.73 808 SER A CA 1
ATOM 6310 C C . SER A 1 808 ? 36.920 51.425 -40.897 1.00 28.73 808 SER A C 1
ATOM 6312 O O . SER A 1 808 ? 36.784 50.282 -40.472 1.00 28.73 808 SER A O 1
ATOM 6314 N N . GLY A 1 809 ? 36.500 51.787 -42.125 1.00 25.88 809 GLY A N 1
ATOM 6315 C CA . GLY A 1 809 ? 36.273 50.826 -43.227 1.00 25.88 809 GLY A CA 1
ATOM 6316 C C . GLY A 1 809 ? 34.849 50.743 -43.804 1.00 25.88 809 GLY A C 1
ATOM 6317 O O . GLY A 1 809 ? 34.079 49.871 -43.425 1.00 25.88 809 GLY A O 1
ATOM 6318 N N . SER A 1 810 ? 34.516 51.604 -44.771 1.00 26.12 810 SER A N 1
ATOM 6319 C CA . SER A 1 810 ? 33.289 51.511 -45.596 1.00 26.12 810 SER A CA 1
ATOM 6320 C C . SER A 1 810 ? 33.617 51.131 -47.055 1.00 26.12 810 SER A C 1
ATOM 6322 O O . SER A 1 810 ? 34.801 51.028 -47.372 1.00 26.12 810 SER A O 1
ATOM 6324 N N . LEU A 1 811 ? 32.580 51.024 -47.916 1.00 26.36 811 LEU A N 1
ATOM 6325 C CA . LEU A 1 811 ? 32.553 50.872 -49.402 1.00 26.36 811 LEU A CA 1
ATOM 6326 C C . LEU A 1 811 ? 32.194 49.456 -49.927 1.00 26.36 811 LEU A C 1
ATOM 6328 O O . LEU A 1 811 ? 32.561 48.467 -49.308 1.00 26.36 811 LEU A O 1
ATOM 6332 N N . SER A 1 812 ? 31.539 49.266 -51.089 1.00 26.66 812 SER A N 1
ATOM 6333 C CA . SER A 1 812 ? 30.574 50.108 -51.846 1.00 26.66 812 SER A CA 1
ATOM 6334 C C . SER A 1 812 ? 29.982 49.349 -53.055 1.00 26.66 812 SER A C 1
ATOM 6336 O O . SER A 1 812 ? 30.729 48.652 -53.726 1.00 26.66 812 SER A O 1
ATOM 6338 N N . GLN A 1 813 ? 28.702 49.602 -53.379 1.00 26.20 813 GLN A N 1
ATOM 6339 C CA . GLN A 1 813 ? 28.051 49.604 -54.718 1.00 26.20 813 GLN A CA 1
ATOM 6340 C C . GLN A 1 813 ? 28.334 48.491 -55.769 1.00 26.20 813 GLN A C 1
ATOM 6342 O O . GLN A 1 813 ? 29.457 48.271 -56.205 1.00 26.20 813 GLN A O 1
ATOM 6347 N N . GLY A 1 814 ? 27.256 47.927 -56.338 1.00 25.23 814 GLY A N 1
ATOM 6348 C CA . GLY A 1 814 ? 27.262 47.132 -57.580 1.00 25.23 814 GLY A CA 1
ATOM 6349 C C . GLY A 1 814 ? 25.845 47.004 -58.168 1.00 25.23 814 GLY A C 1
ATOM 6350 O O . GLY A 1 814 ? 24.889 46.843 -57.410 1.00 25.23 814 GLY A O 1
ATOM 6351 N N . THR A 1 815 ? 25.677 47.136 -59.491 1.00 26.59 815 THR A N 1
ATOM 6352 C CA . THR A 1 815 ? 24.381 47.523 -60.105 1.00 26.59 815 THR A CA 1
ATOM 6353 C C . THR A 1 815 ? 23.727 46.441 -60.994 1.00 26.59 815 THR A C 1
ATOM 6355 O O . THR A 1 815 ? 24.400 45.617 -61.603 1.00 26.59 815 THR A O 1
ATOM 6358 N N . ARG A 1 816 ? 22.385 46.502 -61.076 1.00 26.27 816 ARG A N 1
ATOM 6359 C CA . ARG A 1 816 ? 21.432 45.914 -62.065 1.00 26.27 816 ARG A CA 1
ATOM 6360 C C . ARG A 1 816 ? 21.895 46.041 -63.548 1.00 26.27 816 ARG A C 1
ATOM 6362 O O . ARG A 1 816 ? 22.676 46.963 -63.791 1.00 26.27 816 ARG A O 1
ATOM 6369 N N . PRO A 1 817 ? 21.383 45.257 -64.552 1.00 39.16 817 PRO A N 1
ATOM 6370 C CA . PRO A 1 817 ? 19.940 45.194 -64.903 1.00 39.16 817 PRO A CA 1
ATOM 6371 C C . PRO A 1 817 ? 19.352 43.921 -65.601 1.00 39.16 817 PRO A C 1
ATOM 6373 O O . PRO A 1 817 ? 19.951 42.854 -65.628 1.00 39.16 817 PRO A O 1
ATOM 6376 N N . ASN A 1 818 ? 18.108 44.088 -66.090 1.00 26.31 818 ASN A N 1
ATOM 6377 C CA . ASN A 1 818 ? 17.059 43.130 -66.508 1.00 26.31 818 ASN A CA 1
ATOM 6378 C C . ASN A 1 818 ? 17.188 42.469 -67.917 1.00 26.31 818 ASN A C 1
ATOM 6380 O O . ASN A 1 818 ? 18.063 42.823 -68.701 1.00 26.31 818 ASN A O 1
ATOM 6384 N N . SER A 1 819 ? 16.142 41.683 -68.268 1.00 27.77 819 SER A N 1
ATOM 6385 C CA . SER A 1 819 ? 15.648 41.206 -69.598 1.00 27.77 819 SER A CA 1
ATOM 6386 C C . SER A 1 819 ? 16.128 39.817 -70.081 1.00 27.77 819 SER A C 1
ATOM 6388 O O . SER A 1 819 ? 17.217 39.395 -69.716 1.00 27.77 819 SER A O 1
ATOM 6390 N N . GLY A 1 820 ? 15.352 39.035 -70.859 1.00 25.16 820 GLY A N 1
ATOM 6391 C CA . GLY A 1 820 ? 13.943 39.200 -71.282 1.00 25.16 820 GLY A CA 1
ATOM 6392 C C . GLY A 1 820 ? 13.398 38.070 -72.201 1.00 25.16 820 GLY A C 1
ATOM 6393 O O . GLY A 1 820 ? 14.147 37.466 -72.952 1.00 25.16 820 GLY A O 1
ATOM 6394 N N . GLU A 1 821 ? 12.088 37.806 -72.100 1.00 28.11 821 GLU A N 1
ATOM 6395 C CA . GLU A 1 821 ? 11.129 37.240 -73.090 1.00 28.11 821 GLU A CA 1
ATOM 6396 C C . GLU A 1 821 ? 11.452 36.054 -74.061 1.00 28.11 821 GLU A C 1
ATOM 6398 O O . GLU A 1 821 ? 11.966 36.231 -75.158 1.00 28.11 821 GLU A O 1
ATOM 6403 N N . SER A 1 822 ? 10.785 34.914 -73.795 1.00 25.67 822 SER A N 1
ATOM 6404 C CA . SER A 1 822 ? 9.825 34.228 -74.712 1.00 25.67 822 SER A CA 1
ATOM 6405 C C . SER A 1 822 ? 10.218 33.188 -75.809 1.00 25.67 822 SER A C 1
ATOM 6407 O O . SER A 1 822 ? 11.023 33.417 -76.702 1.00 25.67 822 SER A O 1
ATOM 6409 N N . SER A 1 823 ? 9.389 32.123 -75.845 1.00 25.66 823 SER A N 1
ATOM 6410 C CA . SER A 1 823 ? 8.767 31.462 -77.029 1.00 25.66 823 SER A CA 1
ATOM 6411 C C . SER A 1 823 ? 9.381 30.224 -77.754 1.00 25.66 823 SER A C 1
ATOM 6413 O O . SER A 1 823 ? 10.480 30.242 -78.284 1.00 25.66 823 SER A O 1
ATOM 6415 N N . GLN A 1 824 ? 8.538 29.171 -77.825 1.00 26.14 824 GLN A N 1
ATOM 6416 C CA . GLN A 1 824 ? 8.329 28.120 -78.861 1.00 26.14 824 GLN A CA 1
ATOM 6417 C C . GLN A 1 824 ? 9.492 27.289 -79.475 1.00 26.14 824 GLN A C 1
ATOM 6419 O O . GLN A 1 824 ? 10.299 27.814 -80.230 1.00 26.14 824 GLN A O 1
ATOM 6424 N N . ALA A 1 825 ? 9.412 25.944 -79.366 1.00 25.81 825 ALA A N 1
ATOM 6425 C CA . ALA A 1 825 ? 9.105 25.014 -80.490 1.00 25.81 825 ALA A CA 1
ATOM 6426 C C . ALA A 1 825 ? 9.207 23.503 -80.112 1.00 25.81 825 ALA A C 1
ATOM 6428 O O . ALA A 1 825 ? 9.885 23.122 -79.165 1.00 25.81 825 ALA A O 1
ATOM 6429 N N . LEU A 1 826 ? 8.536 22.638 -80.889 1.00 28.05 826 LEU A N 1
ATOM 6430 C CA . LEU A 1 826 ? 8.513 21.151 -80.855 1.00 28.05 826 LEU A CA 1
ATOM 6431 C C . LEU A 1 826 ? 8.834 20.634 -82.289 1.00 28.05 826 LEU A C 1
ATOM 6433 O O . LEU A 1 826 ? 8.640 21.447 -83.202 1.00 28.05 826 LEU A O 1
ATOM 6437 N N . PRO A 1 827 ? 9.249 19.359 -82.577 1.00 41.50 827 PRO A N 1
ATOM 6438 C CA . PRO A 1 827 ? 8.326 18.193 -82.493 1.00 41.50 827 PRO A CA 1
ATOM 6439 C C . PRO A 1 827 ? 8.908 16.730 -82.497 1.00 41.50 827 PRO A C 1
ATOM 6441 O O . PRO A 1 827 ? 10.106 16.521 -82.636 1.00 41.50 827 PRO A O 1
ATOM 6444 N N . LYS A 1 828 ? 7.985 15.733 -82.529 1.00 27.64 828 LYS A N 1
ATOM 6445 C CA . LYS A 1 828 ? 8.097 14.310 -83.002 1.00 27.64 828 LYS A CA 1
ATOM 6446 C C . LYS A 1 828 ? 8.859 13.304 -82.100 1.00 27.64 828 LYS A C 1
ATOM 6448 O O . LYS A 1 828 ? 10.006 13.543 -81.766 1.00 27.64 828 LYS A O 1
ATOM 6453 N N . ASN A 1 829 ? 8.238 12.239 -81.555 1.00 30.12 829 ASN A N 1
ATOM 6454 C CA . ASN A 1 829 ? 7.614 10.993 -82.109 1.00 30.12 829 ASN A CA 1
ATOM 6455 C C . ASN A 1 829 ? 8.596 9.784 -82.041 1.00 30.12 829 ASN A C 1
ATOM 6457 O O . ASN A 1 829 ? 9.797 9.994 -82.129 1.00 30.12 829 ASN A O 1
ATOM 6461 N N . ASP A 1 830 ? 8.188 8.512 -81.869 1.00 27.11 830 ASP A N 1
ATOM 6462 C CA . ASP A 1 830 ? 6.854 7.888 -82.041 1.00 27.11 830 ASP A CA 1
ATOM 6463 C C . ASP A 1 830 ? 6.529 6.726 -81.039 1.00 27.11 830 ASP A C 1
ATOM 6465 O O . ASP A 1 830 ? 7.292 6.415 -80.131 1.00 27.11 830 ASP A O 1
ATOM 6469 N N . THR A 1 831 ? 5.343 6.130 -81.221 1.00 30.92 831 THR A N 1
ATOM 6470 C CA . THR A 1 831 ? 4.557 5.125 -80.459 1.00 30.92 831 THR A CA 1
ATOM 6471 C C . THR A 1 831 ? 5.178 3.708 -80.317 1.00 30.92 831 THR A C 1
ATOM 6473 O O . THR A 1 831 ? 6.172 3.402 -80.962 1.00 30.92 831 THR A O 1
ATOM 6476 N N . ARG A 1 832 ? 4.692 2.774 -79.462 1.00 25.81 832 ARG A N 1
ATOM 6477 C CA . ARG A 1 832 ? 3.410 1.990 -79.469 1.00 25.81 832 ARG A CA 1
ATOM 6478 C C . ARG A 1 832 ? 3.295 1.092 -78.205 1.00 25.81 832 ARG A C 1
ATOM 6480 O O . ARG A 1 832 ? 4.329 0.783 -77.635 1.00 25.81 832 ARG A O 1
ATOM 6487 N N . LEU A 1 833 ? 2.155 0.541 -77.734 1.00 25.52 833 LEU A N 1
ATOM 6488 C CA . LEU A 1 833 ? 0.694 0.780 -77.875 1.00 25.52 833 LEU A CA 1
ATOM 6489 C C . LEU A 1 833 ? -0.044 0.102 -76.668 1.00 25.52 833 LEU A C 1
ATOM 6491 O O . LEU A 1 833 ? 0.551 -0.707 -75.964 1.00 25.52 833 LEU A O 1
ATOM 6495 N N . ARG A 1 834 ? -1.346 0.366 -76.442 1.00 25.48 834 ARG A N 1
ATOM 6496 C CA . ARG A 1 834 ? -2.242 -0.371 -75.499 1.00 25.48 834 ARG A CA 1
ATOM 6497 C C . ARG A 1 834 ? -3.154 -1.369 -76.243 1.00 25.48 834 ARG A C 1
ATOM 6499 O O . ARG A 1 834 ? -3.467 -1.088 -77.394 1.00 25.48 834 ARG A O 1
ATOM 6506 N N . ILE A 1 835 ? -3.723 -2.380 -75.549 1.00 26.91 835 ILE A N 1
ATOM 6507 C CA . ILE A 1 835 ? -5.193 -2.616 -75.344 1.00 26.91 835 ILE A CA 1
ATOM 6508 C C . ILE A 1 835 ? -5.498 -3.967 -74.624 1.00 26.91 835 ILE A C 1
ATOM 6510 O O . ILE A 1 835 ? -4.644 -4.840 -74.536 1.00 26.91 835 ILE A O 1
ATOM 6514 N N . LYS A 1 836 ? -6.701 -4.093 -74.027 1.00 26.23 836 LYS A N 1
ATOM 6515 C CA . LYS A 1 836 ? -7.220 -5.216 -73.197 1.00 26.23 836 LYS A CA 1
ATOM 6516 C C . LYS A 1 836 ? -8.088 -6.208 -74.008 1.00 26.23 836 LYS A C 1
ATOM 6518 O O . LYS A 1 836 ? -8.769 -5.715 -74.905 1.00 26.23 836 LYS A O 1
ATOM 6523 N N . ARG A 1 837 ? -8.272 -7.475 -73.553 1.00 26.73 837 ARG A N 1
ATOM 6524 C CA . ARG A 1 837 ? -9.607 -8.106 -73.251 1.00 26.73 837 ARG A CA 1
ATOM 6525 C C . ARG A 1 837 ? -9.618 -9.626 -72.888 1.00 26.73 837 ARG A C 1
ATOM 6527 O O . ARG A 1 837 ? -9.227 -10.441 -73.701 1.00 26.73 837 ARG A O 1
ATOM 6534 N N . TYR A 1 838 ? -10.235 -9.934 -71.732 1.00 25.02 838 TYR A N 1
ATOM 6535 C CA . TYR A 1 838 ? -11.314 -10.929 -71.456 1.00 25.02 838 TYR A CA 1
ATOM 6536 C C . TYR A 1 838 ? -11.176 -12.486 -71.573 1.00 25.02 838 TYR A C 1
ATOM 6538 O O . TYR A 1 838 ? -10.727 -13.030 -72.571 1.00 25.02 838 TYR A O 1
ATOM 6546 N N . THR A 1 839 ? -11.806 -13.148 -70.575 1.00 25.88 839 THR A N 1
ATOM 6547 C CA . THR A 1 839 ? -12.525 -14.466 -70.534 1.00 25.88 839 THR A CA 1
ATOM 6548 C C . THR A 1 839 ? -11.828 -15.852 -70.509 1.00 25.88 839 THR A C 1
ATOM 6550 O O . THR A 1 839 ? -11.476 -16.401 -71.541 1.00 25.88 839 THR A O 1
ATOM 6553 N N . SER A 1 840 ? -11.915 -16.482 -69.319 1.00 25.80 840 SER A N 1
ATOM 6554 C CA . SER A 1 840 ? -12.607 -17.771 -69.022 1.00 25.80 840 SER A CA 1
ATOM 6555 C C . SER A 1 840 ? -11.956 -19.172 -69.153 1.00 25.80 840 SER A C 1
ATOM 6557 O O . SER A 1 840 ? -11.646 -19.643 -70.235 1.00 25.80 840 SER A O 1
ATOM 6559 N N . PHE A 1 841 ? -12.051 -19.896 -68.018 1.00 25.66 841 PHE A N 1
ATOM 6560 C CA . PHE A 1 841 ? -12.431 -21.319 -67.831 1.00 25.66 841 PHE A CA 1
ATOM 6561 C C . PHE A 1 841 ? -11.462 -22.496 -68.152 1.00 25.66 841 PHE A C 1
ATOM 6563 O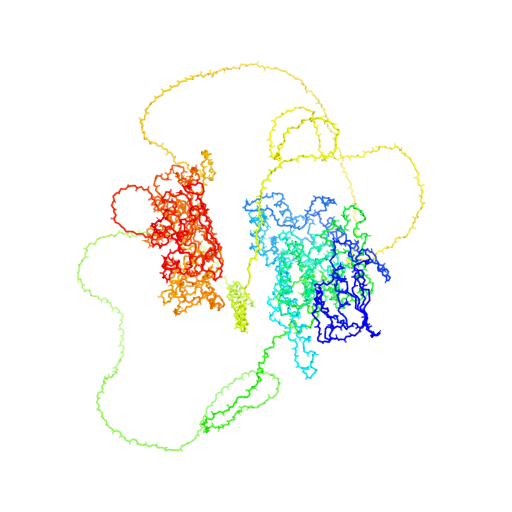 O . PHE A 1 841 ? -11.416 -22.997 -69.268 1.00 25.66 841 PHE A O 1
ATOM 6570 N N . LEU A 1 842 ? -10.943 -23.092 -67.057 1.00 24.80 842 LEU A N 1
ATOM 6571 C CA . LEU A 1 842 ? -11.302 -24.443 -66.544 1.00 24.80 842 LEU A CA 1
ATOM 6572 C C . LEU A 1 842 ? -10.267 -25.611 -66.608 1.00 24.80 842 LEU A C 1
ATOM 6574 O O . LEU A 1 842 ? -9.773 -25.977 -67.664 1.00 24.80 842 LEU A O 1
ATOM 6578 N N . LEU A 1 843 ? -10.160 -26.292 -65.448 1.00 26.14 843 LEU A N 1
ATOM 6579 C CA . LEU A 1 843 ? -9.803 -27.706 -65.172 1.00 26.14 843 LEU A CA 1
ATOM 6580 C C . LEU A 1 843 ? -8.331 -28.203 -65.087 1.00 26.14 843 LEU A C 1
ATOM 6582 O O . LEU A 1 843 ? -7.474 -27.895 -65.902 1.00 26.14 843 LEU A O 1
ATOM 6586 N N . LEU A 1 844 ? -8.180 -29.134 -64.124 1.00 26.58 844 LEU A N 1
ATOM 6587 C CA . LEU A 1 844 ? -7.145 -30.160 -63.874 1.00 26.58 844 LEU A CA 1
ATOM 6588 C C . LEU A 1 844 ? -5.858 -29.809 -63.083 1.00 26.58 844 LEU A C 1
ATOM 6590 O O . LEU A 1 844 ? -5.224 -28.774 -63.241 1.00 26.58 844 LEU A O 1
ATOM 6594 N N . LEU A 1 845 ? -5.525 -30.758 -62.197 1.00 23.61 845 LEU A N 1
ATOM 6595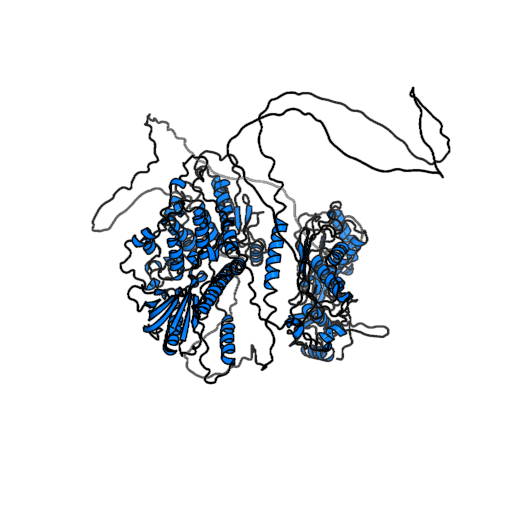 C CA . LEU A 1 845 ? -4.392 -30.882 -61.260 1.00 23.61 845 LEU A CA 1
ATOM 6596 C C . LEU A 1 845 ? -3.565 -32.130 -61.671 1.00 23.61 845 LEU A C 1
ATOM 6598 O O . LEU A 1 845 ? -4.093 -32.916 -62.465 1.00 23.61 845 LEU A O 1
ATOM 6602 N N . PRO A 1 846 ? -2.395 -32.461 -61.072 1.00 44.94 846 PRO A N 1
ATOM 6603 C CA . PRO A 1 846 ? -1.476 -31.716 -60.186 1.00 44.94 846 PRO A CA 1
ATOM 6604 C C . PRO A 1 846 ? -0.125 -31.538 -60.973 1.00 44.94 846 PRO A C 1
ATOM 6606 O O . PRO A 1 846 ? -0.247 -31.210 -62.153 1.00 44.94 846 PRO A O 1
ATOM 6609 N N . PRO A 1 847 ? 1.135 -31.773 -60.505 1.00 36.56 847 PRO A N 1
ATOM 6610 C CA . PRO A 1 847 ? 1.709 -31.892 -59.154 1.00 36.56 847 PRO A CA 1
ATOM 6611 C C . PRO A 1 847 ? 3.073 -31.174 -58.913 1.00 36.56 847 PRO A C 1
ATOM 6613 O O . PRO A 1 847 ? 3.661 -30.564 -59.795 1.00 36.56 847 PRO A O 1
ATOM 6616 N N . HIS A 1 848 ? 3.589 -31.353 -57.689 1.00 25.41 848 HIS A N 1
ATOM 6617 C CA . HIS A 1 848 ? 4.998 -31.342 -57.245 1.00 25.41 848 HIS A CA 1
ATOM 6618 C C . HIS A 1 848 ? 5.959 -30.166 -57.552 1.00 25.41 848 HIS A C 1
ATOM 6620 O O . HIS A 1 848 ? 6.606 -30.093 -58.590 1.00 25.41 848 HIS A O 1
ATOM 6626 N N . SER A 1 849 ? 6.253 -29.449 -56.458 1.00 25.81 849 SER A N 1
ATOM 6627 C CA . SER A 1 849 ? 7.617 -29.149 -55.982 1.00 25.81 849 SER A CA 1
ATOM 6628 C C . SER A 1 849 ? 8.462 -28.119 -56.745 1.00 25.81 849 SER A C 1
ATOM 6630 O O . SER A 1 849 ? 9.298 -28.474 -57.565 1.00 25.81 849 SER A O 1
ATOM 6632 N N . PHE A 1 850 ? 8.392 -26.856 -56.312 1.00 26.89 850 PHE A N 1
ATOM 6633 C CA . PHE A 1 850 ? 9.400 -26.259 -55.410 1.00 26.89 850 PHE A CA 1
ATOM 6634 C C . PHE A 1 850 ? 8.915 -24.869 -54.954 1.00 26.89 850 PHE A C 1
ATOM 6636 O O . PHE A 1 850 ? 8.436 -24.089 -55.771 1.00 26.89 850 PHE A O 1
ATOM 6643 N N . SER A 1 851 ? 9.062 -24.529 -53.669 1.00 24.59 851 SER A N 1
ATOM 6644 C CA . SER A 1 851 ? 8.901 -23.149 -53.186 1.00 24.59 851 SER A CA 1
ATOM 6645 C C . SER A 1 851 ? 9.963 -22.835 -52.140 1.00 24.59 851 SER A C 1
ATOM 6647 O O . SER A 1 851 ? 10.278 -23.672 -51.296 1.00 24.59 851 SER A O 1
ATOM 6649 N N . LEU A 1 852 ? 10.532 -21.635 -52.225 1.00 26.05 852 LEU A N 1
ATOM 6650 C CA . LEU A 1 852 ? 11.584 -21.158 -51.332 1.00 26.05 852 LEU A CA 1
ATOM 6651 C C . LEU A 1 852 ? 11.020 -20.847 -49.938 1.00 26.05 852 LEU A C 1
ATOM 6653 O O . LEU A 1 852 ? 9.927 -20.291 -49.826 1.00 26.05 852 LEU A O 1
ATOM 6657 N N . LEU A 1 853 ? 11.799 -21.114 -48.885 1.00 28.00 853 LEU A N 1
ATOM 6658 C CA . LEU A 1 853 ? 11.588 -20.443 -47.602 1.00 28.00 853 LEU A CA 1
ATOM 6659 C C . LEU A 1 853 ? 12.029 -18.981 -47.734 1.00 28.00 853 LEU A C 1
ATOM 6661 O O . LEU A 1 853 ? 13.198 -18.705 -47.999 1.00 28.00 853 LEU A O 1
ATOM 6665 N N . THR A 1 854 ? 11.118 -18.050 -47.469 1.00 27.56 854 THR A N 1
ATOM 6666 C CA . THR A 1 854 ? 11.445 -16.648 -47.185 1.00 27.56 854 THR A CA 1
ATOM 6667 C C . THR A 1 854 ? 10.980 -16.317 -45.774 1.00 27.56 854 THR A C 1
ATOM 6669 O O . THR A 1 854 ? 9.803 -16.031 -45.558 1.00 27.56 854 THR A O 1
ATOM 6672 N N . MET A 1 855 ? 11.893 -16.368 -44.801 1.00 27.59 855 MET A N 1
ATOM 6673 C CA . MET A 1 855 ? 11.604 -15.873 -43.455 1.00 27.59 855 MET A CA 1
ATOM 6674 C C . MET A 1 855 ? 11.635 -14.343 -43.453 1.00 27.59 855 MET A C 1
ATOM 6676 O O . MET A 1 855 ? 12.632 -13.743 -43.853 1.00 27.59 855 MET A O 1
ATOM 6680 N N . ALA A 1 856 ? 10.558 -13.717 -42.981 1.00 27.44 856 ALA A N 1
ATOM 6681 C CA . ALA A 1 856 ? 10.501 -12.280 -42.741 1.00 27.44 856 ALA A CA 1
ATOM 6682 C C . ALA A 1 856 ? 10.763 -11.987 -41.249 1.00 27.44 856 ALA A C 1
ATOM 6684 O O . ALA A 1 856 ? 10.120 -12.607 -40.397 1.00 27.44 856 ALA A O 1
ATOM 6685 N N . PRO A 1 857 ? 11.680 -11.066 -40.898 1.00 34.19 857 PRO A N 1
ATOM 6686 C CA . PRO A 1 857 ? 11.832 -10.598 -39.525 1.00 34.19 857 PRO A CA 1
ATOM 6687 C C . PRO A 1 857 ? 10.700 -9.629 -39.140 1.00 34.19 857 PRO A C 1
ATOM 6689 O O . PRO A 1 857 ? 10.148 -8.940 -39.994 1.00 34.19 857 PRO A O 1
ATOM 6692 N N . ASN A 1 858 ? 10.430 -9.525 -37.833 1.00 32.94 858 ASN A N 1
ATOM 6693 C CA . ASN A 1 858 ? 9.437 -8.643 -37.194 1.00 32.94 858 ASN A CA 1
ATOM 6694 C C . ASN A 1 858 ? 7.968 -8.963 -37.547 1.00 32.94 858 ASN A C 1
ATOM 6696 O O . ASN A 1 858 ? 7.376 -8.403 -38.466 1.00 32.94 858 ASN A O 1
ATOM 6700 N N . GLY A 1 859 ? 7.357 -9.854 -36.760 1.00 36.31 859 GLY A N 1
ATOM 6701 C CA . GLY A 1 859 ? 5.986 -10.320 -36.976 1.00 36.31 859 GLY A CA 1
ATOM 6702 C C . GLY A 1 859 ? 4.902 -9.310 -36.590 1.00 36.31 859 GLY A C 1
ATOM 6703 O O . GLY A 1 859 ? 4.469 -9.279 -35.442 1.00 36.31 859 GLY A O 1
ATOM 6704 N N . GLN A 1 860 ? 4.386 -8.564 -37.569 1.00 31.45 860 GLN A N 1
ATOM 6705 C CA . GLN A 1 860 ? 3.018 -8.039 -37.519 1.00 31.45 860 GLN A CA 1
ATOM 6706 C C . GLN A 1 860 ? 2.064 -9.077 -38.124 1.00 31.45 860 GLN A C 1
ATOM 6708 O O . GLN A 1 860 ? 1.912 -9.162 -39.343 1.00 31.45 860 GLN A O 1
ATOM 6713 N N . ALA A 1 861 ? 1.424 -9.882 -37.274 1.00 40.12 861 ALA A N 1
ATOM 6714 C CA . ALA A 1 861 ? 0.382 -10.808 -37.704 1.00 40.12 861 ALA A CA 1
ATOM 6715 C C . ALA A 1 861 ? -0.906 -10.033 -38.031 1.00 40.12 861 ALA A C 1
ATOM 6717 O O . ALA A 1 861 ? -1.649 -9.621 -37.140 1.00 40.12 861 ALA A O 1
ATOM 6718 N N . VAL A 1 862 ? -1.178 -9.821 -39.321 1.00 36.28 862 VAL A N 1
ATOM 6719 C CA . VAL A 1 862 ? -2.454 -9.255 -39.784 1.00 36.28 862 VAL A CA 1
ATOM 6720 C C . VAL A 1 862 ? -3.517 -10.354 -39.718 1.00 36.28 862 VAL A C 1
ATOM 6722 O O . VAL A 1 862 ? -3.774 -11.042 -40.705 1.00 36.28 862 VAL A O 1
ATOM 6725 N N . HIS A 1 863 ? -4.111 -10.553 -38.538 1.00 50.19 863 HIS A N 1
ATOM 6726 C CA . HIS A 1 863 ? -5.218 -11.497 -38.372 1.00 50.19 863 HIS A CA 1
ATOM 6727 C C . HIS A 1 863 ? -6.383 -11.093 -39.287 1.00 50.19 863 HIS A C 1
ATOM 6729 O O . HIS A 1 863 ? -6.881 -9.966 -39.232 1.00 50.19 863 HIS A O 1
ATOM 6735 N N . ALA A 1 864 ? -6.823 -12.025 -40.133 1.00 57.97 864 ALA A N 1
ATOM 6736 C CA . ALA A 1 864 ? -8.035 -11.849 -40.921 1.00 57.97 864 ALA A CA 1
ATOM 6737 C C . ALA A 1 864 ? -9.255 -11.749 -39.991 1.00 57.97 864 ALA A C 1
ATOM 6739 O O . ALA A 1 864 ? -9.307 -12.410 -38.953 1.00 57.97 864 ALA A O 1
ATOM 6740 N N . ALA A 1 865 ? -10.247 -10.940 -40.369 1.00 72.75 865 ALA A N 1
ATOM 6741 C CA . ALA A 1 865 ? -11.475 -10.808 -39.592 1.00 72.75 865 ALA A CA 1
ATOM 6742 C C . ALA A 1 865 ? -12.183 -12.169 -39.459 1.00 72.75 865 ALA A C 1
ATOM 6744 O O . ALA A 1 865 ? -12.431 -12.849 -40.458 1.00 72.75 865 ALA A O 1
ATOM 6745 N N . LEU A 1 866 ? -12.502 -12.551 -38.220 1.00 87.25 866 LEU A N 1
ATOM 6746 C CA . LEU A 1 866 ? -13.212 -13.791 -37.906 1.00 87.25 866 LEU A CA 1
ATOM 6747 C C . LEU A 1 866 ? -14.633 -13.777 -38.492 1.00 87.25 866 LEU A C 1
ATOM 6749 O O . LEU A 1 866 ? -15.229 -12.717 -38.702 1.00 87.25 866 LEU A O 1
ATOM 6753 N N . ALA A 1 867 ? -15.197 -14.962 -38.727 1.00 88.19 867 ALA A N 1
ATOM 6754 C CA . ALA A 1 867 ? -16.577 -15.081 -39.186 1.00 88.19 867 ALA A CA 1
ATOM 6755 C C . ALA A 1 867 ? -17.575 -14.552 -38.126 1.00 88.19 867 ALA A C 1
ATOM 6757 O O . ALA A 1 867 ? -17.302 -14.639 -36.926 1.00 88.19 867 ALA A O 1
ATOM 6758 N N . PRO A 1 868 ? -18.752 -14.026 -38.518 1.00 86.88 868 PRO A N 1
ATOM 6759 C CA . PRO A 1 868 ? -19.757 -13.564 -37.562 1.00 86.88 868 PRO A CA 1
ATOM 6760 C C . PRO A 1 868 ? -20.149 -14.656 -36.553 1.00 86.88 868 PRO A C 1
ATOM 6762 O O . PRO A 1 868 ? -20.530 -15.760 -36.934 1.00 86.88 868 PRO A O 1
ATOM 6765 N N . GLY A 1 869 ? -20.052 -14.342 -35.258 1.00 87.88 869 GLY A N 1
ATOM 6766 C CA . GLY A 1 869 ? -20.291 -15.298 -34.169 1.00 87.88 869 GLY A CA 1
ATOM 6767 C C . GLY A 1 869 ? -19.083 -16.168 -33.788 1.00 87.88 869 GLY A C 1
ATOM 6768 O O . GLY A 1 869 ? -19.203 -16.973 -32.862 1.00 87.88 869 GLY A O 1
ATOM 6769 N N . HIS A 1 870 ? -17.933 -16.005 -34.451 1.00 95.25 870 HIS A N 1
ATOM 6770 C CA . HIS A 1 870 ? -16.659 -16.583 -34.023 1.00 95.25 870 HIS A CA 1
ATOM 6771 C C . HIS A 1 870 ? -15.880 -15.600 -33.136 1.00 95.25 870 HIS A C 1
ATOM 6773 O O . HIS A 1 870 ? -16.001 -14.382 -33.276 1.00 95.25 870 HIS A O 1
ATOM 6779 N N . PHE A 1 871 ? -15.061 -16.131 -32.232 1.00 95.69 871 PHE A N 1
ATOM 6780 C CA . PHE A 1 871 ? -14.168 -15.370 -31.360 1.00 95.69 871 PHE A CA 1
ATOM 6781 C C . PHE A 1 871 ? -12.933 -16.204 -30.991 1.00 95.69 871 PHE A C 1
ATOM 6783 O O . PHE A 1 871 ? -12.939 -17.428 -31.114 1.00 95.69 871 PHE A O 1
ATOM 6790 N N . LEU A 1 872 ? -11.873 -15.542 -30.532 1.00 96.62 872 LEU A N 1
ATOM 6791 C CA . LEU A 1 872 ? -10.703 -16.198 -29.948 1.00 96.62 872 LEU A CA 1
ATOM 6792 C C . LEU A 1 872 ? -10.826 -16.169 -28.423 1.00 96.62 872 LEU A C 1
ATOM 6794 O O . LEU A 1 872 ? -11.196 -15.140 -27.856 1.00 96.62 872 LEU A O 1
ATOM 6798 N N . PHE A 1 873 ? -10.497 -17.278 -27.763 1.00 97.19 873 PHE A N 1
ATOM 6799 C CA . PHE A 1 873 ? -10.309 -17.320 -26.312 1.00 97.19 873 PHE A CA 1
ATOM 6800 C C . PHE A 1 873 ? -9.000 -18.027 -25.975 1.00 97.19 873 PHE A C 1
ATOM 6802 O O . PHE A 1 873 ? -8.582 -18.943 -26.688 1.00 97.19 873 PHE A O 1
ATOM 6809 N N . THR A 1 874 ? -8.371 -17.612 -24.880 1.00 97.75 874 THR A N 1
ATOM 6810 C CA . THR A 1 874 ? -7.019 -18.017 -24.501 1.00 97.75 874 THR A CA 1
ATOM 6811 C C . THR A 1 874 ? -6.962 -18.418 -23.033 1.00 97.75 874 THR A C 1
ATOM 6813 O O . THR A 1 874 ? -7.391 -17.656 -22.172 1.00 97.75 874 THR A O 1
ATOM 6816 N N . SER A 1 875 ? -6.355 -19.568 -22.740 1.00 97.44 875 SER A N 1
ATOM 6817 C CA . SER A 1 875 ? -6.008 -19.975 -21.370 1.00 97.44 875 SER A CA 1
ATOM 6818 C C . SER A 1 875 ? -4.501 -20.190 -21.244 1.00 97.44 875 SER A C 1
ATOM 6820 O O . SER A 1 875 ? -3.834 -20.562 -22.211 1.00 97.44 875 SER A O 1
ATOM 6822 N N . GLU A 1 876 ? -3.962 -19.966 -20.046 1.00 96.06 876 GLU A N 1
ATOM 6823 C CA . GLU A 1 876 ? -2.565 -20.244 -19.703 1.00 96.06 876 GLU A CA 1
ATOM 6824 C C . GLU A 1 876 ? -2.451 -21.351 -18.649 1.00 96.06 876 GLU A C 1
ATOM 6826 O O . GLU A 1 876 ? -3.412 -21.648 -17.949 1.00 96.06 876 GLU A O 1
ATOM 6831 N N . SER A 1 877 ? -1.266 -21.946 -18.528 1.00 95.69 877 SER A N 1
ATOM 6832 C CA . SER A 1 877 ? -0.894 -22.841 -17.430 1.00 95.69 877 SER A CA 1
ATOM 6833 C C . SER A 1 877 ? 0.594 -22.673 -17.120 1.00 95.69 877 SER A C 1
ATOM 6835 O O . SER A 1 877 ? 1.409 -22.515 -18.034 1.00 95.69 877 SER A O 1
ATOM 6837 N N . VAL A 1 878 ? 0.954 -22.732 -15.838 1.00 94.88 878 VAL A N 1
ATOM 6838 C CA . VAL A 1 878 ? 2.342 -22.758 -15.351 1.00 94.88 878 VAL A CA 1
ATOM 6839 C C . VAL A 1 878 ? 2.777 -24.186 -15.003 1.00 94.88 878 VAL A C 1
ATOM 6841 O O . VAL A 1 878 ? 1.971 -24.992 -14.536 1.00 94.88 878 VAL A O 1
ATOM 6844 N N . GLY A 1 879 ? 4.044 -24.506 -15.259 1.00 94.56 879 GLY A N 1
ATOM 6845 C CA . GLY A 1 879 ? 4.641 -25.812 -14.985 1.00 94.56 879 GLY A CA 1
ATOM 6846 C C . GLY A 1 879 ? 5.098 -25.984 -13.535 1.00 94.56 879 GLY A C 1
ATOM 6847 O O . GLY A 1 879 ? 5.204 -25.026 -12.770 1.00 94.56 879 GLY A O 1
ATOM 6848 N N . GLU A 1 880 ? 5.414 -27.226 -13.164 1.00 95.00 880 GLU A N 1
ATOM 6849 C CA . GLU A 1 880 ? 5.742 -27.639 -11.787 1.00 95.00 880 GLU A CA 1
ATOM 6850 C C . GLU A 1 880 ? 6.951 -26.927 -11.149 1.00 95.00 880 GLU A C 1
ATOM 6852 O O . GLU A 1 880 ? 7.056 -26.904 -9.925 1.00 95.00 880 GLU A O 1
ATOM 6857 N N . GLY A 1 881 ? 7.851 -26.332 -11.941 1.00 95.50 881 GLY A N 1
ATOM 6858 C CA . GLY A 1 881 ? 8.981 -25.539 -11.443 1.00 95.50 881 GLY A CA 1
ATOM 6859 C C . GLY A 1 881 ? 8.749 -24.033 -11.318 1.00 95.50 881 GLY A C 1
ATOM 6860 O O . GLY A 1 881 ? 9.627 -23.336 -10.812 1.00 95.50 881 GLY A O 1
ATOM 6861 N N . HIS A 1 882 ? 7.601 -23.514 -11.758 1.00 96.50 882 HIS A N 1
ATOM 6862 C CA . HIS A 1 882 ? 7.277 -22.096 -11.598 1.00 96.50 882 HIS A CA 1
ATOM 6863 C C . HIS A 1 882 ? 7.206 -21.738 -10.098 1.00 96.50 882 HIS A C 1
ATOM 6865 O O . HIS A 1 882 ? 6.657 -22.533 -9.334 1.00 96.50 882 HIS A O 1
ATOM 6871 N N . PRO A 1 883 ? 7.691 -20.573 -9.621 1.00 96.50 883 PRO A N 1
ATOM 6872 C CA . PRO A 1 883 ? 7.776 -20.292 -8.180 1.00 96.50 883 PRO A CA 1
ATOM 6873 C C . PRO A 1 883 ? 6.461 -20.412 -7.407 1.00 96.50 883 PRO A C 1
ATOM 6875 O O . PRO A 1 883 ? 6.451 -20.998 -6.326 1.00 96.50 883 PRO A O 1
ATOM 6878 N N . ASP A 1 884 ? 5.345 -19.933 -7.969 1.00 96.31 884 ASP A N 1
ATOM 6879 C CA . ASP A 1 884 ? 4.011 -20.141 -7.378 1.00 96.31 884 ASP A CA 1
ATOM 6880 C C . ASP A 1 884 ? 3.657 -21.639 -7.262 1.00 96.31 884 ASP A C 1
ATOM 6882 O O . ASP A 1 884 ? 3.054 -22.058 -6.280 1.00 96.31 884 ASP A O 1
ATOM 6886 N N . LYS A 1 885 ? 4.113 -22.479 -8.204 1.00 96.00 885 LYS A N 1
ATOM 6887 C CA . LYS A 1 885 ? 3.895 -23.934 -8.178 1.00 96.00 885 LYS A CA 1
ATOM 6888 C C . LYS A 1 885 ? 4.822 -24.700 -7.265 1.00 96.00 885 LYS A C 1
ATOM 6890 O O . LYS A 1 885 ? 4.399 -25.724 -6.734 1.00 96.00 885 LYS A O 1
ATOM 6895 N N . ILE A 1 886 ? 6.024 -24.199 -7.003 1.00 97.38 886 ILE A N 1
ATOM 6896 C CA . ILE A 1 886 ? 6.828 -24.696 -5.883 1.00 97.38 886 ILE A CA 1
ATOM 6897 C C . ILE A 1 886 ? 6.070 -24.435 -4.574 1.00 97.38 886 ILE A C 1
ATOM 6899 O O . ILE A 1 886 ? 5.985 -25.332 -3.743 1.00 97.38 886 ILE A O 1
ATOM 6903 N N . CYS A 1 887 ? 5.466 -23.252 -4.411 1.00 98.06 887 CYS A N 1
ATOM 6904 C CA . CYS A 1 887 ? 4.685 -22.919 -3.220 1.00 98.06 887 CYS A CA 1
ATOM 6905 C C . CYS A 1 887 ? 3.441 -23.801 -3.045 1.00 98.06 887 CYS A C 1
ATOM 6907 O O . CYS A 1 887 ? 3.270 -24.383 -1.975 1.00 98.06 887 CYS A O 1
ATOM 6909 N N . ASP A 1 888 ? 2.624 -23.962 -4.093 1.00 97.50 888 ASP A N 1
ATOM 6910 C CA . ASP A 1 888 ? 1.448 -24.842 -4.062 1.00 97.50 888 ASP A CA 1
ATOM 6911 C C . ASP A 1 888 ? 1.824 -26.289 -3.707 1.00 97.50 888 ASP A C 1
ATOM 6913 O O . ASP A 1 888 ? 1.243 -26.870 -2.791 1.00 97.50 888 ASP A O 1
ATOM 6917 N N . GLN A 1 889 ? 2.833 -26.859 -4.381 1.00 97.81 889 GLN A N 1
ATOM 6918 C CA . GLN A 1 889 ? 3.282 -28.231 -4.120 1.00 97.81 889 GLN A CA 1
ATOM 6919 C C . GLN A 1 889 ? 3.882 -28.385 -2.720 1.00 97.81 889 GLN A C 1
ATOM 6921 O O . GLN A 1 889 ? 3.637 -29.395 -2.077 1.00 97.81 889 GLN A O 1
ATOM 6926 N N . VAL A 1 890 ? 4.638 -27.410 -2.208 1.00 98.38 890 VAL A N 1
ATOM 6927 C CA . VAL A 1 890 ? 5.169 -27.482 -0.836 1.00 98.38 890 VAL A CA 1
ATOM 6928 C C . VAL A 1 890 ? 4.045 -27.416 0.203 1.00 98.38 890 VAL A C 1
ATOM 6930 O O . VAL A 1 890 ? 4.067 -28.189 1.161 1.00 98.38 890 VAL A O 1
ATOM 6933 N N . SER A 1 891 ? 3.043 -26.555 0.000 1.00 97.81 891 SER A N 1
ATOM 6934 C CA . SER A 1 891 ? 1.897 -26.444 0.915 1.00 97.81 891 SER A CA 1
ATOM 6935 C C . SER A 1 891 ? 1.055 -27.730 0.922 1.00 97.81 891 SER A C 1
ATOM 6937 O O . SER A 1 891 ? 0.730 -28.248 1.991 1.00 97.81 891 SER A O 1
ATOM 6939 N N . ASP A 1 892 ? 0.771 -28.304 -0.255 1.00 97.50 892 ASP A N 1
ATOM 6940 C CA . ASP A 1 892 ? 0.024 -29.566 -0.370 1.00 97.50 892 ASP A CA 1
ATOM 6941 C C . ASP A 1 892 ? 0.846 -30.808 0.034 1.00 97.50 892 ASP A C 1
ATOM 6943 O O . ASP A 1 892 ? 0.273 -31.766 0.546 1.00 97.50 892 ASP A O 1
ATOM 6947 N N . ALA A 1 893 ? 2.178 -30.800 -0.103 1.00 98.06 893 ALA A N 1
ATOM 6948 C CA . ALA A 1 893 ? 3.040 -31.867 0.421 1.00 98.06 893 ALA A CA 1
ATOM 6949 C C . ALA A 1 893 ? 3.055 -31.903 1.958 1.00 98.06 893 ALA A C 1
ATOM 6951 O O . ALA A 1 893 ? 3.148 -32.979 2.547 1.00 98.06 893 ALA A O 1
ATOM 6952 N N . ILE A 1 894 ? 2.954 -30.740 2.610 1.00 97.88 894 ILE A N 1
ATOM 6953 C CA . ILE A 1 894 ? 2.825 -30.645 4.069 1.00 97.88 894 ILE A CA 1
ATOM 6954 C C . ILE A 1 894 ? 1.440 -31.134 4.508 1.00 97.88 894 ILE A C 1
ATOM 6956 O O . ILE A 1 894 ? 1.366 -31.965 5.407 1.00 97.88 894 ILE A O 1
ATOM 6960 N N . LEU A 1 895 ? 0.364 -30.712 3.833 1.00 96.81 895 LEU A N 1
ATOM 6961 C CA . LEU A 1 895 ? -0.996 -31.219 4.069 1.00 96.81 895 LEU A CA 1
ATOM 6962 C C . LEU A 1 895 ? -1.088 -32.749 3.922 1.00 96.81 895 LEU A C 1
ATOM 6964 O O . LEU A 1 895 ? -1.624 -33.419 4.805 1.00 96.81 895 LEU A O 1
ATOM 6968 N N . ASP A 1 896 ? -0.531 -33.315 2.849 1.00 97.38 896 ASP A N 1
ATOM 6969 C CA . ASP A 1 896 ? -0.494 -34.767 2.649 1.00 97.38 896 ASP A CA 1
ATOM 6970 C C . ASP A 1 896 ? 0.361 -35.468 3.723 1.00 97.38 896 ASP A C 1
ATOM 6972 O O . ASP A 1 896 ? 0.010 -36.559 4.167 1.00 97.38 896 ASP A O 1
ATOM 6976 N N . ALA A 1 897 ? 1.443 -34.848 4.207 1.00 96.88 897 ALA A N 1
ATOM 6977 C CA . ALA A 1 897 ? 2.220 -35.389 5.323 1.00 96.88 897 ALA A CA 1
ATOM 6978 C C . ALA A 1 897 ? 1.441 -35.363 6.657 1.00 96.88 897 ALA A C 1
ATOM 6980 O O . ALA A 1 897 ? 1.535 -36.323 7.420 1.00 96.88 897 ALA A O 1
ATOM 6981 N N . CYS A 1 898 ? 0.627 -34.329 6.916 1.00 96.25 898 CYS A N 1
ATOM 6982 C CA . CYS A 1 898 ? -0.291 -34.293 8.061 1.00 96.25 898 CYS A CA 1
ATOM 6983 C C . CYS A 1 898 ? -1.309 -35.445 7.988 1.00 96.25 898 CYS A C 1
ATOM 6985 O O . CYS A 1 898 ? -1.430 -36.238 8.920 1.00 96.25 898 CYS A O 1
ATOM 6987 N N . LEU A 1 899 ? -2.022 -35.559 6.861 1.00 95.06 899 LEU A N 1
ATOM 6988 C CA . LEU A 1 899 ? -3.122 -36.517 6.682 1.00 95.06 899 LEU A CA 1
ATOM 6989 C C . LEU A 1 899 ? -2.663 -37.979 6.573 1.00 95.06 899 LEU A C 1
ATOM 6991 O O . LEU A 1 899 ? -3.464 -38.886 6.795 1.00 95.06 899 LEU A O 1
ATOM 6995 N N . ALA A 1 900 ? -1.391 -38.229 6.251 1.00 95.25 900 ALA A N 1
ATOM 6996 C CA . ALA A 1 900 ? -0.819 -39.575 6.227 1.00 95.25 900 ALA A CA 1
ATOM 6997 C C . ALA A 1 900 ? -0.653 -40.201 7.627 1.00 95.25 900 ALA A C 1
ATOM 6999 O O . ALA A 1 900 ? -0.718 -41.425 7.745 1.00 95.25 900 ALA A O 1
ATOM 7000 N N . GLU A 1 901 ? -0.450 -39.389 8.671 1.00 93.56 901 GLU A N 1
ATOM 7001 C CA . GLU A 1 901 ? -0.348 -39.851 10.067 1.00 93.56 901 GLU A CA 1
ATOM 7002 C C . GLU A 1 901 ? -1.606 -39.523 10.891 1.00 93.56 901 GLU A C 1
ATOM 7004 O O . GLU A 1 901 ? -1.995 -40.310 11.754 1.00 93.56 901 GLU A O 1
ATOM 7009 N N . ASP A 1 902 ? -2.268 -38.395 10.614 1.00 93.44 902 ASP A N 1
ATOM 7010 C CA . ASP A 1 902 ? -3.486 -37.950 11.296 1.00 93.44 902 ASP A CA 1
ATOM 7011 C C . ASP A 1 902 ? -4.543 -37.429 10.295 1.00 93.44 902 ASP A C 1
ATOM 7013 O O . ASP A 1 902 ? -4.562 -36.237 9.968 1.00 93.44 902 ASP A O 1
ATOM 7017 N N . PRO A 1 903 ? -5.488 -38.280 9.850 1.00 90.62 903 PRO A N 1
ATOM 7018 C CA . PRO A 1 903 ? -6.605 -37.883 8.985 1.00 90.62 903 PRO A CA 1
ATOM 7019 C C . PRO A 1 903 ? -7.572 -36.845 9.588 1.00 90.62 903 PRO A C 1
ATOM 7021 O O . PRO A 1 903 ? -8.462 -36.369 8.885 1.00 90.62 903 PRO A O 1
ATOM 7024 N N . SER A 1 904 ? -7.432 -36.490 10.876 1.00 87.00 904 SER A N 1
ATOM 7025 C CA . SER A 1 904 ? -8.202 -35.417 11.532 1.00 87.00 904 SER A CA 1
ATOM 7026 C C . SER A 1 904 ? -7.504 -34.046 11.522 1.00 87.00 904 SER A C 1
ATOM 7028 O O . SER A 1 904 ? -8.067 -33.077 12.031 1.00 87.00 904 SER A O 1
ATOM 7030 N N . SER A 1 905 ? -6.308 -33.953 10.926 1.00 90.31 905 SER A N 1
ATOM 7031 C CA . SER A 1 905 ? -5.489 -32.733 10.876 1.00 90.31 905 SER A CA 1
ATOM 7032 C C . SER A 1 905 ? -6.223 -31.515 10.310 1.00 90.31 905 SER A C 1
ATOM 7034 O O . SER A 1 905 ? -6.832 -31.589 9.242 1.00 90.31 905 SER A O 1
ATOM 7036 N N . LYS A 1 906 ? -6.056 -30.367 10.974 1.00 89.12 906 LYS A N 1
ATOM 7037 C CA . LYS A 1 906 ? -6.419 -29.040 10.461 1.00 89.12 906 LYS A CA 1
ATOM 7038 C C . LYS A 1 906 ? -5.168 -28.339 9.950 1.00 89.12 906 LYS A C 1
ATOM 7040 O O . LYS A 1 906 ? -4.144 -28.332 10.633 1.00 89.12 906 LYS A O 1
ATOM 7045 N N . VAL A 1 907 ? -5.225 -27.797 8.739 1.00 90.69 907 VAL A N 1
ATOM 7046 C CA . VAL A 1 907 ? -4.057 -27.290 8.007 1.00 90.69 907 VAL A CA 1
ATOM 7047 C C . VAL A 1 907 ? -4.473 -26.072 7.188 1.00 90.69 907 VAL A C 1
ATOM 7049 O O . VAL A 1 907 ? -5.314 -26.165 6.297 1.00 90.69 907 VAL A O 1
ATOM 7052 N N . ALA A 1 908 ? -3.849 -24.933 7.465 1.00 92.06 908 ALA A N 1
ATOM 7053 C CA . ALA A 1 908 ? -3.971 -23.691 6.710 1.00 92.06 908 ALA A CA 1
ATOM 7054 C C . ALA A 1 908 ? -2.596 -23.216 6.192 1.00 92.06 908 ALA A C 1
ATOM 7056 O O . ALA A 1 908 ? -2.345 -22.019 6.069 1.00 92.06 908 ALA A O 1
ATOM 7057 N N . CYS A 1 909 ? -1.724 -24.171 5.862 1.00 94.12 909 CYS A N 1
ATOM 7058 C CA . CYS A 1 909 ? -0.333 -23.971 5.467 1.00 94.12 909 CYS A CA 1
ATOM 7059 C C . CYS A 1 909 ? -0.203 -23.130 4.187 1.00 94.12 909 CYS A C 1
ATOM 7061 O O . CYS A 1 909 ? -0.843 -23.415 3.178 1.00 94.12 909 CYS A O 1
ATOM 7063 N N . GLU A 1 910 ? 0.673 -22.132 4.199 1.00 96.56 910 GLU A N 1
ATOM 7064 C CA . GLU A 1 910 ? 1.047 -21.338 3.031 1.00 96.56 910 GLU A CA 1
ATOM 7065 C C . GLU A 1 910 ? 2.565 -21.297 2.855 1.00 96.56 910 GLU A C 1
ATOM 7067 O O . GLU A 1 910 ? 3.353 -21.560 3.765 1.00 96.56 910 GLU A O 1
ATOM 7072 N N . THR A 1 911 ? 3.003 -21.019 1.630 1.00 98.25 911 THR A N 1
ATOM 7073 C CA . THR A 1 911 ? 4.412 -21.017 1.248 1.00 98.25 911 THR A CA 1
ATOM 7074 C C . THR A 1 911 ? 4.722 -19.820 0.361 1.00 98.25 911 THR A C 1
ATOM 7076 O O . THR A 1 911 ? 4.041 -19.563 -0.631 1.00 98.25 911 THR A O 1
ATOM 7079 N N . ALA A 1 912 ? 5.814 -19.124 0.661 1.00 97.94 912 ALA A N 1
ATOM 7080 C CA . ALA A 1 912 ? 6.438 -18.134 -0.207 1.00 97.94 912 ALA A CA 1
ATOM 7081 C C . ALA A 1 912 ? 7.814 -18.636 -0.672 1.00 97.94 912 ALA A C 1
ATOM 7083 O O . ALA A 1 912 ? 8.531 -19.305 0.077 1.00 97.94 912 ALA A O 1
ATOM 7084 N N . SER A 1 913 ? 8.209 -18.303 -1.901 1.00 96.69 913 SER A N 1
ATOM 7085 C CA . SER A 1 913 ? 9.513 -18.693 -2.454 1.00 96.69 913 SER A CA 1
ATOM 7086 C C . SER A 1 913 ? 10.236 -17.516 -3.102 1.00 96.69 913 SER A C 1
ATOM 7088 O O . SER A 1 913 ? 9.631 -16.689 -3.788 1.00 96.69 913 SER A O 1
ATOM 7090 N N . LYS A 1 914 ? 11.554 -17.429 -2.894 1.00 93.88 914 LYS A N 1
ATOM 7091 C CA . LYS A 1 914 ? 12.436 -16.508 -3.623 1.00 93.88 914 LYS A CA 1
ATOM 7092 C C . LYS A 1 914 ? 13.855 -17.082 -3.724 1.00 93.88 914 LYS A C 1
ATOM 7094 O O . LYS A 1 914 ? 14.109 -18.240 -3.404 1.00 93.88 914 LYS A O 1
ATOM 7099 N N . THR A 1 915 ? 14.784 -16.288 -4.235 1.00 90.44 915 THR A N 1
ATOM 7100 C CA . THR A 1 915 ? 16.133 -16.682 -4.637 1.00 90.44 915 THR A CA 1
ATOM 7101 C C . THR A 1 915 ? 16.899 -17.312 -3.477 1.00 90.44 915 THR A C 1
ATOM 7103 O O . THR A 1 915 ? 17.305 -16.627 -2.543 1.00 90.44 915 THR A O 1
ATOM 7106 N N . GLY A 1 916 ? 17.068 -18.635 -3.535 1.00 89.81 916 GLY A N 1
ATOM 7107 C CA . GLY A 1 916 ? 17.724 -19.422 -2.491 1.00 89.81 916 GLY A CA 1
ATOM 7108 C C . GLY A 1 916 ? 16.902 -19.658 -1.216 1.00 89.81 916 GLY A C 1
ATOM 7109 O O . GLY A 1 916 ? 17.477 -20.144 -0.246 1.00 89.81 916 GLY A O 1
ATOM 7110 N N . MET A 1 917 ? 15.597 -19.351 -1.180 1.00 94.38 917 MET A N 1
ATOM 7111 C CA . MET A 1 917 ? 14.769 -19.463 0.030 1.00 94.38 917 MET A CA 1
ATOM 7112 C C . MET A 1 917 ? 13.341 -19.973 -0.228 1.00 94.38 917 MET A C 1
ATOM 7114 O O . MET A 1 917 ? 12.642 -19.467 -1.105 1.00 94.38 917 MET A O 1
ATOM 7118 N N . ILE A 1 918 ? 12.884 -20.896 0.623 1.00 97.75 918 ILE A N 1
ATOM 7119 C CA . ILE A 1 918 ? 11.463 -21.144 0.906 1.00 97.75 918 ILE A CA 1
ATOM 7120 C C . ILE A 1 918 ? 11.134 -20.598 2.302 1.00 97.75 918 ILE A C 1
ATOM 7122 O O . ILE A 1 918 ? 11.939 -20.728 3.225 1.00 97.75 918 ILE A O 1
ATOM 7126 N N . MET A 1 919 ? 9.946 -20.024 2.468 1.00 97.88 919 MET A N 1
ATOM 7127 C CA . MET A 1 919 ? 9.338 -19.747 3.768 1.00 97.88 919 MET A CA 1
ATOM 7128 C C . MET A 1 919 ? 7.956 -20.395 3.819 1.00 97.88 919 MET A C 1
ATOM 7130 O O . MET A 1 919 ? 7.131 -20.133 2.950 1.00 97.88 919 MET A O 1
ATOM 7134 N N . VAL A 1 920 ? 7.716 -21.220 4.834 1.00 97.69 920 VAL A N 1
ATOM 7135 C CA . VAL A 1 920 ? 6.425 -21.853 5.136 1.00 97.69 920 VAL A CA 1
ATOM 7136 C C . VAL A 1 920 ? 5.823 -21.189 6.374 1.00 97.69 920 VAL A C 1
ATOM 7138 O O . VAL A 1 920 ? 6.552 -20.954 7.338 1.00 97.69 920 VAL A O 1
ATOM 7141 N N . PHE A 1 921 ? 4.528 -20.874 6.351 1.00 97.50 921 PHE A N 1
ATOM 7142 C CA . PHE A 1 921 ? 3.828 -20.145 7.416 1.00 97.50 921 PHE A CA 1
ATOM 7143 C C . PHE A 1 921 ? 2.325 -20.484 7.474 1.00 97.50 921 PHE A C 1
ATOM 7145 O O . PHE A 1 921 ? 1.813 -21.149 6.576 1.00 97.50 921 PHE A O 1
ATOM 7152 N N . GLY A 1 922 ? 1.630 -20.050 8.531 1.00 92.69 922 GLY A N 1
ATOM 7153 C CA . GLY A 1 922 ? 0.196 -20.306 8.757 1.00 92.69 922 GLY A CA 1
ATOM 7154 C C . GLY A 1 922 ? -0.076 -21.349 9.847 1.00 92.69 922 GLY A C 1
ATOM 7155 O O . GLY A 1 922 ? 0.833 -21.771 10.561 1.00 92.69 922 GLY A O 1
ATOM 7156 N N . GLU A 1 923 ? -1.333 -21.763 9.998 1.00 90.12 923 GLU A N 1
ATOM 7157 C CA . GLU A 1 923 ? -1.779 -22.544 11.159 1.00 90.12 923 GLU A CA 1
ATOM 7158 C C . GLU A 1 923 ? -1.872 -24.049 10.860 1.00 90.12 923 GLU A C 1
ATOM 7160 O O . GLU A 1 923 ? -2.456 -24.458 9.853 1.00 90.12 923 GLU A O 1
ATOM 7165 N N . ILE A 1 924 ? -1.349 -24.899 11.750 1.00 92.88 924 ILE A N 1
ATOM 7166 C CA . ILE A 1 924 ? -1.494 -26.362 11.669 1.00 92.88 924 ILE A CA 1
ATOM 7167 C C . ILE A 1 924 ? -1.796 -26.948 13.053 1.00 92.88 924 ILE A C 1
ATOM 7169 O O . ILE A 1 924 ? -1.048 -26.750 14.007 1.00 92.88 924 ILE A O 1
ATOM 7173 N N . THR A 1 925 ? -2.856 -27.755 13.132 1.00 91.06 925 THR A N 1
ATOM 7174 C CA . THR A 1 925 ? -3.214 -28.554 14.312 1.00 91.06 925 THR A CA 1
ATOM 7175 C C . THR A 1 925 ? -3.290 -30.025 13.897 1.00 91.06 925 THR A C 1
ATOM 7177 O O . THR A 1 925 ? -4.207 -30.436 13.187 1.00 91.06 925 THR A O 1
ATOM 7180 N N . THR A 1 926 ? -2.306 -30.827 14.311 1.00 91.94 926 THR A N 1
ATOM 7181 C CA . THR A 1 926 ? -2.155 -32.240 13.920 1.00 91.94 926 THR A CA 1
ATOM 7182 C C . THR A 1 926 ? -1.449 -33.051 15.009 1.00 91.94 926 THR A C 1
ATOM 7184 O O . THR A 1 926 ? -0.669 -32.504 15.789 1.00 91.94 926 THR A O 1
ATOM 7187 N N . LYS A 1 927 ? -1.691 -34.366 15.048 1.00 90.62 927 LYS A N 1
ATOM 7188 C CA . LYS A 1 927 ? -0.916 -35.338 15.843 1.00 90.62 927 LYS A CA 1
ATOM 7189 C C . LYS A 1 927 ? 0.312 -35.881 15.087 1.00 90.62 927 LYS A C 1
ATOM 7191 O O . LYS A 1 927 ? 1.120 -36.587 15.693 1.00 90.62 927 LYS A O 1
ATOM 7196 N N . ALA A 1 928 ? 0.450 -35.568 13.794 1.00 92.19 928 ALA A N 1
ATOM 7197 C CA . ALA A 1 928 ? 1.552 -35.999 12.931 1.00 92.19 928 ALA A CA 1
ATOM 7198 C C . ALA A 1 928 ? 2.912 -35.413 13.359 1.00 92.19 928 ALA A C 1
ATOM 7200 O O . ALA A 1 928 ? 3.000 -34.271 13.817 1.00 92.19 928 ALA A O 1
ATOM 7201 N N . LYS A 1 929 ? 4.005 -36.164 13.171 1.00 88.56 929 LYS A N 1
ATOM 7202 C CA . LYS A 1 929 ? 5.373 -35.757 13.549 1.00 88.56 929 LYS A CA 1
ATOM 7203 C C . LYS A 1 929 ? 6.204 -35.351 12.334 1.00 88.56 929 LYS A C 1
ATOM 7205 O O . LYS A 1 929 ? 7.089 -36.067 11.870 1.00 88.56 929 LYS A O 1
ATOM 7210 N N . LEU A 1 930 ? 5.912 -34.152 11.841 1.00 90.50 930 LEU A N 1
ATOM 7211 C CA . LEU A 1 930 ? 6.430 -33.620 10.582 1.00 90.50 930 LEU A CA 1
ATOM 7212 C C . LEU A 1 930 ? 7.900 -33.174 10.655 1.00 90.50 930 LEU A C 1
ATOM 7214 O O . LEU A 1 930 ? 8.255 -32.234 11.365 1.00 90.50 930 LEU A O 1
ATOM 7218 N N . ASP A 1 931 ? 8.741 -33.766 9.806 1.00 92.75 931 ASP A N 1
ATOM 7219 C CA . ASP A 1 931 ? 10.033 -33.191 9.418 1.00 92.75 931 ASP A CA 1
ATOM 7220 C C . ASP A 1 931 ? 9.825 -32.254 8.216 1.00 92.75 931 ASP A C 1
ATOM 7222 O O . ASP A 1 931 ? 9.950 -32.650 7.052 1.00 92.75 931 ASP A O 1
ATOM 7226 N N . TYR A 1 932 ? 9.482 -30.995 8.507 1.00 95.19 932 TYR A N 1
ATOM 7227 C CA . TYR A 1 932 ? 9.270 -29.961 7.490 1.00 95.19 932 TYR A CA 1
ATOM 7228 C C . TYR A 1 932 ? 10.474 -29.815 6.547 1.00 95.19 932 TYR A C 1
ATOM 7230 O O . TYR A 1 932 ? 10.289 -29.713 5.336 1.00 95.19 932 TYR A O 1
ATOM 7238 N N . GLN A 1 933 ? 11.712 -29.852 7.061 1.00 94.44 933 GLN A N 1
ATOM 7239 C CA . GLN A 1 933 ? 12.914 -29.722 6.228 1.00 94.44 933 GLN A CA 1
ATOM 7240 C C . GLN A 1 933 ? 12.977 -30.850 5.192 1.00 94.44 933 GLN A C 1
ATOM 7242 O O . GLN A 1 933 ? 13.197 -30.583 4.012 1.00 94.44 933 GLN A O 1
ATOM 7247 N N . LYS A 1 934 ? 12.736 -32.099 5.598 1.00 96.56 934 LYS A N 1
ATOM 7248 C CA . LYS A 1 934 ? 12.718 -33.261 4.700 1.00 96.56 934 LYS A CA 1
ATOM 7249 C C . LYS A 1 934 ? 11.572 -33.210 3.689 1.00 96.56 934 LYS A C 1
ATOM 7251 O O . LYS A 1 934 ? 11.828 -33.440 2.509 1.00 96.56 934 LYS A O 1
ATOM 7256 N N . VAL A 1 935 ? 10.346 -32.887 4.115 1.00 97.38 935 VAL A N 1
ATOM 7257 C CA . VAL A 1 935 ? 9.172 -32.795 3.220 1.00 97.38 935 VAL A CA 1
ATOM 7258 C C . VAL A 1 935 ? 9.388 -31.721 2.151 1.00 97.38 935 VAL A C 1
ATOM 7260 O O . VAL A 1 935 ? 9.264 -31.998 0.956 1.00 97.38 935 VAL A O 1
ATOM 7263 N N . ILE A 1 936 ? 9.798 -30.517 2.557 1.00 97.94 936 ILE A N 1
ATOM 7264 C CA . ILE A 1 936 ? 10.032 -29.390 1.645 1.00 97.94 936 ILE A CA 1
ATOM 7265 C C . ILE A 1 936 ? 11.185 -29.714 0.677 1.00 97.94 936 ILE A C 1
ATOM 7267 O O . ILE A 1 936 ? 11.043 -29.545 -0.535 1.00 97.94 936 ILE A O 1
ATOM 7271 N N . ARG A 1 937 ? 12.316 -30.238 1.175 1.00 97.69 937 ARG A N 1
ATOM 7272 C CA . ARG A 1 937 ? 13.492 -30.556 0.339 1.00 97.69 937 ARG A CA 1
ATOM 7273 C C . ARG A 1 937 ? 13.232 -31.693 -0.647 1.00 97.69 937 ARG A C 1
ATOM 7275 O O . ARG A 1 937 ? 13.627 -31.584 -1.806 1.00 97.69 937 ARG A O 1
ATOM 7282 N N . GLU A 1 938 ? 12.548 -32.758 -0.239 1.00 97.75 938 GLU A N 1
ATOM 7283 C CA . GLU A 1 938 ? 12.198 -33.846 -1.160 1.00 97.75 938 GLU A CA 1
ATOM 7284 C C . GLU A 1 938 ? 11.182 -33.379 -2.222 1.00 97.75 938 GLU A C 1
ATOM 7286 O O . GLU A 1 938 ? 11.303 -33.764 -3.381 1.00 97.75 938 GLU A O 1
ATOM 7291 N N . THR A 1 939 ? 10.271 -32.456 -1.887 1.00 97.88 939 THR A N 1
ATOM 7292 C CA . THR A 1 939 ? 9.351 -31.829 -2.860 1.00 97.88 939 THR A CA 1
ATOM 7293 C C . THR A 1 939 ? 10.108 -31.006 -3.914 1.00 97.88 939 THR A C 1
ATOM 7295 O O . THR A 1 939 ? 9.940 -31.226 -5.113 1.00 97.88 939 THR A O 1
ATOM 7298 N N . ILE A 1 940 ? 11.027 -30.122 -3.498 1.00 97.69 940 ILE A N 1
ATOM 7299 C CA . ILE A 1 940 ? 11.885 -29.326 -4.408 1.00 97.69 940 ILE A CA 1
ATOM 7300 C C . ILE A 1 940 ? 12.727 -30.236 -5.326 1.00 97.69 940 ILE A C 1
ATOM 7302 O O . ILE A 1 940 ? 12.897 -29.966 -6.520 1.00 97.69 940 ILE A O 1
ATOM 7306 N N . LYS A 1 941 ? 13.227 -31.350 -4.780 1.00 97.06 941 LYS A N 1
ATOM 7307 C CA . LYS A 1 941 ? 13.977 -32.378 -5.512 1.00 97.06 941 LYS A CA 1
ATOM 7308 C C . LYS A 1 941 ? 13.110 -33.144 -6.517 1.00 97.06 941 LYS A C 1
ATOM 7310 O O . LYS A 1 941 ? 13.589 -33.416 -7.611 1.00 97.06 941 LYS A O 1
ATOM 7315 N N . GLN A 1 942 ? 11.852 -33.455 -6.200 1.00 95.44 942 GLN A N 1
ATOM 7316 C CA . GLN A 1 942 ? 10.916 -34.110 -7.130 1.00 95.44 942 GLN A CA 1
ATOM 7317 C C . GLN A 1 942 ? 10.473 -33.181 -8.270 1.00 95.44 942 GLN A C 1
ATOM 7319 O O . GLN A 1 942 ? 10.354 -33.625 -9.413 1.00 95.44 942 GLN A O 1
ATOM 7324 N N . ILE A 1 943 ? 10.339 -31.880 -7.994 1.00 96.19 943 ILE A N 1
ATOM 7325 C CA . ILE A 1 943 ? 10.239 -30.827 -9.017 1.00 96.19 943 ILE A CA 1
ATOM 7326 C C . ILE A 1 943 ? 11.523 -30.783 -9.877 1.00 96.19 943 ILE A C 1
ATOM 7328 O O . ILE A 1 943 ? 11.496 -30.414 -11.051 1.00 96.19 943 ILE A O 1
ATOM 7332 N N . GLY A 1 944 ? 12.659 -31.258 -9.364 1.00 94.94 944 GLY A N 1
ATOM 7333 C CA . GLY A 1 944 ? 13.910 -31.429 -10.109 1.00 94.94 944 GLY A CA 1
ATOM 7334 C C . GLY A 1 944 ? 14.838 -30.220 -10.051 1.00 94.94 944 GLY A C 1
ATOM 7335 O O . GLY A 1 944 ? 15.652 -30.031 -10.960 1.00 94.94 944 GLY A O 1
ATOM 7336 N N . TYR A 1 945 ? 14.723 -29.417 -8.990 1.00 95.94 945 TYR A N 1
ATOM 7337 C CA . TYR A 1 945 ? 15.759 -28.493 -8.528 1.00 95.94 945 TYR A CA 1
ATOM 7338 C C . TYR A 1 945 ? 16.750 -29.268 -7.648 1.00 95.94 945 TYR A C 1
ATOM 7340 O O . TYR A 1 945 ? 16.774 -29.161 -6.423 1.00 95.94 945 TYR A O 1
ATOM 7348 N N . ASP A 1 946 ? 17.514 -30.134 -8.312 1.00 94.00 946 ASP A N 1
ATOM 7349 C CA . ASP A 1 946 ? 18.439 -31.113 -7.729 1.00 94.00 946 ASP A CA 1
ATOM 7350 C C . ASP A 1 946 ? 19.911 -30.658 -7.731 1.00 94.00 946 ASP A C 1
ATOM 7352 O O . ASP A 1 946 ? 20.750 -31.336 -7.135 1.00 94.00 946 ASP A O 1
ATOM 7356 N N . ASP A 1 947 ? 20.218 -29.532 -8.380 1.00 91.06 947 ASP A N 1
ATOM 7357 C CA . ASP A 1 947 ? 21.562 -28.998 -8.597 1.00 91.06 947 ASP A CA 1
ATOM 7358 C C . ASP A 1 947 ? 21.524 -27.474 -8.799 1.00 91.06 947 ASP A C 1
ATOM 7360 O O . ASP A 1 947 ? 20.692 -26.943 -9.541 1.00 91.06 947 ASP A O 1
ATOM 7364 N N . SER A 1 948 ? 22.459 -26.768 -8.160 1.00 89.44 948 SER A N 1
ATOM 7365 C CA . SER A 1 948 ? 22.505 -25.301 -8.117 1.00 89.44 948 SER A CA 1
ATOM 7366 C C . SER A 1 948 ? 22.703 -24.624 -9.487 1.00 89.44 948 SER A C 1
ATOM 7368 O O . SER A 1 948 ? 22.341 -23.456 -9.633 1.00 89.44 948 SER A O 1
ATOM 7370 N N . SER A 1 949 ? 23.176 -25.331 -10.524 1.00 88.12 949 SER A N 1
ATOM 7371 C CA . SER A 1 949 ? 23.227 -24.815 -11.908 1.00 88.12 949 SER A CA 1
ATOM 7372 C C . SER A 1 949 ? 21.846 -24.535 -12.517 1.00 88.12 949 SER A C 1
ATOM 7374 O O . SER A 1 949 ? 21.737 -23.801 -13.498 1.00 88.12 949 SER A O 1
ATOM 7376 N N . LYS A 1 950 ? 20.771 -25.076 -11.927 1.00 90.38 950 LYS A N 1
ATOM 7377 C CA . LYS A 1 950 ? 19.376 -24.821 -12.329 1.00 90.38 950 LYS A CA 1
ATOM 7378 C C . LYS A 1 950 ? 18.809 -23.511 -11.758 1.00 90.38 950 LYS A C 1
ATOM 7380 O O . LYS A 1 950 ? 17.651 -23.192 -12.023 1.00 90.38 950 LYS A O 1
ATOM 7385 N N . GLY A 1 951 ? 19.599 -22.775 -10.969 1.00 87.81 951 GLY A N 1
ATOM 7386 C CA . GLY A 1 951 ? 19.216 -21.533 -10.283 1.00 87.81 951 GLY A CA 1
ATOM 7387 C C . GLY A 1 951 ? 18.587 -21.735 -8.898 1.00 87.81 951 GLY A C 1
ATOM 7388 O O . GLY A 1 951 ? 18.452 -20.784 -8.129 1.00 87.81 951 GLY A O 1
ATOM 7389 N N . PHE A 1 952 ? 18.228 -22.973 -8.554 1.00 94.38 952 PHE A N 1
ATOM 7390 C CA . PHE A 1 952 ? 17.665 -23.360 -7.262 1.00 94.38 952 PHE A CA 1
ATOM 7391 C C . PHE A 1 952 ? 17.972 -24.842 -6.986 1.00 94.38 952 PHE A C 1
ATOM 7393 O O . PHE A 1 952 ? 18.065 -25.632 -7.926 1.00 94.38 952 PHE A O 1
ATOM 7400 N N . ASP A 1 953 ? 18.166 -25.218 -5.720 1.00 94.38 953 ASP A N 1
ATOM 7401 C CA . ASP A 1 953 ? 18.681 -26.537 -5.322 1.00 94.38 953 ASP A CA 1
ATOM 7402 C C . ASP A 1 953 ? 18.193 -26.913 -3.917 1.00 94.38 953 ASP A C 1
ATOM 7404 O O . ASP A 1 953 ? 18.417 -26.184 -2.947 1.00 94.38 953 ASP A O 1
ATOM 7408 N N . TYR A 1 954 ? 17.544 -28.072 -3.805 1.00 97.12 954 TYR A N 1
ATOM 7409 C CA . TYR A 1 954 ? 17.002 -28.607 -2.553 1.00 97.12 954 TYR A CA 1
ATOM 7410 C C . TYR A 1 954 ? 18.041 -28.815 -1.437 1.00 97.12 954 TYR A C 1
ATOM 7412 O O . TYR A 1 954 ? 17.671 -28.886 -0.262 1.00 97.12 954 TYR A O 1
ATOM 7420 N N . LYS A 1 955 ? 19.336 -28.929 -1.767 1.00 94.56 955 LYS A N 1
ATOM 7421 C CA . LYS A 1 955 ? 20.412 -29.083 -0.773 1.00 94.56 955 LYS A CA 1
ATOM 7422 C C . LYS A 1 955 ? 20.802 -27.752 -0.141 1.00 94.56 955 LYS A C 1
ATOM 7424 O O . LYS A 1 955 ? 21.099 -27.711 1.048 1.00 94.56 955 LYS A O 1
ATOM 7429 N N . THR A 1 956 ? 20.833 -26.681 -0.935 1.00 92.50 956 THR A N 1
ATOM 7430 C CA . THR A 1 956 ? 21.435 -25.392 -0.552 1.00 92.50 956 THR A CA 1
ATOM 7431 C C . THR A 1 956 ? 20.408 -24.308 -0.240 1.00 92.50 956 THR A C 1
ATOM 7433 O O . THR A 1 956 ? 20.764 -23.310 0.384 1.00 92.50 956 THR A O 1
ATOM 7436 N N . CYS A 1 957 ? 19.134 -24.493 -0.605 1.00 93.06 957 CYS A N 1
ATOM 7437 C CA . CYS A 1 957 ? 18.081 -23.543 -0.261 1.00 93.06 957 CYS A CA 1
ATOM 7438 C C . CYS A 1 957 ? 17.903 -23.398 1.263 1.00 93.06 957 CYS A C 1
ATOM 7440 O O . CYS A 1 957 ? 17.833 -24.385 2.010 1.00 93.06 957 CYS A O 1
ATOM 7442 N N . ASN A 1 958 ? 17.776 -22.149 1.711 1.00 95.00 958 ASN A N 1
ATOM 7443 C CA . ASN A 1 958 ? 17.302 -21.811 3.044 1.00 95.00 958 ASN A CA 1
ATOM 7444 C C . ASN A 1 958 ? 15.811 -22.160 3.163 1.00 95.00 958 ASN A C 1
ATOM 7446 O O . ASN A 1 958 ? 15.056 -22.013 2.199 1.00 95.00 958 ASN A O 1
ATOM 7450 N N . ILE A 1 959 ? 15.389 -22.625 4.335 1.00 96.81 959 ILE A N 1
ATOM 7451 C CA . ILE A 1 959 ? 14.004 -23.011 4.608 1.00 96.81 959 ILE A CA 1
ATOM 7452 C C . ILE A 1 959 ? 13.625 -22.453 5.973 1.00 96.81 959 ILE A C 1
ATOM 7454 O O . ILE A 1 959 ? 14.112 -22.937 6.996 1.00 96.81 959 ILE A O 1
ATOM 7458 N N . LEU A 1 960 ? 12.761 -21.441 5.959 1.00 94.00 960 LEU A N 1
ATOM 7459 C CA . LEU A 1 960 ? 12.139 -20.862 7.144 1.00 94.00 960 LEU A CA 1
ATOM 7460 C C . LEU A 1 960 ? 10.791 -21.550 7.391 1.00 94.00 960 LEU A C 1
ATOM 7462 O O . LEU A 1 960 ? 10.047 -21.805 6.444 1.00 94.00 960 LEU A O 1
ATOM 7466 N N . VAL A 1 961 ? 10.477 -21.830 8.655 1.00 95.12 961 VAL A N 1
ATOM 7467 C CA . VAL A 1 961 ? 9.193 -22.403 9.084 1.00 95.12 961 VAL A CA 1
ATOM 7468 C C . VAL A 1 961 ? 8.648 -21.529 10.210 1.00 95.12 961 VAL A C 1
ATOM 7470 O O . VAL A 1 961 ? 9.321 -21.338 11.221 1.00 95.12 961 VAL A O 1
ATOM 7473 N N . ALA A 1 962 ? 7.454 -20.983 10.006 1.00 93.12 962 ALA A N 1
ATOM 7474 C CA . ALA A 1 962 ? 6.721 -20.112 10.920 1.00 93.12 962 ALA A CA 1
ATOM 7475 C C . ALA A 1 962 ? 5.271 -20.616 11.033 1.00 93.12 962 ALA A C 1
ATOM 7477 O O . ALA A 1 962 ? 4.324 -19.927 10.659 1.00 93.12 962 ALA A O 1
ATOM 7478 N N . ILE A 1 963 ? 5.136 -21.879 11.451 1.00 91.56 963 ILE A N 1
ATOM 7479 C CA . ILE A 1 963 ? 3.850 -22.541 11.682 1.00 91.56 963 ILE A CA 1
ATOM 7480 C C . ILE A 1 963 ? 3.451 -22.371 13.147 1.00 91.56 963 ILE A C 1
ATOM 7482 O O . ILE A 1 963 ? 4.250 -22.669 14.036 1.00 91.56 963 ILE A O 1
ATOM 7486 N N . GLU A 1 964 ? 2.211 -21.950 13.378 1.00 86.06 964 GLU A N 1
ATOM 7487 C CA . GLU A 1 964 ? 1.593 -21.841 14.705 1.00 86.06 964 GLU A CA 1
ATOM 7488 C C . GLU A 1 964 ? 0.363 -22.765 14.811 1.00 86.06 964 GLU A C 1
ATOM 7490 O O . GLU A 1 964 ? -0.026 -23.422 13.842 1.00 86.06 964 GLU A O 1
ATOM 7495 N N . GLN A 1 965 ? -0.237 -22.871 15.998 1.00 75.69 965 GLN A N 1
ATOM 7496 C CA . GLN A 1 965 ? -1.451 -23.668 16.210 1.00 75.69 965 GLN A CA 1
ATOM 7497 C C . GLN A 1 965 ? -2.703 -22.836 15.880 1.00 75.69 965 GLN A C 1
ATOM 7499 O O . GLN A 1 965 ? -2.745 -21.638 16.143 1.00 75.69 965 GLN A O 1
ATOM 7504 N N . GLN A 1 966 ? -3.739 -23.465 15.320 1.00 68.25 966 GLN A N 1
ATOM 7505 C CA . GLN A 1 966 ? -4.997 -22.781 14.989 1.00 68.25 966 GLN A CA 1
ATOM 7506 C C . GLN A 1 966 ? -5.751 -22.320 16.253 1.00 68.25 966 GLN A C 1
ATOM 7508 O O . GLN A 1 966 ? -5.758 -23.040 17.253 1.00 68.25 966 GLN A O 1
ATOM 7513 N N . SER A 1 967 ? -6.410 -21.150 16.192 1.00 68.00 967 SER A N 1
ATOM 7514 C CA . SER A 1 967 ? -7.165 -20.595 17.331 1.00 68.00 967 SER A CA 1
ATOM 7515 C C . SER A 1 967 ? -8.221 -21.582 17.872 1.00 68.00 967 SER A C 1
ATOM 7517 O O . SER A 1 967 ? -8.986 -22.141 17.073 1.00 68.00 967 SER A O 1
ATOM 7519 N N . PRO A 1 968 ? -8.328 -21.749 19.209 1.00 62.41 968 PRO A N 1
ATOM 7520 C CA . PRO A 1 968 ? -9.392 -22.521 19.847 1.00 62.41 968 PRO A CA 1
ATOM 7521 C C . PRO A 1 968 ? -10.809 -22.086 19.451 1.00 62.41 968 PRO A C 1
ATOM 7523 O O . PRO A 1 968 ? -11.670 -22.947 19.296 1.00 62.41 968 PRO A O 1
ATOM 7526 N N . ASP A 1 969 ? -11.053 -20.792 19.223 1.00 59.97 969 ASP A N 1
ATOM 7527 C CA . ASP A 1 969 ? -12.397 -20.271 18.919 1.00 59.97 969 ASP A CA 1
ATOM 7528 C C . ASP A 1 969 ? -12.915 -20.798 17.570 1.00 59.97 969 ASP A C 1
ATOM 7530 O O . ASP A 1 969 ? -14.082 -21.164 17.419 1.00 59.97 969 ASP A O 1
ATOM 7534 N N . ILE A 1 970 ? -12.011 -20.902 16.588 1.00 58.66 970 ILE A N 1
ATOM 7535 C CA . ILE A 1 970 ? -12.295 -21.458 15.257 1.00 58.66 970 ILE A CA 1
ATOM 7536 C C . ILE A 1 970 ? -12.512 -22.975 15.347 1.00 58.66 970 ILE A C 1
ATOM 7538 O O . ILE A 1 970 ? -13.348 -23.520 14.628 1.00 58.66 970 ILE A O 1
ATOM 7542 N N . ALA A 1 971 ? -11.801 -23.662 16.247 1.00 59.94 971 ALA A N 1
ATOM 7543 C CA . ALA A 1 971 ? -12.013 -25.085 16.501 1.00 59.94 971 ALA A CA 1
ATOM 7544 C C . ALA A 1 971 ? -13.358 -25.356 17.208 1.00 59.94 971 ALA A C 1
ATOM 7546 O O . ALA A 1 971 ? -14.057 -26.300 16.843 1.00 59.94 971 ALA A O 1
ATOM 7547 N N . GLN A 1 972 ? -13.764 -24.508 18.161 1.00 54.47 972 GLN A N 1
ATOM 7548 C CA . GLN A 1 972 ? -15.062 -24.615 18.837 1.00 54.47 972 GLN A CA 1
ATOM 7549 C C . GLN A 1 972 ? -16.233 -24.388 17.868 1.00 54.47 972 GLN A C 1
ATOM 7551 O O . GLN A 1 972 ? -17.227 -25.107 17.934 1.00 54.47 972 GLN A O 1
ATOM 7556 N N . GLY A 1 973 ? -16.100 -23.447 16.927 1.00 54.38 973 GLY A N 1
ATOM 7557 C CA . GLY A 1 973 ? -17.081 -23.219 15.858 1.00 54.38 973 GLY A CA 1
ATOM 7558 C C . GLY A 1 973 ? -17.157 -24.323 14.791 1.00 54.38 973 GLY A C 1
ATOM 7559 O O . GLY A 1 973 ? -17.974 -24.220 13.882 1.00 54.38 973 GLY A O 1
ATOM 7560 N N . LEU A 1 974 ? -16.313 -25.356 14.868 1.00 56.38 974 LEU A N 1
ATOM 7561 C CA . LEU A 1 974 ? -16.293 -26.488 13.936 1.00 56.38 974 LEU A CA 1
ATOM 7562 C C . LEU A 1 974 ? -16.885 -27.772 14.531 1.00 56.38 974 LEU A C 1
ATOM 7564 O O . LEU A 1 974 ? -17.503 -28.547 13.800 1.00 56.38 974 LEU A O 1
ATOM 7568 N N . ASP A 1 975 ? -16.670 -28.031 15.824 1.00 58.72 975 ASP A N 1
ATOM 7569 C CA . ASP A 1 975 ? -16.844 -29.371 16.394 1.00 58.72 975 ASP A CA 1
ATOM 7570 C C . ASP A 1 975 ? -18.215 -29.602 17.053 1.00 58.72 975 ASP A C 1
ATOM 7572 O O . ASP A 1 975 ? -18.365 -29.660 18.273 1.00 58.72 975 ASP A O 1
ATOM 7576 N N . HIS A 1 976 ? -19.242 -29.787 16.222 1.00 52.97 976 HIS A N 1
ATOM 7577 C CA . HIS A 1 976 ? -20.599 -30.161 16.653 1.00 52.97 976 HIS A CA 1
ATOM 7578 C C . HIS A 1 976 ? -20.775 -31.681 16.900 1.00 52.97 976 HIS A C 1
ATOM 7580 O O . HIS A 1 976 ? -21.868 -32.233 16.774 1.00 52.97 976 HIS A O 1
ATOM 7586 N N . GLY A 1 977 ? -19.692 -32.372 17.278 1.00 58.50 977 GLY A N 1
ATOM 7587 C CA . GLY A 1 977 ? -19.670 -33.759 17.758 1.00 58.50 977 GLY A CA 1
ATOM 7588 C C . GLY A 1 977 ? -19.758 -34.836 16.672 1.00 58.50 977 GLY A C 1
ATOM 7589 O O . GLY A 1 977 ? -18.907 -35.722 16.602 1.00 58.50 977 GLY A O 1
ATOM 7590 N N . SER A 1 978 ? -20.780 -34.785 15.820 1.00 58.44 978 SER A N 1
ATOM 7591 C CA . SER A 1 978 ? -20.914 -35.673 14.659 1.00 58.44 978 SER A CA 1
ATOM 7592 C C . SER A 1 978 ? -20.150 -35.093 13.468 1.00 58.44 978 SER A C 1
ATOM 7594 O O . SER A 1 978 ? -20.291 -33.912 13.153 1.00 58.44 978 SER A O 1
ATOM 7596 N N . LEU A 1 979 ? -19.375 -35.932 12.766 1.00 60.78 979 LEU A N 1
ATOM 7597 C CA . LEU A 1 979 ? -18.631 -35.509 11.571 1.00 60.78 979 LEU A CA 1
ATOM 7598 C C . LEU A 1 979 ? -19.561 -34.938 10.492 1.00 60.78 979 LEU A C 1
ATOM 7600 O O . LEU A 1 979 ? -19.126 -34.087 9.732 1.00 60.78 979 LEU A O 1
ATOM 7604 N N . GLU A 1 980 ? -20.819 -35.386 10.417 1.00 61.75 980 GLU A N 1
ATOM 7605 C CA . GLU A 1 980 ? -21.801 -34.929 9.420 1.00 61.75 980 GLU A CA 1
ATOM 7606 C C . GLU A 1 980 ? -22.356 -33.530 9.719 1.00 61.75 980 GLU A C 1
ATOM 7608 O O . GLU A 1 980 ? -22.833 -32.854 8.809 1.00 61.75 980 GLU A O 1
ATOM 7613 N N . ASP A 1 981 ? -22.262 -33.099 10.977 1.00 64.50 981 ASP A N 1
ATOM 7614 C CA . ASP A 1 981 ? -22.824 -31.848 11.490 1.00 64.50 981 ASP A CA 1
ATOM 7615 C C . ASP A 1 981 ? -21.745 -30.772 11.715 1.00 64.50 981 ASP A C 1
ATOM 7617 O O . ASP A 1 981 ? -22.050 -29.659 12.143 1.00 64.50 981 ASP A O 1
ATOM 7621 N N . HIS A 1 982 ? -20.482 -31.077 11.382 1.00 67.62 982 HIS A N 1
ATOM 7622 C CA . HIS A 1 982 ? -19.384 -30.106 11.326 1.00 67.62 982 HIS A CA 1
ATOM 7623 C C . HIS A 1 982 ? -19.719 -28.958 10.361 1.00 67.62 982 HIS A C 1
ATOM 7625 O O . HIS A 1 982 ? -19.947 -29.170 9.164 1.00 67.62 982 HIS A O 1
ATOM 7631 N N . GLY A 1 983 ? -19.721 -27.735 10.896 1.00 67.75 983 GLY A N 1
ATOM 7632 C CA . GLY A 1 983 ? -19.952 -26.510 10.135 1.00 67.75 983 GLY A CA 1
ATOM 7633 C C . GLY A 1 983 ? -18.816 -26.181 9.161 1.00 67.75 983 GLY A C 1
ATOM 7634 O O . GLY A 1 983 ? -17.760 -26.817 9.147 1.00 67.75 983 GLY A O 1
ATOM 7635 N N . ALA A 1 984 ? -19.010 -25.157 8.330 1.00 70.81 984 ALA A N 1
ATOM 7636 C CA . ALA A 1 984 ? -17.941 -24.649 7.477 1.00 70.81 984 ALA A CA 1
ATOM 7637 C C . ALA A 1 984 ? -16.792 -24.062 8.318 1.00 70.81 984 ALA A C 1
ATOM 7639 O O . ALA A 1 984 ? -17.021 -23.233 9.197 1.00 70.81 984 ALA A O 1
ATOM 7640 N N . GLY A 1 985 ? -15.546 -24.444 8.020 1.00 62.12 985 GLY A N 1
ATOM 7641 C CA . GLY A 1 985 ? -14.353 -23.921 8.701 1.00 62.12 985 GLY A CA 1
ATOM 7642 C C . GLY A 1 985 ? -13.892 -22.546 8.223 1.00 62.12 985 GLY A C 1
ATOM 7643 O O . GLY A 1 985 ? -12.832 -22.083 8.643 1.00 62.12 985 GLY A O 1
ATOM 7644 N N . ASP A 1 986 ? -14.640 -21.920 7.315 1.00 68.38 986 ASP A N 1
ATOM 7645 C CA . ASP A 1 986 ? -14.445 -20.545 6.862 1.00 68.38 986 ASP A CA 1
ATOM 7646 C C . ASP A 1 986 ? -15.742 -19.975 6.262 1.00 68.38 986 ASP A C 1
ATOM 7648 O O . ASP A 1 986 ? -16.714 -20.707 6.055 1.00 68.38 986 ASP A O 1
ATOM 7652 N N . GLN A 1 987 ? -15.753 -18.676 5.966 1.00 80.06 987 GLN A N 1
ATOM 7653 C CA . GLN A 1 987 ? -16.848 -18.001 5.262 1.00 80.06 987 GLN A CA 1
ATOM 7654 C C . GLN A 1 987 ? -16.436 -17.671 3.821 1.00 80.06 987 GLN A C 1
ATOM 7656 O O . GLN A 1 987 ? -15.381 -17.085 3.590 1.00 80.06 987 GLN A O 1
ATOM 7661 N N . GLY A 1 988 ? -17.262 -18.015 2.830 1.00 82.38 988 GLY A N 1
ATOM 7662 C CA . GLY A 1 988 ? -16.829 -17.888 1.438 1.00 82.38 988 GLY A CA 1
ATOM 7663 C C . GLY A 1 988 ? -17.888 -18.146 0.373 1.00 82.38 988 GLY A C 1
ATOM 7664 O O . GLY A 1 988 ? -18.988 -18.635 0.643 1.00 82.38 988 GLY A O 1
ATOM 7665 N N . ILE A 1 989 ? -17.510 -17.816 -0.864 1.00 89.06 989 ILE A N 1
ATOM 7666 C CA . ILE A 1 989 ? -18.227 -18.153 -2.098 1.00 89.06 989 ILE A CA 1
ATOM 7667 C C . ILE A 1 989 ? -17.337 -19.050 -2.960 1.00 89.06 989 ILE A C 1
ATOM 7669 O O . ILE A 1 989 ? -16.167 -18.746 -3.187 1.00 89.06 989 ILE A O 1
ATOM 7673 N N . MET A 1 990 ? -17.893 -20.161 -3.433 1.00 90.56 990 MET A N 1
ATOM 7674 C CA . MET A 1 990 ? -17.173 -21.214 -4.146 1.00 90.56 990 MET A CA 1
ATOM 7675 C C . MET A 1 990 ? -17.870 -21.506 -5.470 1.00 90.56 990 MET A C 1
ATOM 7677 O O . MET A 1 990 ? -19.099 -21.521 -5.534 1.00 90.56 990 MET A O 1
ATOM 7681 N N . PHE A 1 991 ? -17.084 -21.753 -6.522 1.00 89.94 991 PHE A N 1
ATOM 7682 C CA . PHE A 1 991 ? -17.591 -21.857 -7.888 1.00 89.94 991 PHE A CA 1
ATOM 7683 C C . PHE A 1 991 ? -17.150 -23.133 -8.608 1.00 89.94 991 PHE A C 1
ATOM 7685 O O . PHE A 1 991 ? -15.978 -23.513 -8.632 1.00 89.94 991 PHE A O 1
ATOM 7692 N N . GLY A 1 992 ? -18.131 -23.757 -9.248 1.00 90.38 992 GLY A N 1
ATOM 7693 C CA . GLY A 1 992 ? -18.009 -24.898 -10.133 1.00 90.38 992 GLY A CA 1
ATOM 7694 C C . GLY A 1 992 ? -18.271 -24.495 -11.570 1.00 90.38 992 GLY A C 1
ATOM 7695 O O . GLY A 1 992 ? -19.181 -23.714 -11.832 1.00 90.38 992 GLY A O 1
ATOM 7696 N N . TYR A 1 993 ? -17.513 -25.047 -12.509 1.00 91.25 993 TYR A N 1
ATOM 7697 C CA . TYR A 1 993 ? -17.750 -24.856 -13.935 1.00 91.25 993 TYR A CA 1
ATOM 7698 C C . TYR A 1 993 ? -17.515 -26.161 -14.694 1.00 91.25 993 TYR A C 1
ATOM 7700 O O . TYR A 1 993 ? -16.590 -26.925 -14.392 1.00 91.25 993 TYR A O 1
ATOM 7708 N N . ALA A 1 994 ? -18.335 -26.394 -15.717 1.00 90.25 994 ALA A N 1
ATOM 7709 C CA . ALA A 1 994 ? -18.135 -27.466 -16.681 1.00 90.25 994 ALA A CA 1
ATOM 7710 C C . ALA A 1 994 ? -18.759 -27.137 -18.044 1.00 90.25 994 ALA A C 1
ATOM 7712 O O . ALA A 1 994 ? -19.740 -26.399 -18.136 1.00 90.25 994 ALA A O 1
ATOM 7713 N N . THR A 1 995 ? -18.196 -27.718 -19.101 1.00 89.56 995 THR A N 1
ATOM 7714 C CA . THR A 1 995 ? -18.571 -27.506 -20.511 1.00 89.56 995 THR A CA 1
ATOM 7715 C C . THR A 1 995 ? -18.386 -28.812 -21.292 1.00 89.56 995 THR A C 1
ATOM 7717 O O . THR A 1 995 ? -17.584 -29.647 -20.880 1.00 89.56 995 THR A O 1
ATOM 7720 N N . ASP A 1 996 ? -19.106 -29.027 -22.396 1.00 88.06 996 ASP A N 1
ATOM 7721 C CA . ASP A 1 996 ? -19.011 -30.256 -23.212 1.00 88.06 996 ASP A CA 1
ATOM 7722 C C . ASP A 1 996 ? -17.893 -30.241 -24.283 1.00 88.06 996 ASP A C 1
ATOM 7724 O O . ASP A 1 996 ? -17.879 -31.067 -25.195 1.00 88.06 996 ASP A O 1
ATOM 7728 N N . GLU A 1 997 ? -16.926 -29.326 -24.150 1.00 90.19 997 GLU A N 1
ATOM 7729 C CA . GLU A 1 997 ? -15.793 -29.137 -25.073 1.00 90.19 997 GLU A CA 1
ATOM 7730 C C . GLU A 1 997 ? -14.742 -30.258 -25.038 1.00 90.19 997 GLU A C 1
ATOM 7732 O O . GLU A 1 997 ? -14.024 -30.445 -26.024 1.00 90.19 997 GLU A O 1
ATOM 7737 N N . THR A 1 998 ? -14.622 -30.989 -23.923 1.00 90.81 998 THR A N 1
ATOM 7738 C CA . THR A 1 998 ? -13.670 -32.102 -23.761 1.00 90.81 998 THR A CA 1
ATOM 7739 C C . THR A 1 998 ? -14.256 -33.260 -22.948 1.00 90.81 998 THR A C 1
ATOM 7741 O O . THR A 1 998 ? -15.240 -33.102 -22.225 1.00 90.81 998 THR A O 1
ATOM 7744 N N . GLU A 1 999 ? -13.623 -34.435 -23.024 1.00 86.06 999 GLU A N 1
ATOM 7745 C CA . GLU A 1 999 ? -13.990 -35.634 -22.245 1.00 86.06 999 GLU A CA 1
ATOM 7746 C C . GLU A 1 999 ? -13.807 -35.435 -20.725 1.00 86.06 999 GLU A C 1
ATOM 7748 O O . GLU A 1 999 ? -14.459 -36.084 -19.904 1.00 86.06 999 GLU A O 1
ATOM 7753 N N . GLU A 1 1000 ? -12.939 -34.498 -20.341 1.00 86.25 1000 GLU A N 1
ATOM 7754 C CA . GLU A 1 1000 ? -12.730 -34.041 -18.967 1.00 86.25 1000 GLU A CA 1
ATOM 7755 C C . GLU A 1 1000 ? -13.771 -32.999 -18.504 1.00 86.25 1000 GLU A C 1
ATOM 7757 O O . GLU A 1 1000 ? -13.737 -32.566 -17.354 1.00 86.25 1000 GLU A O 1
ATOM 7762 N N . PHE A 1 1001 ? -14.709 -32.591 -19.365 1.00 89.12 1001 PHE A N 1
ATOM 7763 C CA . PHE A 1 1001 ? -15.706 -31.533 -19.122 1.00 89.12 1001 PHE A CA 1
ATOM 7764 C C . PHE A 1 1001 ? -15.096 -30.190 -18.707 1.00 89.12 1001 PHE A C 1
ATOM 7766 O O . PHE A 1 1001 ? -15.632 -29.456 -17.869 1.00 89.12 1001 PHE A O 1
ATOM 7773 N N . MET A 1 1002 ? -13.937 -29.894 -19.282 1.00 91.62 1002 MET A N 1
ATOM 7774 C CA . MET A 1 1002 ? -13.155 -28.682 -19.074 1.00 91.62 1002 MET A CA 1
ATOM 7775 C C . MET A 1 1002 ? -13.069 -27.914 -20.398 1.00 91.62 1002 MET A C 1
ATOM 7777 O O . MET A 1 1002 ? -13.265 -28.506 -21.459 1.00 91.62 1002 MET A O 1
ATOM 7781 N N . PRO A 1 1003 ? -12.775 -26.605 -20.384 1.00 94.81 1003 PRO A N 1
ATOM 7782 C CA . PRO A 1 1003 ? -12.537 -25.878 -21.623 1.00 94.81 1003 PRO A CA 1
ATOM 7783 C C . PRO A 1 1003 ? -11.329 -26.424 -22.389 1.00 94.81 1003 PRO A C 1
ATOM 7785 O O . PRO A 1 1003 ? -10.296 -26.749 -21.790 1.00 94.81 1003 PRO A O 1
ATOM 7788 N N . LEU A 1 1004 ? -11.407 -26.456 -23.721 1.00 96.12 1004 LEU A N 1
ATOM 7789 C CA . LEU A 1 1004 ? -10.332 -27.036 -24.537 1.00 96.12 1004 LEU A CA 1
ATOM 7790 C C . LEU A 1 1004 ? -8.998 -26.284 -24.362 1.00 96.12 1004 LEU A C 1
ATOM 7792 O O . L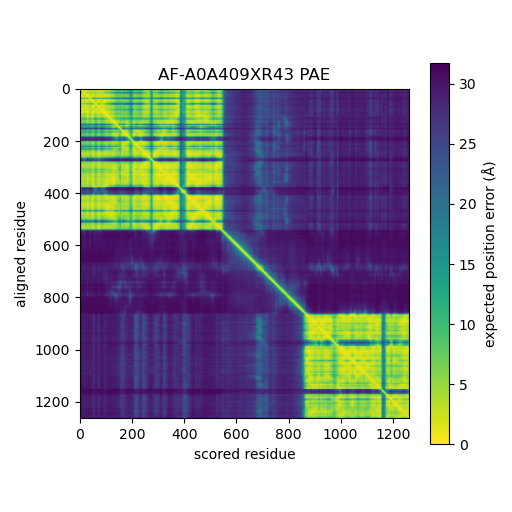EU A 1 1004 ? -7.930 -26.898 -24.331 1.00 96.12 1004 LEU A O 1
ATOM 7796 N N . THR A 1 1005 ? -9.052 -24.959 -24.203 1.00 97.38 1005 THR A N 1
ATOM 7797 C CA . THR A 1 1005 ? -7.867 -24.097 -24.050 1.00 97.38 1005 THR A CA 1
ATOM 7798 C C . THR A 1 1005 ? -7.029 -24.455 -22.823 1.00 97.38 1005 THR A C 1
ATOM 7800 O O . THR A 1 1005 ? -5.807 -24.564 -22.936 1.00 97.38 1005 THR A O 1
ATOM 7803 N N . ILE A 1 1006 ? -7.658 -24.670 -21.662 1.00 96.94 1006 ILE A N 1
ATOM 7804 C CA . ILE A 1 1006 ? -6.929 -24.986 -20.425 1.00 96.94 1006 ILE A CA 1
ATOM 7805 C C . ILE A 1 1006 ? -6.417 -26.429 -20.424 1.00 96.94 1006 ILE A C 1
ATOM 7807 O O . ILE A 1 1006 ? -5.265 -26.664 -20.059 1.00 96.94 1006 ILE A O 1
ATOM 7811 N N . MET A 1 1007 ? -7.196 -27.383 -20.951 1.00 95.81 1007 MET A N 1
ATOM 7812 C CA . MET A 1 1007 ? -6.753 -28.778 -21.059 1.00 95.81 1007 MET A CA 1
ATOM 7813 C C . MET A 1 1007 ? -5.531 -28.940 -21.965 1.00 95.81 1007 MET A C 1
ATOM 7815 O O . MET A 1 1007 ? -4.623 -29.702 -21.631 1.00 95.81 1007 MET A O 1
ATOM 7819 N N . LEU A 1 1008 ? -5.466 -28.218 -23.090 1.00 97.62 1008 LEU A N 1
ATOM 7820 C CA . LEU A 1 1008 ? -4.281 -28.236 -23.950 1.00 97.62 1008 LEU A CA 1
ATOM 7821 C C . LEU A 1 1008 ? -3.076 -27.565 -23.270 1.00 97.62 1008 LEU A C 1
ATOM 7823 O O . LEU A 1 1008 ? -1.980 -28.119 -23.326 1.00 97.62 1008 LEU A O 1
ATOM 7827 N N . ALA A 1 1009 ? -3.261 -26.440 -22.568 1.00 97.75 1009 ALA A N 1
ATOM 7828 C CA . ALA A 1 1009 ? -2.181 -25.792 -21.816 1.00 97.75 1009 ALA A CA 1
ATOM 7829 C C . ALA A 1 1009 ? -1.602 -26.716 -20.719 1.00 97.75 1009 ALA A C 1
ATOM 7831 O O . ALA A 1 1009 ? -0.392 -26.938 -20.667 1.00 97.75 1009 ALA A O 1
ATOM 7832 N N . HIS A 1 1010 ? -2.454 -27.348 -19.904 1.00 96.94 1010 HIS A N 1
ATOM 7833 C CA . HIS A 1 1010 ? -2.025 -28.332 -18.904 1.00 96.94 1010 HIS A CA 1
ATOM 7834 C C . HIS A 1 1010 ? -1.272 -29.517 -19.527 1.00 96.94 1010 HIS A C 1
ATOM 7836 O O . HIS A 1 1010 ? -0.180 -29.862 -19.068 1.00 96.94 1010 HIS A O 1
ATOM 7842 N N . LYS A 1 1011 ? -1.812 -30.116 -20.599 1.00 96.81 1011 LYS A N 1
ATOM 7843 C CA . LYS A 1 1011 ? -1.190 -31.270 -21.272 1.00 96.81 1011 LYS A CA 1
ATOM 7844 C C . LYS A 1 1011 ? 0.169 -30.923 -21.898 1.00 96.81 1011 LYS A C 1
ATOM 7846 O O . LYS A 1 1011 ? 1.059 -31.771 -21.882 1.00 96.81 1011 LYS A O 1
ATOM 7851 N N . LEU A 1 1012 ? 0.374 -29.690 -22.378 1.00 98.12 1012 LEU A N 1
ATOM 7852 C CA . LEU A 1 1012 ? 1.677 -29.221 -22.875 1.00 98.12 1012 LEU A CA 1
ATOM 7853 C C . LEU A 1 1012 ? 2.727 -29.150 -21.751 1.00 98.12 1012 LEU A C 1
ATOM 7855 O O . LEU A 1 1012 ? 3.822 -29.691 -21.915 1.00 98.12 1012 LEU A O 1
ATOM 7859 N N . ASN A 1 1013 ? 2.396 -28.559 -20.595 1.00 97.06 1013 ASN A N 1
ATOM 7860 C CA . ASN A 1 1013 ? 3.304 -28.531 -19.439 1.00 97.06 1013 ASN A CA 1
ATOM 7861 C C . ASN A 1 1013 ? 3.610 -29.947 -18.921 1.00 97.06 1013 ASN A C 1
ATOM 7863 O O . ASN A 1 1013 ? 4.771 -30.273 -18.671 1.00 97.06 1013 ASN A O 1
ATOM 7867 N N . ALA A 1 1014 ? 2.596 -30.813 -18.814 1.00 95.81 1014 ALA A N 1
ATOM 7868 C CA . ALA A 1 1014 ? 2.771 -32.197 -18.368 1.00 95.81 1014 ALA A CA 1
ATOM 7869 C C . ALA A 1 1014 ? 3.674 -33.005 -19.320 1.00 95.81 1014 ALA A C 1
ATOM 7871 O O . ALA A 1 1014 ? 4.530 -33.770 -18.871 1.00 95.81 1014 ALA A O 1
ATOM 7872 N N . ALA A 1 1015 ? 3.545 -32.799 -20.635 1.00 97.25 1015 ALA A N 1
ATOM 7873 C CA . ALA A 1 1015 ? 4.418 -33.418 -21.628 1.00 97.25 1015 ALA A CA 1
ATOM 7874 C C . ALA A 1 1015 ? 5.871 -32.918 -21.531 1.00 97.25 1015 ALA A C 1
ATOM 7876 O O . ALA A 1 1015 ? 6.790 -33.734 -21.609 1.00 97.25 1015 ALA A O 1
ATOM 7877 N N . MET A 1 1016 ? 6.102 -31.617 -21.300 1.00 97.38 1016 MET A N 1
ATOM 7878 C CA . MET A 1 1016 ? 7.456 -31.088 -21.062 1.00 97.38 1016 MET A CA 1
ATOM 7879 C C . MET A 1 1016 ? 8.078 -31.682 -19.793 1.00 97.38 1016 MET A C 1
ATOM 7881 O O . MET A 1 1016 ? 9.226 -32.127 -19.822 1.00 97.38 1016 MET A O 1
ATOM 7885 N N . ALA A 1 1017 ? 7.318 -31.772 -18.698 1.00 95.75 1017 ALA A N 1
ATOM 7886 C CA . ALA A 1 1017 ? 7.774 -32.411 -17.467 1.00 95.75 1017 ALA A CA 1
ATOM 7887 C C . ALA A 1 1017 ? 8.106 -33.901 -17.667 1.00 95.75 1017 ALA A C 1
ATOM 7889 O O . ALA A 1 1017 ? 9.145 -34.364 -17.194 1.00 95.75 1017 ALA A O 1
ATOM 7890 N N . ALA A 1 1018 ? 7.290 -34.645 -18.420 1.00 96.19 1018 ALA A N 1
ATOM 7891 C CA . ALA A 1 1018 ? 7.556 -36.044 -18.753 1.00 96.19 1018 ALA A CA 1
ATOM 7892 C C . ALA A 1 1018 ? 8.803 -36.216 -19.643 1.00 96.19 1018 ALA A C 1
ATOM 7894 O O . ALA A 1 1018 ? 9.644 -37.074 -19.363 1.00 96.19 1018 ALA A O 1
ATOM 7895 N N . ALA A 1 1019 ? 8.976 -35.383 -20.673 1.00 96.56 1019 ALA A N 1
ATOM 7896 C CA . ALA A 1 1019 ? 10.147 -35.407 -21.556 1.00 96.56 1019 ALA A CA 1
ATOM 7897 C C . ALA A 1 1019 ? 11.447 -35.018 -20.822 1.00 96.56 1019 ALA A C 1
ATOM 7899 O O . ALA A 1 1019 ? 12.507 -35.593 -21.069 1.00 96.56 1019 ALA A O 1
ATOM 7900 N N . ARG A 1 1020 ? 11.358 -34.094 -19.857 1.00 95.31 1020 ARG A N 1
ATOM 7901 C CA . ARG A 1 1020 ? 12.446 -33.726 -18.942 1.00 95.31 1020 ARG A CA 1
ATOM 7902 C C . ARG A 1 1020 ? 12.815 -34.878 -18.001 1.00 95.31 1020 ARG A C 1
ATOM 7904 O O . ARG A 1 1020 ? 13.978 -35.263 -17.937 1.00 95.31 1020 ARG A O 1
ATOM 7911 N N . ARG A 1 1021 ? 11.831 -35.450 -17.293 1.00 93.81 1021 ARG A N 1
ATOM 7912 C CA . ARG A 1 1021 ? 12.021 -36.534 -16.303 1.00 93.81 1021 ARG A CA 1
ATOM 7913 C C . ARG A 1 1021 ? 12.497 -37.854 -16.934 1.00 93.81 1021 ARG A C 1
ATOM 7915 O O . ARG A 1 1021 ? 13.195 -38.613 -16.274 1.00 93.81 1021 ARG A O 1
ATOM 7922 N N . SER A 1 1022 ? 12.143 -38.122 -18.193 1.00 95.50 1022 SER A N 1
ATOM 7923 C CA . SER A 1 1022 ? 12.603 -39.298 -18.959 1.00 95.50 1022 SER A CA 1
ATOM 7924 C C . SER A 1 1022 ? 13.954 -39.109 -19.661 1.00 95.50 1022 SER A C 1
ATOM 7926 O O . SER A 1 1022 ? 14.521 -40.080 -20.156 1.00 95.50 1022 SER A O 1
ATOM 7928 N N . GLY A 1 1023 ? 14.470 -37.878 -19.731 1.00 92.94 1023 GLY A N 1
ATOM 7929 C CA . GLY A 1 1023 ? 15.688 -37.544 -20.470 1.00 92.94 1023 GLY A CA 1
ATOM 7930 C C . GLY A 1 1023 ? 15.506 -37.358 -21.984 1.00 92.94 1023 GLY A C 1
ATOM 7931 O O . GLY A 1 1023 ? 16.459 -36.934 -22.635 1.00 92.94 1023 GLY A O 1
ATOM 7932 N N . GLU A 1 1024 ? 14.306 -37.581 -22.545 1.00 94.88 1024 GLU A N 1
ATOM 7933 C CA . GLU A 1 1024 ? 13.977 -37.323 -23.966 1.00 94.88 1024 GLU A CA 1
ATOM 7934 C C . GLU A 1 1024 ? 14.310 -35.876 -24.388 1.00 94.88 1024 GLU A C 1
ATOM 7936 O O . GLU A 1 1024 ? 14.680 -35.619 -25.539 1.00 94.88 1024 GLU A O 1
ATOM 7941 N N . LEU A 1 1025 ? 14.200 -34.951 -23.427 1.00 95.75 1025 LEU A N 1
ATOM 7942 C CA . LEU A 1 1025 ? 14.594 -33.545 -23.494 1.00 95.75 1025 LEU A CA 1
ATOM 7943 C C . LEU A 1 1025 ? 15.387 -33.154 -22.230 1.00 95.75 1025 LEU A C 1
ATOM 7945 O O . LEU A 1 1025 ? 15.001 -32.252 -21.490 1.00 95.75 1025 LEU A O 1
ATOM 7949 N N . GLY A 1 1026 ? 16.499 -33.845 -21.948 1.00 92.00 1026 GLY A N 1
ATOM 7950 C CA . GLY A 1 1026 ? 17.311 -33.639 -20.730 1.00 92.00 1026 GLY A CA 1
ATOM 7951 C C . GLY A 1 1026 ? 17.909 -32.229 -20.532 1.00 92.00 1026 GLY A C 1
ATOM 7952 O O . GLY A 1 1026 ? 18.398 -31.908 -19.448 1.00 92.00 1026 GLY A O 1
ATOM 7953 N N . TRP A 1 1027 ? 17.850 -31.369 -21.553 1.00 94.56 1027 TRP A N 1
ATOM 7954 C CA . TRP A 1 1027 ? 18.206 -29.948 -21.471 1.00 94.56 1027 TRP A CA 1
ATOM 7955 C C . TRP A 1 1027 ? 17.102 -29.076 -20.841 1.00 94.56 1027 TRP A C 1
ATOM 7957 O O . TRP A 1 1027 ? 17.388 -27.949 -20.433 1.00 94.56 1027 TRP A O 1
ATOM 7967 N N . LEU A 1 1028 ? 15.860 -29.564 -20.722 1.00 95.94 1028 LEU A N 1
ATOM 7968 C CA . LEU A 1 1028 ? 14.780 -28.843 -20.040 1.00 95.94 1028 LEU A CA 1
ATOM 7969 C C . LEU A 1 1028 ? 15.089 -28.665 -18.548 1.00 95.94 1028 LEU A C 1
ATOM 7971 O O . LEU A 1 1028 ? 15.579 -29.572 -17.867 1.00 95.94 1028 LEU A O 1
ATOM 7975 N N . ARG A 1 1029 ? 14.761 -27.489 -18.015 1.00 96.00 1029 ARG A N 1
ATOM 7976 C CA . ARG A 1 1029 ? 14.783 -27.183 -16.578 1.00 96.00 1029 ARG A CA 1
ATOM 7977 C C . ARG A 1 1029 ? 13.334 -27.104 -16.046 1.00 96.00 1029 ARG A C 1
ATOM 7979 O O . ARG A 1 1029 ? 12.407 -27.255 -16.838 1.00 96.00 1029 ARG A O 1
ATOM 7986 N N . PRO A 1 1030 ? 13.101 -27.012 -14.722 1.00 95.06 1030 PRO A N 1
ATOM 7987 C CA . PRO A 1 1030 ? 11.756 -27.214 -14.169 1.00 95.06 1030 PRO A CA 1
ATOM 7988 C C . PRO A 1 1030 ? 10.736 -26.110 -14.503 1.00 95.06 1030 PRO A C 1
ATOM 7990 O O . PRO A 1 1030 ? 9.545 -26.400 -14.617 1.00 95.06 1030 PRO A O 1
ATOM 7993 N N . ASP A 1 1031 ? 11.175 -24.854 -14.619 1.00 96.62 1031 ASP A N 1
ATOM 7994 C CA . ASP A 1 1031 ? 10.281 -23.709 -14.824 1.00 96.62 1031 ASP A CA 1
ATOM 7995 C C . ASP A 1 1031 ? 9.794 -23.617 -16.278 1.00 96.62 1031 ASP A C 1
ATOM 7997 O O . ASP A 1 1031 ? 10.566 -23.751 -17.228 1.00 96.62 1031 ASP A O 1
ATOM 8001 N N . SER A 1 1032 ? 8.489 -23.427 -16.457 1.00 96.12 1032 SER A N 1
ATOM 8002 C CA . SER A 1 1032 ? 7.832 -23.395 -17.763 1.00 96.12 1032 SER A CA 1
ATOM 8003 C C . SER A 1 1032 ? 6.441 -22.764 -17.685 1.00 96.12 1032 SER A C 1
ATOM 8005 O O . SER A 1 1032 ? 5.784 -22.762 -16.642 1.00 96.12 1032 SER A O 1
ATOM 8007 N N . LYS A 1 1033 ? 5.982 -22.218 -18.813 1.00 96.50 1033 LYS A N 1
ATOM 8008 C CA . LYS A 1 1033 ? 4.640 -21.665 -18.986 1.00 96.50 1033 LYS A CA 1
ATOM 8009 C C . LYS A 1 1033 ? 4.145 -21.896 -20.412 1.00 96.50 1033 LYS A C 1
ATOM 8011 O O . LYS A 1 1033 ? 4.870 -21.678 -21.383 1.00 96.50 1033 LYS A O 1
ATOM 8016 N N . THR A 1 1034 ? 2.881 -22.276 -20.528 1.00 97.94 1034 THR A N 1
ATOM 8017 C CA . THR A 1 1034 ? 2.176 -22.525 -21.792 1.00 97.94 1034 THR A CA 1
ATOM 8018 C C . THR A 1 1034 ? 0.941 -21.647 -21.894 1.00 97.94 1034 THR A C 1
ATOM 8020 O O . THR A 1 1034 ? 0.303 -21.352 -20.882 1.00 97.94 1034 THR A O 1
ATOM 8023 N N . GLN A 1 1035 ? 0.553 -21.301 -23.114 1.00 98.00 1035 GLN A N 1
ATOM 8024 C CA . GLN A 1 1035 ? -0.683 -20.592 -23.414 1.00 98.00 1035 GLN A CA 1
ATOM 8025 C C . GLN A 1 1035 ? -1.267 -21.131 -24.722 1.00 98.00 1035 GLN A C 1
ATOM 8027 O O . GLN A 1 1035 ? -0.528 -21.341 -25.685 1.00 98.00 1035 GLN A O 1
ATOM 8032 N N . VAL A 1 1036 ? -2.578 -21.364 -24.757 1.00 98.44 1036 VAL A N 1
ATOM 8033 C CA . VAL A 1 1036 ? -3.274 -21.888 -25.940 1.00 98.44 1036 VAL A CA 1
ATOM 8034 C C . VAL A 1 1036 ? -4.492 -21.023 -26.235 1.00 98.44 1036 VAL A C 1
ATOM 8036 O O . VAL A 1 1036 ? -5.378 -20.874 -25.391 1.00 98.44 1036 VAL A O 1
ATOM 8039 N N . THR A 1 1037 ? -4.526 -20.474 -27.447 1.00 98.50 1037 THR A N 1
ATOM 8040 C CA . THR A 1 1037 ? -5.652 -19.729 -28.015 1.00 98.50 1037 THR A CA 1
ATOM 8041 C C . THR A 1 1037 ? -6.395 -20.616 -29.006 1.00 98.50 1037 THR A C 1
ATOM 8043 O O . THR A 1 1037 ? -5.788 -21.169 -29.924 1.00 98.50 1037 THR A O 1
ATOM 8046 N N . VAL A 1 1038 ? -7.711 -20.727 -28.851 1.00 98.06 1038 VAL A N 1
ATOM 8047 C CA . VAL A 1 1038 ? -8.597 -21.500 -29.734 1.00 98.06 1038 VAL A CA 1
ATOM 8048 C C . VAL A 1 1038 ? -9.609 -20.562 -30.387 1.00 98.06 1038 VAL A C 1
ATOM 8050 O O . VAL A 1 1038 ? -10.114 -19.636 -29.749 1.00 98.06 1038 VAL A O 1
ATOM 8053 N N . GLU A 1 1039 ? -9.904 -20.810 -31.662 1.00 97.00 1039 GLU A N 1
ATOM 8054 C CA . GLU A 1 1039 ? -11.029 -20.189 -32.361 1.00 97.00 1039 GLU A CA 1
ATOM 8055 C C . GLU A 1 1039 ? -12.316 -20.944 -32.011 1.00 97.00 1039 GLU A C 1
ATOM 8057 O O . GLU A 1 1039 ? -12.430 -22.147 -32.258 1.00 97.00 1039 GLU A O 1
ATOM 8062 N N . TYR A 1 1040 ? -13.281 -20.229 -31.436 1.00 96.25 1040 TYR A N 1
ATOM 8063 C CA . TYR A 1 1040 ? -14.580 -20.742 -31.016 1.00 96.25 1040 TYR A CA 1
ATOM 8064 C C . TYR A 1 1040 ? -15.705 -20.142 -31.852 1.00 96.25 1040 TYR A C 1
ATOM 8066 O O . TYR A 1 1040 ? -15.720 -18.939 -32.108 1.00 96.25 1040 TYR A O 1
ATOM 8074 N N . LYS A 1 1041 ? -16.718 -20.950 -32.170 1.00 95.50 1041 LYS A N 1
ATOM 8075 C CA . LYS A 1 1041 ? -18.041 -20.491 -32.614 1.00 95.50 1041 LYS A CA 1
ATOM 8076 C C . LYS A 1 1041 ? -18.996 -20.457 -31.418 1.00 95.50 1041 LYS A C 1
ATOM 8078 O O . LYS A 1 1041 ? -19.124 -21.453 -30.703 1.00 95.50 1041 LYS A O 1
ATOM 8083 N N . LYS A 1 1042 ? -19.717 -19.349 -31.225 1.00 93.12 1042 LYS A N 1
ATOM 8084 C CA . LYS A 1 1042 ? -20.850 -19.282 -30.286 1.00 93.12 1042 LYS A CA 1
ATOM 8085 C C . LYS A 1 1042 ? -22.113 -19.844 -30.945 1.00 93.12 1042 LYS A C 1
ATOM 8087 O O . LYS A 1 1042 ? -22.460 -19.434 -32.051 1.00 93.12 1042 LYS A O 1
ATOM 8092 N N . ASP A 1 1043 ? -22.810 -20.750 -30.265 1.00 89.44 1043 ASP A N 1
ATOM 8093 C CA . ASP A 1 1043 ? -24.018 -21.401 -30.789 1.00 89.44 1043 ASP A CA 1
ATOM 8094 C C . ASP A 1 1043 ? -25.016 -21.691 -29.659 1.00 89.44 1043 ASP A C 1
ATOM 8096 O O . ASP A 1 1043 ? -24.707 -22.451 -28.745 1.00 89.44 1043 ASP A O 1
ATOM 8100 N N . GLY A 1 1044 ? -26.182 -21.036 -29.658 1.00 84.50 1044 GLY A N 1
ATOM 8101 C CA . GLY A 1 1044 ? -27.210 -21.217 -28.616 1.00 84.50 1044 GLY A CA 1
ATOM 8102 C C . GLY A 1 1044 ? -26.737 -20.992 -27.168 1.00 84.50 1044 GLY A C 1
ATOM 8103 O O . GLY A 1 1044 ? -27.278 -21.600 -26.257 1.00 84.50 1044 GLY A O 1
ATOM 8104 N N . GLY A 1 1045 ? -25.690 -20.185 -26.955 1.00 85.69 1045 GLY A N 1
ATOM 8105 C CA . GLY A 1 1045 ? -25.040 -19.999 -25.647 1.00 85.69 1045 GLY A CA 1
ATOM 8106 C C . GLY A 1 1045 ? -23.810 -20.888 -25.416 1.00 85.69 1045 GLY A C 1
ATOM 8107 O O . GLY A 1 1045 ? -22.903 -20.479 -24.690 1.00 85.69 1045 GLY A O 1
ATOM 8108 N N . ALA A 1 1046 ? -23.715 -22.031 -26.100 1.00 87.12 1046 ALA A N 1
ATOM 8109 C CA . ALA A 1 1046 ? -22.573 -22.940 -26.047 1.00 87.12 1046 ALA A CA 1
ATOM 8110 C C . ALA A 1 1046 ? -21.364 -22.412 -26.840 1.00 87.12 1046 ALA A C 1
ATOM 8112 O O . ALA A 1 1046 ? -21.490 -21.554 -27.724 1.00 87.12 1046 ALA A O 1
ATOM 8113 N N . THR A 1 1047 ? -20.185 -22.951 -26.529 1.00 92.56 1047 THR A N 1
ATOM 8114 C CA . THR A 1 1047 ? -18.891 -22.565 -27.104 1.00 92.56 1047 THR A CA 1
ATOM 8115 C C . THR A 1 1047 ? -18.253 -23.751 -27.811 1.00 92.56 1047 THR A C 1
ATOM 8117 O O . THR A 1 1047 ? -17.779 -24.684 -27.181 1.00 92.56 1047 THR A O 1
ATOM 8120 N N . ILE A 1 1048 ? -18.282 -23.741 -29.146 1.00 94.25 1048 ILE A N 1
ATOM 8121 C CA . ILE A 1 1048 ? -17.808 -24.854 -29.977 1.00 94.25 1048 ILE A CA 1
ATOM 8122 C C . ILE A 1 1048 ? -16.381 -24.543 -30.455 1.00 94.25 1048 ILE A C 1
ATOM 8124 O O . ILE A 1 1048 ? -16.229 -23.621 -31.262 1.00 94.25 1048 ILE A O 1
ATOM 8128 N N . PRO A 1 1049 ? -15.342 -25.263 -29.993 1.00 95.69 1049 PRO A N 1
ATOM 8129 C CA . PRO A 1 1049 ? -13.978 -25.083 -30.479 1.00 95.69 1049 PRO A CA 1
ATOM 8130 C C . PRO A 1 1049 ? -13.846 -25.585 -31.922 1.00 95.69 1049 PRO A C 1
ATOM 8132 O O . PRO A 1 1049 ? -14.428 -26.607 -32.285 1.00 95.69 1049 PRO A O 1
ATOM 8135 N N . LEU A 1 1050 ? -13.072 -24.871 -32.743 1.00 95.38 1050 LEU A N 1
ATOM 8136 C CA . LEU A 1 1050 ? -12.878 -25.184 -34.164 1.00 95.38 1050 LEU A CA 1
ATOM 8137 C C . LEU A 1 1050 ? -11.434 -25.585 -34.490 1.00 95.38 1050 LEU A C 1
ATOM 8139 O O . LEU A 1 1050 ? -11.210 -26.608 -35.129 1.00 95.38 1050 LEU A O 1
ATOM 8143 N N . ARG A 1 1051 ? -10.461 -24.774 -34.058 1.00 96.12 1051 ARG A N 1
ATOM 8144 C CA . ARG A 1 1051 ? -9.017 -24.989 -34.256 1.00 96.12 1051 ARG A CA 1
ATOM 8145 C C . ARG A 1 1051 ? -8.209 -24.252 -33.190 1.00 96.12 1051 ARG A C 1
ATOM 8147 O O . ARG A 1 1051 ? -8.688 -23.274 -32.615 1.00 96.12 1051 ARG A O 1
ATOM 8154 N N . VAL A 1 1052 ? -6.969 -24.672 -32.973 1.00 98.19 1052 VAL A N 1
ATOM 8155 C CA . VAL A 1 1052 ? -5.974 -23.891 -32.235 1.00 98.19 1052 VAL A CA 1
ATOM 8156 C C . VAL A 1 1052 ? -5.436 -22.800 -33.159 1.00 98.19 1052 VAL A C 1
ATOM 8158 O O . VAL A 1 1052 ? -4.871 -23.076 -34.217 1.00 98.19 1052 VAL A O 1
ATOM 8161 N N . ASP A 1 1053 ? -5.627 -21.550 -32.754 1.00 97.50 1053 ASP A N 1
ATOM 8162 C CA . ASP A 1 1053 ? -5.152 -20.381 -33.489 1.00 97.50 1053 ASP A CA 1
ATOM 8163 C C . ASP A 1 1053 ? -3.697 -20.056 -33.147 1.00 97.50 1053 ASP A C 1
ATOM 8165 O O . ASP A 1 1053 ? -2.887 -19.856 -34.045 1.00 97.50 1053 ASP A O 1
ATOM 8169 N N . THR A 1 1054 ? -3.351 -20.050 -31.857 1.00 98.31 1054 THR A N 1
ATOM 8170 C CA . THR A 1 1054 ? -2.016 -19.663 -31.384 1.00 98.31 1054 THR A CA 1
ATOM 8171 C C . THR A 1 1054 ? -1.582 -20.535 -30.204 1.00 98.31 1054 THR A C 1
ATOM 8173 O O . THR A 1 1054 ? -2.351 -20.755 -29.267 1.00 98.31 1054 THR A O 1
ATOM 8176 N N . VAL A 1 1055 ? -0.328 -20.993 -30.223 1.00 98.44 1055 VAL A N 1
ATOM 8177 C CA . VAL A 1 1055 ? 0.342 -21.707 -29.124 1.00 98.44 1055 VAL A CA 1
ATOM 8178 C C . VAL A 1 1055 ? 1.562 -20.903 -28.683 1.00 98.44 1055 VAL A C 1
ATOM 8180 O O . VAL A 1 1055 ? 2.451 -20.636 -29.492 1.00 98.44 1055 VAL A O 1
ATOM 8183 N N . VAL A 1 1056 ? 1.645 -20.559 -27.397 1.00 98.38 1056 VAL A N 1
ATOM 8184 C CA . VAL A 1 1056 ? 2.833 -19.943 -26.783 1.00 98.38 1056 VAL A CA 1
ATOM 8185 C C . VAL A 1 1056 ? 3.441 -20.922 -25.788 1.00 98.38 1056 VAL A C 1
ATOM 8187 O O . VAL A 1 1056 ? 2.726 -21.490 -24.961 1.00 98.38 1056 VAL A O 1
ATOM 8190 N N . ILE A 1 1057 ? 4.759 -21.110 -25.842 1.00 98.31 1057 ILE A N 1
ATOM 8191 C CA . ILE A 1 1057 ? 5.505 -21.906 -24.859 1.00 98.31 1057 ILE A CA 1
ATOM 8192 C C . ILE A 1 1057 ? 6.778 -21.155 -24.495 1.00 98.31 1057 ILE A C 1
ATOM 8194 O O . ILE A 1 1057 ? 7.578 -20.854 -25.375 1.00 98.31 1057 ILE A O 1
ATOM 8198 N N . SER A 1 1058 ? 6.988 -20.912 -23.205 1.00 96.88 1058 SER A N 1
ATOM 8199 C CA . SER A 1 1058 ? 8.255 -20.440 -22.645 1.00 96.88 1058 SER A CA 1
ATOM 8200 C C . SER A 1 1058 ? 8.749 -21.471 -21.637 1.00 96.88 1058 SER A C 1
ATOM 8202 O O . SER A 1 1058 ? 7.994 -21.866 -20.752 1.00 96.88 1058 SER A O 1
ATOM 8204 N N . THR A 1 1059 ? 9.997 -21.918 -21.744 1.00 96.25 1059 THR A N 1
ATOM 8205 C CA . THR A 1 1059 ? 10.554 -22.947 -20.857 1.00 96.25 1059 THR A CA 1
ATOM 8206 C C . THR A 1 1059 ? 11.997 -22.647 -20.489 1.00 96.25 1059 THR A C 1
ATOM 8208 O O . THR A 1 1059 ? 12.805 -22.280 -21.343 1.00 96.25 1059 THR A O 1
ATOM 8211 N N . GLN A 1 1060 ? 12.326 -22.812 -19.209 1.00 96.38 1060 GLN A N 1
ATOM 8212 C CA . GLN A 1 1060 ? 13.691 -22.701 -18.725 1.00 96.38 1060 GLN A CA 1
ATOM 8213 C C . GLN A 1 1060 ? 14.509 -23.847 -19.335 1.00 96.38 1060 GLN A C 1
ATOM 8215 O O . GLN A 1 1060 ? 14.082 -25.007 -19.334 1.00 96.38 1060 GLN A O 1
ATOM 8220 N N . HIS A 1 1061 ? 15.684 -23.532 -19.869 1.00 95.38 1061 HIS A N 1
ATOM 8221 C CA . HIS A 1 1061 ? 16.536 -24.489 -20.570 1.00 95.38 1061 HIS A CA 1
ATOM 8222 C C . HIS A 1 1061 ? 17.999 -24.390 -20.127 1.00 95.38 1061 HIS A C 1
ATOM 8224 O O . HIS A 1 1061 ? 18.431 -23.400 -19.538 1.00 95.38 1061 HIS A O 1
ATOM 8230 N N . ALA A 1 1062 ? 18.762 -25.448 -20.380 1.00 94.19 1062 ALA A N 1
ATOM 8231 C CA . ALA A 1 1062 ? 20.204 -25.466 -20.186 1.00 94.19 1062 ALA A CA 1
ATOM 8232 C C . ALA A 1 1062 ? 20.913 -24.544 -21.207 1.00 94.19 1062 ALA A C 1
ATOM 8234 O O . ALA A 1 1062 ? 20.334 -24.181 -22.233 1.00 94.19 1062 ALA A O 1
ATOM 8235 N N . GLU A 1 1063 ? 22.146 -24.121 -20.925 1.00 91.69 1063 GLU A N 1
ATOM 8236 C CA . GLU A 1 1063 ? 22.866 -23.140 -21.758 1.00 91.69 1063 GLU A CA 1
ATOM 8237 C C . GLU A 1 1063 ? 23.348 -23.725 -23.099 1.00 91.69 1063 GLU A C 1
ATOM 8239 O O . GLU A 1 1063 ? 23.573 -22.991 -24.058 1.00 91.69 1063 GLU A O 1
ATOM 8244 N N . GLU A 1 1064 ? 23.463 -25.047 -23.181 1.00 91.31 1064 GLU A N 1
ATOM 8245 C CA . GLU A 1 1064 ? 24.089 -25.775 -24.282 1.00 91.31 1064 GLU A CA 1
ATOM 8246 C C . GLU A 1 1064 ? 23.188 -25.935 -25.520 1.00 91.31 1064 GLU A C 1
ATOM 8248 O O . GLU A 1 1064 ? 23.695 -26.265 -26.592 1.00 91.31 1064 GLU A O 1
ATOM 8253 N N . ILE A 1 1065 ? 21.869 -25.715 -25.404 1.00 94.81 1065 ILE A N 1
ATOM 8254 C CA . ILE A 1 1065 ? 20.931 -25.840 -26.532 1.00 94.81 1065 ILE A CA 1
ATOM 8255 C C . ILE A 1 1065 ? 20.686 -24.501 -27.241 1.00 94.81 1065 ILE A C 1
ATOM 8257 O O . ILE A 1 1065 ? 20.434 -23.470 -26.614 1.00 94.81 1065 ILE A O 1
ATOM 8261 N N . SER A 1 1066 ? 20.712 -24.527 -28.578 1.00 93.69 1066 SER A N 1
ATOM 8262 C CA . SER A 1 1066 ? 20.370 -23.368 -29.402 1.00 93.69 1066 SER A CA 1
ATOM 8263 C C . SER A 1 1066 ? 18.863 -23.073 -29.356 1.00 93.69 1066 SER A C 1
ATOM 8265 O O . SER A 1 1066 ? 18.030 -23.977 -29.286 1.00 93.69 1066 SER A O 1
ATOM 8267 N N . THR A 1 1067 ? 18.479 -21.799 -29.461 1.00 92.31 1067 THR A N 1
ATOM 8268 C CA . THR A 1 1067 ? 17.058 -21.410 -29.532 1.00 92.31 1067 THR A CA 1
ATOM 8269 C C . THR A 1 1067 ? 16.358 -21.976 -30.780 1.00 92.31 1067 THR A C 1
ATOM 8271 O O . THR A 1 1067 ? 15.138 -22.123 -30.778 1.00 92.31 1067 THR A O 1
ATOM 8274 N N . GLU A 1 1068 ? 17.094 -22.301 -31.848 1.00 93.81 1068 GLU A N 1
ATOM 8275 C CA . GLU A 1 1068 ? 16.536 -22.913 -33.062 1.00 93.81 1068 GLU A CA 1
ATOM 8276 C C . GLU A 1 1068 ? 16.197 -24.394 -32.834 1.00 93.81 1068 GLU A C 1
ATOM 8278 O O . GLU A 1 1068 ? 15.061 -24.811 -33.075 1.00 93.81 1068 GLU A O 1
ATOM 8283 N N . ASP A 1 1069 ? 17.137 -25.159 -32.272 1.00 95.56 1069 ASP A N 1
ATOM 8284 C CA . ASP A 1 1069 ? 16.927 -26.566 -31.919 1.00 95.56 1069 ASP A CA 1
ATOM 8285 C C . ASP A 1 1069 ? 15.845 -26.711 -30.848 1.00 95.56 1069 ASP A C 1
ATOM 8287 O O . ASP A 1 1069 ? 14.940 -27.523 -31.010 1.00 95.56 1069 ASP A O 1
ATOM 8291 N N . LEU A 1 1070 ? 15.857 -25.865 -29.810 1.00 96.25 1070 LEU A N 1
ATOM 8292 C CA . LEU A 1 1070 ? 14.817 -25.824 -28.777 1.00 96.25 1070 LEU A CA 1
ATOM 8293 C C . LEU A 1 1070 ? 13.424 -25.627 -29.391 1.00 96.25 1070 LEU A C 1
ATOM 8295 O O . LEU A 1 1070 ? 12.487 -26.350 -29.050 1.00 96.25 1070 LEU A O 1
ATOM 8299 N N . ARG A 1 1071 ? 13.273 -24.673 -30.322 1.00 97.19 1071 ARG A N 1
ATOM 8300 C CA . ARG A 1 1071 ? 11.989 -24.409 -30.995 1.00 97.19 1071 ARG A CA 1
ATOM 8301 C C . ARG A 1 1071 ? 11.508 -25.613 -31.798 1.00 97.19 1071 ARG A C 1
ATOM 8303 O O . ARG A 1 1071 ? 10.333 -25.967 -31.719 1.00 97.19 1071 ARG A O 1
ATOM 8310 N N . LYS A 1 1072 ? 12.418 -26.253 -32.530 1.00 96.88 1072 LYS A N 1
ATOM 8311 C CA . LYS A 1 1072 ? 12.159 -27.455 -33.328 1.00 96.88 1072 LYS A CA 1
ATOM 8312 C C . LYS A 1 1072 ? 11.799 -28.660 -32.454 1.00 96.88 1072 LYS A C 1
ATOM 8314 O O . LYS A 1 1072 ? 10.800 -29.323 -32.715 1.00 96.88 1072 LYS A O 1
ATOM 8319 N N . GLU A 1 1073 ? 12.564 -28.924 -31.398 1.00 97.19 1073 GLU A N 1
ATOM 8320 C CA . GLU A 1 1073 ? 12.326 -30.041 -30.480 1.00 97.19 1073 GLU A CA 1
ATOM 8321 C C . GLU A 1 1073 ? 10.987 -29.898 -29.746 1.00 97.19 1073 GLU A C 1
ATOM 8323 O O . GLU A 1 1073 ? 10.224 -30.860 -29.698 1.00 97.19 1073 GLU A O 1
ATOM 8328 N N . ILE A 1 1074 ? 10.649 -28.705 -29.243 1.00 97.81 1074 ILE A N 1
ATOM 8329 C CA . ILE A 1 1074 ? 9.340 -28.449 -28.622 1.00 97.81 1074 ILE A CA 1
ATOM 8330 C C . ILE A 1 1074 ? 8.200 -28.602 -29.641 1.00 97.81 1074 ILE A C 1
ATOM 8332 O O . ILE A 1 1074 ? 7.183 -29.217 -29.317 1.00 97.81 1074 ILE A O 1
ATOM 8336 N N . LEU A 1 1075 ? 8.347 -28.106 -30.875 1.00 97.50 1075 LEU A N 1
ATOM 8337 C CA . LEU A 1 1075 ? 7.302 -28.239 -31.895 1.00 97.50 1075 LEU A CA 1
ATOM 8338 C C . LEU A 1 1075 ? 7.004 -29.711 -32.229 1.00 97.50 1075 LEU A C 1
ATOM 8340 O O . LEU A 1 1075 ? 5.842 -30.119 -32.217 1.00 97.50 1075 LEU A O 1
ATOM 8344 N N . GLU A 1 1076 ? 8.040 -30.511 -32.498 1.00 96.50 1076 GLU A N 1
ATOM 8345 C CA . GLU A 1 1076 ? 7.877 -31.910 -32.914 1.00 96.50 1076 GLU A CA 1
ATOM 8346 C C . GLU A 1 1076 ? 7.555 -32.854 -31.741 1.00 96.50 1076 GLU A C 1
ATOM 8348 O O . GLU A 1 1076 ? 6.617 -33.644 -31.835 1.00 96.50 1076 GLU A O 1
ATOM 8353 N N . LYS A 1 1077 ? 8.302 -32.784 -30.626 1.00 96.88 1077 LYS A N 1
ATOM 8354 C CA . LYS A 1 1077 ? 8.180 -33.743 -29.508 1.00 96.88 1077 LYS A CA 1
ATOM 8355 C C . LYS A 1 1077 ? 7.085 -33.388 -28.501 1.00 96.88 1077 LYS A C 1
ATOM 8357 O O . LYS A 1 1077 ? 6.609 -34.287 -27.812 1.00 96.88 1077 LYS A O 1
ATOM 8362 N N . ILE A 1 1078 ? 6.691 -32.114 -28.392 1.00 98.00 1078 ILE A N 1
ATOM 8363 C CA . ILE A 1 1078 ? 5.686 -31.648 -27.419 1.00 98.00 1078 ILE A CA 1
ATOM 8364 C C . ILE A 1 1078 ? 4.402 -31.204 -28.124 1.00 98.00 1078 ILE A C 1
ATOM 8366 O O . ILE A 1 1078 ? 3.359 -31.822 -27.925 1.00 98.00 1078 ILE A O 1
ATOM 8370 N N . VAL A 1 1079 ? 4.449 -30.169 -28.971 1.00 98.00 1079 VAL A N 1
ATOM 8371 C CA . VAL A 1 1079 ? 3.230 -29.532 -29.505 1.00 98.00 1079 VAL A CA 1
ATOM 8372 C C . VAL A 1 1079 ? 2.432 -30.488 -30.394 1.00 98.00 1079 VAL A C 1
ATOM 8374 O O . VAL A 1 1079 ? 1.264 -30.744 -30.106 1.00 98.00 1079 VAL A O 1
ATOM 8377 N N . LYS A 1 1080 ? 3.065 -31.090 -31.410 1.00 96.44 1080 LYS A N 1
ATOM 8378 C CA . LYS A 1 1080 ? 2.420 -32.076 -32.303 1.00 96.44 1080 LYS A CA 1
ATOM 8379 C C . LYS A 1 1080 ? 2.078 -33.412 -31.628 1.00 96.44 1080 LYS A C 1
ATOM 8381 O O . LYS A 1 1080 ? 1.308 -34.192 -32.181 1.00 96.44 1080 LYS A O 1
ATOM 8386 N N . ARG A 1 1081 ? 2.652 -33.691 -30.451 1.00 95.94 1081 ARG A N 1
ATOM 8387 C CA . ARG A 1 1081 ? 2.366 -34.885 -29.635 1.00 95.94 1081 ARG A CA 1
ATOM 8388 C C . ARG A 1 1081 ? 1.151 -34.689 -28.725 1.00 95.94 1081 ARG A C 1
ATOM 8390 O O . ARG A 1 1081 ? 0.475 -35.661 -28.407 1.00 95.94 1081 ARG A O 1
ATOM 8397 N N . VAL A 1 1082 ? 0.897 -33.452 -28.294 1.00 97.00 1082 VAL A N 1
ATOM 8398 C CA . VAL A 1 1082 ? -0.178 -33.095 -27.355 1.00 97.00 1082 VAL A CA 1
ATOM 8399 C C . VAL A 1 1082 ? -1.436 -32.600 -28.061 1.00 97.00 1082 VAL A C 1
ATOM 8401 O O . VAL A 1 1082 ? -2.536 -32.971 -27.655 1.00 97.00 1082 VAL A O 1
ATOM 8404 N N . ILE A 1 1083 ? -1.300 -31.748 -29.080 1.00 97.50 1083 ILE A N 1
ATOM 8405 C CA . ILE A 1 1083 ? -2.450 -31.157 -29.769 1.00 97.50 1083 ILE A CA 1
ATOM 8406 C C . ILE A 1 1083 ? -2.857 -32.071 -30.937 1.00 97.50 1083 ILE A C 1
ATOM 8408 O O . ILE A 1 1083 ? -2.029 -32.320 -31.816 1.00 97.50 1083 ILE A O 1
ATOM 8412 N N . PRO A 1 1084 ? -4.113 -32.561 -30.989 1.00 94.62 1084 PRO A N 1
ATOM 8413 C CA . PRO A 1 1084 ? -4.604 -33.371 -32.100 1.00 94.62 1084 PRO A CA 1
ATOM 8414 C C . PRO A 1 1084 ? -4.410 -32.688 -33.457 1.00 94.62 1084 PRO A C 1
ATOM 8416 O O . PRO A 1 1084 ? -4.762 -31.522 -33.632 1.00 94.62 1084 PRO A O 1
ATOM 8419 N N . ALA A 1 1085 ? -3.903 -33.429 -34.445 1.00 94.44 1085 ALA A N 1
ATOM 8420 C CA . ALA A 1 1085 ? -3.572 -32.886 -35.766 1.00 94.44 1085 ALA A CA 1
ATOM 8421 C C . ALA A 1 1085 ? -4.776 -32.272 -36.512 1.00 94.44 1085 ALA A C 1
ATOM 8423 O O . ALA A 1 1085 ? -4.589 -31.411 -37.360 1.00 94.44 1085 ALA A O 1
ATOM 8424 N N . ASN A 1 1086 ? -6.010 -32.665 -36.178 1.00 94.50 1086 ASN A N 1
ATOM 8425 C CA . ASN A 1 1086 ? -7.238 -32.081 -36.729 1.00 94.50 1086 ASN A CA 1
ATOM 8426 C C . ASN A 1 1086 ? -7.629 -30.721 -36.110 1.00 94.50 1086 ASN A C 1
ATOM 8428 O O . ASN A 1 1086 ? -8.643 -30.156 -36.509 1.00 94.50 1086 ASN A O 1
ATOM 8432 N N . LEU A 1 1087 ? -6.881 -30.232 -35.114 1.00 95.69 1087 LEU A N 1
ATOM 8433 C CA . LEU A 1 1087 ? -7.031 -28.903 -34.510 1.00 95.69 1087 LEU A CA 1
ATOM 8434 C C . LEU A 1 1087 ? -5.885 -27.951 -34.889 1.00 95.69 1087 LEU A C 1
ATOM 8436 O O . LEU A 1 1087 ? -5.916 -26.792 -34.484 1.00 95.69 1087 LEU A O 1
ATOM 8440 N N . LEU A 1 1088 ? -4.887 -28.425 -35.639 1.00 96.06 1088 LEU A N 1
ATOM 8441 C CA . LEU A 1 1088 ? -3.772 -27.632 -36.156 1.00 96.06 1088 LEU A CA 1
ATOM 8442 C C . LEU A 1 1088 ? -3.980 -27.394 -37.657 1.00 96.06 1088 LEU A C 1
ATOM 8444 O O . LEU A 1 1088 ? -4.329 -28.325 -38.381 1.00 96.06 1088 LEU A O 1
ATOM 8448 N N . ASP A 1 1089 ? -3.748 -26.173 -38.136 1.00 92.94 1089 ASP A N 1
ATOM 8449 C CA . ASP A 1 1089 ? -3.788 -25.844 -39.565 1.00 92.94 1089 ASP A CA 1
ATOM 8450 C C . ASP A 1 1089 ? -2.590 -24.981 -39.992 1.00 92.94 1089 ASP A C 1
ATOM 8452 O O . ASP A 1 1089 ? -1.790 -24.541 -39.164 1.00 92.94 1089 ASP A O 1
ATOM 8456 N N . ASP A 1 1090 ? -2.465 -24.711 -41.296 1.00 92.62 1090 ASP A N 1
ATOM 8457 C CA . ASP A 1 1090 ? -1.411 -23.848 -41.864 1.00 92.62 1090 ASP A CA 1
ATOM 8458 C C . ASP A 1 1090 ? -1.479 -22.382 -41.367 1.00 92.62 1090 ASP A C 1
ATOM 8460 O O . ASP A 1 1090 ? -0.665 -21.548 -41.766 1.00 92.62 1090 ASP A O 1
ATOM 8464 N N . LYS A 1 1091 ? -2.460 -22.045 -40.515 1.00 91.88 1091 LYS A N 1
ATOM 8465 C CA . LYS A 1 1091 ? -2.634 -20.735 -39.878 1.00 91.88 1091 LYS A CA 1
ATOM 8466 C C . LYS A 1 1091 ? -2.358 -20.767 -38.372 1.00 91.88 1091 LYS A C 1
ATOM 8468 O O . LYS A 1 1091 ? -2.413 -19.703 -37.758 1.00 91.88 1091 LYS A O 1
ATOM 8473 N N . THR A 1 1092 ? -2.090 -21.925 -37.760 1.00 96.06 1092 THR A N 1
ATOM 8474 C CA . THR A 1 1092 ? -1.734 -21.989 -36.337 1.00 96.06 1092 THR A CA 1
ATOM 8475 C C . THR A 1 1092 ? -0.387 -21.298 -36.105 1.00 96.06 1092 THR A C 1
ATOM 8477 O O . THR A 1 1092 ? 0.635 -21.680 -36.678 1.00 96.06 1092 THR A O 1
ATOM 8480 N N . VAL A 1 1093 ? -0.367 -20.282 -35.243 1.00 97.06 1093 VAL A N 1
ATOM 8481 C CA . VAL A 1 1093 ? 0.829 -19.500 -34.909 1.00 97.06 1093 VAL A CA 1
ATOM 8482 C C . VAL A 1 1093 ? 1.566 -20.138 -33.730 1.00 97.06 1093 VAL A C 1
ATOM 8484 O O . VAL A 1 1093 ? 0.987 -20.367 -32.669 1.00 97.06 1093 VAL A O 1
ATOM 8487 N N . TYR A 1 1094 ? 2.868 -20.395 -33.883 1.00 97.50 1094 TYR A N 1
ATOM 8488 C CA . TYR A 1 1094 ? 3.700 -21.021 -32.848 1.00 97.50 1094 TYR A CA 1
ATOM 8489 C C . TYR A 1 1094 ? 4.717 -20.027 -32.270 1.00 97.50 1094 TYR A C 1
ATOM 8491 O O . TYR A 1 1094 ? 5.802 -19.821 -32.815 1.00 97.50 1094 TYR A O 1
ATOM 8499 N N . HIS A 1 1095 ? 4.396 -19.438 -31.121 1.00 97.62 1095 HIS A N 1
ATOM 8500 C CA . HIS A 1 1095 ? 5.307 -18.604 -30.337 1.00 97.62 1095 HIS A CA 1
ATOM 8501 C C . HIS A 1 1095 ? 6.091 -19.459 -29.335 1.00 97.62 1095 HIS A C 1
ATOM 8503 O O . HIS A 1 1095 ? 5.916 -19.364 -28.119 1.00 97.62 1095 HIS A O 1
ATOM 8509 N N . ILE A 1 1096 ? 6.968 -20.320 -29.854 1.00 97.25 1096 ILE A N 1
ATOM 8510 C CA . ILE A 1 1096 ? 7.863 -21.128 -29.023 1.00 97.25 1096 ILE A CA 1
ATOM 8511 C C . ILE A 1 1096 ? 9.102 -20.301 -28.664 1.00 97.25 1096 ILE A C 1
ATOM 8513 O O . ILE A 1 1096 ? 9.823 -19.797 -29.530 1.00 97.25 1096 ILE A O 1
ATOM 8517 N N . GLN A 1 1097 ? 9.341 -20.168 -27.365 1.00 95.50 1097 GLN A N 1
ATOM 8518 C CA . GLN A 1 1097 ? 10.433 -19.438 -26.738 1.00 95.50 1097 GLN A CA 1
ATOM 8519 C C . GLN A 1 1097 ? 10.631 -18.026 -27.337 1.00 95.50 1097 GLN A C 1
ATOM 8521 O O . GLN A 1 1097 ? 11.684 -17.728 -27.916 1.00 95.50 1097 GLN A O 1
ATOM 8526 N N . PRO A 1 1098 ? 9.608 -17.147 -27.279 1.00 90.19 1098 PRO A N 1
ATOM 8527 C CA . PRO A 1 1098 ? 9.599 -15.877 -28.010 1.00 90.19 1098 PRO A CA 1
ATOM 8528 C C . PRO A 1 1098 ? 10.637 -14.872 -27.490 1.00 90.19 1098 PRO A C 1
ATOM 8530 O O . PRO A 1 1098 ? 11.190 -14.114 -28.280 1.00 90.19 1098 PRO A O 1
ATOM 8533 N N . SER A 1 1099 ? 10.968 -14.916 -26.196 1.00 85.00 1099 SER A N 1
ATOM 8534 C CA . SER A 1 1099 ? 11.996 -14.079 -25.556 1.00 85.00 1099 SER A CA 1
ATOM 8535 C C . SER A 1 1099 ? 13.441 -14.466 -25.903 1.00 85.00 1099 SER A C 1
ATOM 8537 O O . SER A 1 1099 ? 14.373 -13.768 -25.510 1.00 85.00 1099 SER A O 1
ATOM 8539 N N . GLY A 1 1100 ? 13.661 -15.570 -26.624 1.00 90.19 1100 GLY A N 1
ATOM 8540 C CA . GLY A 1 1100 ? 15.002 -16.115 -26.832 1.00 90.19 1100 GLY A CA 1
ATOM 8541 C C . GLY A 1 1100 ? 15.518 -16.838 -25.584 1.00 90.19 1100 GLY A C 1
ATOM 8542 O O . GLY A 1 1100 ? 14.781 -17.595 -24.962 1.00 90.19 1100 GLY A O 1
ATOM 8543 N N . ARG A 1 1101 ? 16.791 -16.652 -25.229 1.00 90.12 1101 ARG A N 1
ATOM 8544 C CA . ARG A 1 1101 ? 17.471 -17.437 -24.184 1.00 90.12 1101 ARG A CA 1
ATOM 8545 C C . ARG A 1 1101 ? 16.842 -17.242 -22.790 1.00 90.12 1101 ARG A C 1
ATOM 8547 O O . ARG A 1 1101 ? 16.862 -16.140 -22.253 1.00 90.12 1101 ARG A O 1
ATOM 8554 N N . PHE A 1 1102 ? 16.389 -18.331 -22.167 1.00 92.56 1102 PHE A N 1
ATOM 8555 C CA . PHE A 1 1102 ? 15.799 -18.376 -20.821 1.00 92.56 1102 PHE A CA 1
ATOM 8556 C C . PHE A 1 1102 ? 16.474 -19.479 -19.988 1.00 92.56 1102 PHE A C 1
ATOM 8558 O O . PHE A 1 1102 ? 15.984 -20.598 -19.869 1.00 92.56 1102 PHE A O 1
ATOM 8565 N N . VAL A 1 1103 ? 17.649 -19.160 -19.435 1.00 92.81 1103 VAL A N 1
ATOM 8566 C CA . VAL A 1 1103 ? 18.439 -20.089 -18.596 1.00 92.81 1103 VAL A CA 1
ATOM 8567 C C . VAL A 1 1103 ? 18.174 -19.867 -17.101 1.00 92.81 1103 VAL A C 1
ATOM 8569 O O . VAL A 1 1103 ? 18.100 -20.820 -16.328 1.00 92.81 1103 VAL A O 1
ATOM 8572 N N . ILE A 1 1104 ? 17.975 -18.610 -16.692 1.00 91.44 1104 ILE A N 1
ATOM 8573 C CA . ILE A 1 1104 ? 17.634 -18.227 -15.316 1.00 91.44 1104 ILE A CA 1
ATOM 8574 C C . ILE A 1 1104 ? 16.109 -18.225 -15.179 1.00 91.44 1104 ILE A C 1
ATOM 8576 O O . ILE A 1 1104 ? 15.455 -17.353 -15.744 1.00 91.44 1104 ILE A O 1
ATOM 8580 N N . GLY A 1 1105 ? 15.567 -19.182 -14.427 1.00 90.50 1105 GLY A N 1
ATOM 8581 C CA . GLY A 1 1105 ? 14.141 -19.310 -14.108 1.00 90.50 1105 GLY A CA 1
ATOM 8582 C C . GLY A 1 1105 ? 13.928 -19.724 -12.650 1.00 90.50 1105 GLY A C 1
ATOM 8583 O O . GLY A 1 1105 ? 14.848 -19.642 -11.828 1.00 90.50 1105 GLY A O 1
ATOM 8584 N N . GLY A 1 1106 ? 12.714 -20.152 -12.310 1.00 93.44 1106 GLY A N 1
ATOM 8585 C CA . GLY A 1 1106 ? 12.357 -20.556 -10.950 1.00 93.44 1106 GLY A CA 1
ATOM 8586 C C . GLY A 1 1106 ? 12.545 -19.419 -9.932 1.00 93.44 1106 GLY A C 1
ATOM 8587 O O . GLY A 1 1106 ? 12.487 -18.241 -10.300 1.00 93.44 1106 GLY A O 1
ATOM 8588 N N . PRO A 1 1107 ? 12.799 -19.726 -8.643 1.00 93.62 1107 PRO A N 1
ATOM 8589 C CA . PRO A 1 1107 ? 12.940 -18.710 -7.593 1.00 93.62 1107 PRO A CA 1
ATOM 8590 C C . PRO A 1 1107 ? 14.126 -17.748 -7.786 1.00 93.62 1107 PRO A C 1
ATOM 8592 O O . PRO A 1 1107 ? 14.215 -16.719 -7.111 1.00 93.62 1107 PRO A O 1
ATOM 8595 N N . GLN A 1 1108 ? 15.060 -18.049 -8.696 1.00 93.00 1108 GLN A N 1
ATOM 8596 C CA . GLN A 1 1108 ? 16.088 -17.092 -9.107 1.00 93.00 1108 GLN A CA 1
ATOM 8597 C C . GLN A 1 1108 ? 15.495 -15.983 -9.989 1.00 93.00 1108 GLN A C 1
ATOM 8599 O O . GLN A 1 1108 ? 15.777 -14.810 -9.750 1.00 93.00 1108 GLN A O 1
ATOM 8604 N N . GLY A 1 1109 ? 14.642 -16.342 -10.953 1.00 87.69 1109 GLY A N 1
ATOM 8605 C CA . GLY A 1 1109 ? 13.946 -15.397 -11.828 1.00 87.69 1109 GLY A CA 1
ATOM 8606 C C . GLY A 1 1109 ? 12.835 -14.629 -11.107 1.00 87.69 1109 GLY A C 1
ATOM 8607 O O . GLY A 1 1109 ? 12.902 -13.408 -10.984 1.00 87.69 1109 GLY A O 1
ATOM 8608 N N . ASP A 1 1110 ? 11.846 -15.339 -10.561 1.00 91.56 1110 ASP A N 1
ATOM 8609 C CA . ASP A 1 1110 ? 10.616 -14.746 -10.005 1.00 91.56 1110 ASP A CA 1
ATOM 8610 C C . ASP A 1 1110 ? 10.444 -15.060 -8.497 1.00 91.56 1110 ASP A C 1
ATOM 8612 O O . ASP A 1 1110 ? 11.365 -15.571 -7.854 1.00 91.56 1110 ASP A O 1
ATOM 8616 N N . ALA A 1 1111 ? 9.330 -14.654 -7.889 1.00 94.06 1111 ALA A N 1
ATOM 8617 C CA . ALA A 1 1111 ? 8.942 -14.925 -6.505 1.00 94.06 1111 ALA A CA 1
ATOM 8618 C C . ALA A 1 1111 ? 7.618 -15.699 -6.484 1.00 94.06 1111 ALA A C 1
ATOM 8620 O O . ALA A 1 1111 ? 6.707 -15.323 -7.211 1.00 94.06 1111 ALA A O 1
ATOM 8621 N N . GLY A 1 1112 ? 7.460 -16.719 -5.641 1.00 95.88 1112 GLY A N 1
ATOM 8622 C CA . GLY A 1 1112 ? 6.228 -17.513 -5.544 1.00 95.88 1112 GLY A CA 1
ATOM 8623 C C . GLY A 1 1112 ? 5.382 -17.217 -4.307 1.00 95.88 1112 GLY A C 1
ATOM 8624 O O . GLY A 1 1112 ? 5.924 -16.811 -3.276 1.00 95.88 1112 GLY A O 1
ATOM 8625 N N . LEU A 1 1113 ? 4.071 -17.452 -4.400 1.00 97.12 1113 LEU A N 1
ATOM 8626 C CA . LEU A 1 1113 ? 3.148 -17.567 -3.264 1.00 97.12 1113 LEU A CA 1
ATOM 8627 C C . LEU A 1 1113 ? 2.048 -18.601 -3.569 1.00 97.12 1113 LEU A C 1
ATOM 8629 O O . LEU A 1 1113 ? 1.536 -18.637 -4.689 1.00 97.12 1113 LEU A O 1
ATOM 8633 N N . THR A 1 1114 ? 1.675 -19.406 -2.572 1.00 96.62 1114 THR A N 1
ATOM 8634 C CA . THR A 1 1114 ? 0.573 -20.385 -2.640 1.00 96.62 1114 THR A CA 1
ATOM 8635 C C . THR A 1 1114 ? -0.723 -19.744 -3.153 1.00 96.62 1114 THR A C 1
ATOM 8637 O O . THR A 1 1114 ? -1.054 -18.614 -2.800 1.00 96.62 1114 THR A O 1
ATOM 8640 N N . GLY A 1 1115 ? -1.449 -20.434 -4.035 1.00 92.50 1115 GLY A N 1
ATOM 8641 C CA . GLY A 1 1115 ? -2.744 -20.002 -4.569 1.00 92.50 1115 GLY A CA 1
ATOM 8642 C C . GLY A 1 1115 ? -2.727 -18.808 -5.531 1.00 92.50 1115 GLY A C 1
ATOM 8643 O O . GLY A 1 1115 ? -3.739 -18.551 -6.184 1.00 92.50 1115 GLY A O 1
ATOM 8644 N N . ARG A 1 1116 ? -1.602 -18.095 -5.709 1.00 92.31 1116 ARG A N 1
ATOM 8645 C CA . ARG A 1 1116 ? -1.532 -16.870 -6.541 1.00 92.31 1116 ARG A CA 1
ATOM 8646 C C . ARG A 1 1116 ? -1.944 -17.091 -8.008 1.00 92.31 1116 ARG A C 1
ATOM 8648 O O . ARG A 1 1116 ? -2.242 -16.135 -8.725 1.00 92.31 1116 ARG A O 1
ATOM 8655 N N . LYS A 1 1117 ? -1.952 -18.340 -8.478 1.00 90.50 1117 LYS A N 1
ATOM 8656 C CA . LYS A 1 1117 ? -2.278 -18.719 -9.859 1.00 90.50 1117 LYS A CA 1
ATOM 8657 C C . LYS A 1 1117 ? -3.624 -19.429 -10.034 1.00 90.50 1117 LYS A C 1
ATOM 8659 O O . LYS A 1 1117 ? -3.915 -19.826 -11.153 1.00 90.50 1117 LYS A O 1
ATOM 8664 N N . ILE A 1 1118 ? -4.494 -19.455 -9.019 1.00 89.81 1118 ILE A N 1
ATOM 8665 C CA . ILE A 1 1118 ? -5.742 -20.249 -8.969 1.00 89.81 1118 ILE A CA 1
ATOM 8666 C C . ILE A 1 1118 ? -6.615 -20.266 -10.249 1.00 89.81 1118 ILE A C 1
ATOM 8668 O O . ILE A 1 1118 ? -7.159 -21.309 -10.612 1.00 89.81 1118 ILE A O 1
ATOM 8672 N N . ILE A 1 1119 ? -6.711 -19.157 -10.994 1.00 91.50 1119 ILE A N 1
ATOM 8673 C CA . ILE A 1 1119 ? -7.450 -19.068 -12.276 1.00 91.50 1119 ILE A CA 1
ATOM 8674 C C . ILE A 1 1119 ? -6.868 -20.009 -13.352 1.00 91.50 1119 ILE A C 1
ATOM 8676 O O . ILE A 1 1119 ? -7.601 -20.559 -14.174 1.00 91.50 1119 ILE A O 1
ATOM 8680 N N . VAL A 1 1120 ? -5.547 -20.202 -13.354 1.00 90.62 1120 VAL A N 1
ATOM 8681 C CA . VAL A 1 1120 ? -4.795 -21.046 -14.301 1.00 90.62 1120 VAL A CA 1
ATOM 8682 C C . VAL A 1 1120 ? -4.730 -22.511 -13.852 1.00 90.62 1120 VAL A C 1
ATOM 8684 O O . VAL A 1 1120 ? -4.220 -23.345 -14.589 1.00 90.62 1120 VAL A O 1
ATOM 8687 N N . ASP A 1 1121 ? -5.254 -22.812 -12.660 1.00 88.75 1121 ASP A N 1
ATOM 8688 C CA . ASP A 1 1121 ? -5.265 -24.138 -12.016 1.00 88.75 1121 ASP A CA 1
ATOM 8689 C C . ASP A 1 1121 ? -6.664 -24.764 -11.963 1.00 88.75 1121 ASP A C 1
ATOM 8691 O O . ASP A 1 1121 ? -6.887 -25.824 -11.373 1.00 88.75 1121 ASP A O 1
ATOM 8695 N N . THR A 1 1122 ? -7.619 -24.056 -12.551 1.00 91.62 1122 THR A N 1
ATOM 8696 C CA . THR A 1 1122 ? -9.037 -24.380 -12.575 1.00 91.62 1122 THR A CA 1
ATOM 8697 C C . THR A 1 1122 ? -9.535 -24.221 -14.011 1.00 91.62 1122 THR A C 1
ATOM 8699 O O . THR A 1 1122 ? -9.175 -25.015 -14.872 1.00 91.62 1122 THR A O 1
ATOM 8702 N N . TYR A 1 1123 ? -10.328 -23.199 -14.324 1.00 92.19 1123 TYR A N 1
ATOM 8703 C CA . TYR A 1 1123 ? -11.032 -23.108 -15.608 1.00 92.19 1123 TYR A CA 1
ATOM 8704 C C . TYR A 1 1123 ? -10.296 -22.271 -16.663 1.00 92.19 1123 TYR A C 1
ATOM 8706 O O . TYR A 1 1123 ? -10.847 -21.993 -17.727 1.00 92.19 1123 TYR A O 1
ATOM 8714 N N . GLY A 1 1124 ? -9.066 -21.828 -16.384 1.00 91.19 1124 GLY A N 1
ATOM 8715 C CA . GLY A 1 1124 ? -8.242 -21.063 -17.322 1.00 91.19 1124 GLY A CA 1
ATOM 8716 C C . GLY A 1 1124 ? -8.889 -19.755 -17.781 1.00 91.19 1124 GLY A C 1
ATOM 8717 O O . GLY A 1 1124 ? -8.693 -19.359 -18.930 1.00 91.19 1124 GLY A O 1
ATOM 8718 N N . GLY A 1 1125 ? -9.696 -19.133 -16.913 1.00 91.31 1125 GLY A N 1
ATOM 8719 C CA . GLY A 1 1125 ? -10.444 -17.901 -17.182 1.00 91.31 1125 GLY A CA 1
ATOM 8720 C C . GLY A 1 1125 ? -11.890 -18.072 -17.674 1.00 91.31 1125 GLY A C 1
ATOM 8721 O O . GLY A 1 1125 ? -12.571 -17.065 -17.831 1.00 91.31 1125 GLY A O 1
ATOM 8722 N N . TRP A 1 1126 ? -12.377 -19.297 -17.912 1.00 90.62 1126 TRP A N 1
ATOM 8723 C CA . TRP A 1 1126 ? -13.747 -19.525 -18.409 1.00 90.62 1126 TRP A CA 1
ATOM 8724 C C . TRP A 1 1126 ? -14.849 -19.499 -17.343 1.00 90.62 1126 TRP A C 1
ATOM 8726 O O . TRP A 1 1126 ? -15.984 -19.132 -17.648 1.00 90.62 1126 TRP A O 1
ATOM 8736 N N . GLY A 1 1127 ? -14.533 -19.933 -16.123 1.00 85.00 1127 GLY A N 1
ATOM 8737 C CA . GLY A 1 1127 ? -15.460 -19.969 -14.993 1.00 85.00 1127 GLY A CA 1
ATOM 8738 C C . GLY A 1 1127 ? -15.259 -18.800 -14.029 1.00 85.00 1127 GLY A C 1
ATOM 8739 O O . GLY A 1 1127 ? -14.306 -18.029 -14.148 1.00 85.00 1127 GLY A O 1
ATOM 8740 N N . ALA A 1 1128 ? -16.147 -18.697 -13.043 1.00 86.50 1128 ALA A N 1
ATOM 8741 C CA . ALA A 1 1128 ? -15.889 -17.919 -11.834 1.00 86.50 1128 ALA A CA 1
ATOM 8742 C C . ALA A 1 1128 ? -15.043 -18.737 -10.835 1.00 86.50 1128 ALA A C 1
ATOM 8744 O O . ALA A 1 1128 ? -14.898 -19.953 -10.975 1.00 86.50 1128 ALA A O 1
ATOM 8745 N N . HIS A 1 1129 ? -14.474 -18.060 -9.836 1.00 84.75 1129 HIS A N 1
ATOM 8746 C CA . HIS A 1 1129 ? -13.536 -18.631 -8.864 1.00 84.75 1129 HIS A CA 1
ATOM 8747 C C . HIS A 1 1129 ? -13.831 -18.068 -7.466 1.00 84.75 1129 HIS A C 1
ATOM 8749 O O . HIS A 1 1129 ? -14.402 -16.982 -7.353 1.00 84.75 1129 HIS A O 1
ATOM 8755 N N . GLY A 1 1130 ? -13.474 -18.816 -6.418 1.00 84.12 1130 GLY A N 1
ATOM 8756 C CA . GLY A 1 1130 ? -13.663 -18.395 -5.026 1.00 84.12 1130 GLY A CA 1
ATOM 8757 C C . GLY A 1 1130 ? -12.644 -17.357 -4.545 1.00 84.12 1130 GLY A C 1
ATOM 8758 O O . GLY A 1 1130 ? -11.807 -16.886 -5.316 1.00 84.12 1130 GLY A O 1
ATOM 8759 N N . GLY A 1 1131 ? -12.736 -16.994 -3.262 1.00 75.94 1131 GLY A N 1
ATOM 8760 C CA . GLY A 1 1131 ? -11.853 -16.004 -2.636 1.00 75.94 1131 GLY A CA 1
ATOM 8761 C C . GLY A 1 1131 ? -10.502 -16.564 -2.175 1.00 75.94 1131 GLY A C 1
ATOM 8762 O O . GLY A 1 1131 ? -9.480 -15.906 -2.369 1.00 75.94 1131 GLY A O 1
ATOM 8763 N N . GLY A 1 1132 ? -10.489 -17.754 -1.567 1.00 82.12 1132 GLY A N 1
ATOM 8764 C CA . GLY A 1 1132 ? -9.291 -18.369 -1.004 1.00 82.12 1132 GLY A CA 1
ATOM 8765 C C . GLY A 1 1132 ? -8.481 -19.236 -1.972 1.00 82.12 1132 GLY A C 1
ATOM 8766 O O . GLY A 1 1132 ? -8.923 -19.634 -3.053 1.00 82.12 1132 GLY A O 1
ATOM 8767 N N . ALA A 1 1133 ? -7.260 -19.554 -1.543 1.00 89.19 1133 ALA A N 1
ATOM 8768 C CA . ALA A 1 1133 ? -6.407 -20.552 -2.177 1.00 89.19 1133 ALA A CA 1
ATOM 8769 C C . ALA A 1 1133 ? -6.910 -21.973 -1.879 1.00 89.19 1133 ALA A C 1
ATOM 8771 O O . ALA A 1 1133 ? -7.329 -22.261 -0.760 1.00 89.19 1133 ALA A O 1
ATOM 8772 N N . PHE A 1 1134 ? -6.814 -22.881 -2.855 1.00 92.38 1134 PHE A N 1
ATOM 8773 C CA . PHE A 1 1134 ? -7.119 -24.298 -2.625 1.00 92.38 1134 PHE A CA 1
ATOM 8774 C C . PHE A 1 1134 ? -5.934 -24.996 -1.943 1.00 92.38 1134 PHE A C 1
ATOM 8776 O O . PHE A 1 1134 ? -6.102 -25.609 -0.892 1.00 92.38 1134 PHE A O 1
ATOM 8783 N N . SER A 1 1135 ? -4.739 -24.884 -2.534 1.00 95.19 1135 SER A N 1
ATOM 8784 C CA . SER A 1 1135 ? -3.489 -25.477 -2.041 1.00 95.19 1135 SER A CA 1
ATOM 8785 C C . SER A 1 1135 ? -3.186 -25.086 -0.589 1.00 95.19 1135 SER A C 1
ATOM 8787 O O . SER A 1 1135 ? -3.401 -23.944 -0.186 1.00 95.19 1135 SER A O 1
ATOM 8789 N N . GLY A 1 1136 ? -2.650 -26.022 0.193 1.00 93.19 1136 GLY A N 1
ATOM 8790 C CA . GLY A 1 1136 ? -2.275 -25.835 1.594 1.00 93.19 1136 GLY A CA 1
ATOM 8791 C C . GLY A 1 1136 ? -3.419 -25.863 2.608 1.00 93.19 1136 GLY A C 1
ATOM 8792 O O . GLY A 1 1136 ? -3.155 -25.939 3.808 1.00 93.19 1136 GLY A O 1
ATOM 8793 N N . LYS A 1 1137 ? -4.679 -25.836 2.153 1.00 91.62 1137 LYS A N 1
ATOM 8794 C CA . LYS A 1 1137 ? -5.869 -25.842 3.016 1.00 91.62 1137 LYS A CA 1
ATOM 8795 C C . LYS A 1 1137 ? -6.469 -27.247 3.148 1.00 91.62 1137 LYS A C 1
ATOM 8797 O O . LYS A 1 1137 ? -6.593 -27.947 2.138 1.00 91.62 1137 LYS A O 1
ATOM 8802 N N . ASP A 1 1138 ? -6.828 -27.666 4.363 1.00 90.12 1138 ASP A N 1
ATOM 8803 C CA . ASP A 1 1138 ? -7.469 -28.963 4.627 1.00 90.12 1138 ASP A CA 1
ATOM 8804 C C . ASP A 1 1138 ? -8.939 -29.028 4.173 1.00 90.12 1138 ASP A C 1
ATOM 8806 O O . ASP A 1 1138 ? -9.538 -28.050 3.727 1.00 90.12 1138 ASP A O 1
ATOM 8810 N N . PHE A 1 1139 ? -9.535 -30.214 4.294 1.00 85.56 1139 PHE A N 1
ATOM 8811 C CA . PHE A 1 1139 ? -10.878 -30.524 3.809 1.00 85.56 1139 PHE A CA 1
ATOM 8812 C C . PHE A 1 1139 ? -12.016 -29.733 4.487 1.00 85.56 1139 PHE A C 1
ATOM 8814 O O . PHE A 1 1139 ? -13.099 -29.621 3.915 1.00 85.56 1139 PHE A O 1
ATOM 8821 N N . SER A 1 1140 ? -11.805 -29.178 5.684 1.00 80.19 1140 SER A N 1
ATOM 8822 C CA . SER A 1 1140 ? -12.796 -28.346 6.384 1.00 80.19 1140 SER A CA 1
ATOM 8823 C C . SER A 1 1140 ? -12.771 -26.870 5.973 1.00 80.19 1140 SER A C 1
ATOM 8825 O O . SER A 1 1140 ? -13.706 -26.131 6.289 1.00 80.19 1140 SER A O 1
ATOM 8827 N N . LYS A 1 1141 ? -11.765 -26.445 5.198 1.00 86.50 1141 LYS A N 1
ATOM 8828 C CA . LYS A 1 1141 ? -11.752 -25.138 4.536 1.00 86.50 1141 LYS A CA 1
ATOM 8829 C C . LYS A 1 1141 ? -12.552 -25.205 3.235 1.00 86.50 1141 LYS A C 1
ATOM 8831 O O . LYS A 1 1141 ? -12.154 -25.843 2.256 1.00 86.50 1141 LYS A O 1
ATOM 8836 N N . VAL A 1 1142 ? -13.709 -24.539 3.250 1.00 84.81 1142 VAL A N 1
ATOM 8837 C CA . VAL A 1 1142 ? -14.709 -24.610 2.175 1.00 84.81 1142 VAL A CA 1
ATOM 8838 C C . VAL A 1 1142 ? -14.183 -24.121 0.828 1.00 84.81 1142 VAL A C 1
ATOM 8840 O O . VAL A 1 1142 ? -14.595 -24.674 -0.189 1.00 84.81 1142 VAL A O 1
ATOM 8843 N N . ASP A 1 1143 ? -13.210 -23.203 0.797 1.00 87.56 1143 ASP A N 1
ATOM 8844 C CA . ASP A 1 1143 ? -12.533 -22.776 -0.434 1.00 87.56 1143 ASP A CA 1
ATOM 8845 C C . ASP A 1 1143 ? -12.030 -23.952 -1.273 1.00 87.56 1143 ASP A C 1
ATOM 8847 O O . ASP A 1 1143 ? -12.161 -23.909 -2.492 1.00 87.56 1143 ASP A O 1
ATOM 8851 N N . ARG A 1 1144 ? -11.535 -25.032 -0.644 1.00 89.62 1144 ARG A N 1
ATOM 8852 C CA . ARG A 1 1144 ? -11.216 -26.275 -1.356 1.00 89.62 1144 ARG A CA 1
ATOM 8853 C C . ARG A 1 1144 ? -12.437 -27.188 -1.461 1.00 89.62 1144 ARG A C 1
ATOM 8855 O O . ARG A 1 1144 ? -12.853 -27.516 -2.570 1.00 89.62 1144 ARG A O 1
ATOM 8862 N N . SER A 1 1145 ? -13.015 -27.629 -0.343 1.00 88.88 1145 SER A N 1
ATOM 8863 C CA . SER A 1 1145 ? -13.994 -28.732 -0.352 1.00 88.88 1145 SER A CA 1
ATOM 8864 C C . SER A 1 1145 ? -15.330 -28.370 -1.002 1.00 88.88 1145 SER A C 1
ATOM 8866 O O . SER A 1 1145 ? -15.874 -29.171 -1.765 1.00 88.88 1145 SER A O 1
ATOM 8868 N N . ALA A 1 1146 ? -15.832 -27.150 -0.807 1.00 88.19 1146 ALA A N 1
ATOM 8869 C CA . ALA A 1 1146 ? -17.036 -26.677 -1.479 1.00 88.19 1146 ALA A CA 1
ATOM 8870 C C . ALA A 1 1146 ? -16.774 -26.203 -2.920 1.00 88.19 1146 ALA A C 1
ATOM 8872 O O . ALA A 1 1146 ? -17.689 -26.269 -3.735 1.00 88.19 1146 ALA A O 1
ATOM 8873 N N . ALA A 1 1147 ? -15.551 -25.802 -3.297 1.00 90.69 1147 ALA A N 1
ATOM 8874 C CA . ALA A 1 1147 ? -15.216 -25.580 -4.712 1.00 90.69 1147 ALA A CA 1
ATOM 8875 C C . ALA A 1 1147 ? -15.082 -26.902 -5.479 1.00 90.69 1147 ALA A C 1
ATOM 8877 O O . ALA A 1 1147 ? -15.597 -27.026 -6.592 1.00 90.69 1147 ALA A O 1
ATOM 8878 N N . TYR A 1 1148 ? -14.472 -27.917 -4.859 1.00 91.69 1148 TYR A N 1
ATOM 8879 C CA . TYR A 1 1148 ? -14.464 -29.283 -5.378 1.00 91.69 1148 TYR A CA 1
ATOM 8880 C C . TYR A 1 1148 ? -15.899 -29.804 -5.479 1.00 91.69 1148 TYR A C 1
ATOM 8882 O O . TYR A 1 1148 ? -16.236 -30.377 -6.505 1.00 91.69 1148 TYR A O 1
ATOM 8890 N N . THR A 1 1149 ? -16.771 -29.502 -4.508 1.00 88.62 1149 THR A N 1
ATOM 8891 C CA . THR A 1 1149 ? -18.206 -29.844 -4.561 1.00 88.62 1149 THR A CA 1
ATOM 8892 C C . THR A 1 1149 ? -18.987 -29.051 -5.608 1.00 88.62 1149 THR A C 1
ATOM 8894 O O . THR A 1 1149 ? -19.862 -29.604 -6.251 1.00 88.62 1149 THR A O 1
ATOM 8897 N N . ALA A 1 1150 ? -18.679 -27.780 -5.862 1.00 87.62 1150 ALA A N 1
ATOM 8898 C CA . ALA A 1 1150 ? -19.354 -27.027 -6.918 1.00 87.62 1150 ALA A CA 1
ATOM 8899 C C . ALA A 1 1150 ? -18.932 -27.529 -8.314 1.00 87.62 1150 ALA A C 1
ATOM 8901 O O . ALA A 1 1150 ? -19.770 -27.672 -9.206 1.00 87.62 1150 ALA A O 1
ATOM 8902 N N . ARG A 1 1151 ? -17.646 -27.870 -8.511 1.00 90.06 1151 ARG A N 1
ATOM 8903 C CA . ARG A 1 1151 ? -17.191 -28.674 -9.665 1.00 90.06 1151 ARG A CA 1
ATOM 8904 C C . ARG A 1 1151 ? -17.934 -30.014 -9.700 1.00 90.06 1151 ARG A C 1
ATOM 8906 O O . ARG A 1 1151 ? -18.359 -30.449 -10.773 1.00 90.06 1151 ARG A O 1
ATOM 8913 N N . TRP A 1 1152 ? -18.177 -30.595 -8.524 1.00 81.75 1152 TRP A N 1
ATOM 8914 C CA . TRP A 1 1152 ? -19.039 -31.749 -8.281 1.00 81.75 1152 TRP A CA 1
ATOM 8915 C C . TRP A 1 1152 ? -20.549 -31.483 -8.539 1.00 81.75 1152 TRP A C 1
ATOM 8917 O O . TRP A 1 1152 ? -21.384 -32.108 -7.899 1.00 81.75 1152 TRP A O 1
ATOM 8927 N N . ILE A 1 1153 ? -20.928 -30.607 -9.492 1.00 72.06 1153 ILE A N 1
ATOM 8928 C CA . ILE A 1 1153 ? -22.335 -30.393 -9.910 1.00 72.06 1153 ILE A CA 1
ATOM 8929 C C . ILE A 1 1153 ? -22.584 -30.298 -11.469 1.00 72.06 1153 ILE A C 1
ATOM 8931 O O . ILE A 1 1153 ? -23.728 -30.456 -11.889 1.00 72.06 1153 ILE A O 1
ATOM 8935 N N . GLY A 1 1154 ? -21.595 -30.198 -12.401 1.00 50.31 1154 GLY A N 1
ATOM 8936 C CA . GLY A 1 1154 ? -21.849 -30.144 -13.888 1.00 50.31 1154 GLY A CA 1
ATOM 8937 C C . GLY A 1 1154 ? -21.205 -31.171 -14.886 1.00 50.31 1154 GLY A C 1
ATOM 8938 O O . GLY A 1 1154 ? -19.997 -31.131 -15.079 1.00 50.31 1154 GLY A O 1
ATOM 8939 N N . GLY A 1 1155 ? -21.964 -32.023 -15.627 1.00 38.16 1155 GLY A N 1
ATOM 8940 C CA . GLY A 1 1155 ? -21.494 -32.864 -16.805 1.00 38.16 1155 GLY A CA 1
ATOM 8941 C C . GLY A 1 1155 ? -22.078 -34.297 -17.184 1.00 38.16 1155 GLY A C 1
ATOM 8942 O O . GLY A 1 1155 ? -23.171 -33.790 -16.949 1.00 38.16 1155 GLY A O 1
ATOM 8943 N N . PHE A 1 1156 ? -22.898 -35.353 -17.397 1.00 33.81 1156 PHE A N 1
ATOM 8944 C CA . PHE A 1 1156 ? -22.565 -36.770 -17.751 1.00 33.81 1156 PHE A CA 1
ATOM 8945 C C . PHE A 1 1156 ? -22.931 -37.192 -19.211 1.00 33.81 1156 PHE A C 1
ATOM 8947 O O . PHE A 1 1156 ? -24.099 -37.387 -19.521 1.00 33.81 1156 PHE A O 1
ATOM 8954 N N . ILE A 1 1157 ? -21.962 -37.346 -20.130 1.00 30.30 1157 ILE A N 1
ATOM 8955 C CA . ILE A 1 1157 ? -22.198 -37.295 -21.602 1.00 30.30 1157 ILE A CA 1
ATOM 8956 C C . ILE A 1 1157 ? -23.018 -38.426 -22.263 1.00 30.30 1157 ILE A C 1
ATOM 8958 O O . ILE A 1 1157 ? -22.865 -39.608 -21.968 1.00 30.30 1157 ILE A O 1
ATOM 8962 N N . PHE A 1 1158 ? -23.823 -38.046 -23.269 1.00 26.30 1158 PHE A N 1
ATOM 8963 C CA . PHE A 1 1158 ? -24.726 -38.924 -24.023 1.00 26.30 1158 PHE A CA 1
ATOM 8964 C C . PHE A 1 1158 ? -24.246 -39.250 -25.460 1.00 26.30 1158 PHE A C 1
ATOM 8966 O O . PHE A 1 1158 ? -24.479 -38.471 -26.388 1.00 26.30 1158 PHE A O 1
ATOM 8973 N N . ARG A 1 1159 ? -23.723 -40.466 -25.708 1.00 29.27 1159 ARG A N 1
ATOM 8974 C CA . ARG A 1 1159 ? -24.018 -41.198 -26.964 1.00 29.27 1159 ARG A CA 1
ATOM 8975 C C . ARG A 1 1159 ? -23.882 -42.726 -26.850 1.00 29.27 1159 ARG A C 1
ATOM 8977 O O . ARG A 1 1159 ? -23.062 -43.259 -26.121 1.00 29.27 1159 ARG A O 1
ATOM 8984 N N . LEU A 1 1160 ? -24.761 -43.391 -27.593 1.00 27.48 1160 LEU A N 1
ATOM 8985 C CA . LEU A 1 1160 ? -25.134 -44.811 -27.593 1.00 27.48 1160 LEU A CA 1
ATOM 8986 C C . LEU A 1 1160 ? -24.012 -45.820 -27.962 1.00 27.48 1160 LEU A C 1
ATOM 8988 O O . LEU A 1 1160 ? -23.382 -45.602 -28.994 1.00 27.48 1160 LEU A O 1
ATOM 8992 N N . ILE A 1 1161 ? -23.917 -46.961 -27.232 1.00 28.62 1161 ILE A N 1
ATOM 8993 C CA . ILE A 1 1161 ? -23.890 -48.395 -27.696 1.00 28.62 1161 ILE A CA 1
ATOM 8994 C C . ILE A 1 1161 ? -22.998 -49.366 -26.850 1.00 28.62 1161 ILE A C 1
ATOM 8996 O O . ILE A 1 1161 ? -21.807 -49.143 -26.692 1.00 28.62 1161 ILE A O 1
ATOM 9000 N N . ILE A 1 1162 ? -23.601 -50.498 -26.416 1.00 28.69 1162 ILE A N 1
ATOM 9001 C CA . ILE A 1 1162 ? -23.067 -51.712 -25.714 1.00 28.69 1162 ILE A CA 1
ATOM 9002 C C . ILE A 1 1162 ? -22.765 -51.644 -24.184 1.00 28.69 1162 ILE A C 1
ATOM 9004 O O . ILE A 1 1162 ? -21.687 -51.251 -23.768 1.00 28.69 1162 ILE A O 1
ATOM 9008 N N . ILE A 1 1163 ? -23.705 -52.230 -23.411 1.00 31.34 1163 ILE A N 1
ATOM 9009 C CA . ILE A 1 1163 ? -23.586 -53.057 -22.170 1.00 31.34 1163 ILE A CA 1
ATOM 9010 C C . ILE A 1 1163 ? -23.010 -52.425 -20.864 1.00 31.34 1163 ILE A C 1
ATOM 9012 O O . ILE A 1 1163 ? -22.120 -51.590 -20.864 1.00 31.34 1163 ILE A O 1
ATOM 9016 N N . ALA A 1 1164 ? -23.596 -52.840 -19.728 1.00 25.47 1164 ALA A N 1
ATOM 9017 C CA . ALA A 1 1164 ? -23.446 -52.334 -18.345 1.00 25.47 1164 ALA A CA 1
ATOM 9018 C C . ALA A 1 1164 ? -22.466 -53.201 -17.486 1.00 25.47 1164 ALA A C 1
ATOM 9020 O O . ALA A 1 1164 ? -22.021 -54.221 -18.022 1.00 25.47 1164 ALA A O 1
ATOM 9021 N N . PRO A 1 1165 ? -22.171 -52.925 -16.178 1.00 41.88 1165 PRO A N 1
ATOM 9022 C CA . PRO A 1 1165 ? -22.803 -51.963 -15.245 1.00 41.88 1165 PRO A CA 1
ATOM 9023 C C . PRO A 1 1165 ? -21.846 -51.147 -14.312 1.00 41.88 1165 PRO A C 1
ATOM 9025 O O . PRO A 1 1165 ? -20.638 -51.110 -14.521 1.00 41.88 1165 PRO A O 1
ATOM 9028 N N . SER A 1 1166 ? -22.425 -50.554 -13.248 1.00 28.97 1166 SER A N 1
ATOM 9029 C CA . SER A 1 1166 ? -21.847 -49.921 -12.026 1.00 28.97 1166 SER A CA 1
ATOM 9030 C C . SER A 1 1166 ? -21.205 -48.508 -12.080 1.00 28.97 1166 SER A C 1
ATOM 9032 O O . SER A 1 1166 ? -20.078 -48.333 -12.523 1.00 28.97 1166 SER A O 1
ATOM 9034 N N . ASP A 1 1167 ? -21.953 -47.550 -11.502 1.00 30.30 1167 ASP A N 1
ATOM 9035 C CA . ASP A 1 1167 ? -21.598 -46.518 -10.492 1.00 30.30 1167 ASP A CA 1
ATOM 9036 C C . ASP A 1 1167 ? -20.538 -45.403 -10.725 1.00 30.30 1167 ASP A C 1
ATOM 9038 O O . ASP A 1 1167 ? -19.376 -45.663 -11.025 1.00 30.30 1167 ASP A O 1
ATOM 9042 N N . SER A 1 1168 ? -20.872 -44.146 -10.348 1.00 30.69 1168 SER A N 1
ATOM 9043 C CA . SER A 1 1168 ? -20.409 -43.482 -9.083 1.00 30.69 1168 SER A CA 1
ATOM 9044 C C . SER 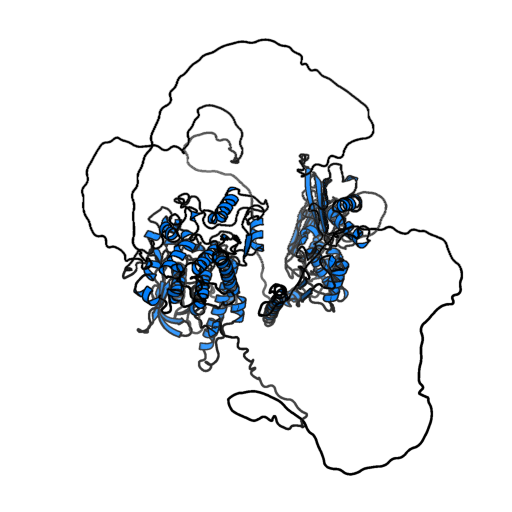A 1 1168 ? -20.129 -41.954 -9.130 1.00 30.69 1168 SER A C 1
ATOM 9046 O O . SER A 1 1168 ? -19.698 -41.436 -10.152 1.00 30.69 1168 SER A O 1
ATOM 9048 N N . SER A 1 1169 ? -20.304 -41.284 -7.964 1.00 28.36 1169 SER A N 1
ATOM 9049 C CA . SER A 1 1169 ? -19.873 -39.916 -7.535 1.00 28.36 1169 SER A CA 1
ATOM 9050 C C . SER A 1 1169 ? -20.151 -38.730 -8.485 1.00 28.36 1169 SER A C 1
ATOM 9052 O O . SER A 1 1169 ? -19.621 -38.724 -9.569 1.00 28.36 1169 SER A O 1
ATOM 9054 N N . ALA A 1 1170 ? -20.966 -37.710 -8.161 1.00 38.72 1170 ALA A N 1
ATOM 9055 C CA . ALA A 1 1170 ? -21.621 -36.845 -9.174 1.00 38.72 1170 ALA A CA 1
ATOM 9056 C C . ALA A 1 1170 ? -20.969 -35.499 -9.329 1.00 38.72 1170 ALA A C 1
ATOM 9058 O O . ALA A 1 1170 ? -21.090 -34.701 -8.423 1.00 38.72 1170 ALA A O 1
ATOM 9059 N N . ALA A 1 1171 ? -20.411 -35.224 -10.507 1.00 37.78 1171 ALA A N 1
ATOM 9060 C CA . ALA A 1 1171 ? -19.872 -33.919 -10.825 1.00 37.78 1171 ALA A CA 1
ATOM 9061 C C . ALA A 1 1171 ? -20.600 -33.267 -11.972 1.00 37.78 1171 ALA A C 1
ATOM 9063 O O . ALA A 1 1171 ? -21.776 -32.945 -11.857 1.00 37.78 1171 ALA A O 1
ATOM 9064 N N . LYS A 1 1172 ? -19.937 -33.167 -13.117 1.00 51.91 1172 LYS A N 1
ATOM 9065 C CA . LYS A 1 1172 ? -19.999 -34.192 -14.173 1.00 51.91 1172 LYS A CA 1
ATOM 9066 C C . LYS A 1 1172 ? -21.322 -34.975 -14.348 1.00 51.91 1172 LYS A C 1
ATOM 9068 O O . LYS A 1 1172 ? -21.289 -36.010 -14.992 1.00 51.91 1172 LYS A O 1
ATOM 9073 N N . SER A 1 1173 ? -22.457 -34.460 -13.878 1.00 53.12 1173 SER A N 1
ATOM 9074 C CA . SER A 1 1173 ? -23.818 -34.998 -13.925 1.00 53.12 1173 SER A CA 1
ATOM 9075 C C . SER A 1 1173 ? -24.877 -33.942 -14.306 1.00 53.12 1173 SER A C 1
ATOM 9077 O O . SER A 1 1173 ? -25.887 -34.336 -14.869 1.00 53.12 1173 SER A O 1
ATOM 9079 N N . LEU A 1 1174 ? -24.661 -32.632 -14.057 1.00 58.81 1174 LEU A N 1
ATOM 9080 C CA . LEU A 1 1174 ? -25.371 -31.490 -14.690 1.00 58.81 1174 LEU A CA 1
ATOM 9081 C C . LEU A 1 1174 ? -25.351 -31.506 -16.241 1.00 58.81 1174 LEU A C 1
ATOM 9083 O O . LEU A 1 1174 ? -26.075 -32.252 -16.890 1.00 58.81 1174 LEU A O 1
ATOM 9087 N N . VAL A 1 1175 ? -24.518 -30.633 -16.832 1.00 56.75 1175 VAL A N 1
ATOM 9088 C CA . VAL A 1 1175 ? -24.337 -30.388 -18.286 1.00 56.75 1175 VAL A CA 1
ATOM 9089 C C . VAL A 1 1175 ? -24.626 -31.599 -19.179 1.00 56.75 1175 VAL A C 1
ATOM 9091 O O . VAL A 1 1175 ? -25.715 -31.744 -19.737 1.00 56.75 1175 VAL A O 1
ATOM 9094 N N . ALA A 1 1176 ? -23.655 -32.489 -19.315 1.00 60.59 1176 ALA A N 1
ATOM 9095 C CA . ALA A 1 1176 ? -23.611 -33.471 -20.374 1.00 60.59 1176 ALA A CA 1
ATOM 9096 C C . ALA A 1 1176 ? -24.639 -34.604 -20.216 1.00 60.59 1176 ALA A C 1
ATOM 9098 O O . ALA A 1 1176 ? -24.873 -35.291 -21.211 1.00 60.59 1176 ALA A O 1
ATOM 9099 N N . ALA A 1 1177 ? -25.368 -34.698 -19.084 1.00 66.12 1177 ALA A N 1
ATOM 9100 C CA . ALA A 1 1177 ? -26.567 -35.548 -18.922 1.00 66.12 1177 ALA A CA 1
ATOM 9101 C C . ALA A 1 1177 ? -27.728 -35.126 -19.846 1.00 66.12 1177 ALA A C 1
ATOM 9103 O O . ALA A 1 1177 ? -28.870 -35.570 -19.724 1.00 66.12 1177 ALA A O 1
ATOM 9104 N N . GLY A 1 1178 ? -27.438 -34.223 -20.780 1.00 71.00 1178 GLY A N 1
ATOM 9105 C CA . GLY A 1 1178 ? -28.372 -33.559 -21.646 1.00 71.00 1178 GLY A CA 1
ATOM 9106 C C . GLY A 1 1178 ? -29.121 -32.442 -20.936 1.00 71.00 1178 GLY A C 1
ATOM 9107 O O . GLY A 1 1178 ? -30.049 -31.934 -21.556 1.00 71.00 1178 GLY A O 1
ATOM 9108 N N . LEU A 1 1179 ? -28.776 -32.069 -19.701 1.00 80.50 1179 LEU A N 1
ATOM 9109 C CA . LEU A 1 1179 ? -29.466 -30.996 -18.988 1.00 80.50 1179 LEU A CA 1
ATOM 9110 C C . LEU A 1 1179 ? -28.952 -29.610 -19.384 1.00 80.50 1179 LEU A C 1
ATOM 9112 O O . LEU A 1 1179 ? -29.751 -28.682 -19.364 1.00 80.50 1179 LEU A O 1
ATOM 9116 N N . ALA A 1 1180 ? -27.691 -29.478 -19.815 1.00 85.19 1180 ALA A N 1
ATOM 9117 C CA . ALA A 1 1180 ? -27.139 -28.265 -20.430 1.00 85.19 1180 ALA A CA 1
ATOM 9118 C C . ALA A 1 1180 ? -25.981 -28.589 -21.406 1.00 85.19 1180 ALA A C 1
ATOM 9120 O O . ALA A 1 1180 ? -25.647 -29.752 -21.615 1.00 85.19 1180 ALA A O 1
ATOM 9121 N N . ARG A 1 1181 ? -25.336 -27.581 -22.007 1.00 85.50 1181 ARG A N 1
ATOM 9122 C CA . ARG A 1 1181 ? -24.033 -27.729 -22.706 1.00 85.50 1181 ARG A CA 1
ATOM 9123 C C . ARG A 1 1181 ? -22.869 -27.067 -21.967 1.00 85.50 1181 ARG A C 1
ATOM 9125 O O . ARG A 1 1181 ? -21.720 -27.463 -22.137 1.00 85.50 1181 ARG A O 1
ATOM 9132 N N . ARG A 1 1182 ? -23.178 -26.103 -21.102 1.00 87.56 1182 ARG A N 1
ATOM 9133 C CA . ARG A 1 1182 ? -22.268 -25.493 -20.133 1.00 87.56 1182 ARG A CA 1
ATOM 9134 C C . ARG A 1 1182 ? -23.052 -25.110 -18.882 1.00 87.56 1182 ARG A C 1
ATOM 9136 O O . ARG A 1 1182 ? -24.219 -24.752 -19.001 1.00 87.56 1182 ARG A O 1
ATOM 9143 N N . ALA A 1 1183 ? -22.427 -25.184 -17.712 1.00 86.94 1183 ALA A N 1
ATOM 9144 C CA . ALA A 1 1183 ? -23.012 -24.703 -16.467 1.00 86.94 1183 ALA A CA 1
ATOM 9145 C C . ALA A 1 1183 ? -21.947 -24.083 -15.561 1.00 86.94 1183 ALA A C 1
ATOM 9147 O O . ALA A 1 1183 ? -20.844 -24.623 -15.431 1.00 86.94 1183 ALA A O 1
ATOM 9148 N N . LEU A 1 1184 ? -22.316 -22.978 -14.921 1.00 90.31 1184 LEU A N 1
ATOM 9149 C CA . LEU A 1 1184 ? -21.692 -22.463 -13.711 1.00 90.31 1184 LEU A CA 1
ATOM 9150 C C . LEU A 1 1184 ? -22.569 -22.848 -12.515 1.00 90.31 1184 LEU A C 1
ATOM 9152 O O . LEU A 1 1184 ? -23.796 -22.827 -12.610 1.00 90.31 1184 LEU A O 1
ATOM 9156 N N . VAL A 1 1185 ? -21.937 -23.170 -11.393 1.00 89.06 1185 VAL A N 1
ATOM 9157 C CA . VAL A 1 1185 ? -22.590 -23.442 -10.111 1.00 89.06 1185 VAL A CA 1
ATOM 9158 C C . VAL A 1 1185 ? -21.892 -22.613 -9.044 1.00 89.06 1185 VAL A C 1
ATOM 9160 O O . VAL A 1 1185 ? -20.664 -22.573 -9.010 1.00 89.06 1185 VAL A O 1
ATOM 9163 N N . GLN A 1 1186 ? -22.650 -21.965 -8.166 1.00 91.88 1186 GLN A N 1
ATOM 9164 C CA . GLN A 1 1186 ? -22.125 -21.241 -7.013 1.00 91.88 1186 GLN A CA 1
ATOM 9165 C C . GLN A 1 1186 ? -22.717 -21.809 -5.725 1.00 91.88 1186 GLN A C 1
ATOM 9167 O O . GLN A 1 1186 ? -23.926 -22.019 -5.634 1.00 91.88 1186 GLN A O 1
ATOM 9172 N N . LEU A 1 1187 ? -21.858 -21.996 -4.724 1.00 90.00 1187 LEU A N 1
ATOM 9173 C CA . LEU A 1 1187 ? -22.222 -22.288 -3.339 1.00 90.00 1187 LEU A CA 1
ATOM 9174 C C . LEU A 1 1187 ? -21.689 -21.171 -2.430 1.00 90.00 1187 LEU A C 1
ATOM 9176 O O . LEU A 1 1187 ? -20.657 -20.565 -2.728 1.00 90.00 1187 LEU A O 1
ATOM 9180 N N . SER A 1 1188 ? -22.349 -20.917 -1.302 1.00 90.19 1188 SER A N 1
ATOM 9181 C CA . SER A 1 1188 ? -21.860 -19.982 -0.277 1.00 90.19 1188 SER A CA 1
ATOM 9182 C C . SER A 1 1188 ? -22.100 -20.511 1.131 1.00 90.19 1188 SER A C 1
ATOM 9184 O O . SER A 1 1188 ? -23.193 -21.006 1.400 1.00 90.19 1188 SER A O 1
ATOM 9186 N N . TYR A 1 1189 ? -21.140 -20.330 2.035 1.00 87.69 1189 TYR A N 1
ATOM 9187 C CA . TYR A 1 1189 ? -21.225 -20.759 3.438 1.00 87.69 1189 TYR A CA 1
ATOM 9188 C C . TYR A 1 1189 ? -20.767 -19.630 4.367 1.00 87.69 1189 TYR A C 1
ATOM 9190 O O . TYR A 1 1189 ? -19.971 -18.777 3.968 1.00 87.69 1189 TYR A O 1
ATOM 9198 N N . ALA A 1 1190 ? -21.246 -19.655 5.610 1.00 81.06 1190 ALA A N 1
ATOM 9199 C CA . ALA A 1 1190 ? -20.678 -18.893 6.719 1.00 81.06 1190 ALA A CA 1
ATOM 9200 C C . ALA A 1 1190 ? -20.055 -19.855 7.734 1.00 81.06 1190 ALA A C 1
ATOM 9202 O O . ALA A 1 1190 ? -20.520 -20.987 7.880 1.00 81.06 1190 ALA A O 1
ATOM 9203 N N . ILE A 1 1191 ? -19.026 -19.384 8.436 1.00 77.12 1191 ILE A N 1
ATOM 9204 C CA . ILE A 1 1191 ? -18.302 -20.164 9.440 1.00 77.12 1191 ILE A CA 1
ATOM 9205 C C . ILE A 1 1191 ? -19.259 -20.736 10.503 1.00 77.12 1191 ILE A C 1
ATOM 9207 O O . ILE A 1 1191 ? -20.184 -20.055 10.947 1.00 77.12 1191 ILE A O 1
ATOM 9211 N N . GLY A 1 1192 ? -19.074 -22.008 10.858 1.00 71.50 1192 GLY A N 1
ATOM 9212 C CA . GLY A 1 1192 ? -19.932 -22.748 11.792 1.00 71.50 1192 GLY A CA 1
ATOM 9213 C C . GLY A 1 1192 ? -21.315 -23.149 11.263 1.00 71.50 1192 GLY A C 1
ATOM 9214 O O . GLY A 1 1192 ? -22.027 -23.895 11.926 1.00 71.50 1192 GLY A O 1
ATOM 9215 N N . VAL A 1 1193 ? -21.712 -22.737 10.054 1.00 78.12 1193 VAL A N 1
ATOM 9216 C CA . VAL A 1 1193 ? -22.970 -23.191 9.438 1.00 78.12 1193 VAL A CA 1
ATOM 9217 C C . VAL A 1 1193 ? -22.705 -24.432 8.586 1.00 78.12 1193 VAL A C 1
ATOM 9219 O O . VAL A 1 1193 ? -21.821 -24.421 7.730 1.00 78.12 1193 VAL A O 1
ATOM 9222 N N . ALA A 1 1194 ? -23.462 -25.509 8.819 1.00 79.25 1194 ALA A N 1
ATOM 9223 C CA . ALA A 1 1194 ? -23.349 -26.743 8.039 1.00 79.25 1194 ALA A CA 1
ATOM 9224 C C . ALA A 1 1194 ? -24.028 -26.630 6.659 1.00 79.25 1194 ALA A C 1
ATOM 9226 O O . ALA A 1 1194 ? -23.421 -26.965 5.651 1.00 79.25 1194 ALA A O 1
ATOM 9227 N N . GLU A 1 1195 ? -25.262 -26.130 6.578 1.00 83.12 1195 GLU A N 1
ATOM 9228 C CA . GLU A 1 1195 ? -25.964 -25.969 5.293 1.00 83.12 1195 GLU A CA 1
ATOM 9229 C C . GLU A 1 1195 ? -25.437 -24.767 4.475 1.00 83.12 1195 GLU A C 1
ATOM 9231 O O . GLU A 1 1195 ? -25.155 -23.709 5.051 1.00 83.12 1195 GLU A O 1
ATOM 9236 N N . PRO A 1 1196 ? -25.356 -24.856 3.131 1.00 86.62 1196 PRO A N 1
ATOM 9237 C CA . PRO A 1 1196 ? -25.030 -23.709 2.290 1.00 86.62 1196 PRO A CA 1
ATOM 9238 C C . PRO A 1 1196 ? -26.118 -22.629 2.365 1.00 86.62 1196 PRO A C 1
ATOM 9240 O O . PRO A 1 1196 ? -27.303 -22.883 2.149 1.00 86.62 1196 PRO A O 1
ATOM 9243 N N . LEU A 1 1197 ? -25.699 -21.378 2.570 1.00 88.56 1197 LEU A N 1
ATOM 9244 C CA . LEU A 1 1197 ? -26.579 -20.204 2.601 1.00 88.56 1197 LEU A CA 1
ATOM 9245 C C . LEU A 1 1197 ? -27.247 -19.919 1.247 1.00 88.56 1197 LEU A C 1
ATOM 9247 O O . LEU A 1 1197 ? -28.319 -19.320 1.195 1.00 88.56 1197 LEU A O 1
ATOM 9251 N N . SER A 1 1198 ? -26.605 -20.312 0.143 1.00 89.62 1198 SER A N 1
ATOM 9252 C CA . SER A 1 1198 ? -27.166 -20.195 -1.202 1.00 89.62 1198 SER A CA 1
ATOM 9253 C C . SER A 1 1198 ? -26.586 -21.240 -2.154 1.00 89.62 1198 SER A C 1
ATOM 9255 O O . SER A 1 1198 ? -25.453 -21.701 -1.991 1.00 89.62 1198 SER A O 1
ATOM 9257 N N . ILE A 1 1199 ? -27.399 -21.586 -3.152 1.00 89.31 1199 ILE A N 1
ATOM 9258 C CA . ILE A 1 1199 ? -27.051 -22.393 -4.322 1.00 89.31 1199 ILE A CA 1
ATOM 9259 C C . ILE A 1 1199 ? -27.554 -21.599 -5.529 1.00 89.31 1199 ILE A C 1
ATOM 9261 O O . ILE A 1 1199 ? -28.726 -21.216 -5.553 1.00 89.31 1199 ILE A O 1
ATOM 9265 N N . TYR A 1 1200 ? -26.694 -21.352 -6.513 1.00 90.12 1200 TYR A N 1
ATOM 9266 C CA . TYR A 1 1200 ? -27.044 -20.681 -7.768 1.00 90.12 1200 TYR A CA 1
ATOM 9267 C C . TYR A 1 1200 ? -26.476 -21.456 -8.962 1.00 90.12 1200 TYR A C 1
ATOM 9269 O O . TYR A 1 1200 ? -25.415 -22.073 -8.857 1.00 90.12 1200 TYR A O 1
ATOM 9277 N N . VAL A 1 1201 ? -27.194 -21.432 -10.085 1.00 87.56 1201 VAL A N 1
ATOM 9278 C CA . VAL A 1 1201 ? -26.858 -22.125 -11.335 1.00 87.56 1201 VAL A CA 1
ATOM 9279 C C . VAL A 1 1201 ? -27.045 -21.151 -12.498 1.00 87.56 1201 VAL A C 1
ATOM 9281 O O . VAL A 1 1201 ? -28.005 -20.388 -12.509 1.00 87.56 1201 VAL A O 1
ATOM 9284 N N . ASP A 1 1202 ? -26.140 -21.196 -13.475 1.00 90.38 1202 ASP A N 1
ATOM 9285 C CA . ASP A 1 1202 ? -26.272 -20.509 -14.766 1.00 90.38 1202 ASP A CA 1
ATOM 9286 C C . ASP A 1 1202 ? -25.879 -21.482 -15.885 1.00 90.38 1202 ASP A C 1
ATOM 9288 O O . ASP A 1 1202 ? -24.708 -21.854 -16.021 1.00 90.38 1202 ASP A O 1
ATOM 9292 N N . THR A 1 1203 ? -26.847 -21.921 -16.691 1.00 87.75 1203 THR A N 1
ATOM 9293 C CA . THR A 1 1203 ? -26.598 -22.782 -17.861 1.00 87.75 1203 THR A CA 1
ATOM 9294 C C . THR A 1 1203 ? -26.179 -22.021 -19.124 1.00 87.75 1203 THR A C 1
ATOM 9296 O O . THR A 1 1203 ? -26.075 -22.609 -20.206 1.00 87.75 1203 THR A O 1
ATOM 9299 N N . TYR A 1 1204 ? -25.938 -20.712 -19.042 1.00 89.12 1204 TYR A N 1
ATOM 9300 C CA . TYR A 1 1204 ? -25.612 -19.810 -20.152 1.00 89.12 1204 TYR A CA 1
ATOM 9301 C C . TYR A 1 1204 ? -26.634 -19.847 -21.304 1.00 89.12 1204 TYR A C 1
ATOM 9303 O O . TYR A 1 1204 ? -26.278 -19.634 -22.468 1.00 89.12 1204 TYR A O 1
ATOM 9311 N N . GLY A 1 1205 ? -27.898 -20.159 -20.993 1.00 88.88 1205 GLY A N 1
ATOM 9312 C CA . GLY A 1 1205 ? -28.972 -20.373 -21.970 1.00 88.88 1205 GLY A CA 1
ATOM 9313 C C . GLY A 1 1205 ? -28.912 -21.715 -22.711 1.00 88.88 1205 GLY A C 1
ATOM 9314 O O . GLY A 1 1205 ? -29.635 -21.899 -23.686 1.00 88.88 1205 GLY A O 1
ATOM 9315 N N . THR A 1 1206 ? -28.063 -22.652 -22.273 1.00 87.69 1206 THR A N 1
ATOM 9316 C CA . THR A 1 1206 ? -27.906 -23.982 -22.893 1.00 87.69 1206 THR A CA 1
ATOM 9317 C C . THR A 1 1206 ? -28.741 -25.083 -22.228 1.00 87.69 1206 THR A C 1
ATOM 9319 O O . THR A 1 1206 ? -28.668 -26.237 -22.658 1.00 87.69 1206 THR A O 1
ATOM 9322 N N . GLY A 1 1207 ? -29.506 -24.745 -21.184 1.00 85.56 1207 GLY A N 1
ATOM 9323 C CA . GLY A 1 1207 ? -30.328 -25.671 -20.408 1.00 85.56 1207 GLY A CA 1
ATOM 9324 C C . GLY A 1 1207 ? -31.512 -26.280 -21.176 1.00 85.56 1207 GLY A C 1
ATOM 9325 O O . GLY A 1 1207 ? -32.110 -25.639 -22.039 1.00 85.56 1207 GLY A O 1
ATOM 9326 N N . LYS A 1 1208 ? -31.881 -27.525 -20.840 1.00 85.56 1208 LYS A N 1
ATOM 9327 C CA . LYS A 1 1208 ? -33.170 -28.152 -21.223 1.00 85.56 1208 LYS A CA 1
ATOM 9328 C C . LYS A 1 1208 ? -34.257 -28.046 -20.147 1.00 85.56 1208 LYS A C 1
ATOM 9330 O O . LYS A 1 1208 ? -35.415 -28.339 -20.426 1.00 85.56 1208 LYS A O 1
ATOM 9335 N N . LYS A 1 1209 ? -33.851 -27.676 -18.937 1.00 85.12 1209 LYS A N 1
ATOM 9336 C CA . LYS A 1 1209 ? -34.665 -27.319 -17.772 1.00 85.12 1209 LYS A CA 1
ATOM 9337 C C . LYS A 1 1209 ? -34.296 -25.885 -17.380 1.00 85.12 1209 LYS A C 1
ATOM 9339 O O . LYS A 1 1209 ? -33.233 -25.417 -17.796 1.00 85.12 1209 LYS A O 1
ATOM 9344 N N . THR A 1 1210 ? -35.142 -25.194 -16.622 1.00 86.94 1210 THR A N 1
ATOM 9345 C CA . THR A 1 1210 ? -34.787 -23.867 -16.091 1.00 86.94 1210 THR A CA 1
ATOM 9346 C C . THR A 1 1210 ? -33.709 -23.991 -15.011 1.00 86.94 1210 THR A C 1
ATOM 9348 O O . THR A 1 1210 ? -33.534 -25.057 -14.415 1.00 86.94 1210 THR A O 1
ATOM 9351 N N . ASP A 1 1211 ? -32.966 -22.916 -14.745 1.00 83.94 1211 ASP A N 1
ATOM 9352 C CA . ASP A 1 1211 ? -31.893 -22.954 -13.746 1.00 83.94 1211 ASP A CA 1
ATOM 9353 C C . ASP A 1 1211 ? -32.453 -23.213 -12.322 1.00 83.94 1211 ASP A C 1
ATOM 9355 O O . ASP A 1 1211 ? -31.792 -23.855 -11.505 1.00 83.94 1211 ASP A O 1
ATOM 9359 N N . GLU A 1 1212 ? -33.713 -22.846 -12.045 1.00 88.00 1212 GLU A N 1
ATOM 9360 C CA . GLU A 1 1212 ? -34.425 -23.177 -10.800 1.00 88.00 1212 GLU A CA 1
ATOM 9361 C C . GLU A 1 1212 ? -34.744 -24.677 -10.669 1.00 88.00 1212 GLU A C 1
ATOM 9363 O O . GLU A 1 1212 ? -34.513 -25.259 -9.606 1.00 88.00 1212 GLU A O 1
ATOM 9368 N N . GLU A 1 1213 ? -35.218 -25.330 -11.739 1.00 84.81 1213 GLU A N 1
ATOM 9369 C CA . GLU A 1 1213 ? -35.420 -26.789 -11.756 1.00 84.81 1213 GLU A CA 1
ATOM 9370 C C . GLU A 1 1213 ? -34.098 -27.538 -11.513 1.00 84.81 1213 GLU A C 1
ATOM 9372 O O . GLU A 1 1213 ? -34.078 -28.603 -10.894 1.00 84.81 1213 GLU A O 1
ATOM 9377 N N . LEU A 1 1214 ? -32.978 -26.990 -11.997 1.00 84.06 1214 LEU A N 1
ATOM 9378 C CA . LEU A 1 1214 ? -31.650 -27.562 -11.780 1.00 84.06 1214 LEU A CA 1
ATOM 9379 C C . LEU A 1 1214 ? -31.1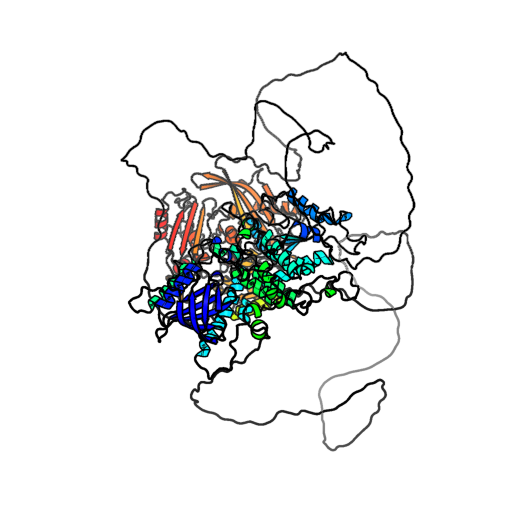93 -27.386 -10.322 1.00 84.06 1214 LEU A C 1
ATOM 9381 O O . LEU A 1 1214 ? -30.623 -28.321 -9.762 1.00 84.06 1214 LEU A O 1
ATOM 9385 N N . VAL A 1 1215 ? -31.512 -26.263 -9.664 1.00 86.06 1215 VAL A N 1
ATOM 9386 C CA . VAL A 1 1215 ? -31.298 -26.081 -8.211 1.00 86.06 1215 VAL A CA 1
ATOM 9387 C C . VAL A 1 1215 ? -32.125 -27.070 -7.376 1.00 86.06 1215 VAL A C 1
ATOM 9389 O O . VAL A 1 1215 ? -31.632 -27.575 -6.365 1.00 86.06 1215 VAL A O 1
ATOM 9392 N N . GLU A 1 1216 ? -33.349 -27.407 -7.789 1.00 87.00 1216 GLU A N 1
ATOM 9393 C CA . GLU A 1 1216 ? -34.141 -28.454 -7.127 1.00 87.00 1216 GLU A CA 1
ATOM 9394 C C . GLU A 1 1216 ? -33.532 -29.855 -7.326 1.00 87.00 1216 GLU A C 1
ATOM 9396 O O . GLU A 1 1216 ? -33.378 -30.605 -6.360 1.00 87.00 1216 GLU A O 1
ATOM 9401 N N . ILE A 1 1217 ? -33.080 -30.186 -8.542 1.00 84.75 1217 ILE A N 1
ATOM 9402 C CA . ILE A 1 1217 ? -32.350 -31.437 -8.816 1.00 84.75 1217 ILE A CA 1
ATOM 9403 C C . ILE A 1 1217 ? -31.070 -31.535 -7.968 1.00 84.75 1217 ILE A C 1
ATOM 9405 O O . ILE A 1 1217 ? -30.749 -32.626 -7.495 1.00 84.75 1217 ILE A O 1
ATOM 9409 N N . ILE A 1 1218 ? -30.368 -30.423 -7.716 1.00 84.56 1218 ILE A N 1
ATOM 9410 C CA . ILE A 1 1218 ? -29.201 -30.391 -6.820 1.00 84.56 1218 ILE A CA 1
ATOM 9411 C C . ILE A 1 1218 ? -29.603 -30.763 -5.387 1.00 84.56 1218 ILE A C 1
ATOM 9413 O O . ILE A 1 1218 ? -29.070 -31.723 -4.828 1.00 84.56 1218 ILE A O 1
ATOM 9417 N N . ARG A 1 1219 ? -30.598 -30.078 -4.810 1.00 86.38 1219 ARG A N 1
ATOM 9418 C CA . ARG A 1 1219 ? -31.074 -30.356 -3.439 1.00 86.38 1219 ARG A CA 1
ATOM 9419 C C . ARG A 1 1219 ? -31.575 -31.793 -3.251 1.00 86.38 1219 ARG A C 1
ATOM 9421 O O . ARG A 1 1219 ? -31.432 -32.353 -2.172 1.00 86.38 1219 ARG A O 1
ATOM 9428 N N . ASN A 1 1220 ? -32.112 -32.412 -4.302 1.00 86.44 1220 ASN A N 1
ATOM 9429 C CA . ASN A 1 1220 ? -32.635 -33.781 -4.260 1.00 86.44 1220 ASN A CA 1
ATOM 9430 C C . ASN A 1 1220 ? -31.571 -34.890 -4.456 1.00 86.44 1220 ASN A C 1
ATOM 9432 O O . ASN A 1 1220 ? -31.898 -36.074 -4.317 1.00 86.44 1220 ASN A O 1
ATOM 9436 N N . ASN A 1 1221 ? -30.317 -34.551 -4.792 1.00 85.88 1221 ASN A N 1
ATOM 9437 C CA . ASN A 1 1221 ? -29.261 -35.527 -5.128 1.00 85.88 1221 ASN A CA 1
ATOM 9438 C C . ASN A 1 1221 ? -27.928 -35.356 -4.367 1.00 85.88 1221 ASN A C 1
ATOM 9440 O O . ASN A 1 1221 ? -27.089 -36.267 -4.406 1.00 85.88 1221 ASN A O 1
ATOM 9444 N N . TRP A 1 1222 ? -27.736 -34.241 -3.659 1.00 87.06 1222 TRP A N 1
ATOM 9445 C CA . TRP A 1 1222 ? -26.558 -33.963 -2.835 1.00 87.06 1222 TRP A CA 1
ATOM 9446 C C . TRP A 1 1222 ? -26.973 -33.446 -1.451 1.00 87.06 1222 TRP A C 1
ATOM 9448 O O . TRP A 1 1222 ? -27.753 -32.503 -1.350 1.00 87.06 1222 TRP A O 1
ATOM 9458 N N . ASP A 1 1223 ? -26.395 -34.027 -0.399 1.00 87.38 1223 ASP A N 1
ATOM 9459 C CA . ASP A 1 1223 ? -26.281 -33.382 0.912 1.00 87.38 1223 ASP A CA 1
ATOM 9460 C C . ASP A 1 1223 ? -25.011 -32.520 0.865 1.00 87.38 1223 ASP A C 1
ATOM 9462 O O . ASP A 1 1223 ? -23.933 -33.015 0.523 1.00 87.38 1223 ASP A O 1
ATOM 9466 N N . LEU A 1 1224 ? -25.163 -31.217 1.103 1.00 88.06 1224 LEU A N 1
ATOM 9467 C CA . LEU A 1 1224 ? -24.108 -30.222 0.911 1.00 88.06 1224 LEU A CA 1
ATOM 9468 C C . LEU A 1 1224 ? -23.461 -29.780 2.231 1.00 88.06 1224 LEU A C 1
ATOM 9470 O O . LEU A 1 1224 ? -22.696 -28.819 2.243 1.00 88.06 1224 LEU A O 1
ATOM 9474 N N . ARG A 1 1225 ? -23.706 -30.480 3.343 1.00 87.31 1225 ARG A N 1
ATOM 9475 C CA . ARG A 1 1225 ? -23.005 -30.197 4.600 1.00 87.31 1225 ARG A CA 1
ATOM 9476 C C . ARG A 1 1225 ? -21.513 -30.549 4.462 1.00 87.31 1225 ARG A C 1
ATOM 9478 O O . ARG A 1 1225 ? -21.210 -31.640 3.966 1.00 87.31 1225 ARG A O 1
ATOM 9485 N N . PRO A 1 1226 ? -20.559 -29.699 4.905 1.00 82.69 1226 PRO A N 1
ATOM 9486 C CA . PRO A 1 1226 ? -19.120 -29.950 4.791 1.00 82.69 1226 PRO A CA 1
ATOM 9487 C C . PRO A 1 1226 ? -18.702 -31.339 5.278 1.00 82.69 1226 PRO A C 1
ATOM 9489 O O . PRO A 1 1226 ? -17.969 -32.037 4.583 1.00 82.69 1226 PRO A O 1
ATOM 9492 N N . GLY A 1 1227 ? -19.241 -31.791 6.410 1.00 82.56 1227 GLY A N 1
ATOM 9493 C CA . GLY A 1 1227 ? -19.043 -33.146 6.922 1.00 82.56 1227 GLY A CA 1
ATOM 9494 C C . GLY A 1 1227 ? -19.384 -34.273 5.943 1.00 82.56 1227 GLY A C 1
ATOM 9495 O O . GLY A 1 1227 ? -18.637 -35.244 5.786 1.00 82.56 1227 GLY A O 1
ATOM 9496 N N . VAL A 1 1228 ? -20.505 -34.133 5.235 1.00 86.38 1228 VAL A N 1
ATOM 9497 C CA . VAL A 1 1228 ? -20.995 -35.124 4.271 1.00 86.38 1228 VAL A CA 1
ATOM 9498 C C . VAL A 1 1228 ? -20.247 -35.029 2.944 1.00 86.38 1228 VAL A C 1
ATOM 9500 O O . VAL A 1 1228 ? -19.878 -36.064 2.390 1.00 86.38 1228 VAL A O 1
ATOM 9503 N N . ILE A 1 1229 ? -19.915 -33.815 2.498 1.00 87.38 1229 ILE A N 1
ATOM 9504 C CA . ILE A 1 1229 ? -19.003 -33.548 1.374 1.00 87.38 1229 ILE A CA 1
ATOM 9505 C C . ILE A 1 1229 ? -17.664 -34.270 1.573 1.00 87.38 1229 ILE A C 1
ATOM 9507 O O . ILE A 1 1229 ? -17.204 -34.994 0.691 1.00 87.38 1229 ILE A O 1
ATOM 9511 N N . VAL A 1 1230 ? -17.052 -34.117 2.751 1.00 86.25 1230 VAL A N 1
ATOM 9512 C CA . VAL A 1 1230 ? -15.755 -34.718 3.106 1.00 86.25 1230 VAL A CA 1
ATOM 9513 C C . VAL A 1 1230 ? -15.796 -36.243 3.012 1.00 86.25 1230 VAL A C 1
ATOM 9515 O O . VAL A 1 1230 ? -14.819 -36.856 2.573 1.00 86.25 1230 VAL A O 1
ATOM 9518 N N . ARG A 1 1231 ? -16.940 -36.844 3.363 1.00 87.56 1231 ARG A N 1
ATOM 9519 C CA . ARG A 1 1231 ? -17.210 -38.281 3.247 1.00 87.56 1231 ARG A CA 1
ATOM 9520 C C . ARG A 1 1231 ? -17.478 -38.729 1.806 1.00 87.56 1231 ARG A C 1
ATOM 9522 O O . ARG A 1 1231 ? -16.832 -39.674 1.363 1.00 87.56 1231 ARG A O 1
ATOM 9529 N N . GLU A 1 1232 ? -18.399 -38.096 1.069 1.00 87.38 1232 GLU A N 1
ATOM 9530 C CA . GLU A 1 1232 ? -18.730 -38.505 -0.314 1.00 87.38 1232 GLU A CA 1
ATOM 9531 C C . GLU A 1 1232 ? -17.553 -38.284 -1.291 1.00 87.38 1232 GLU A C 1
ATOM 9533 O O . GLU A 1 1232 ? -17.432 -39.010 -2.283 1.00 87.38 1232 GLU A O 1
ATOM 9538 N N . LEU A 1 1233 ? -16.662 -37.327 -0.997 1.00 88.44 1233 LEU A N 1
ATOM 9539 C CA . LEU A 1 1233 ? -15.456 -37.029 -1.779 1.00 88.44 1233 LEU A CA 1
ATOM 9540 C C . LEU A 1 1233 ? -14.150 -37.620 -1.211 1.00 88.44 1233 LEU A C 1
ATOM 9542 O O . LEU A 1 1233 ? -13.101 -37.420 -1.824 1.00 88.44 1233 LEU A O 1
ATOM 9546 N N . ASP A 1 1234 ? -14.185 -38.381 -0.111 1.00 89.75 1234 ASP A N 1
ATOM 9547 C CA . ASP A 1 1234 ? -13.017 -39.102 0.442 1.00 89.75 1234 ASP A CA 1
ATOM 9548 C C . ASP A 1 1234 ? -11.820 -38.171 0.777 1.00 89.75 1234 ASP A C 1
ATOM 9550 O O . ASP A 1 1234 ? -10.651 -38.483 0.532 1.00 89.75 1234 ASP A O 1
ATOM 9554 N N . LEU A 1 1235 ? -12.118 -36.974 1.303 1.00 90.88 1235 LEU A N 1
ATOM 9555 C CA . LEU A 1 1235 ? -11.179 -35.843 1.405 1.00 90.88 1235 LEU A CA 1
ATOM 9556 C C . LEU A 1 1235 ? -10.206 -35.906 2.597 1.00 90.88 1235 LEU A C 1
ATOM 9558 O O . LEU A 1 1235 ? -9.307 -35.073 2.700 1.00 90.88 1235 LEU A O 1
ATOM 9562 N N . GLN A 1 1236 ? -10.330 -36.894 3.482 1.00 89.81 1236 GLN A N 1
ATOM 9563 C CA . GLN A 1 1236 ? -9.427 -37.058 4.635 1.00 89.81 1236 GLN A CA 1
ATOM 9564 C C . GLN A 1 1236 ? -8.103 -37.765 4.283 1.00 89.81 1236 GLN A C 1
ATOM 9566 O O . GLN A 1 1236 ? -7.268 -37.990 5.156 1.00 89.81 1236 GLN A O 1
ATOM 9571 N N . LYS A 1 1237 ? -7.907 -38.153 3.015 1.00 91.44 1237 LYS A N 1
ATOM 9572 C CA . LYS A 1 1237 ? -6.729 -38.900 2.546 1.00 91.44 1237 LYS A CA 1
ATOM 9573 C C . LYS A 1 1237 ? -5.631 -37.989 1.985 1.00 91.44 1237 LYS A C 1
ATOM 9575 O O . LYS A 1 1237 ? -5.955 -36.989 1.346 1.00 91.44 1237 LYS A O 1
ATOM 9580 N N . PRO A 1 1238 ? -4.348 -38.378 2.120 1.00 92.94 1238 PRO A N 1
ATOM 9581 C CA . PRO A 1 1238 ? -3.235 -37.697 1.467 1.00 92.94 1238 PRO A CA 1
ATOM 9582 C C . PRO A 1 1238 ? -3.275 -37.924 -0.055 1.00 92.94 1238 PRO A C 1
ATOM 9584 O O . PRO A 1 1238 ? -2.993 -39.015 -0.564 1.00 92.94 1238 PRO A O 1
ATOM 9587 N N . GLN A 1 1239 ? -3.673 -36.889 -0.788 1.00 91.19 1239 GLN A N 1
ATOM 9588 C CA . GLN A 1 1239 ? -3.815 -36.890 -2.248 1.00 91.19 1239 GLN A CA 1
ATOM 9589 C C . GLN A 1 1239 ? -3.632 -35.509 -2.899 1.00 91.19 1239 GLN A C 1
ATOM 9591 O O . GLN A 1 1239 ? -3.637 -35.416 -4.131 1.00 91.19 1239 GLN A O 1
ATOM 9596 N N . TYR A 1 1240 ? -3.476 -34.449 -2.108 1.00 94.00 1240 TYR A N 1
ATOM 9597 C CA . TYR A 1 1240 ? -3.560 -33.060 -2.543 1.00 94.00 1240 TYR A CA 1
ATOM 9598 C C . TYR A 1 1240 ? -2.343 -32.601 -3.344 1.00 94.00 1240 TYR A C 1
ATOM 9600 O O . TYR A 1 1240 ? -2.517 -31.859 -4.311 1.00 94.00 1240 TYR A O 1
ATOM 9608 N N . LEU A 1 1241 ? -1.146 -33.134 -3.071 1.00 94.56 1241 LEU A N 1
ATOM 9609 C CA . LEU A 1 1241 ? 0.087 -32.811 -3.806 1.00 94.56 1241 LEU A CA 1
ATOM 9610 C C . LEU A 1 1241 ? -0.042 -33.048 -5.321 1.00 94.56 1241 LEU A C 1
ATOM 9612 O O . LEU A 1 1241 ? 0.568 -32.350 -6.129 1.00 94.56 1241 LEU A O 1
ATOM 9616 N N . LYS A 1 1242 ? -0.889 -34.002 -5.725 1.00 91.38 1242 LYS A N 1
ATOM 9617 C CA . LYS A 1 1242 ? -1.192 -34.290 -7.137 1.00 91.38 1242 LYS A CA 1
ATOM 9618 C C . LYS A 1 1242 ? -2.026 -33.187 -7.799 1.00 91.38 1242 LYS A C 1
ATOM 9620 O O . LYS A 1 1242 ? -1.947 -33.026 -9.009 1.00 91.38 1242 LYS A O 1
ATOM 9625 N N . THR A 1 1243 ? -2.804 -32.438 -7.017 1.00 91.75 1243 THR A N 1
ATOM 9626 C CA . THR A 1 1243 ? -3.702 -31.363 -7.474 1.00 91.75 1243 THR A CA 1
ATOM 9627 C C . THR A 1 1243 ? -2.991 -30.014 -7.622 1.00 91.75 1243 THR A C 1
ATOM 9629 O O . THR A 1 1243 ? -3.415 -29.180 -8.415 1.00 91.75 1243 THR A O 1
ATOM 9632 N N . ALA A 1 1244 ? -1.879 -29.811 -6.906 1.00 92.38 1244 ALA A N 1
ATOM 9633 C CA . ALA A 1 1244 ? -1.117 -28.562 -6.888 1.00 92.38 1244 ALA A CA 1
ATOM 9634 C C . ALA A 1 1244 ? -0.475 -28.179 -8.241 1.00 92.38 1244 ALA A C 1
ATOM 9636 O O . ALA A 1 1244 ? -0.093 -27.023 -8.440 1.00 92.38 1244 ALA A O 1
ATOM 9637 N N . SER A 1 1245 ? -0.354 -29.123 -9.181 1.00 90.38 1245 SER A N 1
ATOM 9638 C CA . SER A 1 1245 ? 0.207 -28.915 -10.524 1.00 90.38 1245 SER A CA 1
ATOM 9639 C C . SER A 1 1245 ? -0.699 -29.526 -11.598 1.00 90.38 1245 SER A C 1
ATOM 9641 O O . SER A 1 1245 ? -1.389 -30.507 -11.346 1.00 90.38 1245 SER A O 1
ATOM 9643 N N . TYR A 1 1246 ? -0.709 -28.931 -12.798 1.00 90.75 1246 TYR A N 1
ATOM 9644 C CA . TYR A 1 1246 ? -1.573 -29.328 -13.930 1.00 90.75 1246 TYR A CA 1
ATOM 9645 C C . TYR A 1 1246 ? -3.091 -29.257 -13.663 1.00 90.75 1246 TYR A C 1
ATOM 9647 O O . TYR A 1 1246 ? -3.868 -29.826 -14.427 1.00 90.75 1246 TYR A O 1
ATOM 9655 N N . GLY A 1 1247 ? -3.489 -28.517 -12.623 1.00 88.56 1247 GLY A N 1
ATOM 9656 C CA . GLY A 1 1247 ? -4.873 -28.203 -12.277 1.00 88.56 1247 GLY A CA 1
ATOM 9657 C C . GLY A 1 1247 ? -5.479 -29.104 -11.196 1.00 88.56 1247 GLY A C 1
ATOM 9658 O O . GLY A 1 1247 ? -5.218 -30.307 -11.119 1.00 88.56 1247 GLY A O 1
ATOM 9659 N N . HIS A 1 1248 ? -6.362 -28.524 -10.379 1.00 92.00 1248 HIS A N 1
ATOM 9660 C CA . HIS A 1 1248 ? -7.141 -29.280 -9.391 1.00 92.00 1248 HIS A CA 1
ATOM 9661 C C . HIS A 1 1248 ? -8.318 -30.051 -10.028 1.00 92.00 1248 HIS A C 1
ATOM 9663 O O . HIS A 1 1248 ? -8.953 -30.868 -9.361 1.00 92.00 1248 HIS A O 1
ATOM 9669 N N . PHE A 1 1249 ? -8.610 -29.810 -11.311 1.00 91.62 1249 PHE A N 1
ATOM 9670 C CA . PHE A 1 1249 ? -9.766 -30.337 -12.044 1.00 91.62 1249 PHE A CA 1
ATOM 9671 C C . PHE A 1 1249 ? -9.361 -31.035 -13.351 1.00 91.62 1249 PHE A C 1
ATOM 9673 O O . PHE A 1 1249 ? -8.264 -30.844 -13.868 1.00 91.62 1249 PHE A O 1
ATOM 9680 N N . GLY A 1 1250 ? -10.256 -31.866 -13.886 1.00 86.38 1250 GLY A N 1
ATOM 9681 C CA . GLY A 1 1250 ? -10.079 -32.597 -15.147 1.00 86.38 1250 GLY A CA 1
ATOM 9682 C C . GLY A 1 1250 ? -9.275 -33.907 -15.076 1.00 86.38 1250 GLY A C 1
ATOM 9683 O O . GLY A 1 1250 ? -9.195 -34.619 -16.074 1.00 86.38 1250 GLY A O 1
ATOM 9684 N N . ASN A 1 1251 ? -8.708 -34.286 -13.925 1.00 87.94 1251 ASN A N 1
ATOM 9685 C CA . ASN A 1 1251 ? -8.045 -35.586 -13.751 1.00 87.94 1251 ASN A CA 1
ATOM 9686 C C . ASN A 1 1251 ? -9.062 -36.657 -13.287 1.00 87.94 1251 ASN A C 1
ATOM 9688 O O . ASN A 1 1251 ? -9.499 -36.604 -12.136 1.00 87.94 1251 ASN A O 1
ATOM 9692 N N . PRO A 1 1252 ? -9.407 -37.675 -14.105 1.00 83.69 1252 PRO A N 1
ATOM 9693 C CA . PRO A 1 1252 ? -10.474 -38.640 -13.795 1.00 83.69 1252 PRO A CA 1
ATOM 9694 C C . PRO A 1 1252 ? -10.180 -39.566 -12.600 1.00 83.69 1252 PRO A C 1
ATOM 9696 O O . PRO A 1 1252 ? -11.048 -40.337 -12.189 1.00 83.69 1252 PRO A O 1
ATOM 9699 N N . ASN A 1 1253 ? -8.969 -39.511 -12.037 1.00 85.31 1253 ASN A N 1
ATOM 9700 C CA . ASN A 1 1253 ? -8.619 -40.238 -10.819 1.00 85.31 1253 ASN A CA 1
ATOM 9701 C C . ASN A 1 1253 ? -9.179 -39.577 -9.547 1.00 85.31 1253 ASN A C 1
ATOM 9703 O O . ASN A 1 1253 ? -9.337 -40.266 -8.540 1.00 85.31 1253 ASN A O 1
ATOM 9707 N N . TYR A 1 1254 ? -9.483 -38.274 -9.574 1.00 89.06 1254 TYR A N 1
ATOM 9708 C CA . TYR A 1 1254 ? -10.034 -37.565 -8.416 1.00 89.06 1254 TYR A CA 1
ATOM 9709 C C . TYR A 1 1254 ? -11.504 -37.946 -8.188 1.00 89.06 1254 TYR A C 1
ATOM 9711 O O . TYR A 1 1254 ? -12.266 -38.178 -9.129 1.00 89.06 1254 TYR A O 1
ATOM 9719 N N . THR A 1 1255 ? -11.928 -38.015 -6.926 1.00 87.62 1255 THR A N 1
ATOM 9720 C CA . THR A 1 1255 ? -13.315 -38.342 -6.541 1.00 87.62 1255 THR A CA 1
ATOM 9721 C C . THR A 1 1255 ? -14.314 -37.313 -7.061 1.00 87.62 1255 THR A C 1
ATOM 9723 O O . THR A 1 1255 ? -15.406 -37.684 -7.504 1.00 87.62 1255 THR A O 1
ATOM 9726 N N . TRP A 1 1256 ? -13.908 -36.039 -7.103 1.00 88.44 1256 TRP A N 1
ATOM 9727 C CA . TRP A 1 1256 ? -14.721 -34.946 -7.628 1.00 88.44 1256 TRP A CA 1
ATOM 9728 C C . TRP A 1 1256 ? -14.770 -34.858 -9.169 1.00 88.44 1256 TRP A C 1
ATOM 9730 O O . TRP A 1 1256 ? -15.406 -33.965 -9.718 1.00 88.44 1256 TRP A O 1
ATOM 9740 N N . GLU A 1 1257 ? -14.143 -35.796 -9.888 1.00 85.12 1257 GLU A N 1
ATOM 9741 C CA . GLU A 1 1257 ? -14.077 -35.834 -11.361 1.00 85.12 1257 GLU A CA 1
ATOM 9742 C C . GLU A 1 1257 ? -14.808 -37.055 -11.967 1.00 85.12 1257 GLU A C 1
ATOM 9744 O O . GLU A 1 1257 ? -14.551 -37.460 -13.107 1.00 85.12 1257 GLU A O 1
ATOM 9749 N N . LYS A 1 1258 ? -15.750 -37.650 -11.223 1.00 82.69 1258 LYS A N 1
ATOM 9750 C CA . LYS A 1 1258 ? -16.594 -38.803 -11.621 1.00 82.69 1258 LYS A CA 1
ATOM 9751 C C . LYS A 1 1258 ? -18.082 -38.394 -11.802 1.00 82.69 1258 LYS A C 1
ATOM 9753 O O . LYS A 1 1258 ? -18.383 -37.234 -11.522 1.00 82.69 1258 LYS A O 1
ATOM 9758 N N . PRO A 1 1259 ? -19.003 -39.262 -12.300 1.00 71.62 1259 PRO A N 1
ATOM 9759 C CA . PRO A 1 1259 ? -20.431 -38.932 -12.513 1.00 71.62 1259 PRO A CA 1
ATOM 9760 C C . PRO A 1 1259 ? -21.508 -39.896 -11.891 1.00 71.62 1259 PRO A C 1
ATOM 9762 O O . PRO A 1 1259 ? -21.879 -40.900 -12.502 1.00 71.62 1259 PRO A O 1
ATOM 9765 N N . LYS A 1 1260 ? -22.111 -39.566 -10.725 1.00 74.19 1260 LYS A N 1
ATOM 9766 C CA . LYS A 1 1260 ? -23.293 -40.226 -10.086 1.00 74.19 1260 LYS A CA 1
ATOM 9767 C C . LYS A 1 1260 ? -24.584 -39.909 -10.826 1.00 74.19 1260 LYS A C 1
ATOM 9769 O O . LYS A 1 1260 ? -24.798 -38.826 -11.372 1.00 74.19 1260 LYS A O 1
ATOM 9774 N N . GLN A 1 1261 ? -25.433 -40.923 -10.814 1.00 74.12 1261 GLN A N 1
ATOM 9775 C CA . GLN A 1 1261 ? -26.725 -40.984 -11.466 1.00 74.12 1261 GLN A CA 1
ATOM 9776 C C . GLN A 1 1261 ? -27.725 -40.079 -10.739 1.00 74.12 1261 GLN A C 1
ATOM 9778 O O . GLN A 1 1261 ? -28.006 -40.290 -9.560 1.00 74.12 1261 GLN A O 1
ATOM 9783 N N . LEU A 1 1262 ? -28.250 -39.073 -11.441 1.00 76.75 1262 LEU A N 1
ATOM 9784 C CA . LEU A 1 1262 ? -29.254 -38.164 -10.891 1.00 76.75 1262 LEU A CA 1
ATOM 9785 C C . LEU A 1 1262 ? -30.644 -38.804 -10.897 1.00 76.75 1262 LEU A C 1
ATOM 9787 O O . LEU A 1 1262 ? -31.037 -39.472 -11.856 1.00 76.75 1262 LEU A O 1
ATOM 9791 N N . LYS A 1 1263 ? -31.404 -38.525 -9.842 1.00 77.69 1263 LYS A N 1
ATOM 9792 C CA . LYS A 1 1263 ? -32.867 -38.591 -9.815 1.00 77.69 1263 LYS A CA 1
ATOM 9793 C C . LYS A 1 1263 ? -33.378 -37.275 -10.417 1.00 77.69 1263 LYS A C 1
ATOM 9795 O O . LYS A 1 1263 ? -32.969 -36.212 -9.945 1.00 77.69 1263 LYS A O 1
ATOM 9800 N N . LEU A 1 1264 ? -34.188 -37.361 -11.473 1.00 78.75 1264 LEU A N 1
ATOM 9801 C CA . LEU A 1 1264 ? -34.673 -36.238 -12.294 1.00 78.75 1264 LEU A CA 1
ATOM 9802 C C . LEU A 1 1264 ? -36.179 -36.002 -12.129 1.00 78.75 1264 LEU A C 1
ATOM 9804 O O . LEU A 1 1264 ? -36.862 -36.977 -11.744 1.00 78.75 1264 LEU A O 1
#

Organism: Psilocybe cyanescens (NCBI:txid93625)

Foldseek 3Di:
DVLQLDAKDAQKWKFWPRDIFTFMWGDDLFWIWTDTPDPVDDIDTAGLLQWQFWAWDDADPQQKTKIWTAGPLQTIMMIIHNHPVVVVSVLRSSLVSNQAPDLCSHQQLVFDDVVHFPDQCLVVLADPVVVVVVVVAVHQDPLHHDDCCCVVPPDDDDADAFAQLAPVRDDDVVVLVVLVSVQCSVVPPSVDPDPDDPPPQDAEEEEEAADDPVVQVVVNNVRTHHDDDVRNPSYDYDYFHADDQVLQVQLVVLVSVLSVVLVVVSVVVVVDDPPPPDDSFRPLLSNVVSCNLVNLLRLLVLLLVQLCCCPVNVYHYHYYYHGCQFSVLLNVLSNCVQNPLQCLEPSNVSNSCCPSHAASFAALCLQSVSSDDSLSRQYQDPDDPDDDPVSVVVSVVVNVVVVPPDDPSVVSHGCRVVSSLLSVVLLCVVPVQRHFFDVVVSLVVSVCSRSSNFLRRNGRHPCCQCPNPVPDHHVSVSGGHVVSVCPRPVNSVVTTRPSHDCVLCCLVDDDPPRPNNGGNGDSVSHFDPQVSNVHDCCSGPNDDDPDDDDDDDDDDDDDDDDDDDDDDDDDDDDDDDDDDDDDDDDDDDDDDDDYDDDDDDDDDDDDDYDDDDDDDYDDDDDDDDDDDDDDDDDDDDDDDDDDDDDDDDDDDDDDDDDDDDDDDDDDDDDDPVPPPPPCPVVVVVVVQVSVVVPVPVPPPDDDDDDDDDDDDDDDDDDDDDDDDDDDDDDDDDDDDDDDDDDDDDDDDDDDDDDDDDDDDDPPDDDDDDDDDDDDDDDDDDDDDDDDDDDDDPPDDDDDDDDDDDDDDDDDDDDDDDDDDDDDDDDDDDDDDDDDDDDDDDDDDDDDDDDDDDDDDPDDPPPDDDDDVQKDKDKFKFWFCQAQQNLFLLLLLLVVQQQLVVFLVKFWPKKWKFAQLEIEIEEAIDGPGDDPSLVSSLVSCVLLPLPDCLLRHHSVRRYYHYHYDHDDPVLVVLACPPDLLLGAFSAWKKAKAKFFQADPQRAPPFLLLNLQLSVLLSVCCVVVVQVFFHSTKMKMWMFIWGQDLLHTHTQATQEIAIATAGHPPDAQVVQQVCSVPRRVPVRDDPRRDDPRYHYNYNVVGHHNNRHNHVDMHIAQPCVCSQARSPPADAMDDGQRNGALSNCSNLVNLVNLQQDAAADDDDDDDDDDDGGRRACDRVQQFRIKMWMFTHHRSHFDTPDIFMDRSSGGPDDRVVSVVQPVQADDRGSSVSCVRQVRSHSDSSVSSGSHVGSDCVGSSSDRGDTDD

pLDDT: mean 70.88, std 28.23, range [20.47, 98.75]

Secondary structure (DSSP, 8-state):
-TT-S-SEEEEEEEEETTEEEEEEEEE-SSEEEEEESSSSSPPEEEEGGGEEEEEEPPPPTTS-EEEEEEETTS-EEEEEESSHHHHHHHHHHHHHHHS-SSGGGSGGGT---SSPPS---TTTS--HHHHHHHTTBTTTBSSS---GGGTTSS---SS------TTTT---HHHHHHHHHHHHGGGSGGG-SSS---TT----EEEEE-S-HHHHHHHHTTT-----TTTSTTEEEEE-----HHHHHHHHHHHHHHHHHHHHHHHHHTT-GGG--S-----HHHHHHT-HHHHHHHHHHHHHHHHHHHHTS---EEEE-SSSSSHHHHHHHHHHHHH-GGGGSHHHHHHHHIIIIIITT--HHHHHTTT--GGGEE-------S--THHHHHHHHHHHHTTSS--HHHHH---HHHHHHHHHHHHHHHSGGG-SB-HHHHHHHHHHHHH--SSTTS-SSHHHHHTTTSSSS-GGGSS--HHHHHTSHHHHHHHB-TT--GGGG-TT---TT--TT-----TT-----TTTTT--HHHHHSPP--PPP---PPPPPP-----------------------------------------------------------------------------------------------------------------STTSSSSSHHHHHHHHHHHHHTTTTTTSS--------------------------------------------TT---------------S-------------------------PPPPPS-------------------------------------------------------------PPSS----PPPPPTTEEEEEEEEE-TTSHHHHHHHHHHHHHHHHHHH-TT-EEB-EEEEETTEEEEEEEEE-S----HHHHHHHHHHHHT-BSGGGS-BTTT-EEEEEEEPPPHHHHHTT--SSGGGPPBSS-EEEEEEEETTSTTSS-HHHHHHHHHHHHHHHHHHTSTTTTEEEEEEEEEEEEEEEETTEEEEEEEEEEEEEEEE-TTS-HHHHHHHHIIIIIHHHS-GGG--TT-EEEESTTS---S-HHHHS-EETTTTGGGGTTTTSS---SS-STTB-TTSHHHHHHHHHHTTSB------S--------SBTSGGGTT-SEEEEEEEE-BT--S-SEEEEE-TT--SS-HHHHHHHHHTT----HHHHHHHTTTTSS-GGGTSSS-SSS-TTSGGGS-PPPP-

Solvent-accessible surface area (backbone atoms only — not comparable to full-atom values): 76963 Å² total; per-residue (Å²): 110,89,59,54,73,49,56,68,46,74,75,27,37,38,38,44,93,86,46,78,47,51,21,31,41,36,51,58,87,50,31,48,32,41,38,52,69,53,89,87,59,77,63,48,76,41,39,36,45,29,54,58,33,36,40,43,51,76,70,45,100,82,55,31,21,37,40,39,40,33,34,75,66,58,53,56,36,35,44,38,25,81,37,56,66,64,40,51,31,45,52,51,21,50,50,60,56,25,41,41,92,46,74,82,74,39,44,11,62,73,53,72,65,83,76,64,61,93,53,84,51,41,85,62,70,60,48,75,66,61,55,41,42,72,74,24,48,70,73,63,22,83,77,44,74,90,75,72,72,36,74,86,73,75,55,87,83,92,66,38,45,40,48,70,21,21,80,81,65,49,83,52,72,69,56,41,49,48,53,41,50,61,69,45,34,84,70,43,79,61,60,53,94,55,92,71,75,66,87,82,62,51,89,57,21,34,38,35,34,39,31,32,63,68,58,38,52,56,33,14,73,69,46,28,24,63,86,60,66,95,64,45,62,82,49,46,81,46,68,34,77,43,75,57,57,59,61,51,32,55,17,51,48,39,42,54,49,44,53,48,53,36,53,53,54,51,65,61,53,78,78,52,84,92,65,86,82,70,80,78,74,47,54,59,60,53,48,56,74,21,42,49,64,58,54,48,20,40,48,36,45,52,20,38,52,53,39,43,32,44,67,74,35,70,18,54,74,48,53,20,30,67,80,34,36,58,70,30,27,44,37,54,42,51,22,44,46,24,61,37,61,60,37,28,32,56,72,32,36,54,36,46,43,47,42,50,34,43,57,59,32,24,45,36,30,43,24,70,38,60,40,60,54,71,88,36,56,47,60,73,71,89,84,70,98,65,95,63,81,60,61,63,56,49,35,52,49,50,63,54,56,65,69,70,65,90,62,69,62,72,73,52,32,26,57,62,68,55,52,36,56,52,46,51,51,45,46,40,71,76,40,62,39,65,26,38,45,34,68,61,41,57,53,50,50,59,48,51,66,37,41,36,54,29,41,72,52,61,42,40,35,39,58,51,36,71,48,38,91,71,88,58,82,19,47,63,82,53,25,46,40,55,50,24,55,50,70,26,71,80,40,38,74,66,20,53,29,92,62,42,44,74,77,73,45,46,66,82,69,81,64,96,85,68,61,61,28,45,59,78,60,58,40,86,71,68,73,75,65,23,81,61,62,75,46,51,58,62,64,66,65,41,82,89,76,90,74,77,90,78,82,81,88,77,90,74,89,85,82,86,87,85,82,86,85,90,84,87,85,80,88,79,85,84,88,82,90,88,86,82,88,86,85,83,87,84,86,91,85,82,88,88,87,84,91,88,89,88,88,83,92,89,86,85,87,86,92,88,89,90,82,92,88,90,88,87,87,90,90,86,83,89,84,88,85,85,87,77,89,87,84,86,83,86,82,92,88,82,84,87,87,79,90,84,87,89,87,85,82,91,87,85,84,87,81,91,87,81,90,86,90,89,89,89,87,88,85,84,86,79,85,75,92,83,68,87,84,71,67,71,67,66,60,53,57,65,56,52,63,64,49,69,66,57,72,64,76,74,78,80,79,80,90,84,83,89,87,86,85,84,90,88,83,91,85,82,85,88,80,87,88,86,87,83,89,88,88,87,88,87,81,87,83,88,82,90,87,80,91,85,81,94,81,77,93,87,74,89,86,85,85,87,82,92,85,83,91,89,87,93,72,89,92,66,89,83,79,87,81,90,87,88,86,88,87,85,92,85,87,88,87,89,89,87,85,89,82,87,80,86,84,82,92,86,76,88,86,80,87,89,86,85,85,83,86,90,88,87,89,85,89,82,91,87,82,87,90,88,86,82,86,88,85,90,91,85,86,85,88,84,89,88,86,89,90,88,85,89,85,87,88,86,88,90,81,88,86,85,88,86,83,82,88,78,88,76,82,81,88,78,82,80,75,73,85,69,59,95,60,43,47,78,51,66,11,40,23,66,18,57,24,24,24,36,29,44,11,12,31,42,15,12,46,50,44,25,54,31,24,68,69,21,56,81,40,46,35,50,32,37,20,37,28,32,66,51,34,41,38,35,34,45,31,47,44,64,86,38,90,79,58,60,70,58,56,45,28,53,47,39,36,72,48,53,28,70,44,64,91,56,45,36,24,42,87,75,41,46,76,46,80,55,69,46,69,60,61,65,70,63,51,63,45,26,65,62,82,46,64,59,55,16,16,22,62,39,65,50,48,18,33,9,55,19,30,73,61,37,97,54,26,37,53,56,32,30,54,52,10,28,47,45,39,52,44,50,52,50,31,31,77,71,48,83,38,60,53,51,49,45,17,32,40,26,31,22,27,30,35,28,39,60,52,76,63,33,71,46,77,67,34,42,42,36,41,36,38,42,59,20,31,49,86,88,62,52,71,65,57,51,40,50,49,44,46,60,70,36,48,63,67,62,48,61,71,87,33,55,55,103,72,45,41,76,43,52,40,78,86,51,92,40,54,74,25,27,27,53,59,47,70,15,35,41,37,78,57,52,54,46,30,58,51,17,72,76,49,72,72,46,85,60,47,44,47,12,44,31,55,54,34,37,53,32,43,44,18,45,44,23,29,23,47,24,19,38,77,83,81,90,87,84,88,87,86,85,89,45,47,45,3,28,35,34,15,30,57,65,42,17,42,26,29,41,30,38,39,27,37,44,59,45,36,30,64,59,80,44,78,48,58,45,31,60,76,30,43,76,57,56,51,66,59,50,53,50,41,45,65,76,70,50,74,71,21,47,27,42,42,36,59,78,45,59,46,52,55,57,60,50,44,67,32,41,43,67,26,70,54,60,52,70,87,44,55,52,49,29,46,27,86,78,72,130

Nearest PDB structures (foldseek):
  4ktt-assembly1_C  TM=9.789E-01  e=7.693E-51  Homo sapiens
  4odj-assembly1_A-2  TM=9.620E-01  e=3.142E-50  Cryptosporidium hominis
  8xj2-assembly1_D  TM=9.834E-01  e=1.396E-47  Homo sapiens
  6ltw-assembly1_A  TM=9.579E-01  e=2.374E-48  Cryptosporidium hominis
  6c07-assembly1_C  TM=9.421E-01  e=2.584E-46  Cryptosporidium parvum Iowa II

Sequence (1264 aa):
MDAIRVSKVEHVVFVKSGSLSQGTVHLTAHHIIFRYDDAEEKEMWMPYPLISLVNRLPHTLQGQSQLNFQTRTFESFSLTFKKDSDAGDVFESVKELTVATSVNQLYAFFYTPTPPFPNNDGWTIYSPRDEYMRMGVGTRSKAWRFTDLNKDYTGSITRSSQPMVGITQSRSVQDEKLIEAIFQSHWSPESRVSNAVVYGATPTNLIIDARPTVNAVANTAKGAGTENMDYYKEGKKVYLGIDHIHAMRESLAKVVETLKEADQLLASINNDPDHVTGLAVLDKQALRRSGWLRHISAILEGTLIVTKNIHVNSSHVLIHCSDGWDRTSQLSALSQLCLDPFYRTIRGFEILIEKDWLSFGHKFLDRCGHLSSDKFFLSPTGDANSGSGADAAQAFLASVQNRFVSQHHIKETSPVFHQFLESVRQIQRQHPERFEFNERFLRKLYYHLYSCQFGTFLFNTEKERKVGDGNGPPPCERTVSVWDYFNSPSEMAQNINPDYNPTLDDPTSRTADTDMGVLFPNPKNVRFWNELYGRTDEEMNGKFVVGQNRETEVVGPVDSAADDPIVQDISGPQFFQGLPSKAPAFMDKMSNSLNTASSPVHKTSPSLRDLSSSLPELTNPLPGPSRSSSSTPAPLGAPQSRSYISALPNQANSPIWSRSIPPELGGGVKSVWGKLSLNASAAFSVVQDAYAGVAKDLLNTGQSDEGAEKTSELRGRETLSAWGHERAHSSQSSSRISAMTINNPWSVSQPSQHMPIFEENPWGSPTQSEEQPGAITTPSFSSYPTTPLPLDPTVATIPATVPSCPSSGSLSQGTRPNSGESSQALPKNDTRLRIKRYTSFLLLLPPHSFSLLTMAPNGQAVHAALAPGHFLFTSESVGEGHPDKICDQVSDAILDACLAEDPSSKVACETASKTGMIMVFGEITTKAKLDYQKVIRETIKQIGYDDSSKGFDYKTCNILVAIEQQSPDIAQGLDHGSLEDHGAGDQGIMFGYATDETEEFMPLTIMLAHKLNAAMAAARRSGELGWLRPDSKTQVTVEYKKDGGATIPLRVDTVVISTQHAEEISTEDLRKEILEKIVKRVIPANLLDDKTVYHIQPSGRFVIGGPQGDAGLTGRKIIVDTYGGWGAHGGGAFSGKDFSKVDRSAAYTARWIGGFIFRLIIIAPSDSSAAKSLVAAGLARRALVQLSYAIGVAEPLSIYVDTYGTGKKTDEELVEIIRNNWDLRPGVIVRELDLQKPQYLKTASYGHFGNPNYTWEKPKQLKL

Radius of gyration: 44.21 Å; Cα contacts (8 Å, |Δi|>4): 1869; chains: 1; bounding box: 134×135×139 Å